Protein AF-A0AA39WZI5-F1 (afdb_monomer)

Sequence (824 aa):
MTTYDKNSSPEILRSFTELPSTSQILLLSTLSVLVFVATKLLYNIYFHPLAKFPGPKHAAATDLVYWYHWCTGSVHTYIEDVHAQYGEIVRITPYRLSFIDPQAWKDIYGHKTAAKKGHLHKEPNFYQPDYNGRDSVLTKRDDHEHSRVRKIFTNAFSDRALKAQEPILKQYIDKFIDIIRHSAVEKPGTPIDTVKLLNCLTFDVIGDLAFGESLGLLETAEYNEWLSTIFGGIKNLAATTFLLEYPLLGAVASLFVPKSLKESQKFVFDYCATRVEKRMAKGAVTEKPDFWSLALAQHDKGALDLEDMKANAGLFMVAGSETTATMLSGLFYNLLMNPDKMKKLVEEVRGAFASENELTIENIQGLTYLAACFNESLRVYPSVPQGPPRVMDAGGGIISGHFVPENTRLSLAQYSAYHSPANFKDPLSFIPERWLTDDPLAAEFANDRKDVLQPFSYGPRNCIGKNLALHEMRLVATKVLWNFDLELCPESRDLRDSMSLAAALTDLEIEYVDGVSEVDEKSLPPGAKETNLAKGSLYAWRAHMNVLRMIVEQGLTSVLVLENDVDWDIRIKKQMHDFAQASQLLLQPLKGTTDQFLDPSYPAPVFSNELPVNIDVAKYARAGMTTVPTTSPYGDLDRWDVLWVGHCGTRFPKASDVNALLGRAVIADDATVPEQQHLDVENGGWNLLTEYPAHTRVVHRARVSTCTLGYGVSQLGARRLLYELGLRNMTGTADMMFRSVCDGVEGRPLLNCLTVQPQLFSHHRPAGDAAAFSDINDRVGFNEQAYTKNVRWSTKLNFDRLLYGRTDYLDLFNDGEPRKEFAD

pLDDT: mean 88.31, std 10.88, range [34.97, 98.38]

Secondary structure (DSSP, 8-state):
----------GGGTTTSSPPPHHHHHHHHHHHHHHHHHHHHHHHHHTSTTTTS---HHHHH-THHHHHHHHHT-HHHHHHHHHHHH-SEEE-SSSEEEE--THHIIIIISPP-TT--S-EEE-TTTS---TTSPPPTTT--SHHHHHHHHHHHHGGGSHHHHHHHHHHHHHHHHHHHHHHHHHHHHSTT----HHHHHHHHHHHHHHHHHHSS---HHHHTS--HHHHHHHHHHHHHHHHHHHHHSHHHHHHHHTT--HHHHHHHHHHHHHHHHHHHHHHHT-S--SS--HHHHHHTT-SS----HHHHHHHHHHHHHHHHHHHHHHHHHHHHHHHT-HHHHHHHHHHHHHH-SSGGG--TTGGGG-HHHHHHHHHHHHHS-SS-SPPPEEEPTT-EEETTEEE-TT-EEEE-HHHHHS-TTT-SSTTS--GGGG-SSSGGGGGGTT--GGG--TT--GGGS-TTHHHHHHHHHHHHHHHHHH------GGGSTHHHHHHHHHHHTT---------S---GGGSPTTHHHHT--HHHHHHHHHHHHHHHHHHHTT-SEEEEE-TTEEEBTTHHHHHHHHHHHHHHHHSPBTT-SS--SSTT-SS---S-PPPEEEEHHHHHHTT-BPPPSS-TTS-TTT-SEEEEE-SB-----TTSTT---EEEEE-S-TTSPPGGG---TTT-THHHHHS-TT-EEEEE--S-B--SEEEEEHHHHHHHHHHHHTS---S-HHHHHHHHHHT-TT-----EEEEES-SEEEEE-SEEGGGG-SSS----EESS-EETT-TTBSGGGHHHHHTT------SS-TTSPPPPPP-

Structure (mmCIF, N/CA/C/O backbone):
data_AF-A0AA39WZI5-F1
#
_entry.id   AF-A0AA39WZI5-F1
#
loop_
_atom_site.group_PDB
_atom_site.id
_atom_site.type_symbol
_atom_site.label_atom_id
_atom_site.label_alt_id
_atom_site.label_comp_id
_atom_site.label_asym_id
_atom_site.label_entity_id
_atom_site.label_seq_id
_atom_site.pdbx_PDB_ins_code
_atom_site.Cartn_x
_atom_site.Cartn_y
_atom_site.Cartn_z
_atom_site.occupancy
_atom_site.B_iso_or_equiv
_atom_site.auth_seq_id
_atom_site.auth_comp_id
_atom_site.auth_asym_id
_atom_site.auth_atom_id
_atom_site.pdbx_PDB_model_num
ATOM 1 N N . MET A 1 1 ? 85.381 19.349 -54.484 1.00 39.44 1 MET A N 1
ATOM 2 C CA . MET A 1 1 ? 84.806 20.640 -54.064 1.00 39.44 1 MET A CA 1
ATOM 3 C C . MET A 1 1 ? 83.318 20.587 -54.398 1.00 39.44 1 MET A C 1
ATOM 5 O O . MET A 1 1 ? 83.018 20.579 -55.580 1.00 39.44 1 MET A O 1
ATOM 9 N N . THR A 1 2 ? 82.409 20.151 -53.512 1.00 39.09 2 THR A N 1
ATOM 10 C CA . THR A 1 2 ? 81.822 20.878 -52.350 1.00 39.09 2 THR A CA 1
ATOM 11 C C . THR A 1 2 ? 81.268 22.250 -52.769 1.00 39.09 2 THR A C 1
ATOM 13 O O . THR A 1 2 ? 81.987 23.002 -53.407 1.00 39.09 2 THR A O 1
ATOM 16 N N . THR A 1 3 ? 80.012 22.622 -52.503 1.00 38.50 3 THR A N 1
ATOM 17 C CA . THR A 1 3 ? 79.221 22.409 -51.275 1.00 38.50 3 THR A CA 1
ATOM 18 C C . THR A 1 3 ? 77.702 22.366 -51.512 1.00 38.50 3 THR A C 1
ATOM 20 O O . THR A 1 3 ? 77.135 23.272 -52.110 1.00 38.50 3 THR A O 1
ATOM 23 N N . TYR A 1 4 ? 77.102 21.310 -50.954 1.00 34.97 4 TYR A N 1
ATOM 24 C CA . TYR A 1 4 ? 75.760 21.137 -50.379 1.00 34.97 4 TYR A CA 1
ATOM 25 C C . TYR A 1 4 ? 74.790 22.332 -50.344 1.00 34.97 4 TYR A C 1
ATOM 27 O O . TYR A 1 4 ? 75.013 23.311 -49.633 1.00 34.97 4 TYR A O 1
ATOM 35 N N . ASP A 1 5 ? 73.639 22.124 -50.983 1.00 40.06 5 ASP A N 1
ATOM 36 C CA . ASP A 1 5 ? 72.407 22.888 -50.815 1.00 40.06 5 ASP A CA 1
ATOM 37 C C . ASP A 1 5 ? 71.668 22.406 -49.547 1.00 40.06 5 ASP A C 1
ATOM 39 O O . ASP A 1 5 ? 71.245 21.251 -49.438 1.00 40.06 5 ASP A O 1
ATOM 43 N N . LYS A 1 6 ? 71.594 23.279 -48.539 1.00 48.91 6 LYS A N 1
ATOM 44 C CA . LYS A 1 6 ? 70.810 23.118 -47.308 1.00 48.91 6 LYS A CA 1
ATOM 45 C C . LYS A 1 6 ? 69.531 23.925 -47.511 1.00 48.91 6 LYS A C 1
ATOM 47 O O . LYS A 1 6 ? 69.582 25.124 -47.268 1.00 48.91 6 LYS A O 1
ATOM 52 N N . ASN A 1 7 ? 68.424 23.303 -47.929 1.00 46.84 7 ASN A N 1
ATOM 53 C CA . ASN A 1 7 ? 67.054 23.763 -47.620 1.00 46.84 7 ASN A CA 1
ATOM 54 C C . ASN A 1 7 ? 65.962 22.846 -48.198 1.00 46.84 7 ASN A C 1
ATOM 56 O O . ASN A 1 7 ? 65.035 23.281 -48.873 1.00 46.84 7 ASN A O 1
ATOM 60 N N . SER A 1 8 ? 66.019 21.558 -47.873 1.00 49.03 8 SER A N 1
ATOM 61 C CA . SER A 1 8 ? 64.880 20.648 -48.039 1.00 49.03 8 SER A CA 1
ATOM 62 C C . SER A 1 8 ? 64.537 19.995 -46.703 1.00 49.03 8 SER A C 1
ATOM 64 O O . SER A 1 8 ? 64.643 18.788 -46.511 1.00 49.03 8 SER A O 1
ATOM 66 N N . SER A 1 9 ? 64.119 20.830 -45.750 1.00 49.44 9 SER A N 1
ATOM 67 C CA . SER A 1 9 ? 63.340 20.371 -44.599 1.00 49.44 9 SER A CA 1
ATOM 68 C C . SER A 1 9 ? 61.862 20.411 -45.006 1.00 49.44 9 SER A C 1
ATOM 70 O O . SER A 1 9 ? 61.393 21.479 -45.402 1.00 49.44 9 SER A O 1
ATOM 72 N N . PRO A 1 10 ? 61.120 19.292 -44.961 1.00 50.09 10 PRO A N 1
ATOM 73 C CA . PRO A 1 10 ? 59.756 19.238 -45.473 1.00 50.09 10 PRO A CA 1
ATOM 74 C C . PRO A 1 10 ? 58.815 20.103 -44.623 1.00 50.09 10 PRO A C 1
ATOM 76 O O . PRO A 1 10 ? 58.772 19.968 -43.398 1.00 50.09 10 PRO A O 1
ATOM 79 N N . GLU A 1 11 ? 58.014 20.946 -45.284 1.00 51.44 11 GLU A N 1
ATOM 80 C CA . GLU A 1 11 ? 56.951 21.783 -44.691 1.00 51.44 11 GLU A CA 1
ATOM 81 C C . GLU A 1 11 ? 55.947 20.996 -43.826 1.00 51.44 11 GLU A C 1
ATOM 83 O O . GLU A 1 11 ? 55.268 21.570 -42.978 1.00 51.44 11 GLU A O 1
ATOM 88 N N . ILE A 1 12 ? 55.914 19.668 -43.957 1.00 52.88 12 ILE A N 1
ATOM 89 C CA . ILE A 1 12 ? 55.072 18.761 -43.168 1.00 52.88 12 ILE A CA 1
ATOM 90 C C . ILE A 1 12 ? 55.385 18.858 -41.659 1.00 52.88 12 ILE A C 1
ATOM 92 O O . ILE A 1 12 ? 54.479 18.720 -40.840 1.00 52.88 12 ILE A O 1
ATOM 96 N N . LEU A 1 13 ? 56.621 19.201 -41.268 1.00 47.19 13 LEU A N 1
ATOM 97 C CA . LEU A 1 13 ? 57.014 19.343 -39.857 1.00 47.19 13 LEU A CA 1
ATOM 98 C C . LEU A 1 13 ? 56.597 20.677 -39.201 1.00 47.19 13 LEU A C 1
ATOM 100 O O . LEU A 1 13 ? 56.623 20.759 -37.976 1.00 47.19 13 LEU A O 1
ATOM 104 N N . ARG A 1 14 ? 56.179 21.705 -39.961 1.00 47.78 14 ARG A N 1
ATOM 105 C CA . ARG A 1 14 ? 55.667 22.976 -39.390 1.00 47.78 14 ARG A CA 1
ATOM 106 C C . ARG A 1 14 ? 54.183 22.926 -39.014 1.00 47.78 14 ARG A C 1
ATOM 108 O O . ARG A 1 14 ? 53.743 23.704 -38.176 1.00 47.78 14 ARG A O 1
ATOM 115 N N . SER A 1 15 ? 53.418 21.987 -39.571 1.00 49.88 15 SER A N 1
ATOM 116 C CA . SER A 1 15 ? 51.991 21.822 -39.240 1.00 49.88 15 SER A CA 1
ATOM 117 C C . SER A 1 15 ? 51.739 21.209 -37.852 1.00 49.88 15 SER A C 1
ATOM 119 O O . SER A 1 15 ? 50.643 21.331 -37.317 1.00 49.88 15 SER A O 1
ATOM 121 N N . PHE A 1 16 ? 52.762 20.611 -37.231 1.00 48.94 16 PHE A N 1
ATOM 122 C CA . PHE A 1 16 ? 52.689 20.036 -35.881 1.00 48.94 16 PHE A CA 1
ATOM 123 C C . PHE A 1 16 ? 53.134 21.000 -34.766 1.00 48.94 16 PHE A C 1
ATOM 125 O O . PHE A 1 16 ? 53.140 20.613 -33.600 1.00 48.94 16 PHE A O 1
ATOM 132 N N . THR A 1 17 ? 53.526 22.240 -35.096 1.00 52.31 17 THR A N 1
ATOM 133 C CA . THR A 1 17 ? 54.054 23.211 -34.116 1.00 52.31 17 THR A CA 1
ATOM 134 C C . THR A 1 17 ? 53.056 24.272 -33.648 1.00 52.31 17 THR A C 1
ATOM 136 O O . THR A 1 17 ? 53.373 25.017 -32.723 1.00 52.31 17 THR A O 1
ATOM 139 N N . GLU A 1 18 ? 51.849 24.334 -34.215 1.00 60.47 18 GLU A N 1
ATOM 140 C CA . GLU A 1 18 ? 50.772 25.159 -33.658 1.00 60.47 18 GLU A CA 1
ATOM 141 C C . GLU A 1 18 ? 49.986 24.328 -32.644 1.00 60.47 18 GLU A C 1
ATOM 143 O O . GLU A 1 18 ? 49.147 23.500 -32.997 1.00 60.47 18 GLU A O 1
ATOM 148 N N . LEU A 1 19 ? 50.315 24.504 -31.360 1.00 60.91 19 LEU A N 1
ATOM 149 C CA . LEU A 1 19 ? 49.531 23.920 -30.277 1.00 60.91 19 LEU A CA 1
ATOM 150 C C . LEU A 1 19 ? 48.074 24.396 -30.424 1.00 60.91 19 LEU A C 1
ATOM 152 O O . LEU A 1 19 ? 47.859 25.607 -30.533 1.00 60.91 19 LEU A O 1
ATOM 156 N N . PRO A 1 20 ? 47.084 23.482 -30.426 1.00 71.06 20 PRO A N 1
ATOM 157 C CA . PRO A 1 20 ? 45.684 23.864 -30.519 1.00 71.06 20 PRO A CA 1
ATOM 158 C C . PRO A 1 20 ? 45.347 24.872 -29.420 1.00 71.06 20 PRO A C 1
ATOM 160 O O . PRO A 1 20 ? 45.822 24.756 -28.285 1.00 71.06 20 PRO A O 1
ATOM 163 N N . SER A 1 21 ? 44.532 25.875 -29.751 1.00 81.50 21 SER A N 1
ATOM 164 C CA . SER A 1 21 ? 44.105 26.863 -28.760 1.00 81.50 21 SER A CA 1
ATOM 165 C C . SER A 1 21 ? 43.411 26.161 -27.587 1.00 81.50 21 SER A C 1
ATOM 167 O O . SER A 1 21 ? 42.809 25.096 -27.745 1.00 81.50 21 SER A O 1
ATOM 169 N N . THR A 1 22 ? 43.434 26.758 -26.394 1.00 81.12 22 THR A N 1
ATOM 170 C CA . THR A 1 22 ? 42.740 26.206 -25.212 1.00 81.12 22 THR A CA 1
ATOM 171 C C . THR A 1 22 ? 41.266 25.886 -25.494 1.00 81.12 22 THR A C 1
ATOM 173 O O . THR A 1 22 ? 40.750 24.880 -25.011 1.00 81.12 22 THR A O 1
ATOM 176 N N . SER A 1 23 ? 40.607 26.681 -26.345 1.00 82.81 23 SER A N 1
ATOM 177 C CA . SER A 1 23 ? 39.246 26.433 -26.833 1.00 82.81 23 SER A CA 1
ATOM 178 C C . SER A 1 23 ? 39.124 25.202 -27.741 1.00 82.81 23 SER A C 1
ATOM 180 O O . SER A 1 23 ? 38.163 24.447 -27.603 1.00 82.81 23 SER A O 1
ATOM 182 N N . GLN A 1 24 ? 40.089 24.957 -28.633 1.00 86.56 24 GLN A N 1
ATOM 183 C CA . GLN A 1 24 ? 40.125 23.762 -29.482 1.00 86.56 24 GLN A CA 1
ATOM 184 C C . GLN A 1 24 ? 40.389 22.499 -28.657 1.00 86.56 24 GLN A C 1
ATOM 186 O O . GLN A 1 24 ? 39.723 21.488 -28.868 1.00 86.56 24 GLN A O 1
ATOM 191 N N . ILE A 1 25 ? 41.301 22.563 -27.680 1.00 87.81 25 ILE A N 1
ATOM 192 C CA . ILE A 1 25 ? 41.571 21.447 -26.759 1.00 87.81 25 ILE A CA 1
ATOM 193 C C . ILE A 1 25 ? 40.312 21.104 -25.960 1.00 87.81 25 ILE A C 1
ATOM 195 O O . ILE A 1 25 ? 39.954 19.929 -25.861 1.00 87.81 25 ILE A O 1
ATOM 199 N N . LEU A 1 26 ? 39.616 22.111 -25.422 1.00 88.50 26 LEU A N 1
ATOM 200 C CA . LEU A 1 26 ? 38.383 21.901 -24.667 1.00 88.50 26 LEU A CA 1
ATOM 201 C C . LEU A 1 26 ? 37.290 21.277 -25.545 1.00 88.50 26 LEU A C 1
ATOM 203 O O . LEU A 1 26 ? 36.710 20.269 -25.156 1.00 88.50 26 LEU A O 1
ATOM 207 N N . LEU A 1 27 ? 37.066 21.812 -26.750 1.00 91.44 27 LEU A N 1
ATOM 208 C CA . LEU A 1 27 ? 36.067 21.291 -27.687 1.00 91.44 27 LEU A CA 1
ATOM 209 C C . LEU A 1 27 ? 36.349 19.836 -28.089 1.00 91.44 27 LEU A C 1
ATOM 211 O O . LEU A 1 27 ? 35.445 19.004 -28.045 1.00 91.44 27 LEU A O 1
ATOM 215 N N . LEU A 1 28 ? 37.598 19.514 -28.444 1.00 91.44 28 LEU A N 1
ATOM 216 C CA . LEU A 1 28 ? 38.006 18.150 -28.795 1.00 91.44 28 LEU A CA 1
ATOM 217 C C . LEU A 1 28 ? 37.866 17.195 -27.607 1.00 91.44 28 LEU A C 1
ATOM 219 O O . LEU A 1 28 ? 37.433 16.056 -27.785 1.00 91.44 28 LEU A O 1
ATOM 223 N N . SER A 1 29 ? 38.179 17.659 -26.396 1.00 90.50 29 SER A N 1
ATOM 224 C CA . SER A 1 29 ? 38.015 16.874 -25.169 1.00 90.50 29 SER A CA 1
ATOM 225 C C . SER A 1 29 ? 36.539 16.590 -24.891 1.00 90.50 29 SER A C 1
ATOM 227 O O . SER A 1 29 ? 36.165 15.439 -24.676 1.00 90.50 29 SER A O 1
ATOM 229 N N . THR A 1 30 ? 35.676 17.607 -24.967 1.00 92.25 30 THR A N 1
ATOM 230 C CA . THR A 1 30 ? 34.226 17.450 -24.794 1.00 92.25 30 THR A CA 1
ATOM 231 C C . THR A 1 30 ? 33.639 16.517 -25.849 1.00 92.25 30 THR A C 1
ATOM 233 O O . THR A 1 30 ? 32.895 15.601 -25.503 1.00 92.25 30 THR A O 1
ATOM 236 N N . LEU A 1 31 ? 34.007 16.685 -27.123 1.00 94.25 31 LEU A N 1
ATOM 237 C CA . LEU A 1 31 ? 33.542 15.814 -28.203 1.00 94.25 31 LEU A CA 1
ATOM 238 C C . LEU A 1 31 ? 33.997 14.364 -27.994 1.00 94.25 31 LEU A C 1
ATOM 240 O O . LEU A 1 31 ? 33.197 13.446 -28.149 1.00 94.25 31 LEU A O 1
ATOM 244 N N . SER A 1 32 ? 35.250 14.154 -27.584 1.00 93.12 32 SER A N 1
ATOM 245 C CA . SER A 1 32 ? 35.783 12.818 -27.290 1.00 93.12 32 SER A CA 1
ATOM 246 C C . SER A 1 32 ? 35.011 12.137 -26.158 1.00 93.12 32 SER A C 1
ATOM 248 O O . SER A 1 32 ? 34.680 10.957 -26.267 1.00 93.12 32 SER A O 1
ATOM 250 N N . VAL A 1 33 ? 34.659 12.879 -25.101 1.00 93.12 33 VAL A N 1
ATOM 251 C CA . VAL A 1 33 ? 33.818 12.369 -24.006 1.00 93.12 33 VAL A CA 1
ATOM 252 C C . VAL A 1 33 ? 32.419 12.010 -24.510 1.00 93.12 33 VAL A C 1
ATOM 254 O O . VAL A 1 33 ? 31.934 10.923 -24.204 1.00 93.12 33 VAL A O 1
ATOM 257 N N . LEU A 1 34 ? 31.782 12.867 -25.313 1.00 94.31 34 LEU A N 1
ATOM 258 C CA . LEU A 1 34 ? 30.450 12.597 -25.868 1.00 94.31 34 LEU A CA 1
ATOM 259 C C . LEU A 1 34 ? 30.443 11.355 -26.768 1.00 94.31 34 LEU A C 1
ATOM 261 O O . LEU A 1 34 ? 29.565 10.505 -26.627 1.00 94.31 34 LEU A O 1
ATOM 265 N N . VAL A 1 35 ? 31.439 11.211 -27.646 1.00 95.81 35 VAL A N 1
ATOM 266 C CA . VAL A 1 35 ? 31.590 10.034 -28.517 1.00 95.81 35 VAL A CA 1
ATOM 267 C C . VAL A 1 35 ? 31.844 8.776 -27.691 1.00 95.81 35 VAL A C 1
ATOM 269 O O . VAL A 1 35 ? 31.228 7.743 -27.954 1.00 95.81 35 VAL A O 1
ATOM 272 N N . PHE A 1 36 ? 32.703 8.848 -26.672 1.00 94.69 36 PHE A N 1
ATOM 273 C CA . PHE A 1 36 ? 32.953 7.728 -25.768 1.00 94.69 36 PHE A CA 1
ATOM 274 C C . PHE A 1 36 ? 31.675 7.293 -25.040 1.00 94.69 36 PHE A C 1
ATOM 276 O O . PHE A 1 36 ? 31.348 6.105 -25.031 1.00 94.69 36 PHE A O 1
ATOM 283 N N . VAL A 1 37 ? 30.917 8.244 -24.482 1.00 93.44 37 VAL A N 1
ATOM 284 C CA . VAL A 1 37 ? 29.639 7.969 -23.810 1.00 93.44 37 VAL A CA 1
ATOM 285 C C . VAL A 1 37 ? 28.646 7.350 -24.790 1.00 93.44 37 VAL A C 1
ATOM 287 O O . VAL A 1 37 ? 28.129 6.274 -24.510 1.00 93.44 37 VAL A O 1
ATOM 290 N N . ALA A 1 38 ? 28.426 7.956 -25.960 1.00 94.88 38 ALA A N 1
ATOM 291 C CA . ALA A 1 38 ? 27.503 7.433 -26.967 1.00 94.88 38 ALA A CA 1
ATOM 292 C C . ALA A 1 38 ? 27.884 6.013 -27.423 1.00 94.88 38 ALA A C 1
ATOM 294 O O . ALA A 1 38 ? 27.030 5.128 -27.481 1.00 94.88 38 ALA A O 1
ATOM 295 N N . THR A 1 39 ? 29.175 5.766 -27.663 1.00 95.94 39 THR A N 1
ATOM 296 C CA . THR A 1 39 ? 29.695 4.441 -28.035 1.00 95.94 39 THR A CA 1
ATOM 297 C C . THR A 1 39 ? 29.450 3.424 -26.925 1.00 95.94 39 THR A C 1
ATOM 299 O O . THR A 1 39 ? 29.000 2.314 -27.201 1.00 95.94 39 THR A O 1
ATOM 302 N N . LYS A 1 40 ? 29.681 3.799 -25.661 1.00 95.19 40 LYS A N 1
ATOM 303 C CA . LYS A 1 40 ? 29.424 2.935 -24.503 1.00 95.19 40 LYS A CA 1
ATOM 304 C C . LYS A 1 40 ? 27.936 2.611 -24.350 1.00 95.19 40 LYS A C 1
ATOM 306 O O . LYS A 1 40 ? 27.603 1.456 -24.109 1.00 95.19 40 LYS A O 1
ATOM 311 N N . LEU A 1 41 ? 27.045 3.590 -24.526 1.00 96.38 41 LEU A N 1
ATOM 312 C CA . LEU A 1 41 ? 25.594 3.368 -24.478 1.00 96.38 41 LEU A CA 1
ATOM 313 C C . LEU A 1 41 ? 25.147 2.395 -25.581 1.00 96.38 41 LEU A C 1
ATOM 315 O O . LEU A 1 41 ? 24.442 1.429 -25.299 1.00 96.38 41 LEU A O 1
ATOM 319 N N . LEU A 1 42 ? 25.607 2.595 -26.821 1.00 96.56 42 LEU A N 1
ATOM 320 C CA . LEU A 1 42 ? 25.300 1.699 -27.943 1.00 96.56 42 LEU A CA 1
ATOM 321 C C . LEU A 1 42 ? 25.874 0.292 -27.732 1.00 96.56 42 LEU A C 1
ATOM 323 O O . LEU A 1 42 ? 25.180 -0.699 -27.968 1.00 96.56 42 LEU A O 1
ATOM 327 N N . TYR A 1 43 ? 27.109 0.194 -27.234 1.00 97.75 43 TYR A N 1
ATOM 328 C CA . TYR A 1 43 ? 27.718 -1.076 -26.847 1.00 97.75 43 TYR A CA 1
ATOM 329 C C . TYR A 1 43 ? 26.865 -1.802 -25.805 1.00 97.75 43 TYR A C 1
ATOM 331 O O . TYR A 1 43 ? 26.508 -2.964 -25.997 1.00 97.75 43 TYR A O 1
ATOM 339 N N . ASN A 1 44 ? 26.473 -1.100 -24.741 1.00 97.06 44 ASN A N 1
ATOM 340 C CA . ASN A 1 44 ? 25.673 -1.656 -23.659 1.00 97.06 44 ASN A CA 1
ATOM 341 C C . ASN A 1 44 ? 24.333 -2.221 -24.154 1.00 97.06 44 ASN A C 1
ATOM 343 O O . ASN A 1 44 ? 23.919 -3.295 -23.708 1.00 97.06 44 ASN A O 1
ATOM 347 N N . ILE A 1 45 ? 23.686 -1.541 -25.103 1.00 96.50 45 ILE A N 1
ATOM 348 C CA . ILE A 1 45 ? 22.395 -1.958 -25.658 1.00 96.50 45 ILE A CA 1
ATOM 349 C C . ILE A 1 45 ? 22.528 -3.186 -26.571 1.00 96.50 45 ILE A C 1
ATOM 351 O O . ILE A 1 45 ? 21.738 -4.120 -26.430 1.00 96.50 45 ILE A O 1
ATOM 355 N N . TYR A 1 46 ? 23.477 -3.177 -27.512 1.00 96.38 46 TYR A N 1
ATOM 356 C CA . TYR A 1 46 ? 23.478 -4.121 -28.642 1.00 96.38 46 TYR A CA 1
ATOM 357 C C . TYR A 1 46 ? 24.563 -5.198 -28.579 1.00 96.38 46 TYR A C 1
ATOM 359 O O . TYR A 1 46 ? 24.359 -6.289 -29.103 1.00 96.38 46 TYR A O 1
ATOM 367 N N . PHE A 1 47 ? 25.705 -4.908 -27.956 1.00 97.00 47 PHE A N 1
ATOM 368 C CA . PHE A 1 47 ? 26.901 -5.757 -28.025 1.00 97.00 47 PHE A CA 1
ATOM 369 C C . PHE A 1 47 ? 27.326 -6.323 -26.668 1.00 97.00 47 PHE A C 1
ATOM 371 O O . PHE A 1 47 ? 28.135 -7.247 -26.609 1.00 97.00 47 PHE A O 1
ATOM 378 N N . HIS A 1 48 ? 26.779 -5.795 -25.573 1.00 97.19 48 HIS A N 1
ATOM 379 C CA . HIS A 1 48 ? 27.045 -6.306 -24.237 1.00 97.19 48 HIS A CA 1
ATOM 380 C C . HIS A 1 48 ? 26.655 -7.791 -24.120 1.00 97.19 48 HIS A C 1
ATOM 382 O O . HIS A 1 48 ? 25.613 -8.178 -24.649 1.00 97.19 48 HIS A O 1
ATOM 388 N N . PRO A 1 49 ? 27.388 -8.624 -23.355 1.00 96.12 49 PRO A N 1
ATOM 389 C CA . PRO A 1 49 ? 27.054 -10.043 -23.164 1.00 96.12 49 PRO A CA 1
ATOM 390 C C . PRO A 1 49 ? 25.625 -10.319 -22.662 1.00 96.12 49 PRO A C 1
ATOM 392 O O . PRO A 1 49 ? 25.070 -11.395 -22.886 1.00 96.12 49 PRO A O 1
ATOM 395 N N . LEU A 1 50 ? 25.018 -9.335 -21.991 1.00 97.44 50 LEU A N 1
ATOM 396 C CA . LEU A 1 50 ? 23.636 -9.393 -21.508 1.00 97.44 50 LEU A CA 1
ATOM 397 C C . LEU A 1 50 ? 22.591 -8.880 -22.515 1.00 97.44 50 LEU A C 1
ATOM 399 O O . LEU A 1 50 ? 21.409 -8.892 -22.198 1.00 97.44 50 LEU A O 1
ATOM 403 N N . ALA A 1 51 ? 22.977 -8.448 -23.720 1.00 96.12 51 ALA A N 1
ATOM 404 C CA . ALA A 1 51 ? 22.057 -7.909 -24.732 1.00 96.12 51 ALA A CA 1
ATOM 405 C C . ALA A 1 51 ? 20.992 -8.918 -25.203 1.00 96.12 51 ALA A C 1
ATOM 407 O O . ALA A 1 51 ? 19.959 -8.512 -25.728 1.00 96.12 51 ALA A O 1
ATOM 408 N N . LYS A 1 52 ? 21.229 -10.219 -24.981 1.00 95.69 52 LYS A N 1
ATOM 409 C CA . LYS A 1 52 ? 20.267 -11.300 -25.243 1.00 95.69 52 LYS A CA 1
ATOM 410 C C . LYS A 1 52 ? 19.108 -11.366 -24.240 1.00 95.69 52 LYS A C 1
ATOM 412 O O . LYS A 1 52 ? 18.100 -11.989 -24.548 1.00 95.69 52 LYS A O 1
ATOM 417 N N . PHE A 1 53 ? 19.263 -10.793 -23.044 1.00 97.62 53 PHE A N 1
ATOM 418 C CA . PHE A 1 53 ? 18.209 -10.786 -22.031 1.00 97.62 53 PHE A CA 1
ATOM 419 C C . PHE A 1 53 ? 17.249 -9.615 -22.289 1.00 97.62 53 PHE A C 1
ATOM 421 O O . PHE A 1 53 ? 17.715 -8.514 -22.609 1.00 97.62 53 PHE A O 1
ATOM 428 N N . PRO A 1 54 ? 15.929 -9.829 -22.167 1.00 97.56 54 PRO A N 1
ATOM 429 C CA . PRO A 1 54 ? 14.937 -8.794 -22.430 1.00 97.56 54 PRO A CA 1
ATOM 430 C C . PRO A 1 54 ? 14.967 -7.717 -21.336 1.00 97.56 54 PRO A C 1
ATOM 432 O O . PRO A 1 54 ? 15.398 -7.968 -20.214 1.00 97.56 54 PRO A O 1
ATOM 435 N N . GLY A 1 55 ? 14.539 -6.499 -21.662 1.00 96.88 55 GLY A N 1
ATOM 436 C CA . GLY A 1 55 ? 14.476 -5.378 -20.724 1.00 96.88 55 GLY A CA 1
ATOM 437 C C . GLY A 1 55 ? 14.438 -4.018 -21.434 1.00 96.88 55 GLY A C 1
ATOM 438 O O . GLY A 1 55 ? 14.705 -3.944 -22.643 1.00 96.88 55 GLY A O 1
ATOM 439 N N . PRO A 1 56 ? 14.136 -2.924 -20.712 1.00 96.56 56 PRO A N 1
ATOM 440 C CA . PRO A 1 56 ? 14.036 -1.597 -21.301 1.00 96.56 56 PRO A CA 1
ATOM 441 C C . PRO A 1 56 ? 15.373 -1.136 -21.887 1.00 96.56 56 PRO A C 1
ATOM 443 O O . PRO A 1 56 ? 16.423 -1.227 -21.251 1.00 96.56 56 PRO A O 1
ATOM 446 N N . LYS A 1 57 ? 15.356 -0.578 -23.103 1.00 96.00 57 LYS A N 1
ATOM 447 C CA . LYS A 1 57 ? 16.592 -0.169 -23.799 1.00 96.00 57 LYS A CA 1
ATOM 448 C C . LYS A 1 57 ? 17.344 0.953 -23.081 1.00 96.00 57 LYS A C 1
ATOM 450 O O . LYS A 1 57 ? 18.571 0.939 -23.072 1.00 96.00 57 LYS A O 1
ATOM 455 N N . HIS A 1 58 ? 16.632 1.885 -22.450 1.00 94.88 58 HIS A N 1
ATOM 456 C CA . HIS A 1 58 ? 17.243 2.959 -21.663 1.00 94.88 58 HIS A CA 1
ATOM 457 C C . HIS A 1 58 ? 17.936 2.415 -20.400 1.00 94.88 58 HIS A C 1
ATOM 459 O O . HIS A 1 58 ? 19.056 2.819 -20.095 1.00 94.88 58 HIS A O 1
ATOM 465 N N . ALA A 1 59 ? 17.333 1.427 -19.736 1.00 95.12 59 ALA A N 1
ATOM 466 C CA . ALA A 1 59 ? 17.921 0.730 -18.596 1.00 95.12 59 ALA A CA 1
ATOM 467 C C . ALA A 1 59 ? 19.119 -0.143 -19.006 1.00 95.12 59 ALA A C 1
ATOM 469 O O . ALA A 1 59 ? 20.154 -0.150 -18.349 1.00 95.12 59 ALA A O 1
ATOM 470 N N . ALA A 1 60 ? 19.040 -0.816 -20.156 1.00 97.00 60 ALA A N 1
ATOM 471 C CA . ALA A 1 60 ? 20.165 -1.556 -20.721 1.00 97.00 60 ALA A CA 1
ATOM 472 C C . ALA A 1 60 ? 21.343 -0.651 -21.125 1.00 97.00 60 ALA A C 1
ATOM 474 O O . ALA A 1 60 ? 22.462 -1.147 -21.223 1.00 97.00 60 ALA A O 1
ATOM 475 N N . ALA A 1 61 ? 21.112 0.645 -21.368 1.00 96.56 61 ALA A N 1
ATOM 476 C CA . ALA A 1 61 ? 22.140 1.603 -21.768 1.00 96.56 61 ALA A CA 1
ATOM 477 C C . ALA A 1 61 ? 22.958 2.130 -20.576 1.00 96.56 61 ALA A C 1
ATOM 479 O O . ALA A 1 61 ? 24.179 2.274 -20.691 1.00 96.56 61 ALA A O 1
ATOM 480 N N . THR A 1 62 ? 22.311 2.399 -19.435 1.00 94.94 62 THR A N 1
ATOM 481 C CA . THR A 1 62 ? 22.925 3.061 -18.271 1.00 94.94 62 THR A CA 1
ATOM 482 C C . THR A 1 62 ? 22.325 2.606 -16.937 1.00 94.94 62 THR A C 1
ATOM 484 O O . THR A 1 62 ? 21.125 2.373 -16.837 1.00 94.94 62 THR A O 1
ATOM 487 N N . ASP A 1 63 ? 23.147 2.540 -15.882 1.00 92.56 63 ASP A N 1
ATOM 488 C CA . ASP A 1 63 ? 22.694 2.229 -14.515 1.00 92.56 63 ASP A CA 1
ATOM 489 C C . ASP A 1 63 ? 21.917 3.389 -13.856 1.00 92.56 63 ASP A C 1
ATOM 491 O O . ASP A 1 63 ? 21.278 3.193 -12.825 1.00 92.56 63 ASP A O 1
ATOM 495 N N . LEU A 1 64 ? 21.945 4.600 -14.434 1.00 93.06 64 LEU A N 1
ATOM 496 C CA . LEU A 1 64 ? 21.325 5.795 -13.837 1.00 93.06 64 LEU A CA 1
ATOM 497 C C . LEU A 1 64 ? 19.815 5.650 -13.606 1.00 93.06 64 LEU A C 1
ATOM 499 O O . LEU A 1 64 ? 19.291 6.234 -12.665 1.00 93.06 64 LEU A O 1
ATOM 503 N N . VAL A 1 65 ? 19.132 4.854 -14.429 1.00 93.81 65 VAL A N 1
ATOM 504 C CA . VAL A 1 65 ? 17.692 4.576 -14.298 1.00 93.81 65 VAL A CA 1
ATOM 505 C C . VAL A 1 65 ? 17.423 3.814 -13.001 1.00 93.81 65 VAL A C 1
ATOM 507 O O . VAL A 1 65 ? 16.604 4.228 -12.186 1.00 93.81 65 VAL A O 1
ATOM 510 N N . TYR A 1 66 ? 18.181 2.743 -12.762 1.00 93.81 66 TYR A N 1
ATOM 511 C CA . TYR A 1 66 ? 18.087 1.965 -11.530 1.00 93.81 66 TYR A CA 1
ATOM 512 C C . TYR A 1 66 ? 18.420 2.816 -10.306 1.00 93.81 66 TYR A C 1
ATOM 514 O O . TYR A 1 66 ? 17.695 2.776 -9.318 1.00 93.81 66 TYR A O 1
ATOM 522 N N . TRP A 1 67 ? 19.481 3.623 -10.375 1.00 92.56 67 TRP A N 1
ATOM 523 C CA . TRP A 1 67 ? 19.876 4.472 -9.252 1.00 92.56 67 TRP A CA 1
ATOM 524 C C . TRP A 1 67 ? 18.887 5.602 -8.963 1.00 92.56 67 TRP A C 1
ATOM 526 O O . TRP A 1 67 ? 18.700 5.947 -7.800 1.00 92.56 67 TRP A O 1
ATOM 536 N N . TYR A 1 68 ? 18.208 6.136 -9.980 1.00 91.62 68 TYR A N 1
ATOM 537 C CA . TYR A 1 68 ? 17.091 7.057 -9.784 1.00 91.62 68 TYR A CA 1
ATOM 538 C C . TYR A 1 68 ? 15.977 6.397 -8.960 1.00 91.62 68 TYR A C 1
ATOM 540 O O . TYR A 1 68 ? 15.573 6.936 -7.929 1.00 91.62 68 TYR A O 1
ATOM 548 N N . HIS A 1 69 ? 15.540 5.196 -9.346 1.00 88.00 69 HIS A N 1
ATOM 549 C CA . HIS A 1 69 ? 14.506 4.468 -8.605 1.00 88.00 69 HIS A CA 1
ATOM 550 C C . HIS A 1 69 ? 14.976 4.007 -7.215 1.00 88.00 69 HIS A C 1
ATOM 552 O O . HIS A 1 69 ? 14.206 4.028 -6.257 1.00 88.00 69 HIS A O 1
ATOM 558 N N . TRP A 1 70 ? 16.254 3.651 -7.065 1.00 89.00 70 TRP A N 1
ATOM 559 C CA . TRP A 1 70 ? 16.860 3.293 -5.780 1.00 89.00 70 TRP A CA 1
ATOM 560 C C . TRP A 1 70 ? 16.875 4.472 -4.801 1.00 89.00 70 TRP A C 1
ATOM 562 O O . TRP A 1 70 ? 16.430 4.339 -3.665 1.00 89.00 70 TRP A O 1
ATOM 572 N N . CYS A 1 71 ? 17.332 5.646 -5.244 1.00 86.00 71 CYS A N 1
ATOM 573 C CA . CYS A 1 71 ? 17.417 6.840 -4.402 1.00 86.00 71 CYS A CA 1
ATOM 574 C C . CYS A 1 71 ? 16.049 7.482 -4.115 1.00 86.00 71 CYS A C 1
ATOM 576 O O . CYS A 1 71 ? 15.913 8.172 -3.109 1.00 86.00 71 CYS A O 1
ATOM 578 N N . THR A 1 72 ? 15.044 7.267 -4.972 1.00 82.69 72 THR A N 1
ATOM 579 C CA . THR A 1 72 ? 13.665 7.756 -4.761 1.00 82.69 72 THR A CA 1
ATOM 580 C C . THR A 1 72 ? 12.774 6.766 -4.006 1.00 82.69 72 THR A C 1
ATOM 582 O O . THR A 1 72 ? 11.669 7.129 -3.622 1.00 82.69 72 THR A O 1
ATOM 585 N N . GLY A 1 73 ? 13.234 5.529 -3.777 1.00 82.44 73 GLY A N 1
ATOM 586 C CA . GLY A 1 73 ? 12.471 4.487 -3.078 1.00 82.44 73 GLY A CA 1
ATOM 587 C C . GLY A 1 73 ? 11.482 3.701 -3.952 1.00 82.44 73 GLY A C 1
ATOM 588 O O . GLY A 1 73 ? 10.771 2.845 -3.438 1.00 82.44 73 GLY A O 1
ATOM 589 N N . SER A 1 74 ? 11.467 3.923 -5.269 1.00 84.50 74 SER A N 1
ATOM 590 C CA . SER A 1 74 ? 10.536 3.299 -6.230 1.00 84.50 74 SER A CA 1
ATOM 591 C C . SER A 1 74 ? 11.119 2.089 -6.980 1.00 84.50 74 SER A C 1
ATOM 593 O O . SER A 1 74 ? 10.577 1.633 -7.981 1.00 84.50 74 SER A O 1
ATOM 595 N N . VAL A 1 75 ? 12.257 1.545 -6.533 1.00 90.12 75 VAL A N 1
ATOM 596 C CA . VAL A 1 75 ? 12.955 0.460 -7.253 1.00 90.12 75 VAL A CA 1
ATOM 597 C C . VAL A 1 75 ? 12.149 -0.834 -7.365 1.00 90.12 75 VAL A C 1
ATOM 599 O O . VAL A 1 75 ? 12.286 -1.547 -8.353 1.00 90.12 75 VAL A O 1
ATOM 602 N N . HIS A 1 76 ? 11.316 -1.151 -6.376 1.00 88.06 76 HIS A N 1
ATOM 603 C CA . HIS A 1 76 ? 10.554 -2.397 -6.349 1.00 88.06 76 HIS A CA 1
ATOM 604 C C . HIS A 1 76 ? 9.388 -2.387 -7.346 1.00 88.06 76 HIS A C 1
ATOM 606 O O . HIS A 1 76 ? 9.241 -3.371 -8.068 1.00 88.06 76 HIS A O 1
ATOM 612 N N . THR A 1 77 ? 8.656 -1.273 -7.454 1.00 82.94 77 THR A N 1
ATOM 613 C CA . THR A 1 77 ? 7.599 -1.077 -8.460 1.00 82.94 77 THR A CA 1
ATOM 614 C C . THR A 1 77 ? 8.178 -0.989 -9.869 1.00 82.94 77 THR A C 1
ATOM 616 O O . THR A 1 77 ? 7.716 -1.676 -10.769 1.00 82.94 77 THR A O 1
ATOM 619 N N . TYR A 1 78 ? 9.290 -0.269 -10.061 1.00 88.31 78 TYR A N 1
ATOM 620 C CA . TYR A 1 78 ? 9.982 -0.254 -11.356 1.00 88.31 78 TYR A CA 1
ATOM 621 C C . TYR A 1 78 ? 10.388 -1.664 -11.819 1.00 88.31 78 TYR A C 1
ATOM 623 O O . TYR A 1 78 ? 10.203 -2.026 -12.980 1.00 88.31 78 TYR A O 1
ATOM 631 N N . ILE A 1 79 ? 10.958 -2.482 -10.927 1.00 94.44 79 ILE A N 1
ATOM 632 C CA . ILE A 1 79 ? 11.357 -3.854 -11.272 1.00 94.44 79 ILE A CA 1
ATOM 633 C C . ILE A 1 79 ? 10.129 -4.736 -11.547 1.00 94.44 79 ILE A C 1
ATOM 635 O O . ILE A 1 79 ? 10.190 -5.588 -12.434 1.00 94.44 79 ILE A O 1
ATOM 639 N N . GLU A 1 80 ? 9.022 -4.525 -10.833 1.00 90.56 80 GLU A N 1
ATOM 640 C CA . GLU A 1 80 ? 7.743 -5.188 -11.098 1.00 90.56 80 GLU A CA 1
ATOM 641 C C . GLU A 1 80 ? 7.212 -4.870 -12.500 1.00 90.56 80 GLU A C 1
ATOM 643 O O . GLU A 1 80 ? 6.986 -5.808 -13.265 1.00 90.56 80 GLU A O 1
ATOM 648 N N . ASP A 1 81 ? 7.128 -3.593 -12.883 1.00 85.38 81 ASP A N 1
ATOM 649 C CA . ASP A 1 81 ? 6.689 -3.163 -14.220 1.00 85.38 81 ASP A CA 1
ATOM 650 C C . ASP A 1 81 ? 7.545 -3.793 -15.327 1.00 85.38 81 ASP A C 1
ATOM 652 O O . ASP A 1 81 ? 7.049 -4.271 -16.354 1.00 85.38 81 ASP A O 1
ATOM 656 N N . VAL A 1 82 ? 8.862 -3.841 -15.108 1.00 92.69 82 VAL A N 1
ATOM 657 C CA . VAL A 1 82 ? 9.790 -4.471 -16.047 1.00 92.69 82 VAL A CA 1
ATOM 658 C C . VAL A 1 82 ? 9.534 -5.978 -16.146 1.00 92.69 82 VAL A C 1
ATOM 660 O O . VAL A 1 82 ? 9.539 -6.523 -17.248 1.00 92.69 82 VAL A O 1
ATOM 663 N N . HIS A 1 83 ? 9.287 -6.677 -15.040 1.00 96.62 83 HIS A N 1
ATOM 664 C CA . HIS A 1 83 ? 8.940 -8.098 -15.093 1.00 96.62 83 HIS A CA 1
ATOM 665 C C . HIS A 1 83 ? 7.583 -8.351 -15.757 1.00 96.62 83 HIS A C 1
ATOM 667 O O . HIS A 1 83 ? 7.473 -9.277 -16.563 1.00 96.62 83 HIS A O 1
ATOM 673 N N . ALA A 1 84 ? 6.584 -7.508 -15.491 1.00 84.81 84 ALA A N 1
ATOM 674 C CA . ALA A 1 84 ? 5.272 -7.587 -16.123 1.00 84.81 84 ALA A CA 1
ATOM 675 C C . ALA A 1 84 ? 5.366 -7.445 -17.653 1.00 84.81 84 ALA A C 1
ATOM 677 O O . ALA A 1 84 ? 4.682 -8.159 -18.384 1.00 84.81 84 ALA A O 1
ATOM 678 N N . GLN A 1 85 ? 6.253 -6.574 -18.148 1.00 91.75 85 GLN A N 1
ATOM 679 C CA . GLN A 1 85 ? 6.420 -6.336 -19.584 1.00 91.75 85 GLN A CA 1
ATOM 680 C C . GLN A 1 85 ? 7.367 -7.328 -20.283 1.00 91.75 85 GLN A C 1
ATOM 682 O O . GLN A 1 85 ? 7.129 -7.694 -21.436 1.00 91.75 85 GLN A O 1
ATOM 687 N N . TYR A 1 86 ? 8.471 -7.723 -19.642 1.00 96.19 86 TYR A N 1
ATOM 688 C CA . TYR A 1 86 ? 9.580 -8.425 -20.308 1.00 96.19 86 TYR A CA 1
ATOM 689 C C . TYR A 1 86 ? 9.747 -9.894 -19.886 1.00 96.19 86 TYR A C 1
ATOM 691 O O . TYR A 1 86 ? 10.536 -10.608 -20.510 1.00 96.19 86 TYR A O 1
ATOM 699 N N . GLY A 1 87 ? 9.004 -10.365 -18.879 1.00 96.19 87 GLY A N 1
ATOM 700 C CA . GLY A 1 87 ? 8.968 -11.765 -18.454 1.00 96.19 87 GLY A CA 1
ATOM 701 C C . GLY A 1 87 ? 9.787 -12.068 -17.197 1.00 96.19 87 GLY A C 1
ATOM 702 O O . GLY A 1 87 ? 10.110 -11.193 -16.398 1.00 96.19 87 GLY A O 1
ATOM 703 N N . GLU A 1 88 ? 10.118 -13.343 -16.987 1.00 97.81 88 GLU A N 1
ATOM 704 C CA . GLU A 1 88 ? 10.627 -13.819 -15.689 1.00 97.81 88 GLU A CA 1
ATOM 705 C C . GLU A 1 88 ? 12.094 -13.477 -15.395 1.00 97.81 88 GLU A C 1
ATOM 707 O O . GLU A 1 88 ? 12.510 -13.451 -14.234 1.00 97.81 88 GLU A O 1
ATOM 712 N N . ILE A 1 89 ? 12.882 -13.226 -16.442 1.00 98.12 89 ILE A N 1
ATOM 713 C CA . ILE A 1 89 ? 14.312 -12.914 -16.364 1.00 98.12 89 ILE A CA 1
ATOM 714 C C . ILE A 1 89 ? 14.558 -11.663 -17.191 1.00 98.12 89 ILE A C 1
ATOM 716 O O . ILE A 1 89 ? 14.457 -11.696 -18.417 1.00 98.12 89 ILE A O 1
ATOM 720 N N . VAL A 1 90 ? 14.908 -10.567 -16.526 1.00 98.12 90 VAL A N 1
ATOM 721 C CA . VAL A 1 90 ? 14.971 -9.249 -17.165 1.00 98.12 90 VAL A CA 1
ATOM 722 C C . VAL A 1 90 ? 16.269 -8.528 -16.842 1.00 98.12 90 VAL A C 1
ATOM 724 O O . VAL A 1 90 ? 16.839 -8.649 -15.757 1.00 98.12 90 VAL A O 1
ATOM 727 N N . ARG A 1 91 ? 16.746 -7.746 -17.803 1.00 97.94 91 ARG A N 1
ATOM 728 C CA . ARG A 1 91 ? 17.910 -6.880 -17.675 1.00 97.94 91 ARG A CA 1
ATOM 729 C C . ARG A 1 91 ? 17.465 -5.489 -17.238 1.00 97.94 91 ARG A C 1
ATOM 731 O O . ARG A 1 91 ? 16.883 -4.747 -18.025 1.00 97.94 91 ARG A O 1
ATOM 738 N N . ILE A 1 92 ? 17.787 -5.134 -15.995 1.00 96.81 92 ILE A N 1
ATOM 739 C CA . ILE A 1 92 ? 17.391 -3.855 -15.377 1.00 96.81 92 ILE A CA 1
ATOM 740 C C . ILE A 1 92 ? 18.498 -2.800 -15.380 1.00 96.81 92 ILE A C 1
ATOM 742 O O . ILE A 1 92 ? 18.217 -1.628 -15.154 1.00 96.81 92 ILE A O 1
ATOM 746 N N . THR A 1 93 ? 19.745 -3.197 -15.649 1.00 96.19 93 THR A N 1
ATOM 747 C CA . THR A 1 93 ? 20.861 -2.279 -15.916 1.00 96.19 93 THR A CA 1
ATOM 748 C C . THR A 1 93 ? 21.811 -2.874 -16.961 1.00 96.19 93 THR A C 1
ATOM 750 O O . THR A 1 93 ? 21.635 -4.035 -17.355 1.00 96.19 93 THR A O 1
ATOM 753 N N . PRO A 1 94 ? 22.871 -2.169 -17.408 1.00 96.25 94 PRO A N 1
ATOM 754 C CA . PRO A 1 94 ? 23.868 -2.778 -18.270 1.00 96.25 94 PRO A CA 1
ATOM 755 C C . PRO A 1 94 ? 24.467 -4.076 -17.703 1.00 96.25 94 PRO A C 1
ATOM 757 O O . PRO A 1 94 ? 24.737 -4.976 -18.496 1.00 96.25 94 PRO A O 1
ATOM 760 N N . TYR A 1 95 ? 24.591 -4.205 -16.374 1.00 95.44 95 TYR A N 1
ATOM 761 C CA . TYR A 1 95 ? 25.292 -5.306 -15.692 1.00 95.44 95 TYR A CA 1
ATOM 762 C C . TYR A 1 95 ? 24.440 -6.091 -14.677 1.00 95.44 95 TYR A C 1
ATOM 764 O O . TYR A 1 95 ? 24.979 -6.964 -13.995 1.00 95.44 95 TYR A O 1
ATOM 772 N N . ARG A 1 96 ? 23.137 -5.803 -14.540 1.00 96.62 96 ARG A N 1
ATOM 773 C CA . ARG A 1 96 ? 22.255 -6.445 -13.547 1.00 96.62 96 ARG A CA 1
ATOM 774 C C . ARG A 1 96 ? 21.083 -7.172 -14.205 1.00 96.62 96 ARG A C 1
ATOM 776 O O . ARG A 1 96 ? 20.371 -6.592 -15.029 1.00 96.62 96 ARG A O 1
ATOM 783 N N . LEU A 1 97 ? 20.877 -8.426 -13.803 1.00 98.19 97 LEU A N 1
ATOM 784 C CA . LEU A 1 97 ? 19.678 -9.202 -14.116 1.00 98.19 97 LEU A CA 1
ATOM 785 C C . LEU A 1 97 ? 18.817 -9.369 -12.862 1.00 98.19 97 LEU A C 1
ATOM 787 O O . LEU A 1 97 ? 19.336 -9.609 -11.769 1.00 98.19 97 LEU A O 1
ATOM 791 N N . SER A 1 98 ? 17.508 -9.267 -13.056 1.00 98.19 98 SER A N 1
ATOM 792 C CA . SER A 1 98 ? 16.478 -9.534 -12.058 1.00 98.19 98 SER A CA 1
ATOM 793 C C . SER A 1 98 ? 15.707 -10.799 -12.431 1.00 98.19 98 SER A C 1
ATOM 795 O O . SER A 1 98 ? 15.506 -11.074 -13.617 1.00 98.19 98 SER A O 1
ATOM 797 N N . PHE A 1 99 ? 15.298 -11.567 -11.421 1.00 98.38 99 PHE A N 1
ATOM 798 C CA . PHE A 1 99 ? 14.625 -12.858 -11.572 1.00 98.38 99 PHE A CA 1
ATOM 799 C C . PHE A 1 99 ? 13.351 -12.898 -10.729 1.00 98.38 99 PHE A C 1
ATOM 801 O O . PHE A 1 99 ? 13.370 -12.450 -9.581 1.00 98.38 99 PHE A O 1
ATOM 808 N N . ILE A 1 100 ? 12.296 -13.513 -11.267 1.00 98.31 100 ILE A N 1
ATOM 809 C CA . ILE A 1 100 ? 11.082 -13.896 -10.520 1.00 98.31 100 ILE A CA 1
ATOM 810 C C . ILE A 1 100 ? 10.756 -15.396 -10.613 1.00 98.31 100 ILE A C 1
ATOM 812 O O . ILE A 1 100 ? 9.762 -15.841 -10.047 1.00 98.31 100 ILE A O 1
ATOM 816 N N . ASP A 1 101 ? 11.595 -16.177 -11.300 1.00 97.69 101 ASP A N 1
ATOM 817 C CA . ASP A 1 101 ? 11.481 -17.637 -11.390 1.00 97.69 101 ASP A CA 1
ATOM 818 C C . ASP A 1 101 ? 11.890 -18.307 -10.054 1.00 97.69 101 ASP A C 1
ATOM 820 O O . ASP A 1 101 ? 13.001 -18.051 -9.567 1.00 97.69 101 ASP A O 1
ATOM 824 N N . PRO A 1 102 ? 11.057 -19.194 -9.466 1.00 97.06 102 PRO A N 1
ATOM 825 C CA . PRO A 1 102 ? 11.384 -19.931 -8.243 1.00 97.06 102 PRO A CA 1
ATOM 826 C C . PRO A 1 102 ? 12.735 -20.662 -8.275 1.00 97.06 102 PRO A C 1
ATOM 828 O O . PRO A 1 102 ? 13.427 -20.736 -7.252 1.00 97.06 102 PRO A O 1
ATOM 831 N N . GLN A 1 103 ? 13.165 -21.176 -9.435 1.00 96.12 103 GLN A N 1
ATOM 832 C CA . GLN A 1 103 ? 14.435 -21.903 -9.550 1.00 96.12 103 GLN A CA 1
ATOM 833 C C . GLN A 1 103 ? 15.653 -21.010 -9.246 1.00 96.12 103 GLN A C 1
ATOM 835 O O . GLN A 1 103 ? 16.672 -21.499 -8.738 1.00 96.12 103 GLN A O 1
ATOM 840 N N . ALA A 1 104 ? 15.535 -19.692 -9.442 1.00 95.88 104 ALA A N 1
ATOM 841 C CA . ALA A 1 104 ? 16.600 -18.740 -9.147 1.00 95.88 104 ALA A CA 1
ATOM 842 C C . ALA A 1 104 ? 16.992 -18.736 -7.657 1.00 95.88 104 ALA A C 1
ATOM 844 O O . ALA A 1 104 ? 18.151 -18.462 -7.339 1.00 95.88 104 ALA A O 1
ATOM 845 N N . TRP A 1 105 ? 16.105 -19.129 -6.729 1.00 95.62 105 TRP A N 1
ATOM 846 C CA . TRP A 1 105 ? 16.480 -19.292 -5.318 1.00 95.62 105 TRP A CA 1
ATOM 847 C C . TRP A 1 105 ? 17.602 -20.316 -5.131 1.00 95.62 105 TRP A C 1
ATOM 849 O O . TRP A 1 105 ? 18.607 -20.051 -4.461 1.00 95.62 105 TRP A O 1
ATOM 859 N N . LYS A 1 106 ? 17.453 -21.489 -5.750 1.00 94.00 106 LYS A N 1
ATOM 860 C CA . LYS A 1 106 ? 18.426 -22.587 -5.663 1.00 94.00 106 LYS A CA 1
ATOM 861 C C . LYS A 1 106 ? 19.708 -22.232 -6.418 1.00 94.00 106 LYS A C 1
ATOM 863 O O . LYS A 1 106 ? 20.817 -22.464 -5.916 1.00 94.00 106 LYS A O 1
ATOM 868 N N . ASP A 1 107 ? 19.568 -21.607 -7.580 1.00 94.69 107 ASP A N 1
ATOM 869 C CA . ASP A 1 107 ? 20.688 -21.288 -8.462 1.00 94.69 107 ASP A CA 1
ATOM 870 C C . ASP A 1 107 ? 21.525 -20.106 -7.950 1.00 94.69 107 ASP A C 1
ATOM 872 O O . ASP A 1 107 ? 22.751 -20.158 -7.999 1.00 94.69 107 ASP A O 1
ATOM 876 N N . ILE A 1 108 ? 20.919 -19.084 -7.345 1.00 95.00 108 ILE A N 1
ATOM 877 C CA . ILE A 1 108 ? 21.651 -17.921 -6.816 1.00 95.00 108 ILE A CA 1
ATOM 878 C C . ILE A 1 108 ? 22.112 -18.165 -5.371 1.00 95.00 108 ILE A C 1
ATOM 880 O O . ILE A 1 108 ? 23.262 -17.877 -5.033 1.00 95.00 108 ILE A O 1
ATOM 884 N N . TYR A 1 109 ? 21.256 -18.734 -4.515 1.00 94.88 109 TYR A N 1
ATOM 885 C CA . TYR A 1 109 ? 21.480 -18.764 -3.059 1.00 94.88 109 TYR A CA 1
ATOM 886 C C . TYR A 1 109 ? 21.702 -20.161 -2.467 1.00 94.88 109 TYR A C 1
ATOM 888 O O . TYR A 1 109 ? 22.193 -20.280 -1.344 1.00 94.88 109 TYR A O 1
ATOM 896 N N . GLY A 1 110 ? 21.366 -21.224 -3.201 1.00 91.75 110 GLY A N 1
ATOM 897 C CA . GLY A 1 110 ? 21.512 -22.607 -2.742 1.00 91.75 110 GLY A CA 1
ATOM 898 C C . GLY A 1 110 ? 22.962 -23.063 -2.537 1.00 91.75 110 GLY A C 1
ATOM 899 O O . GLY A 1 110 ? 23.918 -22.425 -2.987 1.00 91.75 110 GLY A O 1
ATOM 900 N N . HIS A 1 111 ? 23.120 -24.212 -1.869 1.00 86.44 111 HIS A N 1
ATOM 901 C CA . HIS A 1 111 ? 24.422 -24.814 -1.565 1.00 86.44 111 HIS A CA 1
ATOM 902 C C . HIS A 1 111 ? 25.283 -25.046 -2.817 1.00 86.44 111 HIS A C 1
ATOM 904 O O . HIS A 1 111 ? 24.782 -25.373 -3.895 1.00 86.44 111 HIS A O 1
ATOM 910 N N . LYS A 1 112 ? 26.607 -24.927 -2.652 1.00 78.88 112 LYS A N 1
ATOM 911 C CA . LYS A 1 112 ? 27.568 -25.320 -3.687 1.00 78.88 112 LYS A CA 1
ATOM 912 C C . LYS A 1 112 ? 27.494 -26.836 -3.866 1.00 78.88 112 LYS A C 1
ATOM 914 O O . LYS A 1 112 ? 27.672 -27.579 -2.906 1.00 78.88 112 LYS A O 1
ATOM 919 N N . THR A 1 113 ? 27.244 -27.287 -5.088 1.00 69.12 113 THR A N 1
ATOM 920 C CA . THR A 1 113 ? 27.293 -28.706 -5.461 1.00 69.12 113 THR A CA 1
ATOM 921 C C . THR A 1 113 ? 28.237 -28.866 -6.644 1.00 69.12 113 THR A C 1
ATOM 923 O O . THR A 1 113 ? 28.412 -27.926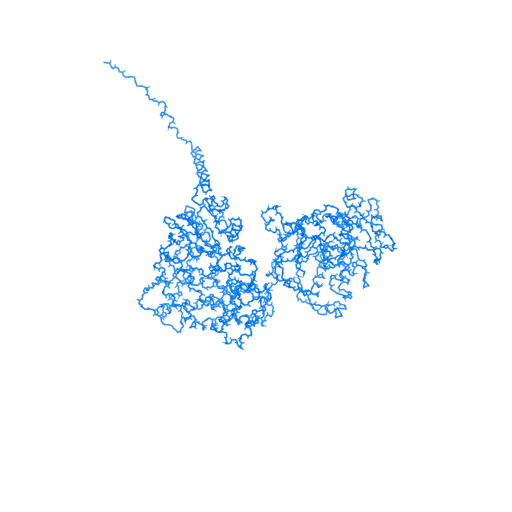 -7.416 1.00 69.12 113 THR A O 1
ATOM 926 N N . ALA A 1 114 ? 28.821 -30.054 -6.822 1.00 62.03 114 ALA A N 1
ATOM 927 C CA . ALA A 1 114 ? 29.680 -30.338 -7.977 1.00 62.03 114 ALA A CA 1
ATOM 928 C C . ALA A 1 114 ? 28.944 -30.182 -9.326 1.00 62.03 114 ALA A C 1
ATOM 930 O O . ALA A 1 114 ? 29.576 -29.952 -10.350 1.00 62.03 114 ALA A O 1
ATOM 931 N N . ALA A 1 115 ? 27.609 -30.282 -9.323 1.00 60.78 115 ALA A N 1
ATOM 932 C CA . ALA A 1 115 ? 26.767 -30.100 -10.503 1.00 60.78 115 ALA A CA 1
ATOM 933 C C . ALA A 1 115 ? 26.498 -28.621 -10.850 1.00 60.78 115 ALA A C 1
ATOM 935 O O . ALA A 1 115 ? 26.095 -28.321 -11.974 1.00 60.78 115 ALA A O 1
ATOM 936 N N . LYS A 1 116 ? 26.708 -27.691 -9.908 1.00 67.94 116 LYS A N 1
ATOM 937 C CA . LYS A 1 116 ? 26.411 -26.266 -10.090 1.00 67.94 116 LYS A CA 1
ATOM 938 C C . LYS A 1 116 ? 27.549 -25.588 -10.858 1.00 67.94 116 LYS A C 1
ATOM 940 O O . LYS A 1 116 ? 28.677 -25.520 -10.377 1.00 67.94 116 LYS A O 1
ATOM 945 N N . LYS A 1 117 ? 27.254 -25.099 -12.066 1.00 66.06 117 LYS A N 1
ATOM 946 C CA . LYS A 1 117 ? 28.210 -24.362 -12.908 1.00 66.06 117 LYS A CA 1
ATOM 947 C C . LYS A 1 117 ? 28.193 -22.878 -12.540 1.00 66.06 117 LYS A C 1
ATOM 949 O O . LYS A 1 117 ? 27.149 -22.244 -12.669 1.00 66.06 117 LYS A O 1
ATOM 954 N N . GLY A 1 118 ? 29.349 -22.349 -12.146 1.00 70.81 118 GLY A N 1
ATOM 955 C CA . GLY A 1 118 ? 29.537 -20.953 -11.739 1.00 70.81 118 GLY A CA 1
ATOM 956 C C . GLY A 1 118 ? 29.473 -20.759 -10.224 1.00 70.81 118 GLY A C 1
ATOM 957 O O . GLY A 1 118 ? 28.646 -21.362 -9.535 1.00 70.81 118 GLY A O 1
ATOM 958 N N . HIS A 1 119 ? 30.374 -19.928 -9.700 1.00 84.94 119 HIS A N 1
ATOM 959 C CA . HIS A 1 119 ? 30.360 -19.481 -8.309 1.00 84.94 119 HIS A CA 1
ATOM 960 C C . HIS A 1 119 ? 29.808 -18.047 -8.243 1.00 84.94 119 HIS A C 1
ATOM 962 O O . HIS A 1 119 ? 29.843 -17.312 -9.228 1.00 84.94 119 HIS A O 1
ATOM 968 N N . LEU A 1 120 ? 29.199 -17.690 -7.112 1.00 92.19 120 LEU A N 1
ATOM 969 C CA . LEU A 1 120 ? 28.677 -16.357 -6.868 1.00 92.19 120 LEU A CA 1
ATOM 970 C C . LEU A 1 120 ? 29.173 -15.868 -5.515 1.00 92.19 120 LEU A C 1
ATOM 972 O O . LEU A 1 120 ? 29.049 -16.584 -4.513 1.00 92.19 120 LEU A O 1
ATOM 976 N N . HIS A 1 121 ? 29.629 -14.622 -5.474 1.00 92.56 121 HIS A N 1
ATOM 977 C CA . HIS A 1 121 ? 30.006 -13.936 -4.245 1.00 92.56 121 HIS A CA 1
ATOM 978 C C . HIS A 1 121 ? 29.049 -12.777 -3.936 1.00 92.56 121 HIS A C 1
ATOM 980 O O . HIS A 1 121 ? 28.178 -12.403 -4.722 1.00 92.56 121 HIS A O 1
ATOM 986 N N . LYS A 1 122 ? 29.169 -12.226 -2.729 1.00 94.00 122 LYS A N 1
ATOM 987 C CA . LYS A 1 122 ? 28.409 -11.054 -2.278 1.00 94.00 122 LYS A CA 1
ATOM 988 C C . LYS A 1 122 ? 28.853 -9.791 -3.015 1.00 94.00 122 LYS A C 1
ATOM 990 O O . LYS A 1 122 ? 30.050 -9.546 -3.099 1.00 94.00 122 LYS A O 1
ATOM 995 N N . GLU A 1 123 ? 27.901 -8.967 -3.457 1.00 93.19 123 GLU A N 1
ATOM 996 C CA . GLU A 1 123 ? 28.193 -7.687 -4.118 1.00 93.19 123 GLU A CA 1
ATOM 997 C C . GLU A 1 123 ? 28.997 -6.742 -3.196 1.00 93.19 123 GLU A C 1
ATOM 999 O O . GLU A 1 123 ? 28.454 -6.280 -2.191 1.00 93.19 123 GLU A O 1
ATOM 1004 N N . PRO A 1 124 ? 30.272 -6.424 -3.503 1.00 90.12 124 PRO A N 1
ATOM 1005 C CA . PRO A 1 124 ? 31.141 -5.699 -2.576 1.00 90.12 124 PRO A CA 1
ATOM 1006 C C . PRO A 1 124 ? 30.598 -4.330 -2.163 1.00 90.12 124 PRO A C 1
ATOM 1008 O O . PRO A 1 124 ? 30.590 -4.024 -0.979 1.00 90.12 124 PRO A O 1
ATOM 1011 N N . ASN A 1 125 ? 30.079 -3.539 -3.107 1.00 88.75 125 ASN A N 1
ATOM 1012 C CA . ASN A 1 125 ? 29.565 -2.189 -2.837 1.00 88.75 125 ASN A CA 1
ATOM 1013 C C . ASN A 1 125 ? 28.311 -2.190 -1.949 1.00 88.75 125 ASN A C 1
ATOM 1015 O O . ASN A 1 125 ? 28.053 -1.208 -1.261 1.00 88.75 125 ASN A O 1
ATOM 1019 N N . PHE A 1 126 ? 27.562 -3.295 -1.931 1.00 88.75 126 PHE A N 1
ATOM 1020 C CA . PHE A 1 126 ? 26.378 -3.455 -1.088 1.00 88.75 126 PHE A CA 1
ATOM 1021 C C . PHE A 1 126 ? 26.741 -3.940 0.324 1.00 88.75 126 PHE A C 1
ATOM 1023 O O . PHE A 1 126 ? 26.209 -3.445 1.313 1.00 88.75 126 PHE A O 1
ATOM 1030 N N . TYR A 1 127 ? 27.662 -4.902 0.432 1.00 90.69 127 TYR A N 1
ATOM 1031 C CA . TYR A 1 127 ? 28.085 -5.481 1.710 1.00 90.69 127 TYR A CA 1
ATOM 1032 C C . TYR A 1 127 ? 29.361 -4.812 2.223 1.00 90.69 127 TYR A C 1
ATOM 1034 O O . TYR A 1 127 ? 30.464 -5.321 2.018 1.00 90.69 127 TYR A O 1
ATOM 1042 N N . GLN A 1 128 ? 29.190 -3.672 2.890 1.00 88.56 128 GLN A N 1
ATOM 1043 C CA . GLN A 1 128 ? 30.278 -2.919 3.515 1.00 88.56 128 GLN A CA 1
ATOM 1044 C C . GLN A 1 128 ? 30.546 -3.392 4.955 1.00 88.56 128 GLN A C 1
ATOM 1046 O O . GLN A 1 128 ? 29.610 -3.836 5.620 1.00 88.56 128 GLN A O 1
ATOM 1051 N N . PRO A 1 129 ? 31.791 -3.292 5.452 1.00 90.56 129 PRO A N 1
ATOM 1052 C CA . PRO A 1 129 ? 32.088 -3.469 6.873 1.00 90.56 129 PRO A CA 1
ATOM 1053 C C . PRO A 1 129 ? 31.348 -2.449 7.753 1.00 90.56 129 PRO A C 1
ATOM 1055 O O . PRO A 1 129 ? 30.921 -1.399 7.272 1.00 90.56 129 PRO A O 1
ATOM 1058 N N . ASP A 1 130 ? 31.237 -2.743 9.048 1.00 88.31 130 ASP A N 1
ATOM 1059 C CA . ASP A 1 130 ? 30.710 -1.804 10.046 1.00 88.31 130 ASP A CA 1
ATOM 1060 C C . ASP A 1 130 ? 31.719 -0.662 10.322 1.00 88.31 130 ASP A C 1
ATOM 1062 O O . ASP A 1 130 ? 32.846 -0.669 9.819 1.00 88.31 130 ASP A O 1
ATOM 1066 N N . TYR A 1 131 ? 31.348 0.327 11.139 1.00 88.81 131 TYR A N 1
ATOM 1067 C CA . TYR A 1 131 ? 32.138 1.532 11.420 1.00 88.81 131 TYR A CA 1
ATOM 1068 C C . TYR A 1 131 ? 33.561 1.237 11.938 1.00 88.81 131 TYR A C 1
ATOM 1070 O O . TYR A 1 131 ? 34.496 1.975 11.628 1.00 88.81 131 TYR A O 1
ATOM 1078 N N . ASN A 1 132 ? 33.765 0.143 12.682 1.00 90.81 132 ASN A N 1
ATOM 1079 C CA . ASN A 1 132 ? 35.094 -0.291 13.143 1.00 90.81 132 ASN A CA 1
ATOM 1080 C C . ASN A 1 132 ? 35.914 -1.059 12.086 1.00 90.81 132 ASN A C 1
ATOM 1082 O O . ASN A 1 132 ? 36.982 -1.590 12.395 1.00 90.81 132 ASN A O 1
ATOM 1086 N N . GLY A 1 133 ? 35.424 -1.149 10.848 1.00 91.69 133 GLY A N 1
ATOM 1087 C CA . GLY A 1 133 ? 36.075 -1.851 9.744 1.00 91.69 133 GLY A CA 1
ATOM 1088 C C . GLY A 1 133 ? 35.967 -3.377 9.813 1.00 91.69 133 GLY A C 1
ATOM 1089 O O . GLY A 1 133 ? 36.615 -4.059 9.017 1.00 91.69 133 GLY A O 1
ATOM 1090 N N . ARG A 1 134 ? 35.178 -3.935 10.743 1.00 92.50 134 ARG A N 1
ATOM 1091 C CA . ARG A 1 134 ? 34.939 -5.381 10.857 1.00 92.50 134 ARG A CA 1
ATOM 1092 C C . ARG A 1 134 ? 33.663 -5.790 10.130 1.00 92.50 134 ARG A C 1
ATOM 1094 O O . ARG A 1 134 ? 32.683 -5.055 10.073 1.00 92.50 134 ARG A O 1
ATOM 1101 N N . ASP A 1 135 ? 33.671 -7.008 9.598 1.00 92.62 135 ASP A N 1
ATOM 1102 C CA . ASP A 1 135 ? 32.494 -7.597 8.964 1.00 92.62 135 ASP A CA 1
ATOM 1103 C C . ASP A 1 135 ? 31.603 -8.328 9.977 1.00 92.62 135 ASP A C 1
ATOM 1105 O O . ASP A 1 135 ? 32.062 -9.254 10.662 1.00 92.62 135 ASP A O 1
ATOM 1109 N N . SER A 1 136 ? 30.310 -8.004 9.970 1.00 93.25 136 SER A N 1
ATOM 1110 C CA . SER A 1 136 ? 29.265 -8.770 10.655 1.00 93.25 136 SER A CA 1
ATOM 1111 C C . SER A 1 136 ? 28.975 -10.087 9.925 1.00 93.25 136 SER A C 1
ATOM 1113 O O . SER A 1 136 ? 29.381 -10.294 8.778 1.00 93.25 136 SER A O 1
ATOM 1115 N N . VAL A 1 137 ? 28.215 -11.000 10.537 1.00 92.50 137 VAL A N 1
ATOM 1116 C CA . VAL A 1 137 ? 27.782 -12.235 9.859 1.00 92.50 137 VAL A CA 1
ATOM 1117 C C . VAL A 1 137 ? 27.005 -11.937 8.562 1.00 92.50 137 VAL A C 1
ATOM 1119 O O . VAL A 1 137 ? 27.120 -12.684 7.589 1.00 92.50 137 VAL A O 1
ATOM 1122 N N . LEU A 1 138 ? 26.298 -10.802 8.476 1.00 92.62 138 LEU A N 1
ATOM 1123 C CA . LEU A 1 138 ? 25.615 -10.377 7.251 1.00 92.62 138 LEU A CA 1
ATOM 1124 C C . LEU A 1 138 ? 26.575 -9.870 6.173 1.00 92.62 138 LEU A C 1
ATOM 1126 O O . LEU A 1 138 ? 26.275 -10.056 4.997 1.00 92.62 138 LEU A O 1
ATOM 1130 N N . THR A 1 139 ? 27.714 -9.263 6.506 1.00 92.88 139 THR A N 1
ATOM 1131 C CA . THR A 1 139 ? 28.601 -8.630 5.508 1.00 92.88 139 THR A CA 1
ATOM 1132 C C . THR A 1 139 ? 29.793 -9.508 5.141 1.00 92.88 139 THR A C 1
ATOM 1134 O O . THR A 1 139 ? 30.272 -9.428 4.012 1.00 92.88 139 THR A O 1
ATOM 1137 N N . LYS A 1 140 ? 30.172 -10.473 5.999 1.00 92.62 140 LYS A N 1
ATOM 1138 C CA . LYS A 1 140 ? 31.252 -11.441 5.728 1.00 92.62 140 LYS A CA 1
ATOM 1139 C C . LYS A 1 140 ? 31.088 -12.095 4.356 1.00 92.62 140 LYS A C 1
ATOM 1141 O O . LYS A 1 140 ? 30.094 -12.792 4.097 1.00 92.62 140 LYS A O 1
ATOM 1146 N N . ARG A 1 141 ? 32.069 -11.853 3.482 1.00 90.62 141 ARG A N 1
ATOM 1147 C CA . ARG A 1 141 ? 32.093 -12.309 2.081 1.00 90.62 141 ARG A CA 1
ATOM 1148 C C . ARG A 1 141 ? 32.664 -13.710 1.931 1.00 90.62 141 ARG A C 1
ATOM 1150 O O . ARG A 1 141 ? 32.086 -14.500 1.197 1.00 90.62 141 ARG A O 1
ATOM 1157 N N . ASP A 1 142 ? 33.711 -14.037 2.679 1.00 90.50 142 ASP A N 1
ATOM 1158 C CA . ASP A 1 142 ? 34.274 -15.385 2.695 1.00 90.50 142 ASP A CA 1
ATOM 1159 C C . ASP A 1 142 ? 33.278 -16.399 3.290 1.00 90.50 142 ASP A C 1
ATOM 1161 O O . ASP A 1 142 ? 32.630 -16.138 4.309 1.00 90.50 142 ASP A O 1
ATOM 1165 N N . ASP A 1 143 ? 33.105 -17.540 2.620 1.00 89.38 143 ASP A N 1
ATOM 1166 C CA . ASP A 1 143 ? 32.127 -18.561 3.014 1.00 89.38 143 ASP A CA 1
ATOM 1167 C C . ASP A 1 143 ? 32.565 -19.350 4.251 1.00 89.38 143 ASP A C 1
ATOM 1169 O O . ASP A 1 143 ? 31.711 -19.753 5.049 1.00 89.38 143 ASP A O 1
ATOM 1173 N N . HIS A 1 144 ? 33.870 -19.566 4.428 1.00 89.88 144 HIS A N 1
ATOM 1174 C CA . HIS A 1 144 ? 34.404 -20.285 5.578 1.00 89.88 144 HIS A CA 1
ATOM 1175 C C . HIS A 1 144 ? 34.246 -19.446 6.849 1.00 89.88 144 HIS A C 1
ATOM 1177 O O . HIS A 1 144 ? 33.644 -19.908 7.820 1.00 89.88 144 HIS A O 1
ATOM 1183 N N . GLU A 1 145 ? 34.675 -18.185 6.817 1.00 90.00 145 GLU A N 1
ATOM 1184 C CA . GLU A 1 145 ? 34.543 -17.255 7.937 1.00 90.00 145 GLU A CA 1
ATOM 1185 C C . GLU A 1 145 ? 33.085 -16.947 8.262 1.00 90.00 145 GLU A C 1
ATOM 1187 O O . GLU A 1 145 ? 32.707 -16.916 9.435 1.00 90.00 145 GLU A O 1
ATOM 1192 N N . HIS A 1 146 ? 32.229 -16.790 7.247 1.00 92.81 146 HIS A N 1
ATOM 1193 C CA . HIS A 1 146 ? 30.790 -16.698 7.474 1.00 92.81 146 HIS A CA 1
ATOM 1194 C C . HIS A 1 146 ? 30.259 -17.932 8.214 1.00 92.81 146 HIS A C 1
ATOM 1196 O O . HIS A 1 146 ? 29.543 -17.791 9.203 1.00 92.81 146 HIS A O 1
ATOM 1202 N N . SER A 1 147 ? 30.606 -19.138 7.756 1.00 91.44 147 SER A N 1
ATOM 1203 C CA . SER A 1 147 ? 30.130 -20.386 8.365 1.00 91.44 147 SER A CA 1
ATOM 1204 C C . SER A 1 147 ? 30.636 -20.549 9.797 1.00 91.44 147 SER A C 1
ATOM 1206 O O . SER A 1 147 ? 29.867 -20.949 10.672 1.00 91.44 147 SER A O 1
ATOM 1208 N N . ARG A 1 148 ? 31.900 -20.187 10.056 1.00 89.81 148 ARG A N 1
ATOM 1209 C CA . ARG A 1 148 ? 32.497 -20.174 11.395 1.00 89.81 148 ARG A CA 1
ATOM 1210 C C . ARG A 1 148 ? 31.717 -19.255 12.332 1.00 89.81 148 ARG A C 1
ATOM 1212 O O . ARG A 1 148 ? 31.264 -19.717 13.373 1.00 89.81 148 ARG A O 1
ATOM 1219 N N . VAL A 1 149 ? 31.508 -17.993 11.948 1.00 89.62 149 VAL A N 1
ATOM 1220 C CA . VAL A 1 149 ? 30.799 -17.011 12.786 1.00 89.62 149 VAL A CA 1
ATOM 1221 C C . VAL A 1 149 ? 29.325 -17.362 12.955 1.00 89.62 149 VAL A C 1
ATOM 1223 O O . VAL A 1 149 ? 28.811 -17.330 14.069 1.00 89.62 149 VAL A O 1
ATOM 1226 N N . ARG A 1 150 ? 28.640 -17.783 11.888 1.00 91.88 150 ARG A N 1
ATOM 1227 C CA . ARG A 1 150 ? 27.242 -18.229 11.963 1.00 91.88 150 ARG A CA 1
ATOM 1228 C C . ARG A 1 150 ? 27.065 -19.383 12.951 1.00 91.88 150 ARG A C 1
ATOM 1230 O O . ARG A 1 150 ? 26.095 -19.394 13.708 1.00 91.88 150 ARG A O 1
ATOM 1237 N N . LYS A 1 151 ? 27.990 -20.349 12.960 1.00 89.75 151 LYS A N 1
ATOM 1238 C CA . LYS A 1 151 ? 27.921 -21.524 13.841 1.00 89.75 151 LYS A CA 1
ATOM 1239 C C . LYS A 1 151 ? 27.942 -21.147 15.324 1.00 89.75 151 LYS A C 1
ATOM 1241 O O . LYS A 1 151 ? 27.233 -21.779 16.098 1.00 89.75 151 LYS A O 1
ATOM 1246 N N . ILE A 1 152 ? 28.683 -20.101 15.694 1.00 88.50 152 ILE A N 1
ATOM 1247 C CA . ILE A 1 152 ? 28.758 -19.590 17.073 1.00 88.50 152 ILE A CA 1
ATOM 1248 C C . ILE A 1 152 ? 27.363 -19.192 17.569 1.00 88.50 152 ILE A C 1
ATOM 1250 O O . ILE A 1 152 ? 26.934 -19.623 18.637 1.00 88.50 152 ILE A O 1
ATOM 1254 N N . PHE A 1 153 ? 26.622 -18.444 16.748 1.00 89.00 153 PHE A N 1
ATOM 1255 C CA . PHE A 1 153 ? 25.290 -17.950 17.098 1.00 89.00 153 PHE A CA 1
ATOM 1256 C C . PHE A 1 153 ? 24.159 -18.950 16.842 1.00 89.00 153 PHE A C 1
ATOM 1258 O O . PHE A 1 153 ? 23.074 -18.781 17.381 1.00 89.00 153 PHE A O 1
ATOM 1265 N N . THR A 1 154 ? 24.376 -20.008 16.055 1.00 89.31 154 THR A N 1
ATOM 1266 C CA . THR A 1 154 ? 23.299 -20.931 15.636 1.00 89.31 154 THR A CA 1
ATOM 1267 C C . THR A 1 154 ? 22.529 -21.524 16.822 1.00 89.31 154 THR A C 1
ATOM 1269 O O . THR A 1 154 ? 21.308 -21.631 16.761 1.00 89.31 154 THR A O 1
ATOM 1272 N N . ASN A 1 155 ? 23.207 -21.854 17.925 1.00 84.44 155 ASN A N 1
ATOM 1273 C CA . ASN A 1 155 ? 22.534 -22.398 19.108 1.00 84.44 155 ASN A CA 1
ATOM 1274 C C . ASN A 1 155 ? 21.637 -21.370 19.810 1.00 84.44 155 ASN A C 1
ATOM 1276 O O . ASN A 1 155 ? 20.600 -21.761 20.344 1.00 84.44 155 ASN A O 1
ATOM 1280 N N . ALA A 1 156 ? 21.998 -20.082 19.768 1.00 87.31 156 ALA A N 1
ATOM 1281 C CA . ALA A 1 156 ? 21.208 -18.999 20.350 1.00 87.31 156 ALA A CA 1
ATOM 1282 C C . ALA A 1 156 ? 19.862 -18.791 19.638 1.00 87.31 156 ALA A C 1
ATOM 1284 O O . ALA A 1 156 ? 18.929 -18.284 20.245 1.00 87.31 156 ALA A O 1
ATOM 1285 N N . PHE A 1 157 ? 19.755 -19.233 18.381 1.00 91.00 157 PHE A N 1
ATOM 1286 C CA . PHE A 1 157 ? 18.543 -19.159 17.559 1.00 91.00 157 PHE A CA 1
ATOM 1287 C C . PHE A 1 157 ? 17.861 -20.526 17.359 1.00 91.00 157 PHE A C 1
ATOM 1289 O O . PHE A 1 157 ? 17.014 -20.676 16.480 1.00 91.00 157 PHE A O 1
ATOM 1296 N N . SER A 1 158 ? 18.239 -21.546 18.136 1.00 90.19 158 SER A N 1
ATOM 1297 C CA . SER A 1 158 ? 17.574 -22.856 18.105 1.00 90.19 158 SER A CA 1
ATOM 1298 C C . SER A 1 158 ? 16.235 -22.816 18.847 1.00 90.19 158 SER A C 1
ATOM 1300 O O . SER A 1 158 ? 16.130 -22.135 19.861 1.00 90.19 158 SER A O 1
ATOM 1302 N N . ASP A 1 159 ? 15.241 -23.610 18.436 1.00 89.44 159 ASP A N 1
ATOM 1303 C CA . ASP A 1 159 ? 13.942 -23.694 19.134 1.00 89.44 159 ASP A CA 1
ATOM 1304 C C . ASP A 1 159 ? 14.086 -23.944 20.640 1.00 89.44 159 ASP A C 1
ATOM 1306 O O . ASP A 1 159 ? 13.366 -23.366 21.448 1.00 89.44 159 ASP A O 1
ATOM 1310 N N . ARG A 1 160 ? 15.059 -24.770 21.044 1.00 90.12 160 ARG A N 1
ATOM 1311 C CA . ARG A 1 160 ? 15.347 -25.016 22.463 1.00 90.12 160 ARG A CA 1
ATOM 1312 C C . ARG A 1 160 ? 15.766 -23.737 23.195 1.00 90.12 160 ARG A C 1
ATOM 1314 O O . ARG A 1 160 ? 15.341 -23.531 24.327 1.00 90.12 160 ARG A O 1
ATOM 1321 N N . ALA A 1 161 ? 16.623 -22.922 22.583 1.00 90.19 161 ALA A N 1
ATOM 1322 C CA . ALA A 1 161 ? 17.048 -21.648 23.153 1.00 90.19 161 ALA A CA 1
ATOM 1323 C C . ALA A 1 161 ? 15.897 -20.639 23.186 1.00 90.19 161 ALA A C 1
ATOM 1325 O O . ALA A 1 161 ? 15.684 -20.009 24.216 1.00 90.19 161 ALA A O 1
ATOM 1326 N N . LEU A 1 162 ? 15.119 -20.552 22.107 1.00 92.44 162 LEU A N 1
ATOM 1327 C CA . LEU A 1 162 ? 14.001 -19.616 21.995 1.00 92.44 162 LEU A CA 1
ATOM 1328 C C . LEU A 1 162 ? 12.912 -19.896 23.039 1.00 92.44 162 LEU A C 1
ATOM 1330 O O . LEU A 1 162 ? 12.401 -18.968 23.652 1.00 92.44 162 LEU A O 1
ATOM 1334 N N . LYS A 1 163 ? 12.637 -21.171 23.339 1.00 91.00 163 LYS A N 1
ATOM 1335 C CA . LYS A 1 163 ? 11.764 -21.566 24.459 1.00 91.00 163 LYS A CA 1
ATOM 1336 C C . LYS A 1 163 ? 12.310 -21.127 25.816 1.00 91.00 163 LYS A C 1
ATOM 1338 O O . LYS A 1 163 ? 11.568 -20.645 26.662 1.00 91.00 163 LYS A O 1
ATOM 1343 N N . ALA A 1 164 ? 13.622 -21.246 26.030 1.00 90.31 164 ALA A N 1
ATOM 1344 C CA . ALA A 1 164 ? 14.256 -20.750 27.254 1.00 90.31 164 ALA A CA 1
ATOM 1345 C C . ALA A 1 164 ? 14.249 -19.209 27.344 1.00 90.31 164 ALA A C 1
ATOM 1347 O O . ALA A 1 164 ? 14.318 -18.659 28.441 1.00 90.31 164 ALA A O 1
ATOM 1348 N N . GLN A 1 165 ? 14.162 -18.522 26.204 1.00 92.44 165 GLN A N 1
ATOM 1349 C CA . GLN A 1 165 ? 14.068 -17.066 26.083 1.00 92.44 165 GLN A CA 1
ATOM 1350 C C . GLN A 1 165 ? 12.623 -16.544 26.113 1.00 92.44 165 GLN A C 1
ATOM 1352 O O . GLN A 1 165 ? 12.431 -15.340 26.266 1.00 92.44 165 GLN A O 1
ATOM 1357 N N . GLU A 1 166 ? 11.607 -17.411 26.025 1.00 93.94 166 GLU A N 1
ATOM 1358 C CA . GLU A 1 166 ? 10.189 -17.025 26.037 1.00 93.94 166 GLU A CA 1
ATOM 1359 C C . GLU A 1 166 ? 9.807 -16.077 27.188 1.00 93.94 166 GLU A C 1
ATOM 1361 O O . GLU A 1 166 ? 9.079 -15.118 26.924 1.00 93.94 166 GLU A O 1
ATOM 1366 N N . PRO A 1 167 ? 10.300 -16.247 28.434 1.00 93.81 167 PRO A N 1
ATOM 1367 C CA . PRO A 1 167 ? 9.985 -15.308 29.509 1.00 93.81 167 PRO A CA 1
ATOM 1368 C C . PRO A 1 167 ? 10.394 -13.862 29.197 1.00 93.81 167 PRO A C 1
ATOM 1370 O O . PRO A 1 167 ? 9.699 -12.936 29.606 1.00 93.81 167 PRO A O 1
ATOM 1373 N N . ILE A 1 168 ? 11.486 -13.665 28.447 1.00 93.38 168 ILE A N 1
ATOM 1374 C CA . ILE A 1 168 ? 11.941 -12.341 28.002 1.00 93.38 168 ILE A CA 1
ATOM 1375 C C . ILE A 1 168 ? 10.945 -11.779 26.986 1.00 93.38 168 ILE A C 1
ATOM 1377 O O . ILE A 1 168 ? 10.479 -10.657 27.152 1.00 93.38 168 ILE A O 1
ATOM 1381 N N . LEU A 1 169 ? 10.554 -12.572 25.980 1.00 95.12 169 LEU A N 1
ATOM 1382 C CA . LEU A 1 169 ? 9.548 -12.162 24.992 1.00 95.12 169 LEU A CA 1
ATOM 1383 C C . LEU A 1 169 ? 8.237 -11.763 25.680 1.00 95.12 169 LEU A C 1
ATOM 1385 O O . LEU A 1 169 ? 7.728 -10.666 25.460 1.00 95.12 169 LEU A O 1
ATOM 1389 N N . LYS A 1 170 ? 7.714 -12.624 26.562 1.00 95.12 170 LYS A N 1
ATOM 1390 C CA . LYS A 1 170 ? 6.449 -12.376 27.266 1.00 95.12 170 LYS A CA 1
ATOM 1391 C C . LYS A 1 170 ? 6.509 -11.111 28.112 1.00 95.12 170 LYS A C 1
ATOM 1393 O O . LYS A 1 170 ? 5.578 -10.328 28.019 1.00 95.12 170 LYS A O 1
ATOM 1398 N N . GLN A 1 171 ? 7.608 -10.858 28.828 1.00 94.88 171 GLN A N 1
ATOM 1399 C CA . GLN A 1 171 ? 7.780 -9.642 29.631 1.00 94.88 171 GLN A CA 1
ATOM 1400 C C . GLN A 1 171 ? 7.495 -8.361 28.824 1.00 94.88 171 GLN A C 1
ATOM 1402 O O . GLN A 1 171 ? 6.773 -7.480 29.293 1.00 94.88 171 GLN A O 1
ATOM 1407 N N . TYR A 1 172 ? 8.057 -8.244 27.620 1.00 97.06 172 TYR A N 1
ATOM 1408 C CA . TYR A 1 172 ? 7.884 -7.052 26.787 1.00 97.06 172 TYR A CA 1
ATOM 1409 C C . TYR A 1 172 ? 6.547 -7.029 26.053 1.00 97.06 172 TYR A C 1
ATOM 1411 O O . TYR A 1 172 ? 5.932 -5.969 25.950 1.00 97.06 172 TYR A O 1
ATOM 1419 N N . ILE A 1 173 ? 6.067 -8.185 25.592 1.00 97.38 173 ILE A N 1
ATOM 1420 C CA . ILE A 1 173 ? 4.761 -8.281 24.933 1.00 97.38 173 ILE A CA 1
ATOM 1421 C C . ILE A 1 173 ? 3.637 -7.963 25.928 1.00 97.38 173 ILE A C 1
ATOM 1423 O O . ILE A 1 173 ? 2.725 -7.227 25.580 1.00 97.38 173 ILE A O 1
ATOM 1427 N N . ASP A 1 174 ? 3.720 -8.435 27.173 1.00 96.38 174 ASP A N 1
ATOM 1428 C CA . ASP A 1 174 ? 2.747 -8.115 28.226 1.00 96.38 174 ASP A CA 1
ATOM 1429 C C . ASP A 1 174 ? 2.726 -6.615 28.517 1.00 96.38 174 ASP A C 1
ATOM 1431 O O . ASP A 1 174 ? 1.661 -6.002 28.534 1.00 96.38 174 ASP A O 1
ATOM 1435 N N . LYS A 1 175 ? 3.903 -5.987 28.613 1.00 96.44 175 LYS A N 1
ATOM 1436 C CA . LYS A 1 175 ? 4.010 -4.530 28.749 1.00 96.44 175 LYS A CA 1
ATOM 1437 C C . LYS A 1 175 ? 3.385 -3.787 27.563 1.00 96.44 175 LYS A C 1
ATOM 1439 O O . LYS A 1 175 ? 2.716 -2.778 27.756 1.00 96.44 175 LYS A O 1
ATOM 1444 N N . PHE A 1 176 ? 3.591 -4.276 26.343 1.00 96.88 176 PHE A N 1
ATOM 1445 C CA . PHE A 1 176 ? 2.975 -3.726 25.135 1.00 96.88 176 PHE A CA 1
ATOM 1446 C C . PHE A 1 176 ? 1.441 -3.830 25.169 1.00 96.88 176 PHE A C 1
ATOM 1448 O O . PHE A 1 176 ? 0.759 -2.839 24.908 1.00 96.88 176 PHE A O 1
ATOM 1455 N N . ILE A 1 177 ? 0.896 -4.989 25.554 1.00 96.12 177 ILE A N 1
ATOM 1456 C CA . ILE A 1 177 ? -0.551 -5.187 25.733 1.00 96.12 177 ILE A CA 1
ATOM 1457 C C . ILE A 1 177 ? -1.090 -4.249 26.815 1.00 96.12 177 ILE A C 1
ATOM 1459 O O . ILE A 1 177 ? -2.127 -3.618 26.615 1.00 96.12 177 ILE A O 1
ATOM 1463 N N . ASP A 1 178 ? -0.376 -4.097 27.931 1.00 94.56 178 ASP A N 1
ATOM 1464 C CA . ASP A 1 178 ? -0.772 -3.187 29.000 1.00 94.56 178 ASP A CA 1
ATOM 1465 C C . ASP A 1 178 ? -0.818 -1.734 28.526 1.00 94.56 178 ASP A C 1
ATOM 1467 O O . ASP A 1 178 ? -1.783 -1.045 28.842 1.00 94.56 178 ASP A O 1
ATOM 1471 N N . ILE A 1 179 ? 0.145 -1.260 27.733 1.00 93.00 179 ILE A N 1
ATOM 1472 C CA . ILE A 1 179 ? 0.123 0.109 27.181 1.00 93.00 179 ILE A CA 1
ATOM 1473 C C . ILE A 1 179 ? -1.135 0.339 26.335 1.00 93.00 179 ILE A C 1
ATOM 1475 O O . ILE A 1 179 ? -1.829 1.341 26.523 1.00 93.00 179 ILE A O 1
ATOM 1479 N N . ILE A 1 180 ? -1.469 -0.604 25.448 1.00 92.62 180 ILE A N 1
ATOM 1480 C CA . ILE A 1 180 ? -2.678 -0.524 24.613 1.00 92.62 180 ILE A CA 1
ATOM 1481 C C . ILE A 1 180 ? -3.931 -0.533 25.495 1.00 92.62 180 ILE A C 1
ATOM 1483 O O . ILE A 1 180 ? -4.822 0.297 25.316 1.00 92.62 180 ILE A O 1
ATOM 1487 N N . ARG A 1 181 ? -3.980 -1.424 26.490 1.00 92.06 181 ARG A N 1
ATOM 1488 C CA . ARG A 1 181 ? -5.097 -1.552 27.433 1.00 92.06 181 ARG A CA 1
ATOM 1489 C C . ARG A 1 181 ? -5.313 -0.274 28.242 1.00 92.06 181 ARG A C 1
ATOM 1491 O O . ARG A 1 181 ? -6.447 0.181 28.353 1.00 92.06 181 ARG A O 1
ATOM 1498 N N . HIS A 1 182 ? -4.247 0.327 28.772 1.00 89.25 182 HIS A N 1
ATOM 1499 C CA . HIS A 1 182 ? -4.332 1.595 29.502 1.00 89.25 182 HIS A CA 1
ATOM 1500 C C . HIS A 1 182 ? -4.837 2.714 28.589 1.00 89.25 182 HIS A C 1
ATOM 1502 O O . HIS A 1 182 ? -5.756 3.432 28.973 1.00 89.25 182 HIS A O 1
ATOM 1508 N N . SER A 1 183 ? -4.321 2.814 27.358 1.00 85.25 183 SER A N 1
ATOM 1509 C CA . SER A 1 183 ? -4.790 3.808 26.385 1.00 85.25 183 SER A CA 1
ATOM 1510 C C . SER A 1 183 ? -6.279 3.639 26.063 1.00 85.25 183 SER A C 1
ATOM 1512 O O . SER A 1 183 ? -7.022 4.619 26.053 1.00 85.25 183 SER A O 1
ATOM 1514 N N . ALA A 1 184 ? -6.731 2.399 25.854 1.00 82.94 184 ALA A N 1
ATOM 1515 C CA . ALA A 1 184 ? -8.125 2.091 25.550 1.00 82.94 184 ALA A CA 1
ATOM 1516 C C . ALA A 1 184 ? -9.081 2.414 26.714 1.00 82.94 184 ALA A C 1
ATOM 1518 O O . ALA A 1 184 ? -10.205 2.852 26.475 1.00 82.94 184 ALA A O 1
ATOM 1519 N N . VAL A 1 185 ? -8.645 2.222 27.966 1.00 84.44 185 VAL A N 1
ATOM 1520 C CA . VAL A 1 185 ? -9.459 2.485 29.167 1.00 84.44 185 VAL A CA 1
ATOM 1521 C C . VAL A 1 185 ? -9.461 3.965 29.549 1.00 84.44 185 VAL A C 1
ATOM 1523 O O . VAL A 1 185 ? -10.517 4.516 29.852 1.00 84.44 185 VAL A O 1
ATOM 1526 N N . GLU A 1 186 ? -8.298 4.619 29.559 1.00 81.19 186 GLU A N 1
ATOM 1527 C CA . GLU A 1 186 ? -8.181 6.014 29.997 1.00 81.19 186 GLU A CA 1
ATOM 1528 C C . GLU A 1 186 ? -8.744 6.996 28.970 1.00 81.19 186 GLU A C 1
ATOM 1530 O O . GLU A 1 186 ? -9.295 8.034 29.345 1.00 81.19 186 GLU A O 1
ATOM 1535 N N . LYS A 1 187 ? -8.595 6.688 27.676 1.00 73.62 187 LYS A N 1
ATOM 1536 C CA . LYS A 1 187 ? -9.041 7.550 26.578 1.00 73.62 187 LYS A CA 1
ATOM 1537 C C . LYS A 1 187 ? -9.662 6.723 25.444 1.00 73.62 187 LYS A C 1
ATOM 1539 O O . LYS A 1 187 ? -9.035 6.567 24.388 1.00 73.62 187 LYS A O 1
ATOM 1544 N N . PRO A 1 188 ? -10.894 6.215 25.637 1.00 73.81 188 PRO A N 1
ATOM 1545 C CA . PRO A 1 188 ? -11.607 5.464 24.610 1.00 73.81 188 PRO A CA 1
ATOM 1546 C C . PRO A 1 188 ? -11.626 6.214 23.273 1.00 73.81 188 PRO A C 1
ATOM 1548 O O . PRO A 1 188 ? -11.851 7.423 23.239 1.00 73.81 188 PRO A O 1
ATOM 1551 N N . GLY A 1 189 ? -11.364 5.499 22.178 1.00 69.38 189 GLY A N 1
ATOM 1552 C CA . GLY A 1 189 ? -11.329 6.070 20.828 1.00 69.38 189 GLY A CA 1
ATOM 1553 C C . GLY A 1 189 ? -10.036 6.804 20.454 1.00 69.38 189 GLY A C 1
ATOM 1554 O O . GLY A 1 189 ? -9.973 7.368 19.367 1.00 69.38 189 GLY A O 1
ATOM 1555 N N . THR A 1 190 ? -8.999 6.806 21.303 1.00 76.38 190 THR A N 1
ATOM 1556 C CA . THR A 1 190 ? -7.689 7.372 20.929 1.00 76.38 190 THR A CA 1
ATOM 1557 C C . THR A 1 190 ? -6.995 6.480 19.894 1.00 76.38 190 THR A C 1
ATOM 1559 O O . THR A 1 190 ? -6.730 5.315 20.204 1.00 76.38 190 THR A O 1
ATOM 1562 N N . PRO A 1 191 ? -6.644 7.003 18.703 1.00 81.88 191 PRO A N 1
ATOM 1563 C CA . PRO A 1 191 ? -5.860 6.267 17.717 1.00 81.88 191 PRO A CA 1
ATOM 1564 C C . PRO A 1 191 ? -4.490 5.864 18.265 1.00 81.88 191 PRO A C 1
ATOM 1566 O O . PRO A 1 191 ? -3.826 6.650 18.944 1.00 81.88 191 PRO A O 1
ATOM 1569 N N . ILE A 1 192 ? -4.042 4.653 17.933 1.00 87.44 192 ILE A N 1
ATOM 1570 C CA . ILE A 1 192 ? -2.717 4.146 18.302 1.00 87.44 192 ILE A CA 1
ATOM 1571 C C . ILE A 1 192 ? -1.899 3.948 17.029 1.00 87.44 192 ILE A C 1
ATOM 1573 O O . ILE A 1 192 ? -2.283 3.181 16.147 1.00 87.44 192 ILE A O 1
ATOM 1577 N N . ASP A 1 193 ? -0.736 4.595 16.967 1.00 89.06 193 ASP A N 1
ATOM 1578 C CA . ASP A 1 193 ? 0.275 4.305 15.951 1.00 89.06 193 ASP A CA 1
ATOM 1579 C C . ASP A 1 193 ? 0.913 2.939 16.247 1.00 89.06 193 ASP A C 1
ATOM 1581 O O . ASP A 1 193 ? 1.846 2.797 17.047 1.00 89.06 193 ASP A O 1
ATOM 1585 N N . THR A 1 194 ? 0.358 1.905 15.617 1.00 91.06 194 THR A N 1
ATOM 1586 C CA . THR A 1 194 ? 0.803 0.519 15.778 1.00 91.06 194 THR A CA 1
ATOM 1587 C C . THR A 1 194 ? 2.198 0.293 15.209 1.00 91.06 194 THR A C 1
ATOM 1589 O O . THR A 1 194 ? 2.959 -0.460 15.812 1.00 91.06 194 THR A O 1
ATOM 1592 N N . VAL A 1 195 ? 2.587 0.977 14.127 1.00 93.06 195 VAL A N 1
ATOM 1593 C CA . VAL A 1 195 ? 3.935 0.862 13.544 1.00 93.06 195 VAL A CA 1
ATOM 1594 C C . VAL A 1 195 ? 4.978 1.309 14.559 1.00 93.06 195 VAL A C 1
ATOM 1596 O O . VAL A 1 195 ? 5.960 0.605 14.817 1.00 93.06 195 VAL A O 1
ATOM 1599 N N . LYS A 1 196 ? 4.756 2.469 15.177 1.00 93.00 196 LYS A N 1
ATOM 1600 C CA . LYS A 1 196 ? 5.650 3.010 16.197 1.00 93.00 196 LYS A CA 1
ATOM 1601 C C . LYS A 1 196 ? 5.740 2.105 17.414 1.00 93.00 196 LYS A C 1
ATOM 1603 O O . LYS A 1 196 ? 6.839 1.784 17.866 1.00 93.00 196 LYS A O 1
ATOM 1608 N N . LEU A 1 197 ? 4.598 1.655 17.925 1.00 95.19 197 LEU A N 1
ATOM 1609 C CA . LEU A 1 197 ? 4.565 0.851 19.140 1.00 95.19 197 LEU A CA 1
ATOM 1610 C C . LEU A 1 197 ? 5.166 -0.553 18.930 1.00 95.19 197 LEU A C 1
ATOM 1612 O O . LEU A 1 197 ? 5.876 -1.047 19.806 1.00 95.19 197 LEU A O 1
ATOM 1616 N N . LEU A 1 198 ? 4.961 -1.167 17.758 1.00 97.25 198 LEU A N 1
ATOM 1617 C CA . LEU A 1 198 ? 5.604 -2.430 17.371 1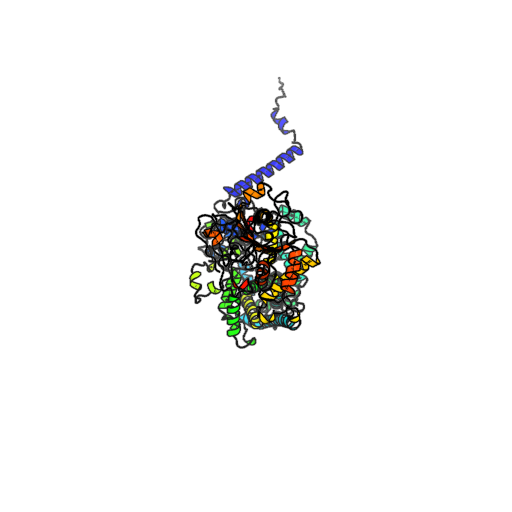.00 97.25 198 LEU A CA 1
ATOM 1618 C C . LEU A 1 198 ? 7.124 -2.280 17.222 1.00 97.25 198 LEU A C 1
ATOM 1620 O O . LEU A 1 198 ? 7.873 -3.172 17.624 1.00 97.25 198 LEU A O 1
ATOM 1624 N N . ASN A 1 199 ? 7.603 -1.147 16.701 1.00 95.19 199 ASN A N 1
ATOM 1625 C CA . ASN A 1 199 ? 9.034 -0.842 16.704 1.00 95.19 199 ASN A CA 1
ATOM 1626 C C . ASN A 1 199 ? 9.564 -0.723 18.140 1.00 95.19 199 ASN A C 1
ATOM 1628 O O . ASN A 1 199 ? 10.551 -1.370 18.473 1.00 95.19 199 ASN A O 1
ATOM 1632 N N . CYS A 1 200 ? 8.890 0.017 19.026 1.00 96.06 200 CYS A N 1
ATOM 1633 C CA . CYS A 1 200 ? 9.297 0.097 20.434 1.00 96.06 200 CYS A CA 1
ATOM 1634 C C . CYS A 1 200 ? 9.377 -1.289 21.096 1.00 96.06 200 CYS A C 1
ATOM 1636 O O . CYS A 1 200 ? 10.355 -1.577 21.785 1.00 96.06 200 CYS A O 1
ATOM 1638 N N . LEU A 1 201 ? 8.387 -2.154 20.850 1.00 97.56 201 LEU A N 1
ATOM 1639 C CA . LEU A 1 201 ? 8.350 -3.524 21.364 1.00 97.56 201 LEU A CA 1
ATOM 1640 C C . LEU A 1 201 ? 9.542 -4.355 20.880 1.00 97.56 201 LEU A C 1
ATOM 1642 O O . LEU A 1 201 ? 10.302 -4.880 21.692 1.00 97.56 201 LEU A O 1
ATOM 1646 N N . THR A 1 202 ? 9.705 -4.471 19.566 1.00 96.69 202 THR A N 1
ATOM 1647 C CA . THR A 1 202 ? 10.709 -5.360 18.966 1.00 96.69 202 THR A CA 1
ATOM 1648 C C . THR A 1 202 ? 12.137 -4.901 19.282 1.00 96.69 202 THR A C 1
ATOM 1650 O O . THR A 1 202 ? 13.003 -5.726 19.568 1.00 96.69 202 THR A O 1
ATOM 1653 N N . PHE A 1 203 ? 12.392 -3.587 19.337 1.00 95.56 203 PHE A N 1
ATOM 1654 C CA . PHE A 1 203 ? 13.697 -3.054 19.738 1.00 95.56 203 PHE A CA 1
ATOM 1655 C C . PHE A 1 203 ? 14.010 -3.281 21.223 1.00 95.56 203 PHE A C 1
ATOM 1657 O O . PHE A 1 203 ? 15.166 -3.546 21.552 1.00 95.56 203 PHE A O 1
ATOM 1664 N N . ASP A 1 204 ? 13.023 -3.205 22.120 1.00 96.00 204 ASP A N 1
ATOM 1665 C CA . ASP A 1 204 ? 13.227 -3.535 23.537 1.00 96.00 204 ASP A CA 1
ATOM 1666 C C . ASP A 1 204 ? 13.484 -5.041 23.732 1.00 96.00 204 ASP A C 1
ATOM 1668 O O . ASP A 1 204 ? 14.406 -5.413 24.465 1.00 96.00 204 ASP A O 1
ATOM 1672 N N . VAL A 1 205 ? 12.747 -5.902 23.016 1.00 96.00 205 VAL A N 1
ATOM 1673 C CA . VAL A 1 205 ? 12.957 -7.360 23.001 1.00 96.00 205 VAL A CA 1
ATOM 1674 C C . VAL A 1 205 ? 14.372 -7.711 22.546 1.00 96.00 205 VAL A C 1
ATOM 1676 O O . VAL A 1 205 ? 15.097 -8.426 23.245 1.00 96.00 205 VAL A O 1
ATOM 1679 N N . ILE A 1 206 ? 14.791 -7.202 21.385 1.00 95.00 206 ILE A N 1
ATOM 1680 C CA . ILE A 1 206 ? 16.124 -7.483 20.850 1.00 95.00 206 ILE A CA 1
ATOM 1681 C C . ILE A 1 206 ? 17.206 -6.811 21.694 1.00 95.00 206 ILE A C 1
ATOM 1683 O O . ILE A 1 206 ? 18.278 -7.389 21.843 1.00 95.00 206 ILE A O 1
ATOM 1687 N N . GLY A 1 207 ? 16.935 -5.659 22.311 1.00 93.62 207 GLY A N 1
ATOM 1688 C CA . GLY A 1 207 ? 17.823 -5.046 23.296 1.00 93.62 207 GLY A CA 1
ATOM 1689 C C . GLY A 1 207 ? 18.162 -6.004 24.439 1.00 93.62 207 GLY A C 1
ATOM 1690 O O . GLY A 1 207 ? 19.340 -6.257 24.700 1.00 93.62 207 GLY A O 1
ATOM 1691 N N . ASP A 1 208 ? 1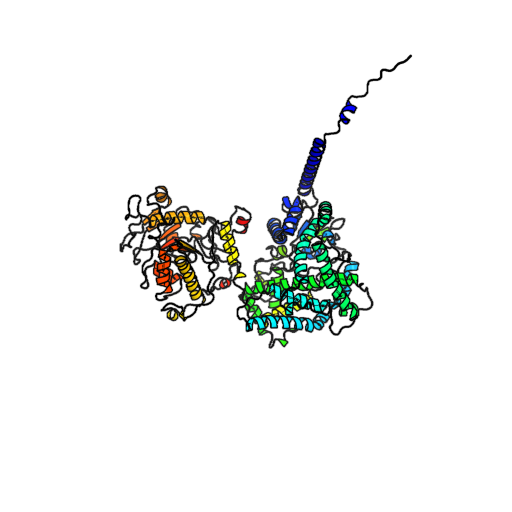7.154 -6.617 25.070 1.00 92.81 208 ASP A N 1
ATOM 1692 C CA . ASP A 1 208 ? 17.389 -7.578 26.157 1.00 92.81 208 ASP A CA 1
ATOM 1693 C C . ASP A 1 208 ? 18.059 -8.863 25.634 1.00 92.81 208 ASP A C 1
ATOM 1695 O O . ASP A 1 208 ? 19.044 -9.333 26.201 1.00 92.81 208 ASP A O 1
ATOM 1699 N N . LEU A 1 209 ? 17.631 -9.396 24.485 1.00 92.12 209 LEU A N 1
ATOM 1700 C CA . LEU A 1 209 ? 18.243 -10.601 23.905 1.00 92.12 209 LEU A CA 1
ATOM 1701 C C . LEU A 1 209 ? 19.686 -10.394 23.414 1.00 92.12 209 LEU A C 1
ATOM 1703 O O . LEU A 1 209 ? 20.491 -11.326 23.468 1.00 92.12 209 LEU A O 1
ATOM 1707 N N . ALA A 1 210 ? 20.037 -9.201 22.934 1.00 89.44 210 ALA A N 1
ATOM 1708 C CA . ALA A 1 210 ? 21.360 -8.888 22.402 1.00 89.44 210 ALA A CA 1
ATOM 1709 C C . ALA A 1 210 ? 22.298 -8.270 23.445 1.00 89.44 210 ALA A C 1
ATOM 1711 O O . ALA A 1 210 ? 23.511 -8.379 23.285 1.00 89.44 210 ALA A O 1
ATOM 1712 N N . PHE A 1 211 ? 21.792 -7.630 24.502 1.00 87.94 211 PHE A N 1
ATOM 1713 C CA . PHE A 1 211 ? 22.617 -6.894 25.472 1.00 87.94 211 PHE A CA 1
ATOM 1714 C C . PHE A 1 211 ? 22.318 -7.216 26.939 1.00 87.94 211 PHE A C 1
ATOM 1716 O O . PHE A 1 211 ? 23.074 -6.803 27.823 1.00 87.94 211 PHE A O 1
ATOM 1723 N N . GLY A 1 212 ? 21.252 -7.961 27.228 1.00 87.25 212 GLY A N 1
ATOM 1724 C CA . GLY A 1 212 ? 20.774 -8.187 28.590 1.00 87.25 212 GLY A CA 1
ATOM 1725 C C . GLY A 1 212 ? 20.286 -6.904 29.272 1.00 87.25 212 GLY A C 1
ATOM 1726 O O . GLY A 1 212 ? 20.418 -6.788 30.497 1.00 87.25 212 GLY A O 1
ATOM 1727 N N . GLU A 1 213 ? 19.857 -5.905 28.488 1.00 89.19 213 GLU A N 1
ATOM 1728 C CA . GLU A 1 213 ? 19.193 -4.680 28.944 1.00 89.19 213 GLU A CA 1
ATOM 1729 C C . GLU A 1 213 ? 18.256 -4.102 27.866 1.00 89.19 213 GLU A C 1
ATOM 1731 O O . GLU A 1 213 ? 18.576 -4.126 26.680 1.00 89.19 213 GLU A O 1
ATOM 1736 N N . SER A 1 214 ? 17.117 -3.545 28.290 1.00 88.19 214 SER A N 1
ATOM 1737 C CA . SER A 1 214 ? 16.145 -2.866 27.416 1.00 88.19 214 SER A CA 1
ATOM 1738 C C . SER A 1 214 ? 16.682 -1.548 26.843 1.00 88.19 214 SER A C 1
ATOM 1740 O O . SER A 1 214 ? 17.577 -0.931 27.428 1.00 88.19 214 SER A O 1
ATOM 1742 N N . LEU A 1 215 ? 16.067 -1.041 25.769 1.00 89.94 215 LEU A N 1
ATOM 1743 C CA . LEU A 1 215 ? 16.263 0.348 25.328 1.00 89.94 215 LEU A CA 1
ATOM 1744 C C . LEU A 1 215 ? 15.312 1.321 26.046 1.00 89.94 215 LEU A C 1
ATOM 1746 O O . LEU A 1 215 ? 15.548 2.529 26.011 1.00 89.94 215 LEU A O 1
ATOM 1750 N N . GLY A 1 216 ? 14.281 0.793 26.711 1.00 91.56 216 GLY A N 1
ATOM 1751 C CA . GLY A 1 216 ? 13.296 1.557 27.478 1.00 91.56 216 GLY A CA 1
ATOM 1752 C C . GLY A 1 216 ? 12.242 2.228 26.596 1.00 91.56 216 GLY A C 1
ATOM 1753 O O . GLY A 1 216 ? 11.573 3.153 27.042 1.00 91.56 216 GLY A O 1
ATOM 1754 N N . LEU A 1 217 ? 12.087 1.789 25.346 1.00 93.38 217 LEU A N 1
ATOM 1755 C CA . LEU A 1 217 ? 11.221 2.440 24.360 1.00 93.38 217 LEU A CA 1
ATOM 1756 C C . LEU A 1 217 ? 9.734 2.277 24.692 1.00 93.38 217 LEU A C 1
ATOM 1758 O O . LEU A 1 217 ? 8.940 3.189 24.468 1.00 93.38 217 LEU A O 1
ATOM 1762 N N . LEU A 1 218 ? 9.346 1.140 25.276 1.00 93.62 218 LEU A N 1
ATOM 1763 C CA . LEU A 1 218 ? 7.975 0.920 25.741 1.00 93.62 218 LEU A CA 1
ATOM 1764 C C . LEU A 1 218 ? 7.619 1.739 26.994 1.00 93.62 218 LEU A C 1
ATOM 1766 O O . LEU A 1 218 ? 6.450 1.829 27.336 1.00 93.62 218 LEU A O 1
ATOM 1770 N N . GLU A 1 219 ? 8.579 2.324 27.719 1.00 90.06 219 GLU A N 1
ATOM 1771 C CA . GLU A 1 219 ? 8.258 3.154 28.901 1.00 90.06 219 GLU A CA 1
ATOM 1772 C C . GLU A 1 219 ? 7.622 4.482 28.515 1.00 90.06 219 GLU A C 1
ATOM 1774 O O . GLU A 1 219 ? 6.738 4.976 29.209 1.00 90.06 219 GLU A O 1
ATOM 1779 N N . THR A 1 220 ? 8.076 5.045 27.402 1.00 86.62 220 THR A N 1
ATOM 1780 C CA . THR A 1 220 ? 7.596 6.320 26.878 1.00 86.62 220 THR A CA 1
ATOM 1781 C C . THR A 1 220 ? 6.675 6.146 25.677 1.00 86.62 220 THR A C 1
ATOM 1783 O O . THR A 1 220 ? 6.017 7.108 25.304 1.00 86.62 220 THR A O 1
ATOM 1786 N N . ALA A 1 221 ? 6.635 4.952 25.069 1.00 88.00 221 ALA A N 1
ATOM 1787 C CA . ALA A 1 221 ? 6.034 4.708 23.755 1.00 88.00 221 ALA A CA 1
ATOM 1788 C C . ALA A 1 221 ? 6.586 5.661 22.670 1.00 88.00 221 ALA A C 1
ATOM 1790 O O . ALA A 1 221 ? 5.897 6.020 21.716 1.00 88.00 221 ALA A O 1
ATOM 1791 N N . GLU A 1 222 ? 7.854 6.061 22.813 1.00 89.31 222 GLU A N 1
ATOM 1792 C CA . GLU A 1 222 ? 8.536 7.037 21.963 1.00 89.31 222 GLU A CA 1
ATOM 1793 C C . GLU A 1 222 ? 9.885 6.512 21.474 1.00 89.31 222 GLU A C 1
ATOM 1795 O O . GLU A 1 222 ? 10.583 5.767 22.166 1.00 89.31 222 GLU A O 1
ATOM 1800 N N . TYR A 1 223 ? 10.295 6.960 20.287 1.00 90.44 223 TYR A N 1
ATOM 1801 C CA . TYR A 1 223 ? 11.632 6.674 19.781 1.00 90.44 223 TYR A CA 1
ATOM 1802 C C . TYR A 1 223 ? 12.670 7.508 20.523 1.00 90.44 223 TYR A C 1
ATOM 1804 O O . TYR A 1 223 ? 12.544 8.725 20.652 1.00 90.44 223 TYR A O 1
ATOM 1812 N N . ASN A 1 224 ? 13.751 6.864 20.954 1.00 89.94 224 ASN A N 1
ATOM 1813 C CA . ASN A 1 224 ? 14.923 7.589 21.425 1.00 89.94 224 ASN A CA 1
ATOM 1814 C C . ASN A 1 224 ? 15.746 8.151 20.244 1.00 89.94 224 ASN A C 1
ATOM 1816 O O . ASN A 1 224 ? 15.514 7.840 19.069 1.00 89.94 224 ASN A O 1
ATOM 1820 N N . GLU A 1 225 ? 16.732 8.991 20.565 1.00 89.88 225 GLU A N 1
ATOM 1821 C CA . GLU A 1 225 ? 17.609 9.636 19.577 1.00 89.88 225 GLU A CA 1
ATOM 1822 C C . GLU A 1 225 ? 18.344 8.616 18.693 1.00 89.88 225 GLU A C 1
ATOM 1824 O O . GLU A 1 225 ? 18.479 8.806 17.483 1.00 89.88 225 GLU A O 1
ATOM 1829 N N . TRP A 1 226 ? 18.777 7.500 19.280 1.00 90.19 226 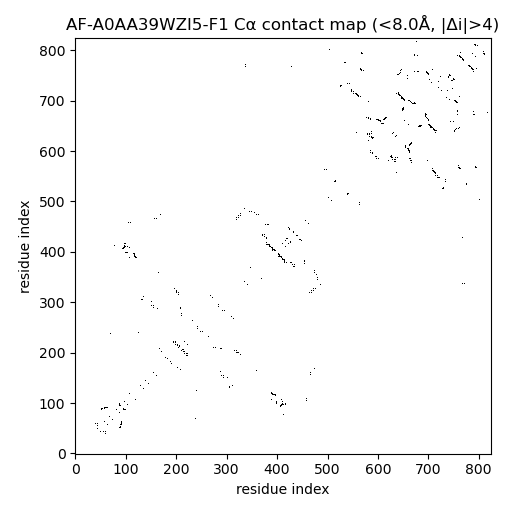TRP A N 1
ATOM 1830 C CA . TRP A 1 226 ? 19.494 6.449 18.564 1.00 90.19 226 TRP A CA 1
ATOM 1831 C C . TRP A 1 226 ? 18.623 5.766 17.507 1.00 90.19 226 TRP A C 1
ATOM 1833 O O . TRP A 1 226 ? 19.040 5.660 16.352 1.00 90.19 226 TRP A O 1
ATOM 1843 N N . LEU A 1 227 ? 17.394 5.383 17.860 1.00 88.06 227 LEU A N 1
ATOM 1844 C CA . LEU A 1 227 ? 16.466 4.742 16.930 1.00 88.06 227 LEU A CA 1
ATOM 1845 C C . LEU A 1 227 ? 16.068 5.690 15.788 1.00 88.06 227 LEU A C 1
ATOM 1847 O O . LEU A 1 227 ? 16.103 5.314 14.616 1.00 88.06 227 LEU A O 1
ATOM 1851 N N . SER A 1 228 ? 15.796 6.956 16.116 1.00 87.00 228 SER A N 1
ATOM 1852 C CA . SER A 1 228 ? 15.501 7.996 15.121 1.00 87.00 228 SER A CA 1
ATOM 1853 C C . SER A 1 228 ? 16.665 8.200 14.140 1.00 87.00 228 SER A C 1
ATOM 1855 O O . SER A 1 228 ? 16.461 8.333 12.930 1.00 87.00 228 SER A O 1
ATOM 1857 N N . THR A 1 229 ? 17.903 8.163 14.644 1.00 87.75 229 THR A N 1
ATOM 1858 C CA . THR A 1 229 ? 19.118 8.297 13.825 1.00 87.75 229 THR A CA 1
ATOM 1859 C C . THR A 1 229 ? 19.310 7.101 12.890 1.00 87.75 229 THR A C 1
ATOM 1861 O O . THR A 1 229 ? 19.702 7.287 11.737 1.00 87.75 229 THR A O 1
ATOM 1864 N N . ILE A 1 230 ? 18.990 5.882 13.338 1.00 87.19 230 ILE A N 1
ATOM 1865 C CA . ILE A 1 230 ? 19.052 4.677 12.498 1.00 87.19 230 ILE A CA 1
ATOM 1866 C C . ILE A 1 230 ? 18.099 4.767 11.312 1.00 87.19 230 ILE A C 1
ATOM 1868 O O . ILE A 1 230 ? 18.536 4.559 10.180 1.00 87.19 230 ILE A O 1
ATOM 1872 N N . PHE A 1 231 ? 16.829 5.118 11.530 1.00 82.50 231 PHE A N 1
ATOM 1873 C CA . PHE A 1 231 ? 15.862 5.211 10.433 1.00 82.50 231 PHE A CA 1
ATOM 1874 C C . PHE A 1 231 ? 16.238 6.295 9.413 1.00 82.50 231 PHE A C 1
ATOM 1876 O O . PHE A 1 231 ? 16.097 6.088 8.205 1.00 82.50 231 PHE A O 1
ATOM 1883 N N . GLY A 1 232 ? 16.812 7.416 9.865 1.00 76.50 232 GLY A N 1
ATOM 1884 C CA . GLY A 1 232 ? 17.431 8.397 8.967 1.00 76.50 232 GLY A CA 1
ATOM 1885 C C . GLY A 1 232 ? 18.647 7.835 8.213 1.00 76.50 232 GLY A C 1
ATOM 1886 O O . GLY A 1 232 ? 18.810 8.071 7.015 1.00 76.50 232 GLY A O 1
ATOM 1887 N N . GLY A 1 233 ? 19.487 7.050 8.893 1.00 78.81 233 GLY A N 1
ATOM 1888 C CA . GLY A 1 233 ? 20.674 6.400 8.335 1.00 78.81 233 GLY A CA 1
ATOM 1889 C C . GLY A 1 233 ? 20.373 5.380 7.233 1.00 78.81 233 GLY A C 1
ATOM 1890 O O . GLY A 1 233 ? 21.099 5.340 6.240 1.00 78.81 233 GLY A O 1
ATOM 1891 N N . ILE A 1 234 ? 19.278 4.621 7.348 1.00 77.81 234 ILE A N 1
ATOM 1892 C CA . ILE A 1 234 ? 18.843 3.659 6.319 1.00 77.81 234 ILE A CA 1
ATOM 1893 C C . ILE A 1 234 ? 18.587 4.371 4.982 1.00 77.81 234 ILE A C 1
ATOM 1895 O O . ILE A 1 234 ? 19.024 3.889 3.939 1.00 77.81 234 ILE A O 1
ATOM 1899 N N . LYS A 1 235 ? 17.982 5.567 4.991 1.00 75.94 235 LYS A N 1
ATOM 1900 C CA . LYS A 1 235 ? 17.779 6.365 3.765 1.00 75.94 235 LYS A CA 1
ATOM 1901 C C . LYS A 1 235 ? 19.109 6.790 3.127 1.00 75.94 235 LYS A C 1
ATOM 1903 O O . LYS A 1 235 ? 19.255 6.766 1.906 1.00 75.94 235 LYS A O 1
ATOM 1908 N N . ASN A 1 236 ? 20.118 7.102 3.943 1.00 80.00 236 ASN A N 1
ATOM 1909 C CA . ASN A 1 236 ? 21.456 7.468 3.465 1.00 80.00 236 ASN A CA 1
ATOM 1910 C C . ASN A 1 236 ? 22.242 6.285 2.873 1.00 80.00 236 ASN A C 1
ATOM 1912 O O . ASN A 1 236 ? 23.179 6.508 2.097 1.00 80.00 236 ASN A O 1
ATOM 1916 N N . LEU A 1 237 ? 21.868 5.037 3.184 1.00 79.62 237 LEU A N 1
ATOM 1917 C CA . LEU A 1 237 ? 22.480 3.853 2.575 1.00 79.62 237 LEU A CA 1
ATOM 1918 C C . LEU A 1 237 ? 22.288 3.859 1.053 1.00 79.62 237 LEU A C 1
ATOM 1920 O O . LEU A 1 237 ? 23.203 3.479 0.318 1.00 79.62 237 LEU A O 1
ATOM 1924 N N . ALA A 1 238 ? 21.146 4.359 0.568 1.00 82.81 238 ALA A N 1
ATOM 1925 C CA . ALA A 1 238 ? 20.868 4.450 -0.860 1.00 82.81 238 ALA A CA 1
ATOM 1926 C C . ALA A 1 238 ? 21.848 5.386 -1.588 1.00 82.81 238 ALA A C 1
ATOM 1928 O O . ALA A 1 238 ? 22.481 4.993 -2.568 1.00 82.81 238 ALA A O 1
ATOM 1929 N N . ALA A 1 239 ? 22.058 6.589 -1.048 1.00 83.19 239 ALA A N 1
ATOM 1930 C CA . ALA A 1 239 ? 23.027 7.541 -1.587 1.00 83.19 239 ALA A CA 1
ATOM 1931 C C . ALA A 1 239 ? 24.476 7.038 -1.456 1.00 83.19 239 ALA A C 1
ATOM 1933 O O . ALA A 1 239 ? 25.277 7.189 -2.377 1.00 83.19 239 ALA A O 1
ATOM 1934 N N . THR A 1 240 ? 24.821 6.404 -0.331 1.00 84.38 240 THR A N 1
ATOM 1935 C CA . THR A 1 240 ? 26.181 5.894 -0.091 1.00 84.38 240 THR A CA 1
ATOM 1936 C C . THR A 1 240 ? 26.542 4.775 -1.069 1.00 84.38 240 THR A C 1
ATOM 1938 O O . THR A 1 240 ? 27.611 4.810 -1.674 1.00 84.38 240 THR A O 1
ATOM 1941 N N . THR A 1 241 ? 25.639 3.813 -1.278 1.00 86.62 241 THR A N 1
ATOM 1942 C CA . THR A 1 241 ? 25.841 2.715 -2.242 1.00 86.62 241 THR A CA 1
ATOM 1943 C C . THR A 1 241 ? 25.963 3.225 -3.680 1.00 86.62 241 THR A C 1
ATOM 1945 O O . THR A 1 241 ? 26.839 2.761 -4.407 1.00 86.62 241 THR A O 1
ATOM 1948 N N . PHE A 1 242 ? 25.183 4.243 -4.065 1.00 89.25 242 PHE A N 1
ATOM 1949 C CA . PHE A 1 242 ? 25.342 4.935 -5.348 1.00 89.25 242 PHE A CA 1
ATOM 1950 C C . PHE A 1 242 ? 26.728 5.584 -5.498 1.00 89.25 242 PHE A C 1
ATOM 1952 O O . PHE A 1 242 ? 27.385 5.414 -6.522 1.00 89.25 242 PHE A O 1
ATOM 1959 N N . LEU A 1 243 ? 27.217 6.301 -4.482 1.00 89.44 243 LEU A N 1
ATOM 1960 C CA . LEU A 1 243 ? 28.524 6.970 -4.553 1.00 89.44 243 LEU A CA 1
ATOM 1961 C C . LEU A 1 243 ? 29.695 5.983 -4.658 1.00 89.44 243 LEU A C 1
ATOM 1963 O O . LEU A 1 243 ? 30.685 6.286 -5.324 1.00 89.44 243 LEU A O 1
ATOM 1967 N N . LEU A 1 244 ? 29.574 4.799 -4.049 1.00 87.94 244 LEU A N 1
ATOM 1968 C CA . LEU A 1 244 ? 30.557 3.718 -4.184 1.00 87.94 244 LEU A CA 1
ATOM 1969 C C . LEU A 1 244 ? 30.575 3.106 -5.594 1.00 87.94 244 LEU A C 1
ATOM 1971 O O . LEU A 1 244 ? 31.614 2.620 -6.037 1.00 87.94 244 LEU A O 1
ATOM 1975 N N . GLU A 1 245 ? 29.458 3.170 -6.321 1.00 87.81 245 GLU A N 1
ATOM 1976 C CA . GLU A 1 245 ? 29.372 2.709 -7.710 1.00 87.81 245 GLU A CA 1
ATOM 1977 C C . GLU A 1 245 ? 30.119 3.632 -8.688 1.00 87.81 245 GLU A C 1
ATOM 1979 O O . GLU A 1 245 ? 30.586 3.187 -9.738 1.00 87.81 245 GLU A O 1
ATOM 1984 N N . TYR A 1 246 ? 30.296 4.907 -8.325 1.00 89.50 246 TYR A N 1
ATOM 1985 C CA . TYR A 1 246 ? 30.989 5.916 -9.130 1.00 89.50 246 TYR A CA 1
ATOM 1986 C C . TYR A 1 246 ? 32.187 6.509 -8.366 1.00 89.50 246 TYR A C 1
ATOM 1988 O O . TYR A 1 246 ? 32.099 7.638 -7.881 1.00 89.50 246 TYR A O 1
ATOM 1996 N N . PRO A 1 247 ? 33.347 5.822 -8.297 1.00 87.56 247 PRO A N 1
ATOM 1997 C CA . PRO A 1 247 ? 34.448 6.177 -7.393 1.00 87.56 247 PRO A CA 1
ATOM 1998 C C . PRO A 1 247 ? 34.971 7.613 -7.511 1.00 87.56 247 PRO A C 1
ATOM 2000 O O . PRO A 1 247 ? 35.335 8.211 -6.505 1.00 87.56 247 PRO A O 1
ATOM 2003 N N . LEU A 1 248 ? 34.990 8.196 -8.717 1.00 88.62 248 LEU A N 1
ATOM 2004 C CA . LEU A 1 248 ? 35.383 9.599 -8.905 1.00 88.62 248 LEU A CA 1
ATOM 2005 C C . LEU A 1 248 ? 34.370 10.558 -8.270 1.00 88.62 248 LEU A C 1
ATOM 2007 O O . LEU A 1 248 ? 34.757 11.493 -7.574 1.00 88.62 248 LEU A O 1
ATOM 2011 N N . LEU A 1 249 ? 33.076 10.304 -8.479 1.00 88.62 249 LEU A N 1
ATOM 2012 C CA . LEU A 1 249 ? 32.005 11.081 -7.865 1.00 88.62 249 LEU A CA 1
ATOM 2013 C C . LEU A 1 249 ? 32.005 10.890 -6.346 1.00 88.62 249 LEU A C 1
ATOM 2015 O O . LEU A 1 249 ? 31.920 11.873 -5.618 1.00 88.62 249 LEU A O 1
ATOM 2019 N N . GLY A 1 250 ? 32.167 9.653 -5.870 1.00 88.38 250 GLY A N 1
ATOM 2020 C CA . GLY A 1 250 ? 32.289 9.338 -4.450 1.00 88.38 250 GLY A CA 1
ATOM 2021 C C . GLY A 1 250 ? 33.489 10.021 -3.793 1.00 88.38 250 GLY A C 1
ATOM 2022 O O . GLY A 1 250 ? 33.346 10.597 -2.718 1.00 88.38 250 GLY A O 1
ATOM 2023 N N . ALA A 1 251 ? 34.648 10.048 -4.458 1.00 88.62 251 ALA A N 1
ATOM 2024 C CA . ALA A 1 251 ? 35.832 10.753 -3.972 1.00 88.62 251 ALA A CA 1
ATOM 2025 C C . ALA A 1 251 ? 35.574 12.260 -3.836 1.00 88.62 251 ALA A C 1
ATOM 2027 O O . ALA A 1 251 ? 35.881 12.838 -2.795 1.00 88.62 251 ALA A O 1
ATOM 2028 N N . VAL A 1 252 ? 34.946 12.887 -4.835 1.00 90.56 252 VAL A N 1
ATOM 2029 C CA . VAL A 1 252 ? 34.580 14.310 -4.771 1.00 90.56 252 VAL A CA 1
ATOM 2030 C C . VAL A 1 252 ? 33.548 14.559 -3.672 1.00 90.56 252 VAL A C 1
ATOM 2032 O O . VAL A 1 252 ? 33.743 15.444 -2.844 1.00 90.56 252 VAL A O 1
ATOM 2035 N N . ALA A 1 253 ? 32.483 13.759 -3.612 1.00 87.00 253 ALA A N 1
ATOM 2036 C CA . ALA A 1 253 ? 31.436 13.890 -2.603 1.00 87.00 253 ALA A CA 1
ATOM 2037 C C . ALA A 1 253 ? 31.981 13.720 -1.177 1.00 87.00 253 ALA A C 1
ATOM 2039 O O . ALA A 1 253 ? 31.561 14.440 -0.273 1.00 87.00 253 ALA A O 1
ATOM 2040 N N . SER A 1 254 ? 32.965 12.834 -0.978 1.00 84.31 254 SER A N 1
ATOM 2041 C CA . SER A 1 254 ? 33.601 12.591 0.324 1.00 84.31 254 SER A CA 1
ATOM 2042 C C . SER A 1 254 ? 34.249 13.843 0.934 1.00 84.31 254 SER A C 1
ATOM 2044 O O . SER A 1 254 ? 34.286 13.971 2.162 1.00 84.31 254 SER A O 1
ATOM 2046 N N . LEU A 1 255 ? 34.685 14.799 0.099 1.00 86.56 255 LEU A N 1
ATOM 2047 C CA . LEU A 1 255 ? 35.238 16.089 0.532 1.00 86.56 255 LEU A CA 1
ATOM 2048 C C . LEU A 1 255 ? 34.178 17.007 1.156 1.00 86.56 255 LEU A C 1
ATOM 2050 O O . LEU A 1 255 ? 34.520 17.889 1.940 1.00 86.56 255 LEU A O 1
ATOM 2054 N N . PHE A 1 256 ? 32.904 16.785 0.831 1.00 86.19 256 PHE A N 1
ATOM 2055 C CA . PHE A 1 256 ? 31.776 17.608 1.262 1.00 86.19 256 PHE A CA 1
ATOM 2056 C C . PHE A 1 256 ? 30.846 16.887 2.245 1.00 86.19 256 PHE A C 1
ATOM 2058 O O . PHE A 1 256 ? 29.811 17.442 2.610 1.00 86.19 256 PHE A O 1
ATOM 2065 N N . VAL A 1 257 ? 31.195 15.674 2.699 1.00 82.19 257 VAL A N 1
ATOM 2066 C CA . VAL A 1 257 ? 30.395 14.941 3.693 1.00 82.19 257 VAL A CA 1
ATOM 2067 C C . VAL A 1 257 ? 30.330 15.759 4.990 1.00 82.19 257 VAL A C 1
ATOM 2069 O O . VAL A 1 257 ? 31.377 15.992 5.609 1.00 82.19 257 VAL A O 1
ATOM 2072 N N . PRO A 1 258 ? 29.128 16.174 5.436 1.00 84.31 258 PRO A N 1
ATOM 2073 C CA . PRO A 1 258 ? 28.978 16.973 6.644 1.00 84.31 258 PRO A CA 1
ATOM 2074 C C . PRO A 1 258 ? 29.509 16.247 7.883 1.00 84.31 258 PRO A C 1
ATOM 2076 O O . PRO A 1 258 ? 29.376 15.028 8.013 1.00 84.31 258 PRO A O 1
ATOM 2079 N N . LYS A 1 259 ? 30.071 17.005 8.833 1.00 84.62 259 LYS A N 1
ATOM 2080 C CA . LYS A 1 259 ? 30.549 16.453 10.114 1.00 84.62 259 LYS A CA 1
ATOM 2081 C C . LYS A 1 259 ? 29.442 15.718 10.873 1.00 84.62 259 LYS A C 1
ATOM 2083 O O . LYS A 1 259 ? 29.692 14.623 11.364 1.00 84.62 259 LYS A O 1
ATOM 2088 N N . SER A 1 260 ? 28.224 16.258 10.849 1.00 84.19 260 SER A N 1
ATOM 2089 C CA . SER A 1 260 ? 27.046 15.663 11.487 1.00 84.19 260 SER A CA 1
ATOM 2090 C C . SER A 1 260 ? 26.755 14.238 11.010 1.00 84.19 260 SER A C 1
ATOM 2092 O O . SER A 1 260 ? 26.376 13.397 11.819 1.00 84.19 260 SER A O 1
ATOM 2094 N N . LEU A 1 261 ? 26.980 13.919 9.728 1.00 81.44 261 LEU A N 1
ATOM 2095 C CA . LEU A 1 261 ? 26.786 12.558 9.209 1.00 81.44 261 LEU A CA 1
ATOM 2096 C C . LEU A 1 261 ? 27.833 11.586 9.764 1.00 81.44 261 LEU A C 1
ATOM 2098 O O . LEU A 1 261 ? 27.493 10.465 10.138 1.00 81.44 261 LEU A O 1
ATOM 2102 N N . LYS A 1 262 ? 29.100 12.012 9.849 1.00 82.88 262 LYS A N 1
ATOM 2103 C CA . LYS A 1 262 ? 30.176 11.191 10.432 1.00 82.88 262 LYS A CA 1
ATOM 2104 C C . LYS A 1 262 ? 29.958 10.971 11.929 1.00 82.88 262 LYS A C 1
ATOM 2106 O O . LYS A 1 262 ? 30.131 9.859 12.417 1.00 82.88 262 LYS A O 1
ATOM 2111 N N . GLU A 1 263 ? 29.543 12.017 12.639 1.00 88.00 263 GLU A N 1
ATOM 2112 C CA . GLU A 1 263 ? 29.187 11.957 14.061 1.00 88.00 263 GLU A CA 1
ATOM 2113 C C . GLU A 1 263 ? 27.982 11.037 14.296 1.00 88.00 263 GLU A C 1
ATOM 2115 O O . GLU A 1 263 ? 28.022 10.224 15.214 1.00 88.00 263 GLU A O 1
ATOM 2120 N N . SER A 1 264 ? 26.974 11.073 13.419 1.00 87.56 264 SER A N 1
ATOM 2121 C CA . SER A 1 264 ? 25.804 10.184 13.489 1.00 87.56 264 SER A CA 1
ATOM 2122 C C . SER A 1 264 ? 26.179 8.711 13.298 1.00 87.56 264 SER A C 1
ATOM 2124 O O . SER A 1 264 ? 25.743 7.861 14.069 1.00 87.56 264 SER A O 1
ATOM 2126 N N . GLN A 1 265 ? 27.024 8.391 12.308 1.00 85.38 265 GLN A N 1
ATOM 2127 C CA . GLN A 1 265 ? 27.512 7.018 12.098 1.00 85.38 265 GLN A CA 1
ATOM 2128 C C . GLN A 1 265 ? 28.290 6.505 13.314 1.00 85.38 265 GLN A C 1
ATOM 2130 O O . GLN A 1 265 ? 28.061 5.385 13.773 1.00 85.38 265 GLN A O 1
ATOM 2135 N N . LYS A 1 266 ? 29.169 7.348 13.871 1.00 91.00 266 LYS A N 1
ATOM 2136 C CA . LYS A 1 266 ? 29.913 7.024 15.088 1.00 91.00 266 LYS A CA 1
ATOM 2137 C C . LYS A 1 266 ? 28.981 6.809 16.282 1.00 91.00 266 LYS A C 1
ATOM 2139 O O . LYS A 1 266 ? 29.151 5.834 17.002 1.00 91.00 266 LYS A O 1
ATOM 2144 N N . PHE A 1 267 ? 28.001 7.688 16.477 1.00 93.12 267 PHE A N 1
ATOM 2145 C CA . PHE A 1 267 ? 27.025 7.592 17.561 1.00 93.12 267 PHE A CA 1
ATOM 2146 C C . PHE A 1 267 ? 26.233 6.280 17.507 1.00 93.12 267 PHE A C 1
ATOM 2148 O O . PHE A 1 267 ? 26.122 5.591 18.522 1.00 93.12 267 PHE A O 1
ATOM 2155 N N . VAL A 1 268 ? 25.741 5.895 16.324 1.00 90.88 268 VAL A N 1
ATOM 2156 C CA . VAL A 1 268 ? 25.000 4.637 16.135 1.00 90.88 268 VAL A CA 1
ATOM 2157 C C . VAL A 1 268 ? 25.852 3.424 16.511 1.00 90.88 268 VAL A C 1
ATOM 2159 O O . VAL A 1 268 ? 25.368 2.542 17.229 1.00 90.88 268 VAL A O 1
ATOM 2162 N N . PHE A 1 269 ? 27.115 3.402 16.073 1.00 92.19 269 PHE A N 1
ATOM 2163 C CA . PHE A 1 269 ? 28.061 2.338 16.404 1.00 92.19 269 PHE A CA 1
ATOM 2164 C C . PHE A 1 269 ? 28.389 2.303 17.903 1.00 92.19 269 PHE A C 1
ATOM 2166 O O . PHE A 1 269 ? 28.232 1.262 18.545 1.00 92.19 269 PHE A O 1
ATOM 2173 N N . ASP A 1 270 ? 28.800 3.438 18.479 1.00 94.25 270 ASP A N 1
ATOM 2174 C CA . ASP A 1 270 ? 29.206 3.545 19.884 1.00 94.25 270 ASP A CA 1
ATOM 2175 C C . ASP A 1 270 ? 28.072 3.107 20.825 1.00 94.25 270 ASP A C 1
ATOM 2177 O O . ASP A 1 270 ? 28.314 2.406 21.807 1.00 94.25 270 ASP A O 1
ATOM 2181 N N . TYR A 1 271 ? 26.821 3.444 20.496 1.00 93.12 271 TYR A N 1
ATOM 2182 C CA . TYR A 1 271 ? 25.650 3.063 21.285 1.00 93.12 271 TYR A CA 1
ATOM 2183 C C . TYR A 1 271 ? 25.494 1.542 21.431 1.00 93.12 271 TYR A C 1
ATOM 2185 O O . TYR A 1 271 ? 25.173 1.063 22.522 1.00 93.12 271 TYR A O 1
ATOM 2193 N N . CYS A 1 272 ? 25.736 0.773 20.365 1.00 92.69 272 CYS A N 1
ATOM 2194 C CA . CYS A 1 272 ? 25.740 -0.692 20.431 1.00 92.69 272 CYS A CA 1
ATOM 2195 C C . CYS A 1 272 ? 27.019 -1.207 21.096 1.00 92.69 272 CYS A C 1
ATOM 2197 O O . CYS A 1 272 ? 26.965 -2.094 21.948 1.00 92.69 272 CYS A O 1
ATOM 2199 N N . ALA A 1 273 ? 28.169 -0.628 20.745 1.00 92.81 273 ALA A N 1
ATOM 2200 C CA . ALA A 1 273 ? 29.464 -1.068 21.241 1.00 92.81 273 ALA A CA 1
ATOM 2201 C C . ALA A 1 273 ? 29.573 -0.967 22.770 1.00 92.81 273 ALA A C 1
ATOM 2203 O O . ALA A 1 273 ? 29.988 -1.928 23.417 1.00 92.81 273 ALA A O 1
ATOM 2204 N N . THR A 1 274 ? 29.125 0.144 23.362 1.00 93.88 274 THR A N 1
ATOM 2205 C CA . THR A 1 274 ? 29.100 0.328 24.821 1.00 93.88 274 THR A CA 1
ATOM 2206 C C . THR A 1 274 ? 28.217 -0.711 25.516 1.00 93.88 274 THR A C 1
ATOM 2208 O O . THR A 1 274 ? 28.546 -1.170 26.609 1.00 93.88 274 THR A O 1
ATOM 2211 N N . ARG A 1 275 ? 27.103 -1.126 24.901 1.00 93.12 275 ARG A N 1
ATOM 2212 C CA . ARG A 1 275 ? 26.222 -2.156 25.476 1.00 93.12 275 ARG A CA 1
ATOM 2213 C C . ARG A 1 275 ? 26.834 -3.542 25.413 1.00 93.12 275 ARG A C 1
ATOM 2215 O O . ARG A 1 275 ? 26.769 -4.272 26.398 1.00 93.12 275 ARG A O 1
ATOM 2222 N N . VAL A 1 276 ? 27.498 -3.876 24.307 1.00 91.88 276 VAL A N 1
ATOM 2223 C CA . VAL A 1 276 ? 28.292 -5.108 24.212 1.00 91.88 276 VAL A CA 1
ATOM 2224 C C . VAL A 1 276 ? 29.354 -5.132 25.306 1.00 91.88 276 VAL A C 1
ATOM 2226 O O . VAL A 1 276 ? 29.463 -6.125 26.014 1.00 91.88 276 VAL A O 1
ATOM 2229 N N . GLU A 1 277 ? 30.091 -4.040 25.512 1.00 92.19 277 GLU A N 1
ATOM 2230 C CA . GLU A 1 277 ? 31.117 -3.953 26.560 1.00 92.19 277 GLU A CA 1
ATOM 2231 C C . GLU A 1 277 ? 30.536 -4.161 27.965 1.00 92.19 277 GLU A C 1
ATOM 2233 O O . GLU A 1 277 ? 31.027 -5.008 28.718 1.00 92.19 277 GLU A O 1
ATOM 2238 N N . LYS A 1 278 ? 29.443 -3.460 28.300 1.00 92.00 278 LYS A N 1
ATOM 2239 C CA . LYS A 1 278 ? 28.715 -3.662 29.563 1.00 92.00 278 LYS A CA 1
ATOM 2240 C C . LYS A 1 278 ? 28.251 -5.104 29.724 1.00 92.00 278 LYS A C 1
ATOM 2242 O O . LYS A 1 278 ? 28.337 -5.666 30.815 1.00 92.00 278 LYS A O 1
ATOM 2247 N N . ARG A 1 279 ? 27.761 -5.715 28.645 1.00 90.12 279 ARG A N 1
ATOM 2248 C CA . ARG A 1 279 ? 27.283 -7.092 28.661 1.00 90.12 279 ARG A CA 1
ATOM 2249 C C . ARG A 1 279 ? 28.424 -8.084 28.863 1.00 90.12 279 ARG A C 1
ATOM 2251 O O . ARG A 1 279 ? 28.277 -9.000 29.671 1.00 90.12 279 ARG A O 1
ATOM 2258 N N . MET A 1 280 ? 29.560 -7.897 28.194 1.00 88.06 280 MET A N 1
ATOM 2259 C CA . MET A 1 280 ? 30.743 -8.747 28.358 1.00 88.06 280 MET A CA 1
ATOM 2260 C C . MET A 1 280 ? 31.318 -8.661 29.775 1.00 88.06 280 MET A C 1
ATOM 2262 O O . MET A 1 280 ? 31.773 -9.673 30.305 1.00 88.06 280 MET A O 1
ATOM 2266 N N . ALA A 1 281 ? 31.217 -7.502 30.435 1.00 88.69 281 ALA A N 1
ATOM 2267 C CA . ALA A 1 281 ? 31.631 -7.342 31.830 1.00 88.69 281 ALA A CA 1
ATOM 2268 C C . ALA A 1 281 ? 30.831 -8.219 32.820 1.00 88.69 281 ALA A C 1
ATOM 2270 O O . ALA A 1 281 ? 31.334 -8.519 33.900 1.00 88.69 281 ALA A O 1
ATOM 2271 N N . LYS A 1 282 ? 29.621 -8.675 32.453 1.00 85.94 282 LYS A N 1
ATOM 2272 C CA . LYS A 1 282 ? 28.809 -9.613 33.256 1.00 85.94 282 LYS A CA 1
ATOM 2273 C C . LYS A 1 282 ? 29.292 -11.073 33.166 1.00 85.94 282 LYS A C 1
ATOM 2275 O O . LYS A 1 282 ? 28.813 -11.911 33.921 1.00 85.94 282 LYS A O 1
ATOM 2280 N N . GLY A 1 283 ? 30.235 -11.388 32.273 1.00 81.31 283 GLY A N 1
ATOM 2281 C CA . GLY A 1 283 ? 30.772 -12.738 32.085 1.00 81.31 283 GLY A CA 1
ATOM 2282 C C . GLY A 1 283 ? 29.936 -13.643 31.168 1.00 81.31 283 GLY A C 1
ATOM 2283 O O . GLY A 1 283 ? 28.939 -13.229 30.572 1.00 81.31 283 GLY A O 1
ATOM 2284 N N . ALA A 1 284 ? 30.390 -14.894 31.022 1.00 74.88 284 ALA A N 1
ATOM 2285 C CA . ALA A 1 284 ? 29.840 -15.874 30.075 1.00 74.88 284 ALA A CA 1
ATOM 2286 C C . ALA A 1 284 ? 28.524 -16.529 30.526 1.00 74.88 284 ALA A C 1
ATOM 2288 O O . ALA A 1 284 ? 27.794 -17.054 29.691 1.00 74.88 284 ALA A O 1
ATOM 2289 N N . VAL A 1 285 ? 28.227 -16.512 31.827 1.00 75.56 285 VAL A N 1
ATOM 2290 C CA . VAL A 1 285 ? 27.007 -17.088 32.401 1.00 75.56 285 VAL A CA 1
ATOM 2291 C C . VAL A 1 285 ? 26.212 -15.971 33.058 1.00 75.56 285 VAL A C 1
ATOM 2293 O O . VAL A 1 285 ? 26.729 -15.261 33.917 1.00 75.56 285 VAL A O 1
ATOM 2296 N N . THR A 1 286 ? 24.952 -15.833 32.660 1.00 79.06 286 THR A N 1
ATOM 2297 C CA . THR A 1 286 ? 23.991 -14.875 33.219 1.00 79.06 286 THR A CA 1
ATOM 2298 C C . THR A 1 286 ? 22.718 -15.594 33.649 1.00 79.06 286 THR A C 1
ATOM 2300 O O . THR A 1 286 ? 22.463 -16.718 33.225 1.00 79.06 286 THR A O 1
ATOM 2303 N N . GLU A 1 287 ? 21.898 -14.938 34.474 1.00 75.44 287 GLU A N 1
ATOM 2304 C CA . GLU A 1 287 ? 20.596 -15.474 34.905 1.00 75.44 287 GLU A CA 1
ATOM 2305 C C . GLU A 1 287 ? 19.618 -15.658 33.731 1.00 75.44 287 GLU A C 1
ATOM 2307 O O . GLU A 1 287 ? 18.846 -16.613 33.708 1.00 75.44 287 GLU A O 1
ATOM 2312 N N . LYS A 1 288 ? 19.679 -14.764 32.734 1.00 78.62 288 LYS A N 1
ATOM 2313 C CA . LYS A 1 288 ? 18.865 -14.806 31.511 1.00 78.62 288 LYS A CA 1
ATOM 2314 C C . LYS A 1 288 ? 19.654 -15.407 30.333 1.00 78.62 288 LYS A C 1
ATOM 2316 O O . LYS A 1 288 ? 20.801 -15.001 30.132 1.00 78.62 288 LYS A O 1
ATOM 2321 N N . PRO A 1 289 ? 19.079 -16.320 29.526 1.00 82.44 289 PRO A N 1
ATOM 2322 C CA . PRO A 1 289 ? 19.766 -16.961 28.400 1.00 82.44 289 PRO A CA 1
ATOM 2323 C C . PRO A 1 289 ? 19.775 -16.079 27.136 1.00 82.44 289 PRO A C 1
ATOM 2325 O O . PRO A 1 289 ? 19.131 -16.398 26.142 1.00 82.44 289 PRO A O 1
ATOM 2328 N N . ASP A 1 290 ? 20.504 -14.965 27.157 1.00 87.19 290 ASP A N 1
ATOM 2329 C CA . ASP A 1 290 ? 20.654 -14.069 25.998 1.00 87.19 290 ASP A CA 1
ATOM 2330 C C . ASP A 1 290 ? 21.570 -14.644 24.888 1.00 87.19 290 ASP A C 1
ATOM 2332 O O . ASP A 1 290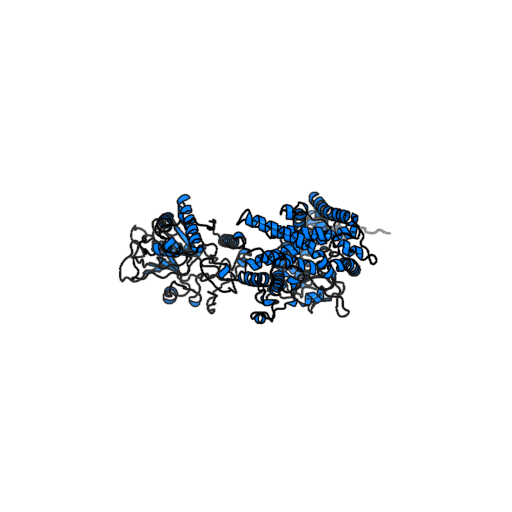 ? 22.182 -15.710 25.040 1.00 87.19 290 ASP A O 1
ATOM 2336 N N . PHE A 1 291 ? 21.673 -13.945 23.749 1.00 88.38 291 PHE A N 1
ATOM 2337 C CA . PHE A 1 291 ? 22.462 -14.403 22.597 1.00 88.38 291 PHE A CA 1
ATOM 2338 C C . PHE A 1 291 ? 23.930 -14.656 22.942 1.00 88.38 291 PHE A C 1
ATOM 2340 O O . PHE A 1 291 ? 24.526 -15.614 22.442 1.00 88.38 291 PHE A O 1
ATOM 2347 N N . TRP A 1 292 ? 24.518 -13.825 23.804 1.00 85.38 292 TRP A N 1
ATOM 2348 C CA . TRP A 1 292 ? 25.929 -13.921 24.153 1.00 85.38 292 TRP A CA 1
ATOM 2349 C C . TRP A 1 292 ? 26.203 -15.016 25.169 1.00 85.38 292 TRP A C 1
ATOM 2351 O O . TRP A 1 292 ? 27.181 -15.734 25.004 1.00 85.38 292 TRP A O 1
ATOM 2361 N N . SER A 1 293 ? 25.340 -15.216 26.163 1.00 83.25 293 SER A N 1
ATOM 2362 C CA . SER A 1 293 ? 25.457 -16.341 27.097 1.00 83.25 293 SER A CA 1
ATOM 2363 C C . SER A 1 293 ? 25.428 -17.676 26.359 1.00 83.25 293 SER A C 1
ATOM 2365 O O . SER A 1 293 ? 26.251 -18.554 26.612 1.00 83.25 293 SER A O 1
ATOM 2367 N N . LEU A 1 294 ? 24.545 -17.813 25.367 1.00 82.19 294 LEU A N 1
ATOM 2368 C CA . LEU A 1 294 ? 24.437 -19.030 24.558 1.00 82.19 294 LEU A CA 1
ATOM 2369 C C . LEU A 1 294 ? 25.584 -19.195 23.545 1.00 82.19 294 LEU A C 1
ATOM 2371 O O . LEU A 1 294 ? 25.976 -20.323 23.224 1.00 82.19 294 LEU A O 1
ATOM 2375 N N . ALA A 1 295 ? 26.145 -18.089 23.051 1.00 81.81 295 ALA A N 1
ATOM 2376 C CA . ALA A 1 295 ? 27.327 -18.102 22.192 1.00 81.81 295 ALA A CA 1
ATOM 2377 C C . ALA A 1 295 ? 28.615 -18.431 22.975 1.00 81.81 295 ALA A C 1
ATOM 2379 O O . ALA A 1 295 ? 29.411 -19.260 22.532 1.00 81.81 295 ALA A O 1
ATOM 2380 N N . LEU A 1 296 ? 28.812 -17.818 24.147 1.00 79.31 296 LEU A N 1
ATOM 2381 C CA . LEU A 1 296 ? 30.013 -17.949 24.981 1.00 79.31 296 LEU A CA 1
ATOM 2382 C C . LEU A 1 296 ? 30.082 -19.291 25.719 1.00 79.31 296 LEU A C 1
ATOM 2384 O O . LEU A 1 296 ? 31.176 -19.824 25.899 1.00 79.31 296 LEU A O 1
ATOM 2388 N N . ALA A 1 297 ? 28.937 -19.892 26.065 1.00 73.88 297 ALA A N 1
ATOM 2389 C CA . ALA A 1 297 ? 28.879 -21.211 26.702 1.00 73.88 297 ALA A CA 1
ATOM 2390 C C . ALA A 1 297 ? 29.527 -22.343 25.873 1.00 73.88 297 ALA A C 1
ATOM 2392 O O . ALA A 1 297 ? 29.775 -23.427 26.396 1.00 73.88 297 ALA A O 1
ATOM 2393 N N . GLN A 1 298 ? 29.823 -22.120 24.588 1.00 67.19 298 GLN A N 1
ATOM 2394 C CA . GLN A 1 298 ? 30.403 -23.129 23.697 1.00 67.19 298 GLN A CA 1
ATOM 2395 C C . GLN A 1 298 ? 31.933 -23.279 23.774 1.00 67.19 298 GLN A C 1
ATOM 2397 O O . GLN A 1 298 ? 32.458 -24.081 23.007 1.00 67.19 298 GLN A O 1
ATOM 2402 N N . HIS A 1 299 ? 32.611 -22.544 24.670 1.00 55.88 299 HIS A N 1
ATOM 2403 C CA . HIS A 1 299 ? 34.004 -22.611 25.172 1.00 55.88 299 HIS A CA 1
ATOM 2404 C C . HIS A 1 299 ? 35.209 -23.040 24.288 1.00 55.88 299 HIS A C 1
ATOM 2406 O O . HIS A 1 299 ? 36.313 -22.674 24.665 1.00 55.88 299 HIS A O 1
ATOM 2412 N N . ASP A 1 300 ? 35.090 -23.705 23.129 1.00 53.22 300 ASP A N 1
ATOM 2413 C CA . ASP A 1 300 ? 36.243 -24.385 22.503 1.00 53.22 300 ASP A CA 1
ATOM 2414 C C . ASP A 1 300 ? 36.364 -24.353 20.963 1.00 53.22 300 ASP A C 1
ATOM 2416 O O . ASP A 1 300 ? 37.275 -24.979 20.420 1.00 53.22 300 ASP A O 1
ATOM 2420 N N . LYS A 1 301 ? 35.529 -23.634 20.191 1.00 50.81 301 LYS A N 1
ATOM 2421 C CA . LYS A 1 301 ? 35.711 -23.567 18.716 1.00 50.81 301 LYS A CA 1
ATOM 2422 C C . LYS A 1 301 ? 35.404 -22.194 18.108 1.00 50.81 301 LYS A C 1
ATOM 2424 O O . LYS A 1 301 ? 34.287 -21.939 17.676 1.00 50.81 301 LYS A O 1
ATOM 2429 N N . GLY A 1 302 ? 36.435 -21.351 17.979 1.00 57.28 302 GLY A N 1
ATOM 2430 C CA . GLY A 1 302 ? 36.418 -20.174 17.097 1.00 57.28 302 GLY A CA 1
ATOM 2431 C C . GLY A 1 302 ? 35.869 -18.884 17.708 1.00 57.28 302 GLY A C 1
ATOM 2432 O O . GLY A 1 302 ? 35.086 -18.217 17.040 1.00 57.28 302 GLY A O 1
ATOM 2433 N N . ALA A 1 303 ? 36.288 -18.541 18.932 1.00 68.56 303 ALA A N 1
ATOM 2434 C CA . ALA A 1 303 ? 35.884 -17.327 19.647 1.00 68.56 303 ALA A CA 1
ATOM 2435 C C . ALA A 1 303 ? 35.929 -16.057 18.771 1.00 68.56 303 ALA A C 1
ATOM 2437 O O . ALA A 1 303 ? 36.838 -15.879 17.956 1.00 68.56 303 ALA A O 1
ATOM 2438 N N . LEU A 1 304 ? 34.928 -15.189 18.940 1.00 80.19 304 LEU A N 1
ATOM 2439 C CA . LEU A 1 304 ? 34.932 -13.838 18.376 1.00 80.19 304 LEU A CA 1
ATOM 2440 C C . LEU A 1 304 ? 35.739 -12.923 19.294 1.00 80.19 304 LEU A C 1
ATOM 2442 O O . LEU A 1 304 ? 35.638 -13.039 20.515 1.00 80.19 304 LEU A O 1
ATOM 2446 N N . ASP A 1 305 ? 36.525 -12.021 18.712 1.00 87.38 305 ASP A N 1
ATOM 2447 C CA . ASP A 1 305 ? 37.098 -10.921 19.481 1.00 87.38 305 ASP A CA 1
ATOM 2448 C C . ASP A 1 305 ? 36.017 -9.861 19.778 1.00 87.38 305 ASP A C 1
ATOM 2450 O O . ASP A 1 305 ? 34.931 -9.866 19.191 1.00 87.38 305 ASP A O 1
ATOM 2454 N N . LEU A 1 306 ? 36.295 -8.959 20.721 1.00 88.38 306 LEU A N 1
ATOM 2455 C CA . LEU A 1 306 ? 35.330 -7.938 21.136 1.00 88.38 306 LEU A CA 1
ATOM 2456 C C . LEU A 1 306 ? 34.906 -7.021 19.973 1.00 88.38 306 LEU A C 1
ATOM 2458 O O . LEU A 1 306 ? 33.764 -6.573 19.933 1.00 88.38 306 LEU A O 1
ATOM 2462 N N . GLU A 1 307 ? 35.787 -6.758 19.008 1.00 91.12 307 GLU A N 1
ATOM 2463 C CA . GLU A 1 307 ? 35.481 -5.894 17.863 1.00 91.12 307 GLU A CA 1
ATOM 2464 C C . GLU A 1 307 ? 34.565 -6.587 16.847 1.00 91.12 307 GLU A C 1
ATOM 2466 O O . GLU A 1 307 ? 33.652 -5.960 16.305 1.00 91.12 307 GLU A O 1
ATOM 2471 N N . ASP A 1 308 ? 34.737 -7.895 16.647 1.00 89.56 308 ASP A N 1
ATOM 2472 C CA . ASP A 1 308 ? 33.804 -8.725 15.891 1.00 89.56 308 ASP A CA 1
ATOM 2473 C C . ASP A 1 308 ? 32.440 -8.810 16.605 1.00 89.56 308 ASP A C 1
ATOM 2475 O O . ASP A 1 308 ? 31.399 -8.816 15.944 1.00 89.56 308 ASP A O 1
ATOM 2479 N N . MET A 1 309 ? 32.409 -8.846 17.944 1.00 90.31 309 MET A N 1
ATOM 2480 C CA . MET A 1 309 ? 31.152 -8.809 18.708 1.00 90.31 309 MET A CA 1
ATOM 2481 C C . MET A 1 309 ? 30.411 -7.481 18.515 1.00 90.31 309 MET A C 1
ATOM 2483 O O . MET A 1 309 ? 29.217 -7.488 18.212 1.00 90.31 309 MET A O 1
ATOM 2487 N N . LYS A 1 310 ? 31.123 -6.349 18.611 1.00 92.31 310 LYS A N 1
ATOM 2488 C CA . LYS A 1 310 ? 30.573 -5.003 18.368 1.00 92.31 310 LYS A CA 1
ATOM 2489 C C . LYS A 1 310 ? 29.971 -4.870 16.967 1.00 92.31 310 LYS A C 1
ATOM 2491 O O . LYS A 1 310 ? 28.855 -4.376 16.843 1.00 92.31 310 LYS A O 1
ATOM 2496 N N . ALA A 1 311 ? 30.643 -5.394 15.940 1.00 90.88 311 ALA A N 1
ATOM 2497 C CA . ALA A 1 311 ? 30.139 -5.361 14.564 1.00 90.88 311 ALA A CA 1
ATOM 2498 C C . ALA A 1 311 ? 28.891 -6.241 14.335 1.00 90.88 311 ALA A C 1
ATOM 2500 O O . ALA A 1 311 ? 28.077 -5.976 13.454 1.00 90.88 311 ALA A O 1
ATOM 2501 N N . ASN A 1 312 ? 28.706 -7.319 15.109 1.00 91.62 312 ASN A N 1
ATOM 2502 C CA . ASN A 1 312 ? 27.488 -8.138 15.021 1.00 91.62 312 ASN A CA 1
ATOM 2503 C C . ASN A 1 312 ? 26.320 -7.558 15.833 1.00 91.62 312 ASN A C 1
ATOM 2505 O O . ASN A 1 312 ? 25.166 -7.801 15.490 1.00 91.62 312 ASN A O 1
ATOM 2509 N N . ALA A 1 313 ? 26.595 -6.771 16.873 1.00 88.88 313 ALA A N 1
ATOM 2510 C CA . ALA A 1 313 ? 25.563 -6.170 17.710 1.00 88.88 313 ALA A CA 1
ATOM 2511 C C . ALA A 1 313 ? 24.653 -5.193 16.955 1.00 88.88 313 ALA A C 1
ATOM 2513 O O . ALA A 1 313 ? 23.432 -5.293 17.073 1.00 88.88 313 ALA A O 1
ATOM 2514 N N . GLY A 1 314 ? 25.230 -4.293 16.149 1.00 87.62 314 GLY A N 1
ATOM 2515 C CA . GLY A 1 314 ? 24.444 -3.370 15.322 1.00 87.62 314 GLY A CA 1
ATOM 2516 C C . GLY A 1 314 ? 23.521 -4.114 14.353 1.00 87.62 314 GLY A C 1
ATOM 2517 O O . GLY A 1 314 ? 22.348 -3.770 14.211 1.00 87.62 314 GLY A O 1
ATOM 2518 N N . LEU A 1 315 ? 24.023 -5.204 13.760 1.00 91.19 315 LEU A N 1
ATOM 2519 C CA . LEU A 1 315 ? 23.232 -6.083 12.902 1.00 91.19 315 LEU A CA 1
ATOM 2520 C C . LEU A 1 315 ? 22.050 -6.714 13.648 1.00 91.19 315 LEU A C 1
ATOM 2522 O O . LEU A 1 315 ? 20.946 -6.694 13.114 1.00 91.19 315 LEU A O 1
ATOM 2526 N N . PHE A 1 316 ? 22.260 -7.290 14.837 1.00 91.62 316 PHE A N 1
ATOM 2527 C CA . PHE A 1 316 ? 21.172 -7.932 15.582 1.00 91.62 316 PHE A CA 1
ATOM 2528 C C . PHE A 1 316 ? 20.063 -6.943 15.917 1.00 91.62 316 PHE A C 1
ATOM 2530 O O . PHE A 1 316 ? 18.902 -7.252 15.665 1.00 91.62 316 PHE A O 1
ATOM 2537 N N . MET A 1 317 ? 20.426 -5.747 16.384 1.00 90.44 317 MET A N 1
ATOM 2538 C CA . MET A 1 317 ? 19.455 -4.710 16.715 1.00 90.44 317 MET A CA 1
ATOM 2539 C C . MET A 1 317 ? 18.584 -4.308 15.528 1.00 90.44 317 MET A C 1
ATOM 2541 O O . MET A 1 317 ? 17.363 -4.300 15.644 1.00 90.44 317 MET A O 1
ATOM 2545 N N . VAL A 1 318 ? 19.190 -3.984 14.383 1.00 88.50 318 VAL A N 1
ATOM 2546 C CA . VAL A 1 318 ? 18.426 -3.503 13.223 1.00 88.50 318 VAL A CA 1
ATOM 2547 C C . VAL A 1 318 ? 17.667 -4.649 12.557 1.00 88.50 318 VAL A C 1
ATOM 2549 O O . VAL A 1 318 ? 16.465 -4.542 12.334 1.00 88.50 318 VAL A O 1
ATOM 2552 N N . ALA A 1 319 ? 18.342 -5.766 12.268 1.00 91.31 319 ALA A N 1
ATOM 2553 C CA . ALA A 1 319 ? 17.741 -6.859 11.508 1.00 91.31 319 ALA A CA 1
ATOM 2554 C C . ALA A 1 319 ? 16.684 -7.640 12.303 1.00 91.31 319 ALA A C 1
ATOM 2556 O O . ALA A 1 319 ? 15.736 -8.135 11.700 1.00 91.31 319 ALA A O 1
ATOM 2557 N N . GLY A 1 320 ? 16.849 -7.771 13.623 1.00 89.94 320 GLY A N 1
ATOM 2558 C CA . GLY A 1 320 ? 15.914 -8.499 14.482 1.00 89.94 320 GLY A CA 1
ATOM 2559 C C . GLY A 1 320 ? 14.646 -7.719 14.826 1.00 89.94 320 GLY A C 1
ATOM 2560 O O . GLY A 1 320 ? 13.612 -8.341 15.045 1.00 89.94 320 GLY A O 1
ATOM 2561 N N . SER A 1 321 ? 14.719 -6.383 14.848 1.00 93.56 321 SER A N 1
ATOM 2562 C CA . SER A 1 321 ? 13.621 -5.547 15.348 1.00 93.56 321 SER A CA 1
ATOM 2563 C C . SER A 1 321 ? 12.720 -5.036 14.222 1.00 93.56 321 SER A C 1
ATOM 2565 O O . SER A 1 321 ? 11.554 -5.415 14.124 1.00 93.56 321 SER A O 1
ATOM 2567 N N . GLU A 1 322 ? 13.281 -4.224 13.317 1.00 91.69 322 GLU A N 1
ATOM 2568 C CA . GLU A 1 322 ? 12.513 -3.485 12.305 1.00 91.69 322 GLU A CA 1
ATOM 2569 C C . GLU A 1 322 ? 11.763 -4.430 11.353 1.00 91.69 322 GLU A C 1
ATOM 2571 O O . GLU A 1 322 ? 10.582 -4.228 11.088 1.00 91.69 322 GLU A O 1
ATOM 2576 N N . THR A 1 323 ? 12.393 -5.533 10.928 1.00 95.00 323 THR A N 1
ATOM 2577 C CA . THR A 1 323 ? 11.767 -6.475 9.982 1.00 95.00 323 THR A CA 1
ATOM 2578 C C . THR A 1 323 ? 10.525 -7.164 10.558 1.00 95.00 323 THR A C 1
ATOM 2580 O O . THR A 1 323 ? 9.538 -7.359 9.837 1.00 95.00 323 THR A O 1
ATOM 2583 N N . THR A 1 324 ? 10.563 -7.502 11.851 1.00 97.25 324 THR A N 1
ATOM 2584 C CA . THR A 1 324 ? 9.465 -8.120 12.607 1.00 97.25 324 THR A CA 1
ATOM 2585 C C . THR A 1 324 ? 8.334 -7.119 12.830 1.00 97.25 324 THR A C 1
ATOM 2587 O O . THR A 1 324 ? 7.171 -7.447 12.588 1.00 97.25 324 THR A O 1
ATOM 2590 N N . ALA A 1 325 ? 8.664 -5.883 13.225 1.00 97.00 325 ALA A N 1
ATOM 2591 C CA . ALA A 1 325 ? 7.687 -4.810 13.398 1.00 97.00 325 ALA A CA 1
ATOM 2592 C C . ALA A 1 325 ? 6.969 -4.477 12.081 1.00 97.00 325 ALA A C 1
ATOM 2594 O O . ALA A 1 325 ? 5.739 -4.390 12.052 1.00 97.00 325 ALA A O 1
ATOM 2595 N N . THR A 1 326 ? 7.716 -4.364 10.981 1.00 95.62 326 THR A N 1
ATOM 2596 C CA . THR A 1 326 ? 7.180 -4.117 9.636 1.00 95.62 326 THR A CA 1
ATOM 2597 C C . THR A 1 326 ? 6.264 -5.250 9.183 1.00 95.62 326 THR A C 1
ATOM 2599 O O . THR A 1 326 ? 5.191 -4.986 8.640 1.00 95.62 326 THR A O 1
ATOM 2602 N N . MET A 1 327 ? 6.614 -6.507 9.479 1.00 97.06 327 MET A N 1
ATOM 2603 C CA . MET A 1 327 ? 5.745 -7.628 9.130 1.00 97.06 327 MET A CA 1
ATOM 2604 C C . MET A 1 327 ? 4.438 -7.643 9.923 1.00 97.06 327 MET A C 1
ATOM 2606 O O . MET A 1 327 ? 3.370 -7.807 9.337 1.00 97.06 327 MET A O 1
ATOM 2610 N N . LEU A 1 328 ? 4.500 -7.433 11.239 1.00 98.31 328 LEU A N 1
ATOM 2611 C CA . LEU A 1 328 ? 3.302 -7.351 12.079 1.00 98.31 328 LEU A CA 1
ATOM 2612 C C . LEU A 1 328 ? 2.408 -6.170 11.690 1.00 98.31 328 LEU A C 1
ATOM 2614 O O . LEU A 1 328 ? 1.190 -6.320 11.659 1.00 98.31 328 LEU A O 1
ATOM 2618 N N . SER A 1 329 ? 3.002 -5.029 11.335 1.00 96.50 329 SER A N 1
ATOM 2619 C CA . SER A 1 329 ? 2.263 -3.861 10.841 1.00 96.50 329 SER A CA 1
ATOM 2620 C C . SER A 1 329 ? 1.500 -4.196 9.558 1.00 96.50 329 SER A C 1
ATOM 2622 O O . SER A 1 329 ? 0.296 -3.960 9.477 1.00 96.50 329 SER A O 1
ATOM 2624 N N . GLY A 1 330 ? 2.177 -4.823 8.588 1.00 95.12 330 GLY A N 1
ATOM 2625 C CA . GLY A 1 330 ? 1.552 -5.294 7.352 1.00 95.12 330 GLY A CA 1
ATOM 2626 C C . GLY A 1 330 ? 0.456 -6.329 7.602 1.00 95.12 330 GLY A C 1
ATOM 2627 O O . GLY A 1 330 ? -0.606 -6.249 6.990 1.00 95.12 330 GLY A O 1
ATOM 2628 N N . LEU A 1 331 ? 0.662 -7.261 8.536 1.00 98.00 331 LEU A N 1
ATOM 2629 C CA . LEU A 1 331 ? -0.346 -8.258 8.895 1.00 98.00 331 LEU A CA 1
ATOM 2630 C C . LEU A 1 331 ? -1.616 -7.599 9.434 1.00 98.00 331 LEU A C 1
ATOM 2632 O O . LEU A 1 331 ? -2.702 -7.897 8.946 1.00 98.00 331 LEU A O 1
ATOM 2636 N N . PHE A 1 332 ? -1.493 -6.727 10.440 1.00 97.12 332 PHE A N 1
ATOM 2637 C CA . PHE A 1 332 ? -2.660 -6.084 11.042 1.00 97.12 332 PHE A CA 1
ATOM 2638 C C . PHE A 1 332 ? -3.380 -5.184 10.041 1.00 97.12 332 PHE A C 1
ATOM 2640 O O . PHE A 1 332 ? -4.602 -5.241 9.977 1.00 97.12 332 PHE A O 1
ATOM 2647 N N . TYR A 1 333 ? -2.648 -4.426 9.218 1.00 93.81 333 TYR A N 1
ATOM 2648 C CA . TYR A 1 333 ? -3.250 -3.628 8.150 1.00 93.81 333 TYR A CA 1
ATOM 2649 C C . TYR A 1 333 ? -4.046 -4.501 7.169 1.00 93.81 333 TYR A C 1
ATOM 2651 O O . TYR A 1 333 ? -5.221 -4.238 6.928 1.00 93.81 333 TYR A O 1
ATOM 2659 N N . ASN A 1 334 ? -3.452 -5.588 6.663 1.00 92.19 334 ASN A N 1
ATOM 2660 C CA . ASN A 1 334 ? -4.132 -6.486 5.729 1.00 92.19 334 ASN A CA 1
ATOM 2661 C C . ASN A 1 334 ? -5.353 -7.169 6.356 1.00 92.19 334 ASN A C 1
ATOM 2663 O O . ASN A 1 334 ? -6.386 -7.271 5.704 1.00 92.19 334 ASN A O 1
ATOM 2667 N N . LEU A 1 335 ? -5.279 -7.604 7.616 1.00 95.25 335 LEU A N 1
ATOM 2668 C CA . LEU A 1 335 ? -6.436 -8.172 8.314 1.00 95.25 335 LEU A CA 1
ATOM 2669 C C . LEU A 1 335 ? -7.549 -7.134 8.495 1.00 95.25 335 LEU A C 1
ATOM 2671 O O . LEU A 1 335 ? -8.710 -7.431 8.246 1.00 95.25 335 LEU A O 1
ATOM 2675 N N . LEU A 1 336 ? -7.207 -5.907 8.883 1.00 90.38 336 LEU A N 1
ATOM 2676 C CA . LEU A 1 336 ? -8.176 -4.828 9.076 1.00 90.38 336 LEU A CA 1
ATOM 2677 C C . LEU A 1 336 ? -8.829 -4.358 7.768 1.00 90.38 336 LEU A C 1
ATOM 2679 O O . LEU A 1 336 ? -9.977 -3.920 7.782 1.00 90.38 336 LEU A O 1
ATOM 2683 N N . MET A 1 337 ? -8.120 -4.482 6.646 1.00 81.00 337 MET A N 1
ATOM 2684 C CA . MET A 1 337 ? -8.661 -4.256 5.304 1.00 81.00 337 MET A CA 1
ATOM 2685 C C . MET A 1 337 ? -9.490 -5.439 4.775 1.00 81.00 337 MET A C 1
ATOM 2687 O O . MET A 1 337 ? -10.163 -5.287 3.760 1.00 81.00 337 MET A O 1
ATOM 2691 N N . ASN A 1 338 ? -9.468 -6.601 5.443 1.00 84.88 338 ASN A N 1
ATOM 2692 C CA . ASN A 1 338 ? -10.199 -7.813 5.051 1.00 84.88 338 ASN A CA 1
ATOM 2693 C C . ASN A 1 338 ? -10.954 -8.412 6.265 1.00 84.88 338 ASN A C 1
ATOM 2695 O O . ASN A 1 338 ? -10.487 -9.385 6.878 1.00 84.88 338 ASN A O 1
ATOM 2699 N N . PRO A 1 339 ? -12.111 -7.829 6.651 1.00 83.88 339 PRO A N 1
ATOM 2700 C CA . PRO A 1 339 ? -12.827 -8.178 7.882 1.00 83.88 339 PRO A CA 1
ATOM 2701 C C . PRO A 1 339 ? -13.246 -9.650 7.986 1.00 83.88 339 PRO A C 1
ATOM 2703 O O . PRO A 1 339 ? -13.268 -10.208 9.086 1.00 83.88 339 PRO A O 1
ATOM 2706 N N . ASP A 1 340 ? -13.539 -10.308 6.863 1.00 85.12 340 ASP A N 1
ATOM 2707 C CA . ASP A 1 340 ? -13.849 -11.739 6.814 1.00 85.12 340 ASP A CA 1
ATOM 2708 C C . ASP A 1 340 ? -12.653 -12.593 7.279 1.00 85.12 340 ASP A C 1
ATOM 2710 O O . ASP A 1 340 ? -12.806 -13.502 8.106 1.00 85.12 340 ASP A O 1
ATOM 2714 N N . LYS A 1 341 ? -11.440 -12.252 6.823 1.00 93.12 341 LYS A N 1
ATOM 2715 C CA . LYS A 1 341 ? -10.193 -12.918 7.223 1.00 93.12 341 LYS A CA 1
ATOM 2716 C C . LYS A 1 341 ? -9.865 -12.632 8.680 1.00 93.12 341 LYS A C 1
ATOM 2718 O O . LYS A 1 341 ? -9.465 -13.549 9.399 1.00 93.12 341 LYS A O 1
ATOM 2723 N N . MET A 1 342 ? -10.069 -11.390 9.123 1.00 95.25 342 MET A N 1
ATOM 2724 C CA . MET A 1 342 ? -9.905 -10.999 10.524 1.00 95.25 342 MET A CA 1
ATOM 2725 C C . MET A 1 342 ? -10.820 -11.815 11.435 1.00 95.25 342 MET A C 1
ATOM 2727 O O . MET A 1 342 ? -10.349 -12.411 12.401 1.00 95.25 342 MET A O 1
ATOM 2731 N N . LYS A 1 343 ? -12.106 -11.922 11.091 1.00 93.31 343 LYS A N 1
ATOM 2732 C CA . LYS A 1 343 ? -13.081 -12.704 11.853 1.00 93.31 343 LYS A CA 1
ATOM 2733 C C . LYS A 1 343 ? -12.665 -14.172 11.973 1.00 93.31 343 LYS A C 1
ATOM 2735 O O . LYS A 1 343 ? -12.604 -14.686 13.087 1.00 93.31 343 LYS A O 1
ATOM 2740 N N . LYS A 1 344 ? -12.310 -14.821 10.858 1.00 95.44 344 LYS A N 1
ATOM 2741 C CA . LYS A 1 344 ? -11.856 -16.226 10.838 1.00 95.44 344 LYS A CA 1
ATOM 2742 C C . LYS A 1 344 ? -10.614 -16.441 11.713 1.00 95.44 344 LYS A C 1
ATOM 2744 O O . LYS A 1 344 ? -10.530 -17.432 12.435 1.00 95.44 344 LYS A O 1
ATOM 2749 N N . LEU A 1 345 ? -9.670 -15.497 11.701 1.00 97.94 345 LEU A N 1
ATOM 2750 C CA . LEU A 1 345 ? -8.474 -15.566 12.541 1.00 97.94 345 LEU A CA 1
ATOM 2751 C C . LEU A 1 345 ? -8.776 -15.348 14.028 1.00 97.94 345 LEU A C 1
ATOM 2753 O O . LEU A 1 345 ? -8.241 -16.063 14.873 1.00 97.94 345 LEU A O 1
ATOM 2757 N N . VAL A 1 346 ? -9.632 -14.382 14.359 1.00 98.00 346 VAL A N 1
ATOM 2758 C CA . VAL A 1 346 ? -10.060 -14.129 15.740 1.00 98.00 346 VAL A CA 1
ATOM 2759 C C . VAL A 1 346 ? -10.807 -15.338 16.305 1.00 98.00 346 VAL A C 1
ATOM 2761 O O . VAL A 1 346 ? -10.560 -15.714 17.450 1.00 98.00 346 VAL A O 1
ATOM 2764 N N . GLU A 1 347 ? -11.666 -15.980 15.510 1.00 97.75 347 GLU A N 1
ATOM 2765 C CA . GLU A 1 347 ? -12.351 -17.224 15.882 1.00 97.75 347 GLU A CA 1
ATOM 2766 C C . GLU A 1 347 ? -11.359 -18.366 16.154 1.00 97.75 347 GLU A C 1
ATOM 2768 O O . GLU A 1 347 ? -11.493 -19.044 17.174 1.00 97.75 347 GLU A O 1
ATOM 2773 N N . GLU A 1 348 ? -10.329 -18.547 15.314 1.00 97.69 348 GLU A N 1
ATOM 2774 C CA . GLU A 1 348 ? -9.268 -19.538 15.561 1.00 97.69 348 GLU A CA 1
ATOM 2775 C C . GLU A 1 348 ? -8.527 -19.243 16.876 1.00 97.69 348 GLU A C 1
ATOM 2777 O O . GLU A 1 348 ? -8.393 -20.122 17.726 1.00 97.69 348 GLU A O 1
ATOM 2782 N N . VAL A 1 349 ? -8.079 -18.000 17.077 1.00 97.69 349 VAL A N 1
ATOM 2783 C CA . VAL A 1 349 ? -7.293 -17.602 18.255 1.00 97.69 349 VAL A CA 1
ATOM 2784 C C . VAL A 1 349 ? -8.105 -17.711 19.545 1.00 97.69 349 VAL A C 1
ATOM 2786 O O . VAL A 1 349 ? -7.650 -18.323 20.510 1.00 97.69 349 VAL A O 1
ATOM 2789 N N . ARG A 1 350 ? -9.302 -17.117 19.589 1.00 97.19 350 ARG A N 1
ATOM 2790 C CA . ARG A 1 350 ? -10.131 -17.076 20.804 1.00 97.19 350 ARG A CA 1
ATOM 2791 C C . ARG A 1 350 ? -10.829 -18.408 21.082 1.00 97.19 350 ARG A C 1
ATOM 2793 O O . ARG A 1 350 ? -11.165 -18.680 22.229 1.00 97.19 350 ARG A O 1
ATOM 2800 N N . GLY A 1 351 ? -11.030 -19.243 20.061 1.00 96.75 351 GLY A N 1
ATOM 2801 C CA . GLY A 1 351 ? -11.597 -20.584 20.203 1.00 96.75 351 GLY A CA 1
ATOM 2802 C C . GLY A 1 351 ? -10.589 -21.659 20.625 1.00 96.75 351 GLY A C 1
ATOM 2803 O O . GLY A 1 351 ? -10.998 -22.686 21.165 1.00 96.75 351 GLY A O 1
ATOM 2804 N N . ALA A 1 352 ? -9.287 -21.445 20.398 1.00 96.62 352 ALA A N 1
ATOM 2805 C CA . ALA A 1 352 ? -8.252 -22.449 20.656 1.00 96.62 352 ALA A CA 1
ATOM 2806 C C . ALA A 1 352 ? -7.772 -22.529 22.116 1.00 96.62 352 ALA A C 1
ATOM 2808 O O . ALA A 1 352 ? -7.219 -23.558 22.507 1.00 96.62 352 ALA A O 1
ATOM 2809 N N . PHE A 1 353 ? -7.961 -21.477 22.918 1.00 95.88 353 PHE A N 1
ATOM 2810 C CA . PHE A 1 353 ? -7.397 -21.377 24.270 1.00 95.88 353 PHE A CA 1
ATOM 2811 C C . PHE A 1 353 ? -8.454 -20.989 25.300 1.00 95.88 353 PHE A C 1
ATOM 2813 O O . PHE A 1 353 ? -9.383 -20.243 25.001 1.00 95.88 353 PHE A O 1
ATOM 2820 N N . ALA A 1 354 ? -8.302 -21.468 26.535 1.00 94.19 354 ALA A N 1
ATOM 2821 C CA . ALA A 1 354 ? -9.212 -21.133 27.632 1.00 94.19 354 ALA A CA 1
ATOM 2822 C C . ALA A 1 354 ? -8.775 -19.881 28.411 1.00 94.19 354 ALA A C 1
ATOM 2824 O O . ALA A 1 354 ? -9.585 -19.262 29.104 1.00 94.19 354 ALA A O 1
ATOM 2825 N N . SER A 1 355 ? -7.492 -19.514 28.341 1.00 95.06 355 SER A N 1
ATOM 2826 C CA . SER A 1 355 ? -6.949 -18.347 29.040 1.00 95.06 355 SER A CA 1
ATOM 2827 C C . SER A 1 355 ? -5.714 -17.770 28.352 1.00 95.06 355 SER A C 1
ATOM 2829 O O . SER A 1 355 ? -4.975 -18.482 27.677 1.00 95.06 355 SER A O 1
ATOM 2831 N N . GLU A 1 356 ? -5.423 -16.493 28.615 1.00 92.69 356 GLU A N 1
ATOM 2832 C CA . GLU A 1 356 ? -4.233 -15.805 28.090 1.00 92.69 356 GLU A CA 1
ATOM 2833 C C . GLU A 1 356 ? -2.910 -16.485 28.504 1.00 92.69 356 GLU A C 1
ATOM 2835 O O . GLU A 1 356 ? -1.914 -16.440 27.780 1.00 92.69 356 GLU A O 1
ATOM 2840 N N . ASN A 1 357 ? -2.888 -17.176 29.649 1.00 91.69 357 ASN A N 1
ATOM 2841 C CA . ASN A 1 357 ? -1.701 -17.888 30.130 1.00 91.69 357 ASN A CA 1
ATOM 2842 C C . ASN A 1 357 ? -1.313 -19.077 29.240 1.00 91.69 357 ASN A C 1
ATOM 2844 O O . ASN A 1 357 ? -0.143 -19.463 29.226 1.00 91.69 357 ASN A O 1
ATOM 2848 N N . GLU A 1 358 ? -2.265 -19.632 28.484 1.00 94.44 358 GLU A N 1
ATOM 2849 C CA . GLU A 1 358 ? -2.021 -20.716 27.529 1.00 94.44 358 GLU A CA 1
ATOM 2850 C C . GLU A 1 358 ? -1.337 -20.228 26.247 1.00 94.44 358 GLU A C 1
ATOM 2852 O O . GLU A 1 358 ? -0.859 -21.054 25.473 1.00 94.44 358 GLU A O 1
ATOM 2857 N N . LEU A 1 359 ? -1.218 -18.910 26.038 1.00 94.94 359 LEU A N 1
ATOM 2858 C CA . LEU A 1 359 ? -0.506 -18.316 24.907 1.00 94.94 359 LEU A CA 1
ATOM 2859 C C . LEU A 1 359 ? 1.016 -18.413 25.127 1.00 94.94 359 LEU A C 1
ATOM 2861 O O . LEU A 1 359 ? 1.680 -17.455 25.550 1.00 94.94 359 LEU A O 1
ATOM 2865 N N . THR A 1 360 ? 1.555 -19.610 24.893 1.00 95.12 360 THR A N 1
ATOM 2866 C CA . THR A 1 360 ? 2.991 -19.939 24.930 1.00 95.12 360 THR A CA 1
ATOM 2867 C C . THR A 1 360 ? 3.524 -20.263 23.540 1.00 95.12 360 THR A C 1
ATOM 2869 O O . THR A 1 360 ? 2.740 -20.547 22.630 1.00 95.12 360 THR A O 1
ATOM 2872 N N . ILE A 1 361 ? 4.853 -20.265 23.366 1.00 94.38 361 ILE A N 1
ATOM 2873 C CA . ILE A 1 361 ? 5.472 -20.602 22.075 1.00 94.38 361 ILE A CA 1
ATOM 2874 C C . ILE A 1 361 ? 5.004 -21.966 21.577 1.00 94.38 361 ILE A C 1
ATOM 2876 O O . ILE A 1 361 ? 4.775 -22.104 20.378 1.00 94.38 361 ILE A O 1
ATOM 2880 N N . GLU A 1 362 ? 4.878 -22.966 22.453 1.00 93.62 362 GLU A N 1
ATOM 2881 C CA . GLU A 1 362 ? 4.417 -24.306 22.081 1.00 93.62 362 GLU A CA 1
ATOM 2882 C C . GLU A 1 362 ? 2.959 -24.340 21.640 1.00 93.62 362 GLU A C 1
ATOM 2884 O O . GLU A 1 362 ? 2.647 -24.910 20.594 1.00 93.62 362 GLU A O 1
ATOM 2889 N N . ASN A 1 363 ? 2.071 -23.749 22.433 1.00 94.06 363 ASN A N 1
ATOM 2890 C CA . ASN A 1 363 ? 0.634 -23.915 22.256 1.00 94.06 363 ASN A CA 1
ATOM 2891 C C . ASN A 1 363 ? 0.133 -23.204 20.993 1.00 94.06 363 ASN A C 1
ATOM 2893 O O . ASN A 1 363 ? -0.688 -23.745 20.254 1.00 94.06 363 ASN A O 1
ATOM 2897 N N . ILE A 1 364 ? 0.689 -22.031 20.683 1.00 95.38 364 ILE A N 1
ATOM 2898 C CA . ILE A 1 364 ? 0.284 -21.241 19.513 1.00 95.38 364 ILE A CA 1
ATOM 2899 C C . ILE A 1 364 ? 0.813 -21.801 18.186 1.00 95.38 364 ILE A C 1
ATOM 2901 O O . ILE A 1 364 ? 0.451 -21.298 17.123 1.00 95.38 364 ILE A O 1
ATOM 2905 N N . GLN A 1 365 ? 1.673 -22.833 18.193 1.00 91.50 365 GLN A N 1
ATOM 2906 C CA . GLN A 1 365 ? 2.173 -23.397 16.932 1.00 91.50 365 GLN A CA 1
ATOM 2907 C C . GLN A 1 365 ? 1.092 -24.096 16.110 1.00 91.50 365 GLN A C 1
ATOM 2909 O O . GLN A 1 365 ? 1.266 -24.213 14.896 1.00 91.50 365 GLN A O 1
ATOM 2914 N N . GLY A 1 366 ? 0.018 -24.549 16.764 1.00 91.94 366 GLY A N 1
ATOM 2915 C CA . GLY A 1 366 ? -1.097 -25.259 16.139 1.00 91.94 366 GLY A CA 1
ATOM 2916 C C . GLY A 1 366 ? -2.096 -24.370 15.396 1.00 91.94 366 GLY A C 1
ATOM 2917 O O . GLY A 1 366 ? -2.986 -24.909 14.750 1.00 91.94 366 GLY A O 1
ATOM 2918 N N . LEU A 1 367 ? -1.959 -23.041 15.463 1.00 96.94 367 LEU A N 1
ATOM 2919 C CA . LEU A 1 367 ? -2.847 -22.091 14.786 1.00 96.94 367 LEU A CA 1
ATOM 2920 C C . LEU A 1 367 ? -2.541 -22.064 13.280 1.00 96.94 367 LEU A C 1
ATOM 2922 O O . LEU A 1 367 ? -1.617 -21.389 12.809 1.00 96.94 367 LEU A O 1
ATOM 2926 N N . THR A 1 368 ? -3.275 -22.882 12.532 1.00 96.25 368 THR A N 1
ATOM 2927 C CA . THR A 1 368 ? -3.066 -23.121 11.100 1.00 96.25 368 THR A CA 1
ATOM 2928 C C . THR A 1 368 ? -3.434 -21.919 10.240 1.00 96.25 368 THR A C 1
ATOM 2930 O O . THR A 1 368 ? -2.688 -21.574 9.321 1.00 96.25 368 THR A O 1
ATOM 2933 N N . TYR A 1 369 ? -4.537 -21.246 10.557 1.00 97.81 369 TYR A N 1
ATOM 2934 C CA . TYR A 1 369 ? -4.999 -20.077 9.832 1.00 97.81 369 TYR A CA 1
ATOM 2935 C C . TYR A 1 369 ? -4.110 -18.867 10.127 1.00 97.81 369 TYR A C 1
ATOM 2937 O O . TYR A 1 369 ? -3.719 -18.160 9.203 1.00 97.81 369 TYR A O 1
ATOM 2945 N N . LEU A 1 370 ? -3.645 -18.699 11.369 1.00 98.19 370 LEU A N 1
ATOM 2946 C CA . LEU A 1 370 ? -2.604 -17.717 11.692 1.00 98.19 370 LEU A CA 1
ATOM 2947 C C . LEU A 1 370 ? -1.330 -17.928 10.856 1.00 98.19 370 LEU A C 1
ATOM 2949 O O . LEU A 1 370 ? -0.752 -16.971 10.339 1.00 98.19 370 LEU A O 1
ATOM 2953 N N . ALA A 1 371 ? -0.883 -19.178 10.694 1.00 97.38 371 ALA A N 1
ATOM 2954 C CA . ALA A 1 371 ? 0.276 -19.488 9.858 1.00 97.38 371 ALA A CA 1
ATOM 2955 C C . ALA A 1 371 ? 0.036 -19.143 8.376 1.00 97.38 371 ALA A C 1
ATOM 2957 O O . ALA A 1 371 ? 0.943 -18.631 7.715 1.00 97.38 371 ALA A O 1
ATOM 2958 N N . ALA A 1 372 ? -1.177 -19.380 7.874 1.00 97.88 372 ALA A N 1
ATOM 2959 C CA . ALA A 1 372 ? -1.594 -18.978 6.537 1.00 97.88 372 ALA A CA 1
ATOM 2960 C C . ALA A 1 372 ? -1.596 -17.448 6.366 1.00 97.88 372 ALA A C 1
ATOM 2962 O O . ALA A 1 372 ? -1.021 -16.945 5.401 1.00 97.88 372 ALA A O 1
ATOM 2963 N N . CYS A 1 373 ? -2.131 -16.703 7.339 1.00 98.38 373 CYS A N 1
ATOM 2964 C CA . CYS A 1 373 ? -2.106 -15.240 7.353 1.00 98.38 373 CYS A CA 1
ATOM 2965 C C . CYS A 1 373 ? -0.676 -14.683 7.363 1.00 98.38 373 CYS A C 1
ATOM 2967 O O . CYS A 1 373 ? -0.401 -13.713 6.664 1.00 98.38 373 CYS A O 1
ATOM 2969 N N . PHE A 1 374 ? 0.264 -15.300 8.092 1.00 98.19 374 PHE A N 1
ATOM 2970 C CA . PHE A 1 374 ? 1.670 -14.880 8.046 1.00 98.19 374 PHE A CA 1
ATOM 2971 C C . PHE A 1 374 ? 2.321 -15.127 6.686 1.00 98.19 374 PHE A C 1
ATOM 2973 O O . PHE A 1 374 ? 3.035 -14.253 6.199 1.00 98.19 374 PHE A O 1
ATOM 2980 N N . ASN A 1 375 ? 2.098 -16.293 6.072 1.00 97.81 375 ASN A N 1
ATOM 2981 C CA . ASN A 1 375 ? 2.635 -16.566 4.737 1.00 97.81 375 ASN A CA 1
ATOM 2982 C C . ASN A 1 375 ? 2.074 -15.582 3.710 1.00 97.81 375 ASN A C 1
ATOM 2984 O O . ASN A 1 375 ? 2.835 -15.048 2.906 1.00 97.81 375 ASN A O 1
ATOM 2988 N N . GLU A 1 376 ? 0.773 -15.297 3.779 1.00 98.19 376 GLU A N 1
ATOM 2989 C CA . GLU A 1 376 ? 0.149 -14.346 2.868 1.00 98.19 376 GLU A CA 1
ATOM 2990 C C . GLU A 1 376 ? 0.614 -12.914 3.123 1.00 98.19 376 GLU A C 1
ATOM 2992 O O . GLU A 1 376 ? 0.951 -12.213 2.176 1.00 98.19 376 GLU A O 1
ATOM 2997 N N . SER A 1 377 ? 0.752 -12.503 4.385 1.00 97.81 377 SER A N 1
ATOM 2998 C CA . SER A 1 377 ? 1.276 -11.180 4.741 1.00 97.81 377 SER A CA 1
ATOM 2999 C C . SER A 1 377 ? 2.714 -11.001 4.253 1.00 97.81 377 SER A C 1
ATOM 3001 O O . SER A 1 377 ? 3.040 -9.989 3.644 1.00 97.81 377 SER A O 1
ATOM 3003 N N . LEU A 1 378 ? 3.577 -12.010 4.423 1.00 97.19 378 LEU A N 1
ATOM 3004 C CA . LEU A 1 378 ? 4.949 -11.998 3.897 1.00 97.19 378 LEU A CA 1
ATOM 3005 C C . LEU A 1 378 ? 5.011 -11.994 2.362 1.00 97.19 378 LEU A C 1
ATOM 3007 O O . LEU A 1 378 ? 6.045 -11.613 1.808 1.00 97.19 378 LEU A O 1
ATOM 3011 N N . ARG A 1 379 ? 3.941 -12.425 1.683 1.00 97.81 379 ARG A N 1
ATOM 3012 C CA . ARG A 1 379 ? 3.805 -12.373 0.226 1.00 97.81 379 ARG A CA 1
ATOM 3013 C C . ARG A 1 379 ? 3.381 -10.977 -0.240 1.00 97.81 379 ARG A C 1
ATOM 3015 O O . ARG A 1 379 ? 4.084 -10.401 -1.066 1.00 97.81 379 ARG A O 1
ATOM 3022 N N . VAL A 1 380 ? 2.278 -10.440 0.294 1.00 94.56 380 VAL A N 1
ATOM 3023 C CA . VAL A 1 380 ? 1.718 -9.139 -0.133 1.00 94.56 380 VAL A CA 1
ATOM 3024 C C . VAL A 1 380 ? 2.496 -7.941 0.412 1.00 94.56 380 VAL A C 1
ATOM 3026 O O . VAL A 1 380 ? 2.613 -6.909 -0.237 1.00 94.56 380 VAL A O 1
ATOM 3029 N N . TYR A 1 381 ? 3.077 -8.076 1.602 1.00 93.62 381 TYR A N 1
ATOM 3030 C CA . TYR A 1 381 ? 3.789 -7.008 2.295 1.00 93.62 381 TYR A CA 1
ATOM 3031 C C . TYR A 1 381 ? 5.163 -7.501 2.781 1.00 93.62 381 TYR A C 1
ATOM 3033 O O . TYR A 1 381 ? 5.416 -7.614 3.982 1.00 93.62 381 TYR A O 1
ATOM 3041 N N . PRO A 1 382 ? 6.084 -7.862 1.870 1.00 94.31 382 PRO A N 1
ATOM 3042 C CA . PRO A 1 382 ? 7.377 -8.402 2.264 1.00 94.31 382 PRO A CA 1
ATOM 3043 C C . PRO A 1 382 ? 8.226 -7.327 2.955 1.00 94.31 382 PRO A C 1
ATOM 3045 O O . PRO A 1 382 ? 8.607 -6.345 2.320 1.00 94.31 382 PRO A O 1
ATOM 3048 N N . SER A 1 383 ? 8.636 -7.555 4.213 1.00 93.62 383 SER A N 1
ATOM 3049 C CA . SER A 1 383 ? 9.530 -6.629 4.942 1.00 93.62 383 SER A CA 1
ATOM 3050 C C . SER A 1 383 ? 10.839 -6.347 4.193 1.00 93.62 383 SER A C 1
ATOM 3052 O O . SER A 1 383 ? 11.457 -5.304 4.370 1.00 93.62 383 SER A O 1
ATOM 3054 N N . VAL A 1 384 ? 11.278 -7.289 3.351 1.00 92.50 384 VAL A N 1
ATOM 3055 C CA . VAL A 1 384 ? 12.431 -7.132 2.461 1.00 92.50 384 VAL A CA 1
ATOM 3056 C C . VAL A 1 384 ? 11.965 -7.357 1.016 1.00 92.50 384 VAL A C 1
ATOM 3058 O O . VAL A 1 384 ? 11.823 -8.507 0.593 1.00 92.50 384 VAL A O 1
ATOM 3061 N N . PRO A 1 385 ? 11.732 -6.287 0.232 1.00 91.12 385 PRO A N 1
ATOM 3062 C CA . PRO A 1 385 ? 11.131 -6.395 -1.101 1.00 91.12 385 PRO A CA 1
ATOM 3063 C C . PRO A 1 385 ? 12.119 -6.827 -2.197 1.00 91.12 385 PRO A C 1
ATOM 3065 O O . PRO A 1 385 ? 11.706 -7.140 -3.313 1.00 91.12 385 PRO A O 1
ATOM 3068 N N . GLN A 1 386 ? 13.424 -6.851 -1.914 1.00 91.12 386 GLN A N 1
ATOM 3069 C CA . GLN A 1 386 ? 14.472 -7.184 -2.881 1.00 91.12 386 GLN A CA 1
ATOM 3070 C C . GLN A 1 386 ? 15.439 -8.218 -2.310 1.00 91.12 386 GLN A C 1
ATOM 3072 O O . GLN A 1 386 ? 15.944 -8.071 -1.197 1.00 91.12 386 GLN A O 1
ATOM 3077 N N . GLY A 1 387 ? 15.728 -9.255 -3.096 1.00 89.81 387 GLY A N 1
ATOM 3078 C CA . GLY A 1 387 ? 16.626 -10.323 -2.685 1.00 89.81 387 GLY A CA 1
ATOM 3079 C C . GLY A 1 387 ? 18.077 -9.848 -2.532 1.00 89.81 387 GLY A C 1
ATOM 3080 O O . GLY A 1 387 ? 18.526 -8.943 -3.238 1.00 89.81 387 GLY A O 1
ATOM 3081 N N . PRO A 1 388 ? 18.860 -10.486 -1.643 1.00 92.38 388 PRO A N 1
ATOM 3082 C CA . PRO A 1 388 ? 20.232 -10.076 -1.365 1.00 92.38 388 PRO A CA 1
ATOM 3083 C C . PRO A 1 388 ? 21.110 -10.181 -2.626 1.00 92.38 388 PRO A C 1
ATOM 3085 O O . PRO A 1 388 ? 21.172 -11.261 -3.218 1.00 92.38 388 PRO A O 1
ATOM 3088 N N . PRO A 1 389 ? 21.828 -9.128 -3.050 1.00 93.75 389 PRO A N 1
ATOM 3089 C CA . PRO A 1 389 ? 22.526 -9.155 -4.329 1.00 93.75 389 PRO A CA 1
ATOM 3090 C C . PRO A 1 389 ? 23.751 -10.079 -4.326 1.00 93.75 389 PRO A C 1
ATOM 3092 O O . PRO A 1 389 ? 24.462 -10.245 -3.325 1.00 93.75 389 PRO A O 1
ATOM 3095 N N . ARG A 1 390 ? 24.018 -10.691 -5.478 1.00 96.00 390 ARG A N 1
ATOM 3096 C CA . ARG A 1 390 ? 25.187 -11.536 -5.749 1.00 96.00 390 ARG A CA 1
ATOM 3097 C C . ARG A 1 390 ? 25.860 -11.115 -7.048 1.00 96.00 390 ARG A C 1
ATOM 3099 O O . ARG A 1 390 ? 25.232 -10.493 -7.898 1.00 96.00 390 ARG A O 1
ATOM 3106 N N . VAL A 1 391 ? 27.128 -11.472 -7.202 1.00 96.56 391 VAL A N 1
ATOM 3107 C CA . VAL A 1 391 ? 27.913 -11.247 -8.419 1.00 96.56 391 VAL A CA 1
ATOM 3108 C C . VAL A 1 391 ? 28.408 -12.591 -8.927 1.00 96.56 391 VAL A C 1
ATOM 3110 O O . VAL A 1 391 ? 28.908 -13.397 -8.144 1.00 96.56 391 VAL A O 1
ATOM 3113 N N . MET A 1 392 ? 28.244 -12.830 -10.224 1.00 96.19 392 MET A N 1
ATOM 3114 C CA . MET A 1 392 ? 28.756 -14.018 -10.900 1.00 96.19 392 MET A CA 1
ATOM 3115 C C . MET A 1 392 ? 30.286 -13.969 -10.993 1.00 96.19 392 MET A C 1
ATOM 3117 O O . MET A 1 392 ? 30.843 -12.994 -11.501 1.00 96.19 392 MET A O 1
ATOM 3121 N N . ASP A 1 393 ? 30.956 -15.025 -10.536 1.00 94.19 393 ASP A N 1
ATOM 3122 C CA . ASP A 1 393 ? 32.412 -15.159 -10.605 1.00 94.19 393 ASP A CA 1
ATOM 3123 C C . ASP A 1 393 ? 32.921 -15.428 -12.026 1.00 94.19 393 ASP A C 1
ATOM 3125 O O . ASP A 1 393 ? 32.156 -15.637 -12.975 1.00 94.19 393 ASP A O 1
ATOM 3129 N N . ALA A 1 394 ? 34.250 -15.431 -12.155 1.00 93.19 394 ALA A N 1
ATOM 3130 C CA . ALA A 1 394 ? 34.953 -15.701 -13.399 1.00 93.19 394 ALA A CA 1
ATOM 3131 C C . ALA A 1 394 ? 34.486 -17.010 -14.062 1.00 93.19 394 ALA A C 1
ATOM 3133 O O . ALA A 1 394 ? 34.329 -18.042 -13.405 1.00 93.19 394 ALA A O 1
ATOM 3134 N N . GLY A 1 395 ? 34.285 -16.966 -15.381 1.00 90.94 395 GLY A N 1
ATOM 3135 C CA . GLY A 1 395 ? 33.809 -18.104 -16.179 1.00 90.94 395 GLY A CA 1
ATOM 3136 C C . GLY A 1 395 ? 32.284 -18.255 -16.290 1.00 90.94 395 GLY A C 1
ATOM 3137 O O . GLY A 1 395 ? 31.820 -19.051 -17.109 1.00 90.94 395 GLY A O 1
ATOM 3138 N N . GLY A 1 396 ? 31.496 -17.465 -15.550 1.00 94.31 396 GLY A N 1
ATOM 3139 C CA . GLY A 1 396 ? 30.033 -17.467 -15.646 1.00 94.31 396 GLY A CA 1
ATOM 3140 C C . GLY A 1 396 ? 29.357 -18.716 -15.065 1.00 94.31 396 GLY A C 1
ATOM 3141 O O . GLY A 1 396 ? 29.999 -19.616 -14.521 1.00 94.31 396 GLY A O 1
ATOM 3142 N N . GLY A 1 397 ? 28.030 -18.783 -15.180 1.00 94.38 397 GLY A N 1
ATOM 3143 C CA . GLY A 1 397 ? 27.227 -19.858 -14.596 1.00 94.38 397 GLY A CA 1
ATOM 3144 C C . GLY A 1 397 ? 25.845 -20.010 -15.217 1.00 94.38 397 GLY A C 1
ATOM 3145 O O . GLY A 1 397 ? 25.428 -19.185 -16.025 1.00 94.38 397 GLY A O 1
ATOM 3146 N N . ILE A 1 398 ? 25.135 -21.084 -14.863 1.00 95.31 398 ILE A N 1
ATOM 3147 C CA . ILE A 1 398 ? 23.748 -21.309 -15.303 1.00 95.31 398 ILE A CA 1
ATOM 3148 C C . ILE A 1 398 ? 22.798 -20.894 -14.181 1.00 95.31 398 ILE A C 1
ATOM 3150 O O . ILE A 1 398 ? 22.897 -21.439 -13.085 1.00 95.31 398 ILE A O 1
ATOM 3154 N N . ILE A 1 399 ? 21.884 -19.967 -14.470 1.00 95.31 399 ILE A N 1
ATOM 3155 C CA . ILE A 1 399 ? 20.823 -19.512 -13.561 1.00 95.31 399 ILE A CA 1
ATOM 3156 C C . ILE A 1 399 ? 19.490 -19.614 -14.303 1.00 95.31 399 ILE A C 1
ATOM 3158 O O . ILE A 1 399 ? 19.381 -19.086 -15.412 1.00 95.31 399 ILE A O 1
ATOM 3162 N N . SER A 1 400 ? 18.497 -20.300 -13.731 1.00 93.94 400 SER A N 1
ATOM 3163 C CA . SER A 1 400 ? 17.174 -20.488 -14.348 1.00 93.94 400 SER A CA 1
ATOM 3164 C C . SER A 1 400 ? 17.271 -21.009 -15.784 1.00 93.94 400 SER A C 1
ATOM 3166 O O . SER A 1 400 ? 16.642 -20.500 -16.708 1.00 93.94 400 SER A O 1
ATOM 3168 N N . GLY A 1 401 ? 18.171 -21.971 -16.010 1.00 93.88 401 GLY A N 1
ATOM 3169 C CA . GLY A 1 401 ? 18.417 -22.555 -17.333 1.00 93.88 401 GLY A CA 1
ATOM 3170 C C . GLY A 1 401 ? 19.228 -21.690 -18.313 1.00 93.88 401 GLY A C 1
ATOM 3171 O O . GLY A 1 401 ? 19.553 -22.163 -19.400 1.00 93.88 401 GLY A O 1
ATOM 3172 N N . HIS A 1 402 ? 19.624 -20.466 -17.949 1.00 95.75 402 HIS A N 1
ATOM 3173 C CA . HIS A 1 402 ? 20.326 -19.537 -18.839 1.00 95.75 402 HIS A CA 1
ATOM 3174 C C . HIS A 1 402 ? 21.790 -19.339 -18.440 1.00 95.75 402 HIS A C 1
ATOM 3176 O O . HIS A 1 402 ? 22.108 -19.151 -17.268 1.00 95.75 402 HIS A O 1
ATOM 3182 N N . PHE A 1 403 ? 22.698 -19.312 -19.425 1.00 96.31 403 PHE A N 1
ATOM 3183 C CA . PHE A 1 403 ? 24.090 -18.928 -19.172 1.00 96.31 403 PHE A CA 1
ATOM 3184 C C . PHE A 1 403 ? 24.215 -17.427 -18.912 1.00 96.31 403 PHE A C 1
ATOM 3186 O O . PHE A 1 403 ? 23.925 -16.607 -19.795 1.00 96.31 403 PHE A O 1
ATOM 3193 N N . VAL A 1 404 ? 24.704 -17.104 -17.721 1.00 97.06 404 VAL A N 1
ATOM 3194 C CA . VAL A 1 404 ? 24.982 -15.769 -17.212 1.00 97.06 404 VAL A CA 1
ATOM 3195 C C . VAL A 1 404 ? 26.502 -15.566 -17.156 1.00 97.06 404 VAL A C 1
ATOM 3197 O O . VAL A 1 404 ? 27.197 -16.353 -16.510 1.00 97.06 404 VAL A O 1
ATOM 3200 N N . PRO A 1 405 ? 27.039 -14.535 -17.830 1.00 96.62 405 PRO A N 1
ATOM 3201 C CA . PRO A 1 405 ? 28.472 -14.268 -17.859 1.00 96.62 405 PRO A CA 1
ATOM 3202 C C . PRO A 1 405 ? 28.993 -13.747 -16.513 1.00 96.62 405 PRO A C 1
ATOM 3204 O O . PRO A 1 405 ? 28.235 -13.250 -15.675 1.00 96.62 405 PRO A O 1
ATOM 3207 N N . GLU A 1 406 ? 30.308 -13.838 -16.332 1.00 96.31 406 GLU A N 1
ATOM 3208 C CA . GLU A 1 406 ? 31.026 -13.262 -15.190 1.00 96.31 406 GLU A CA 1
ATOM 3209 C C . GLU A 1 406 ? 30.738 -11.766 -14.994 1.00 96.31 406 GLU A C 1
ATOM 3211 O O . GLU A 1 406 ? 30.345 -11.062 -15.926 1.00 96.31 406 GLU A O 1
ATOM 3216 N N . ASN A 1 407 ? 30.935 -11.279 -13.767 1.00 95.00 407 ASN A N 1
ATOM 3217 C CA . ASN A 1 407 ? 30.690 -9.894 -13.346 1.00 95.00 407 ASN A CA 1
ATOM 3218 C C . ASN A 1 407 ? 29.234 -9.414 -13.499 1.00 95.00 407 ASN A C 1
ATOM 3220 O O . ASN A 1 407 ? 28.952 -8.226 -13.347 1.00 95.00 407 ASN A O 1
ATOM 3224 N N . THR A 1 408 ? 28.287 -10.322 -13.751 1.00 97.50 408 THR A N 1
ATOM 3225 C CA . THR A 1 408 ? 26.857 -9.997 -13.745 1.00 97.50 408 THR A CA 1
ATOM 3226 C C . THR A 1 408 ? 26.327 -9.965 -12.318 1.00 97.50 408 THR A C 1
ATOM 3228 O O . THR A 1 408 ? 26.550 -10.898 -11.544 1.00 97.50 408 THR A O 1
ATOM 3231 N N . ARG A 1 409 ? 25.582 -8.912 -11.985 1.00 96.69 409 ARG A N 1
ATOM 3232 C CA . ARG A 1 409 ? 24.876 -8.764 -10.712 1.00 96.69 409 ARG A CA 1
ATOM 3233 C C . ARG A 1 409 ? 23.496 -9.404 -10.785 1.00 96.69 409 ARG A C 1
ATOM 3235 O O . ARG A 1 409 ? 22.780 -9.216 -11.766 1.00 96.69 409 ARG A O 1
ATOM 3242 N N . LEU A 1 410 ? 23.133 -10.155 -9.754 1.00 96.19 410 LEU A N 1
ATOM 3243 C CA . LEU A 1 410 ? 21.975 -11.043 -9.750 1.00 96.19 410 LEU A CA 1
ATOM 3244 C C . LEU A 1 410 ? 21.241 -10.953 -8.413 1.00 96.19 410 LEU A C 1
ATOM 3246 O O . LEU A 1 410 ? 21.871 -10.973 -7.352 1.00 96.19 410 LEU A O 1
ATOM 3250 N N . SER A 1 411 ? 19.917 -10.904 -8.467 1.00 96.06 411 SER A N 1
ATOM 3251 C CA . SER A 1 411 ? 19.037 -11.019 -7.302 1.00 96.06 411 SER A CA 1
ATOM 3252 C C . SER A 1 411 ? 17.663 -11.523 -7.726 1.00 96.06 411 SER A C 1
ATOM 3254 O O . SER A 1 411 ? 17.220 -11.251 -8.842 1.00 96.06 411 SER A O 1
ATOM 3256 N N . LEU A 1 412 ? 16.979 -12.227 -6.826 1.00 97.00 412 LEU A N 1
ATOM 3257 C CA . LEU A 1 412 ? 15.550 -12.489 -6.983 1.00 97.00 412 LEU A CA 1
ATOM 3258 C C . LEU A 1 412 ? 14.760 -11.284 -6.459 1.00 97.00 412 LEU A C 1
ATOM 3260 O O . LEU A 1 412 ? 14.966 -10.865 -5.320 1.00 97.00 412 LEU A O 1
ATOM 3264 N N . ALA A 1 413 ? 13.887 -10.710 -7.280 1.00 97.19 413 ALA A N 1
ATOM 3265 C CA . ALA A 1 413 ? 13.065 -9.568 -6.892 1.00 97.19 413 ALA A CA 1
ATOM 3266 C C . ALA A 1 413 ? 11.854 -10.066 -6.100 1.00 97.19 413 ALA A C 1
ATOM 3268 O O . ALA A 1 413 ? 10.841 -10.417 -6.690 1.00 97.19 413 ALA A O 1
ATOM 3269 N N . GLN A 1 414 ? 11.975 -10.155 -4.770 1.00 97.31 414 GLN A N 1
ATOM 3270 C CA . GLN A 1 414 ? 10.951 -10.752 -3.900 1.00 97.31 414 GLN A CA 1
ATOM 3271 C C . GLN A 1 414 ? 9.573 -10.123 -4.113 1.00 97.31 414 GLN A C 1
ATOM 3273 O O . GLN A 1 414 ? 8.638 -10.847 -4.424 1.00 97.31 414 GLN A O 1
ATOM 3278 N N . TYR A 1 415 ? 9.466 -8.794 -4.038 1.00 96.38 415 TYR A N 1
ATOM 3279 C CA . TYR A 1 415 ? 8.204 -8.082 -4.244 1.00 96.38 415 TYR A CA 1
ATOM 3280 C C . TYR A 1 415 ? 7.584 -8.414 -5.606 1.00 96.38 415 TYR A C 1
ATOM 3282 O O . TYR A 1 415 ? 6.472 -8.927 -5.664 1.00 96.38 415 TYR A O 1
ATOM 3290 N N . SER A 1 416 ? 8.342 -8.241 -6.690 1.00 96.62 416 SER A N 1
ATOM 3291 C CA . SER A 1 416 ? 7.876 -8.527 -8.051 1.00 96.62 416 SER A CA 1
ATOM 3292 C C . SER A 1 416 ? 7.533 -10.005 -8.257 1.00 96.62 416 SER A C 1
ATOM 3294 O O . SER A 1 416 ? 6.588 -10.330 -8.963 1.00 96.62 416 SER A O 1
ATOM 3296 N N . ALA A 1 417 ? 8.278 -10.922 -7.638 1.00 98.06 417 ALA A N 1
ATOM 3297 C CA . ALA A 1 417 ? 8.012 -12.352 -7.728 1.00 98.06 417 ALA A CA 1
ATOM 3298 C C . ALA A 1 417 ? 6.725 -12.736 -6.996 1.00 98.06 417 ALA A C 1
ATOM 3300 O O . ALA A 1 417 ? 5.989 -13.595 -7.476 1.00 98.06 417 ALA A O 1
ATOM 3301 N N . TYR A 1 418 ? 6.459 -12.104 -5.854 1.00 97.56 418 TYR A N 1
ATOM 3302 C CA . TYR A 1 418 ? 5.300 -12.379 -5.010 1.00 97.56 418 TYR A CA 1
ATOM 3303 C C . TYR A 1 418 ? 4.013 -11.770 -5.571 1.00 97.56 418 TYR A C 1
ATOM 3305 O O . TYR A 1 418 ? 2.943 -12.330 -5.339 1.00 97.56 418 TYR A O 1
ATOM 3313 N N . HIS A 1 419 ? 4.134 -10.687 -6.346 1.00 93.62 419 HIS A N 1
ATOM 3314 C CA . HIS A 1 419 ? 3.025 -9.988 -7.001 1.00 93.62 419 HIS A CA 1
ATOM 3315 C C . HIS A 1 419 ? 2.857 -10.354 -8.490 1.00 93.62 419 HIS A C 1
ATOM 3317 O O . HIS A 1 419 ? 1.969 -9.844 -9.169 1.00 93.62 419 HIS A O 1
ATOM 3323 N N . SER A 1 420 ? 3.669 -11.275 -9.023 1.00 95.25 420 SER A N 1
ATOM 3324 C CA . SER A 1 420 ? 3.562 -11.674 -10.428 1.00 95.25 420 SER A CA 1
ATOM 3325 C C . SER A 1 420 ? 2.429 -12.685 -10.657 1.00 95.25 420 SER A C 1
ATOM 3327 O O . SER A 1 420 ? 2.432 -13.744 -10.016 1.00 95.25 420 SER A O 1
ATOM 3329 N N . PRO A 1 421 ? 1.554 -12.468 -11.662 1.00 89.50 421 PRO A N 1
ATOM 3330 C CA . PRO A 1 421 ? 0.556 -13.457 -12.074 1.00 89.50 421 PRO A CA 1
ATOM 3331 C C . PRO A 1 421 ? 1.182 -14.737 -12.648 1.00 89.50 421 PRO A C 1
ATOM 3333 O O . PRO A 1 421 ? 0.513 -15.758 -12.770 1.00 89.50 421 PRO A O 1
ATOM 3336 N N . ALA A 1 422 ? 2.480 -14.720 -12.979 1.00 94.00 422 ALA A N 1
ATOM 3337 C CA . ALA A 1 422 ? 3.204 -15.932 -13.346 1.00 94.00 422 ALA A CA 1
ATOM 3338 C C . ALA A 1 422 ? 3.419 -16.865 -12.139 1.00 94.00 422 ALA A C 1
ATOM 3340 O O . ALA A 1 422 ? 3.664 -18.056 -12.322 1.00 94.00 422 ALA A O 1
ATOM 3341 N N . ASN A 1 423 ? 3.411 -16.343 -10.909 1.00 97.44 423 ASN A N 1
ATOM 3342 C CA . ASN A 1 423 ? 3.655 -17.114 -9.688 1.00 97.44 423 ASN A CA 1
ATOM 3343 C C . ASN A 1 423 ? 2.391 -17.338 -8.858 1.00 97.44 423 ASN A C 1
ATOM 3345 O O . ASN A 1 423 ? 2.254 -18.415 -8.284 1.00 97.44 423 ASN A O 1
ATOM 3349 N N . PHE A 1 424 ? 1.496 -16.351 -8.789 1.00 95.44 424 PHE A N 1
ATOM 3350 C CA . PHE A 1 424 ? 0.302 -16.403 -7.948 1.00 95.44 424 PHE A CA 1
ATOM 3351 C C . PHE A 1 424 ? -0.936 -15.937 -8.716 1.00 95.44 424 PHE A C 1
ATOM 3353 O O . PHE A 1 424 ? -0.905 -14.886 -9.353 1.00 95.44 424 PHE A O 1
ATOM 3360 N N . LYS A 1 425 ? -2.041 -16.682 -8.612 1.00 87.94 425 LYS A N 1
ATOM 3361 C CA . LYS A 1 425 ? -3.377 -16.207 -9.000 1.00 87.94 425 LYS A CA 1
ATOM 3362 C C . LYS A 1 425 ? -3.822 -15.096 -8.039 1.00 87.94 425 LYS A C 1
ATOM 3364 O O . LYS A 1 425 ? -3.615 -15.221 -6.828 1.00 87.94 425 LYS A O 1
ATOM 3369 N N . ASP A 1 426 ? -4.431 -14.041 -8.580 1.00 83.31 426 ASP A N 1
ATOM 3370 C CA . ASP A 1 426 ? -4.882 -12.839 -7.859 1.00 83.31 426 ASP A CA 1
ATOM 3371 C C . ASP A 1 426 ? -3.794 -12.283 -6.927 1.00 83.31 426 ASP A C 1
ATOM 3373 O O . ASP A 1 426 ? -3.950 -12.224 -5.704 1.00 83.31 426 ASP A O 1
ATOM 3377 N N . PRO A 1 427 ? -2.625 -11.934 -7.493 1.00 85.44 427 PRO A N 1
ATOM 3378 C CA . PRO A 1 427 ? -1.413 -11.718 -6.718 1.00 85.44 427 PRO A CA 1
ATOM 3379 C C . PRO A 1 427 ? -1.442 -10.428 -5.885 1.00 85.44 427 PRO A C 1
ATOM 3381 O O . PRO A 1 427 ? -0.610 -10.264 -5.001 1.00 85.44 427 PRO A O 1
ATOM 3384 N N . LEU A 1 428 ? -2.378 -9.510 -6.117 1.00 82.50 428 LEU A N 1
ATOM 3385 C CA . LEU A 1 428 ? -2.491 -8.283 -5.319 1.00 82.50 428 LEU A CA 1
ATOM 3386 C C . LEU A 1 428 ? -3.449 -8.434 -4.124 1.00 82.50 428 LEU A C 1
ATOM 3388 O O . LEU A 1 428 ? -3.464 -7.583 -3.242 1.00 82.50 428 LEU A O 1
ATOM 3392 N N . SER A 1 429 ? -4.233 -9.514 -4.069 1.00 83.50 429 SER A N 1
ATOM 3393 C CA . SER A 1 429 ? -5.242 -9.737 -3.028 1.00 83.50 429 SER A CA 1
ATOM 3394 C C . SER A 1 429 ? -4.663 -10.488 -1.828 1.00 83.50 429 SER A C 1
ATOM 3396 O O . SER A 1 429 ? -3.879 -11.421 -1.997 1.00 83.50 429 SER A O 1
ATOM 3398 N N . PHE A 1 430 ? -5.084 -10.130 -0.612 1.00 90.56 430 PHE A N 1
ATOM 3399 C CA . PHE A 1 430 ? -4.715 -10.844 0.614 1.00 90.56 430 PHE A CA 1
ATOM 3400 C C . PHE A 1 430 ? -5.629 -12.061 0.826 1.00 90.56 430 PHE A C 1
ATOM 3402 O O . PHE A 1 430 ? -6.745 -11.935 1.324 1.00 90.56 430 PHE A O 1
ATOM 3409 N N . ILE A 1 431 ? -5.161 -13.249 0.434 1.00 93.56 431 ILE A N 1
ATOM 3410 C CA . ILE A 1 431 ? -5.940 -14.496 0.480 1.00 93.56 431 ILE A CA 1
ATOM 3411 C C . ILE A 1 431 ? -5.181 -15.566 1.284 1.00 93.56 431 ILE A C 1
ATOM 3413 O O . ILE A 1 431 ? -4.449 -16.370 0.702 1.00 93.56 431 ILE A O 1
ATOM 3417 N N . PRO A 1 432 ? -5.325 -15.616 2.623 1.00 96.56 432 PRO A N 1
ATOM 3418 C CA . PRO A 1 432 ? -4.711 -16.654 3.453 1.00 96.56 432 PRO A CA 1
ATOM 3419 C C . PRO A 1 432 ? -5.082 -18.079 3.027 1.00 96.56 432 PRO A C 1
ATOM 3421 O O . PRO A 1 432 ? -4.254 -18.986 3.111 1.00 96.56 432 PRO A O 1
ATOM 3424 N N . GLU A 1 433 ? -6.297 -18.290 2.517 1.00 94.44 433 GLU A N 1
ATOM 3425 C CA . GLU A 1 433 ? -6.805 -19.604 2.111 1.00 94.44 433 GLU A CA 1
ATOM 3426 C C . GLU A 1 433 ? -5.931 -20.308 1.071 1.00 94.44 433 GLU A C 1
ATOM 3428 O O . GLU A 1 433 ? -5.888 -21.538 1.053 1.00 94.44 433 GLU A O 1
ATOM 3433 N N . ARG A 1 434 ? -5.140 -19.571 0.275 1.00 94.69 434 ARG A N 1
ATOM 3434 C CA . ARG A 1 434 ? -4.200 -20.186 -0.672 1.00 94.69 434 ARG A CA 1
ATOM 3435 C C . ARG A 1 434 ? -3.144 -21.054 0.015 1.00 94.69 434 ARG A C 1
ATOM 3437 O O . ARG A 1 434 ? -2.524 -21.889 -0.637 1.00 94.69 434 ARG A O 1
ATOM 3444 N N . TRP A 1 435 ? -2.898 -20.877 1.310 1.00 95.88 435 TRP A N 1
ATOM 3445 C CA . TRP A 1 435 ? -1.903 -21.641 2.070 1.00 95.88 435 TRP A CA 1
ATOM 3446 C C . TRP A 1 435 ? -2.487 -22.853 2.797 1.00 95.88 435 TRP A C 1
ATOM 3448 O O . TRP A 1 435 ? -1.729 -23.630 3.378 1.00 95.88 435 TRP A O 1
ATOM 3458 N N . LEU A 1 436 ? -3.807 -23.027 2.761 1.00 93.88 436 LEU A N 1
ATOM 3459 C CA . LEU A 1 436 ? -4.509 -24.127 3.410 1.00 93.88 436 LEU A CA 1
ATOM 3460 C C . LEU A 1 436 ? -4.694 -25.271 2.414 1.00 93.88 436 LEU A C 1
ATOM 3462 O O . LEU A 1 436 ? -4.990 -25.043 1.247 1.00 93.88 436 LEU A O 1
ATOM 3466 N N . THR A 1 437 ? -4.507 -26.512 2.859 1.00 85.75 437 THR A N 1
ATOM 3467 C CA . THR A 1 437 ? -4.730 -27.696 2.010 1.00 85.75 437 THR A CA 1
ATOM 3468 C C . THR A 1 437 ? -6.172 -28.183 2.045 1.00 85.75 437 THR A C 1
ATOM 3470 O O . THR A 1 437 ? -6.634 -28.762 1.067 1.00 85.75 437 THR A O 1
ATOM 3473 N N . ASP A 1 438 ? -6.869 -27.935 3.154 1.00 82.56 438 ASP A N 1
ATOM 3474 C CA . ASP A 1 438 ? -8.185 -28.514 3.447 1.00 82.56 438 ASP A CA 1
ATOM 3475 C C . ASP A 1 438 ? -9.333 -27.505 3.238 1.00 82.56 438 ASP A C 1
ATOM 3477 O O . ASP A 1 438 ? -10.497 -27.820 3.481 1.00 82.56 438 ASP A O 1
ATOM 3481 N N . ASP A 1 439 ? -9.015 -26.283 2.799 1.00 85.69 439 ASP A N 1
ATOM 3482 C CA . ASP A 1 439 ? -9.999 -25.234 2.524 1.00 85.69 439 ASP A CA 1
ATOM 3483 C C . ASP A 1 439 ? -10.637 -25.450 1.135 1.00 85.69 439 ASP A C 1
ATOM 3485 O O . ASP A 1 439 ? -9.913 -25.749 0.180 1.00 85.69 439 ASP A O 1
ATOM 3489 N N . PRO A 1 440 ? -11.966 -25.296 0.970 1.00 82.00 440 PRO A N 1
ATOM 3490 C CA . PRO A 1 440 ? -12.628 -25.441 -0.329 1.00 82.00 440 PRO A CA 1
ATOM 3491 C C . PRO A 1 440 ? -12.026 -24.572 -1.444 1.00 82.00 440 PRO A C 1
ATOM 3493 O O . PRO A 1 440 ? -12.016 -24.995 -2.601 1.00 82.00 440 PRO A O 1
ATOM 3496 N N . LEU A 1 441 ? -11.487 -23.395 -1.104 1.00 81.50 441 LEU A N 1
ATOM 3497 C CA . LEU A 1 441 ? -10.855 -22.483 -2.062 1.00 81.50 441 LEU A CA 1
ATOM 3498 C C . LEU A 1 441 ? -9.440 -22.921 -2.470 1.00 81.50 441 LEU A C 1
ATOM 3500 O O . LEU A 1 441 ? -8.909 -22.435 -3.466 1.00 81.50 441 LEU A O 1
ATOM 3504 N N . ALA A 1 442 ? -8.816 -23.862 -1.755 1.00 82.38 442 ALA A N 1
ATOM 3505 C CA . ALA A 1 442 ? -7.438 -24.288 -2.012 1.00 82.38 442 ALA A CA 1
ATOM 3506 C C . ALA A 1 442 ? -7.227 -24.804 -3.447 1.00 82.38 442 ALA A C 1
ATOM 3508 O O . ALA A 1 442 ? -6.157 -24.605 -4.032 1.00 82.38 442 ALA A O 1
ATOM 3509 N N . ALA A 1 443 ? -8.254 -25.437 -4.026 1.00 85.75 443 ALA A N 1
ATOM 3510 C CA . ALA A 1 443 ? -8.227 -25.956 -5.391 1.00 85.75 443 ALA A CA 1
ATOM 3511 C C . ALA A 1 443 ? -8.039 -24.850 -6.445 1.00 85.75 443 ALA A C 1
ATOM 3513 O O . ALA A 1 443 ? -7.408 -25.091 -7.475 1.00 85.75 443 ALA A O 1
ATOM 3514 N N . GLU A 1 444 ? -8.523 -23.633 -6.183 1.00 89.19 444 GLU A N 1
ATOM 3515 C CA . GLU A 1 444 ? -8.372 -22.500 -7.100 1.00 89.19 444 GLU A CA 1
ATOM 3516 C C . GLU A 1 444 ? -6.925 -22.013 -7.218 1.00 89.19 444 GLU A C 1
ATOM 3518 O O . GLU A 1 444 ? -6.526 -21.484 -8.255 1.00 89.19 444 GLU A O 1
ATOM 3523 N N . PHE A 1 445 ? -6.127 -22.239 -6.172 1.00 92.38 445 PHE A N 1
ATOM 3524 C CA . PHE A 1 445 ? -4.734 -21.804 -6.054 1.00 92.38 445 PHE A CA 1
ATOM 3525 C C . PHE A 1 445 ? -3.742 -22.961 -6.237 1.00 92.38 445 PHE A C 1
ATOM 3527 O O . PHE A 1 445 ? -2.572 -22.866 -5.854 1.00 92.38 445 PHE A O 1
ATOM 3534 N N . ALA A 1 446 ? -4.194 -24.087 -6.800 1.00 88.81 446 ALA A N 1
ATOM 3535 C CA . ALA A 1 446 ? -3.372 -25.283 -6.988 1.00 88.81 446 ALA A CA 1
ATOM 3536 C C . ALA A 1 446 ? -2.189 -25.060 -7.949 1.00 88.81 446 ALA A C 1
ATOM 3538 O O . ALA A 1 446 ? -1.168 -25.736 -7.831 1.00 88.81 446 ALA A O 1
ATOM 3539 N N . ASN A 1 447 ? -2.319 -24.106 -8.877 1.00 93.44 447 ASN A N 1
ATOM 3540 C CA . ASN A 1 447 ? -1.290 -23.775 -9.866 1.00 93.44 447 ASN A CA 1
ATOM 3541 C C . ASN A 1 447 ? -0.300 -22.695 -9.393 1.00 93.44 447 ASN A C 1
ATOM 3543 O O . ASN A 1 447 ? 0.633 -22.377 -10.132 1.00 93.44 447 ASN A O 1
ATOM 3547 N N . ASP A 1 448 ? -0.470 -22.138 -8.190 1.00 96.56 448 ASP A N 1
ATOM 3548 C CA . ASP A 1 448 ? 0.477 -21.166 -7.642 1.00 96.56 448 ASP A CA 1
ATOM 3549 C C . ASP A 1 448 ? 1.857 -21.808 -7.429 1.00 96.56 448 ASP A C 1
ATOM 3551 O O . ASP A 1 448 ? 1.996 -22.857 -6.788 1.00 96.56 448 ASP A O 1
ATOM 3555 N N . ARG A 1 449 ? 2.916 -21.125 -7.872 1.00 97.38 449 ARG A N 1
ATOM 3556 C CA . ARG A 1 449 ? 4.318 -21.514 -7.644 1.00 97.38 449 ARG A CA 1
ATOM 3557 C C . ARG A 1 449 ? 4.793 -21.045 -6.270 1.00 97.38 449 ARG A C 1
ATOM 3559 O O . ARG A 1 449 ? 5.684 -20.209 -6.131 1.00 97.38 449 ARG A O 1
ATOM 3566 N N . LYS A 1 450 ? 4.168 -21.598 -5.228 1.00 96.38 450 LYS A N 1
ATOM 3567 C CA . LYS A 1 450 ? 4.351 -21.214 -3.815 1.00 96.38 450 LYS A CA 1
ATOM 3568 C C . LYS A 1 450 ? 5.797 -21.322 -3.315 1.00 96.38 450 LYS A C 1
ATOM 3570 O O . LYS A 1 450 ? 6.157 -20.654 -2.350 1.00 96.38 450 LYS A O 1
ATOM 3575 N N . ASP A 1 451 ? 6.645 -22.124 -3.958 1.00 95.75 451 ASP A N 1
ATOM 3576 C CA . ASP A 1 451 ? 8.059 -22.274 -3.601 1.00 95.75 451 ASP A CA 1
ATOM 3577 C C . ASP A 1 451 ? 8.903 -21.018 -3.878 1.00 95.75 451 ASP A C 1
ATOM 3579 O O . ASP A 1 451 ? 9.989 -20.876 -3.299 1.00 95.75 451 ASP A O 1
ATOM 3583 N N . VAL A 1 452 ? 8.382 -20.070 -4.671 1.00 97.38 452 VAL A N 1
ATOM 3584 C CA . VAL A 1 452 ? 8.986 -18.743 -4.846 1.00 97.38 452 VAL A CA 1
ATOM 3585 C C . VAL A 1 452 ? 8.976 -17.919 -3.554 1.00 97.38 452 VAL A C 1
ATOM 3587 O O . VAL A 1 452 ? 9.858 -17.075 -3.372 1.00 97.38 452 VAL A O 1
ATOM 3590 N N . LEU A 1 453 ? 8.036 -18.164 -2.631 1.00 97.62 453 LEU A N 1
ATOM 3591 C CA . LEU A 1 453 ? 7.938 -17.439 -1.364 1.00 97.62 453 LEU A CA 1
ATOM 3592 C C . LEU A 1 453 ? 9.051 -17.888 -0.400 1.00 97.62 453 LEU A C 1
ATOM 3594 O O . LEU A 1 453 ? 8.949 -18.899 0.292 1.00 97.62 453 LEU A O 1
ATOM 3598 N N . GLN A 1 454 ? 10.133 -17.107 -0.339 1.00 96.94 454 GLN A N 1
ATOM 3599 C CA . GLN A 1 454 ? 11.268 -17.302 0.577 1.00 96.94 454 GLN A CA 1
ATOM 3600 C C . GLN A 1 454 ? 11.593 -16.001 1.336 1.00 96.94 454 GLN A C 1
ATOM 3602 O O . GLN A 1 454 ? 12.666 -15.422 1.142 1.00 96.94 454 GLN A O 1
ATOM 3607 N N . PRO A 1 455 ? 10.704 -15.530 2.230 1.00 95.88 455 PRO A N 1
ATOM 3608 C CA . PRO A 1 455 ? 10.855 -14.244 2.922 1.00 95.88 455 PRO A CA 1
ATOM 3609 C C . PRO A 1 455 ? 12.108 -14.178 3.806 1.00 95.88 455 PRO A C 1
ATOM 3611 O O . PRO A 1 455 ? 12.671 -13.114 4.033 1.00 95.88 455 PRO A O 1
ATOM 3614 N N . PHE A 1 456 ? 12.595 -15.336 4.254 1.00 96.38 456 PHE A N 1
ATOM 3615 C CA . PHE A 1 456 ? 13.807 -15.475 5.063 1.00 96.38 456 PHE A CA 1
ATOM 3616 C C . PHE A 1 456 ? 15.050 -15.845 4.236 1.00 96.38 456 PHE A C 1
ATOM 3618 O O . PHE A 1 456 ? 16.058 -16.280 4.803 1.00 96.38 456 PHE A O 1
ATOM 3625 N N . SER A 1 457 ? 15.001 -15.667 2.910 1.00 95.00 457 SER A N 1
ATOM 3626 C CA . SER A 1 457 ? 16.027 -16.097 1.953 1.00 95.00 457 SER A CA 1
ATOM 3627 C C . SER A 1 457 ? 16.257 -17.623 1.949 1.00 95.00 457 SER A C 1
ATOM 3629 O O . SER A 1 457 ? 15.587 -18.381 2.651 1.00 95.00 457 SER A O 1
ATOM 3631 N N . TYR A 1 458 ? 17.204 -18.099 1.135 1.00 94.44 458 TYR A N 1
ATOM 3632 C CA . TYR A 1 458 ? 17.431 -19.522 0.866 1.00 94.44 458 TYR A CA 1
ATOM 3633 C C . TYR A 1 458 ? 18.904 -19.932 1.051 1.00 94.44 458 TYR A C 1
ATOM 3635 O O . TYR A 1 458 ? 19.821 -19.125 0.891 1.00 94.44 458 TYR A O 1
ATOM 3643 N N . GLY A 1 459 ? 19.141 -21.209 1.367 1.00 93.50 459 GLY A N 1
ATOM 3644 C CA . GLY A 1 459 ? 20.478 -21.810 1.427 1.00 93.50 459 GLY A CA 1
ATOM 3645 C C . GLY A 1 459 ? 21.305 -21.462 2.681 1.00 93.50 459 GLY A C 1
ATOM 3646 O O . GLY A 1 459 ? 20.761 -20.998 3.683 1.00 93.50 459 GLY A O 1
ATOM 3647 N N . PRO A 1 460 ? 22.639 -21.676 2.660 1.00 92.19 460 PRO A N 1
ATOM 3648 C CA . PRO A 1 460 ? 23.509 -21.596 3.847 1.00 92.19 460 PRO A CA 1
ATOM 3649 C C . PRO A 1 460 ? 23.644 -20.190 4.455 1.00 92.19 460 PRO A C 1
ATOM 3651 O O . PRO A 1 460 ? 24.204 -20.033 5.542 1.00 92.19 460 PRO A O 1
ATOM 3654 N N . ARG A 1 461 ? 23.172 -19.162 3.743 1.00 92.44 461 ARG A N 1
ATOM 3655 C CA . ARG A 1 461 ? 23.195 -17.755 4.161 1.00 92.44 461 ARG A CA 1
ATOM 3656 C C . ARG A 1 461 ? 21.786 -17.190 4.403 1.00 92.44 461 ARG A C 1
ATOM 3658 O O . ARG A 1 461 ? 21.636 -15.973 4.418 1.00 92.44 461 ARG A O 1
ATOM 3665 N N . ASN A 1 462 ? 20.774 -18.047 4.576 1.00 94.75 462 ASN A N 1
ATOM 3666 C CA . ASN A 1 462 ? 19.417 -17.626 4.935 1.00 94.75 462 ASN A CA 1
ATOM 3667 C C . ASN A 1 462 ? 19.366 -16.940 6.317 1.00 94.75 462 ASN A C 1
ATOM 3669 O O . ASN A 1 462 ? 20.333 -16.990 7.085 1.00 94.75 462 ASN A O 1
ATOM 3673 N N . CYS A 1 463 ? 18.242 -16.305 6.651 1.00 95.94 463 CYS A N 1
ATOM 3674 C CA . CYS A 1 463 ? 18.073 -15.603 7.923 1.00 95.94 463 CYS A CA 1
ATOM 3675 C C . CYS A 1 463 ? 18.353 -16.533 9.115 1.00 95.94 463 CYS A C 1
ATOM 3677 O O . CYS A 1 463 ? 17.743 -17.595 9.243 1.00 95.94 463 CYS A O 1
ATOM 3679 N N . ILE A 1 464 ? 19.286 -16.137 9.987 1.00 94.94 464 ILE A N 1
ATOM 3680 C CA . ILE A 1 464 ? 19.592 -16.883 11.217 1.00 94.94 464 ILE A CA 1
ATOM 3681 C C . ILE A 1 464 ? 18.488 -16.707 12.270 1.00 94.94 464 ILE A C 1
ATOM 3683 O O . ILE A 1 464 ? 18.209 -17.635 13.017 1.00 94.94 464 ILE A O 1
ATOM 3687 N N . GLY A 1 465 ? 17.820 -15.548 12.274 1.00 95.06 465 GLY A N 1
ATOM 3688 C CA . GLY A 1 465 ? 16.747 -15.196 13.205 1.00 95.06 465 GLY A CA 1
ATOM 3689 C C . GLY A 1 465 ? 15.354 -15.669 12.787 1.00 95.06 465 GLY A C 1
ATOM 3690 O O . GLY A 1 465 ? 14.382 -15.249 13.402 1.00 95.06 465 GLY A O 1
ATOM 3691 N N . LYS A 1 466 ? 15.226 -16.528 11.761 1.00 95.50 466 LYS A N 1
ATOM 3692 C CA . LYS A 1 466 ? 13.923 -16.971 11.228 1.00 95.50 466 LYS A CA 1
ATOM 3693 C C . LYS A 1 466 ? 12.985 -17.488 12.325 1.00 95.50 466 LYS A C 1
ATOM 3695 O O . LYS A 1 466 ? 11.833 -17.075 12.382 1.00 95.50 466 LYS A O 1
ATOM 3700 N N . ASN A 1 467 ? 13.468 -18.385 13.183 1.00 95.00 467 ASN A N 1
ATOM 3701 C CA . ASN A 1 467 ? 12.621 -18.995 14.210 1.00 95.00 467 ASN A CA 1
ATOM 3702 C C . ASN A 1 467 ? 12.270 -17.999 15.324 1.00 95.00 467 ASN A C 1
ATOM 3704 O O . ASN A 1 467 ? 11.137 -18.009 15.793 1.00 95.00 467 ASN A O 1
ATOM 3708 N N . LEU A 1 468 ? 13.198 -17.102 15.689 1.00 95.62 468 LEU A N 1
ATOM 3709 C CA . LEU A 1 468 ? 12.928 -16.025 16.647 1.00 95.62 468 LEU A CA 1
ATOM 3710 C C . LEU A 1 468 ? 11.795 -15.131 16.143 1.00 95.62 468 LEU A C 1
ATOM 3712 O O . LEU A 1 468 ? 10.797 -14.980 16.839 1.00 95.62 468 LEU A O 1
ATOM 3716 N N . ALA A 1 469 ? 11.915 -14.631 14.909 1.00 96.44 469 ALA A N 1
ATOM 3717 C CA . ALA A 1 469 ? 10.894 -13.792 14.296 1.00 96.44 469 ALA A CA 1
ATOM 3718 C C . ALA A 1 469 ? 9.539 -14.515 14.252 1.00 96.44 469 ALA A C 1
ATOM 3720 O O . ALA A 1 469 ? 8.528 -13.951 14.645 1.00 96.44 469 ALA A O 1
ATOM 3721 N N . LEU A 1 470 ? 9.495 -15.786 13.831 1.00 96.12 470 LEU A N 1
ATOM 3722 C CA . LEU A 1 470 ? 8.241 -16.550 13.785 1.00 96.12 470 LEU A CA 1
ATOM 3723 C C . LEU A 1 470 ? 7.591 -16.722 15.165 1.00 96.12 470 LEU A C 1
ATOM 3725 O O . LEU A 1 470 ? 6.368 -16.640 15.265 1.00 96.12 470 LEU A O 1
ATOM 3729 N N . HIS A 1 471 ? 8.372 -16.961 16.221 1.00 95.94 471 HIS A N 1
ATOM 3730 C CA . HIS A 1 471 ? 7.837 -17.058 17.582 1.00 95.94 471 HIS A CA 1
ATOM 3731 C C . HIS A 1 471 ? 7.354 -15.711 18.113 1.00 95.94 471 HIS A C 1
ATOM 3733 O O . HIS A 1 471 ? 6.253 -15.641 18.654 1.00 95.94 471 HIS A O 1
ATOM 3739 N N . GLU A 1 472 ? 8.139 -14.653 17.923 1.00 96.81 472 GLU A N 1
ATOM 3740 C CA . GLU A 1 472 ? 7.779 -13.302 18.346 1.00 96.81 472 GLU A CA 1
ATOM 3741 C C . GLU A 1 472 ? 6.512 -12.818 17.630 1.00 96.81 472 GLU A C 1
ATOM 3743 O O . GLU A 1 472 ? 5.545 -12.448 18.292 1.00 96.81 472 GLU A O 1
ATOM 3748 N N . MET A 1 473 ? 6.451 -12.932 16.297 1.00 97.25 473 MET A N 1
ATOM 3749 C CA . MET A 1 473 ? 5.268 -12.561 15.513 1.00 97.25 473 MET A CA 1
ATOM 3750 C C . MET A 1 473 ? 4.018 -13.315 15.974 1.00 97.25 473 MET A C 1
ATOM 3752 O O . MET A 1 473 ? 2.967 -12.705 16.163 1.00 97.25 473 MET A O 1
ATOM 3756 N N . ARG A 1 474 ? 4.124 -14.634 16.194 1.00 97.62 474 ARG A N 1
ATOM 3757 C CA . ARG A 1 474 ? 3.010 -15.459 16.691 1.00 97.62 474 ARG A CA 1
ATOM 3758 C C . ARG A 1 474 ? 2.531 -14.997 18.061 1.00 97.62 474 ARG A C 1
ATOM 3760 O O . ARG A 1 474 ? 1.327 -14.838 18.242 1.00 97.62 474 ARG A O 1
ATOM 3767 N N . LEU A 1 475 ? 3.445 -14.779 19.007 1.00 97.88 475 LEU A N 1
ATOM 3768 C CA . LEU A 1 475 ? 3.092 -14.336 20.356 1.00 97.88 475 LEU A CA 1
ATOM 3769 C C . LEU A 1 475 ? 2.404 -12.969 20.331 1.00 97.88 475 LEU A C 1
ATOM 3771 O O . LEU A 1 475 ? 1.363 -12.815 20.966 1.00 97.88 475 LEU A O 1
ATOM 3775 N N . VAL A 1 476 ? 2.946 -12.006 19.578 1.00 98.25 476 VAL A N 1
ATOM 3776 C CA . VAL A 1 476 ? 2.368 -10.659 19.470 1.00 98.25 476 VAL A CA 1
ATOM 3777 C C . VAL A 1 476 ? 0.988 -10.708 18.826 1.00 98.25 476 VAL A C 1
ATOM 3779 O O . VAL A 1 476 ? 0.027 -10.240 19.431 1.00 98.25 476 VAL A O 1
ATOM 3782 N N . ALA A 1 477 ? 0.864 -11.314 17.641 1.00 98.19 477 ALA A N 1
ATOM 3783 C CA . ALA A 1 477 ? -0.409 -11.387 16.927 1.00 98.19 477 ALA A CA 1
ATOM 3784 C C . ALA A 1 477 ? -1.491 -12.077 17.769 1.00 98.19 477 ALA A C 1
ATOM 3786 O O . ALA A 1 477 ? -2.581 -11.538 17.939 1.00 98.19 477 ALA A O 1
ATOM 3787 N N . THR A 1 478 ? -1.168 -13.226 18.368 1.00 98.12 478 THR A N 1
ATOM 3788 C CA . THR A 1 478 ? -2.133 -13.992 19.168 1.00 98.12 478 THR A CA 1
ATOM 3789 C C . THR A 1 478 ? -2.563 -13.220 20.414 1.00 98.12 478 THR A C 1
ATOM 3791 O O . THR A 1 478 ? -3.754 -13.147 20.697 1.00 98.12 478 THR A O 1
ATOM 3794 N N . LYS A 1 479 ? -1.629 -12.588 21.142 1.00 97.75 479 LYS A N 1
ATOM 3795 C CA . LYS A 1 479 ? -1.967 -11.803 22.341 1.00 97.75 479 LYS A CA 1
ATOM 3796 C C . LYS A 1 479 ? -2.773 -10.550 22.024 1.00 97.75 479 LYS A C 1
ATOM 3798 O O . LYS A 1 479 ? -3.688 -10.231 22.777 1.00 97.75 479 LYS A O 1
ATOM 3803 N N . VAL A 1 480 ? -2.476 -9.861 20.923 1.00 97.31 480 VAL A N 1
ATOM 3804 C CA . VAL A 1 480 ? -3.268 -8.702 20.486 1.00 97.31 480 VAL A CA 1
ATOM 3805 C C . VAL A 1 480 ? -4.697 -9.128 20.157 1.00 97.31 480 VAL A C 1
ATOM 3807 O O . VAL A 1 480 ? -5.634 -8.571 20.719 1.00 97.31 480 VAL A O 1
ATOM 3810 N N . LEU A 1 481 ? -4.867 -10.150 19.314 1.00 97.12 481 LEU A N 1
ATOM 3811 C CA . LEU A 1 481 ? -6.189 -10.623 18.883 1.00 97.12 481 LEU A CA 1
ATOM 3812 C C . LEU A 1 481 ? -6.994 -11.259 20.023 1.00 97.12 481 LEU A C 1
ATOM 3814 O O . LEU A 1 481 ? -8.222 -11.191 20.035 1.00 97.12 481 LEU A O 1
ATOM 3818 N N . TRP A 1 482 ? -6.317 -11.855 21.005 1.00 97.50 482 TRP A N 1
ATOM 3819 C CA . TRP A 1 482 ? -6.949 -12.345 22.225 1.00 97.50 482 TRP A CA 1
ATOM 3820 C C . TRP A 1 482 ? -7.533 -11.206 23.071 1.00 97.50 482 TRP A C 1
ATOM 3822 O O . TRP A 1 482 ? -8.640 -11.335 23.586 1.00 97.50 482 TRP A O 1
ATOM 3832 N N . ASN A 1 483 ? -6.806 -10.092 23.203 1.00 95.50 483 ASN A N 1
ATOM 3833 C CA . ASN A 1 483 ? -7.150 -9.013 24.130 1.00 95.50 483 ASN A CA 1
ATOM 3834 C C . ASN A 1 483 ? -8.030 -7.905 23.538 1.00 95.50 483 ASN A C 1
ATOM 3836 O O . ASN A 1 483 ? -8.703 -7.216 24.304 1.00 95.50 483 ASN A O 1
ATOM 3840 N N . PHE A 1 484 ? -8.002 -7.694 22.220 1.00 93.88 484 PHE A N 1
ATOM 3841 C CA . PHE A 1 484 ? -8.597 -6.511 21.597 1.00 93.88 484 PHE A CA 1
ATOM 3842 C C . PHE A 1 484 ? -9.401 -6.846 20.343 1.00 93.88 484 PHE A C 1
ATOM 3844 O O . PHE A 1 484 ? -9.014 -7.709 19.554 1.00 93.88 484 PHE A O 1
ATOM 3851 N N . ASP A 1 485 ? -10.487 -6.102 20.144 1.00 90.38 485 ASP A N 1
ATOM 3852 C CA . ASP A 1 485 ? -11.134 -5.937 18.846 1.00 90.38 485 ASP A CA 1
ATOM 3853 C C . ASP A 1 485 ? -10.527 -4.693 18.188 1.00 90.38 485 ASP A C 1
ATOM 3855 O O . ASP A 1 485 ? -10.507 -3.615 18.783 1.00 90.38 485 ASP A O 1
ATOM 3859 N N . LEU A 1 486 ? -9.941 -4.865 17.004 1.00 89.50 486 LEU A N 1
ATOM 3860 C CA . LEU A 1 486 ? -9.202 -3.812 16.312 1.00 89.50 486 LEU A CA 1
ATOM 3861 C C . LEU A 1 486 ? -10.068 -3.185 15.217 1.00 89.50 486 LEU A C 1
ATOM 3863 O O . LEU A 1 486 ? -10.733 -3.901 14.472 1.00 89.50 486 LEU A O 1
ATOM 3867 N N . GLU A 1 487 ? -9.970 -1.867 15.067 1.00 83.12 487 GLU A N 1
ATOM 3868 C CA . GLU A 1 487 ? -10.589 -1.104 13.982 1.00 83.12 487 GLU A CA 1
ATOM 3869 C C . GLU A 1 487 ? -9.538 -0.218 13.306 1.00 83.12 487 GLU A C 1
ATOM 3871 O O . GLU A 1 487 ? -8.635 0.315 13.958 1.00 83.12 487 GLU A O 1
ATOM 3876 N N . LEU A 1 488 ? -9.637 -0.074 11.983 1.00 82.06 488 LEU A N 1
ATOM 3877 C CA . LEU A 1 488 ? -8.736 0.778 11.214 1.00 82.06 488 LEU A CA 1
ATOM 3878 C C . LEU A 1 488 ? -9.191 2.237 11.300 1.00 82.06 488 LEU A C 1
ATOM 3880 O O . LEU A 1 488 ? -10.369 2.531 11.104 1.00 82.06 488 LEU A O 1
ATOM 3884 N N . CYS A 1 489 ? -8.256 3.158 11.537 1.00 76.56 489 CYS A N 1
ATOM 3885 C CA . CYS A 1 489 ? -8.567 4.586 11.515 1.00 76.56 489 CYS A CA 1
ATOM 3886 C C . CYS A 1 489 ? -9.032 5.011 10.105 1.00 76.56 489 CYS A C 1
ATOM 3888 O O . CYS A 1 489 ? -8.424 4.567 9.124 1.00 76.56 489 CYS A O 1
ATOM 3890 N N . PRO A 1 490 ? -10.066 5.864 9.965 1.00 64.81 490 PRO A N 1
ATOM 3891 C CA . PRO A 1 490 ? -10.587 6.272 8.658 1.00 64.81 490 PRO A CA 1
ATOM 3892 C C . PRO A 1 490 ? -9.528 6.856 7.715 1.00 64.81 490 PRO A C 1
ATOM 3894 O O . PRO A 1 490 ? -9.588 6.623 6.511 1.00 64.81 490 PRO A O 1
ATOM 3897 N N . GLU A 1 491 ? -8.530 7.563 8.249 1.00 59.75 491 GLU A N 1
ATOM 3898 C CA . GLU A 1 491 ? -7.424 8.156 7.487 1.00 59.75 491 GLU A CA 1
ATOM 3899 C C . GLU A 1 491 ? -6.481 7.108 6.892 1.00 59.75 491 GLU A C 1
ATOM 3901 O O . GLU A 1 491 ? -5.741 7.405 5.963 1.00 59.75 491 GLU A O 1
ATOM 3906 N N . SER A 1 492 ? -6.493 5.883 7.420 1.00 64.38 492 SER A N 1
ATOM 3907 C CA . SER A 1 492 ? -5.712 4.762 6.885 1.00 64.38 492 SER A CA 1
ATOM 3908 C C . SER A 1 492 ? -6.412 4.061 5.711 1.00 64.38 492 SER A C 1
ATOM 3910 O O . SER A 1 492 ? -5.896 3.067 5.202 1.00 64.38 492 SER A O 1
ATOM 3912 N N . ARG A 1 493 ? -7.587 4.554 5.286 1.00 64.94 493 ARG A N 1
ATOM 3913 C CA . ARG A 1 493 ? -8.216 4.208 4.007 1.00 64.94 493 ARG A CA 1
ATOM 3914 C C . ARG A 1 493 ? -7.840 5.287 2.987 1.00 64.94 493 ARG A C 1
ATOM 3916 O O . ARG A 1 493 ? -8.220 6.445 3.153 1.00 64.94 493 ARG A O 1
ATOM 3923 N N . ASP A 1 494 ? -7.181 4.905 1.894 1.00 69.62 494 ASP A N 1
ATOM 3924 C CA . ASP A 1 494 ? -6.632 5.806 0.855 1.00 69.62 494 ASP A CA 1
ATOM 3925 C C . ASP A 1 494 ? -7.691 6.603 0.054 1.00 69.62 494 ASP A C 1
ATOM 3927 O O . ASP A 1 494 ? -7.410 7.165 -1.004 1.00 69.62 494 ASP A O 1
ATOM 3931 N N . LEU A 1 495 ? -8.942 6.680 0.520 1.00 75.81 495 LEU A N 1
ATOM 3932 C CA . LEU A 1 495 ? -10.039 7.357 -0.169 1.00 75.81 495 LEU A CA 1
ATOM 3933 C C . LEU A 1 495 ? -9.774 8.859 -0.315 1.00 75.81 495 LEU A C 1
ATOM 3935 O O . LEU A 1 495 ? -9.970 9.398 -1.402 1.00 75.81 495 LEU A O 1
ATOM 3939 N N . ARG A 1 496 ? -9.268 9.527 0.731 1.00 81.88 496 ARG A N 1
ATOM 3940 C CA . ARG A 1 496 ? -8.939 10.965 0.687 1.00 81.88 496 ARG A CA 1
ATOM 3941 C C . ARG A 1 496 ? -7.761 11.251 -0.247 1.00 81.88 496 ARG A C 1
ATOM 3943 O O . ARG A 1 496 ? -7.792 12.217 -1.007 1.00 81.88 496 ARG A O 1
ATOM 3950 N N . ASP A 1 497 ? -6.755 10.385 -0.248 1.00 84.12 497 ASP A N 1
ATOM 3951 C CA . ASP A 1 497 ? -5.599 10.515 -1.135 1.00 84.12 497 ASP A CA 1
ATOM 3952 C C . ASP A 1 497 ? -6.001 10.259 -2.589 1.00 84.12 497 ASP A C 1
ATOM 3954 O O . ASP A 1 497 ? -5.689 11.063 -3.469 1.00 84.12 497 ASP A O 1
ATOM 3958 N N . SER A 1 498 ? -6.801 9.216 -2.831 1.00 86.06 498 SER A N 1
ATOM 3959 C CA . SER A 1 498 ? -7.371 8.928 -4.149 1.00 86.06 498 SER A CA 1
ATOM 3960 C C . SER A 1 498 ? -8.226 10.089 -4.661 1.00 86.06 498 SER A C 1
ATOM 3962 O O . SER A 1 498 ? -8.115 10.465 -5.823 1.00 86.06 498 SER A O 1
ATOM 3964 N N . MET A 1 499 ? -9.035 10.712 -3.800 1.00 89.88 499 MET A N 1
ATOM 3965 C CA . MET A 1 499 ? -9.892 11.836 -4.169 1.00 89.88 499 MET A CA 1
ATOM 3966 C C . MET A 1 499 ? -9.065 13.081 -4.505 1.00 89.88 499 MET A C 1
ATOM 3968 O O . MET A 1 499 ? -9.307 13.729 -5.522 1.00 89.88 499 MET A O 1
ATOM 3972 N N . SER A 1 500 ? -8.038 13.370 -3.700 1.00 91.00 500 SER A N 1
ATOM 3973 C CA . SER A 1 500 ? -7.098 14.474 -3.939 1.00 91.00 500 SER A CA 1
ATOM 3974 C C . SER A 1 500 ? -6.359 14.299 -5.260 1.00 91.00 500 SER A C 1
ATOM 3976 O O . SER A 1 500 ? -6.236 15.245 -6.038 1.00 91.00 500 SER A O 1
ATOM 3978 N N . LEU A 1 501 ? -5.900 13.078 -5.535 1.00 92.44 501 LEU A N 1
ATOM 3979 C CA . LEU A 1 501 ? -5.201 12.756 -6.767 1.00 92.44 501 LEU A CA 1
ATOM 3980 C C . LEU A 1 501 ? -6.132 12.819 -7.985 1.00 92.44 501 LEU A C 1
ATOM 3982 O O . LEU A 1 501 ? -5.781 13.445 -8.982 1.00 92.44 501 LEU A O 1
ATOM 3986 N N . ALA A 1 502 ? -7.325 12.225 -7.906 1.00 94.56 502 ALA A N 1
ATOM 3987 C CA . ALA A 1 502 ? -8.321 12.279 -8.975 1.00 94.56 502 ALA A CA 1
ATOM 3988 C C . ALA A 1 502 ? -8.692 13.722 -9.326 1.00 94.56 502 ALA A C 1
ATOM 3990 O O . ALA A 1 502 ? -8.726 14.085 -10.504 1.00 94.56 502 ALA A O 1
ATOM 3991 N N . ALA A 1 503 ? -8.920 14.554 -8.307 1.00 94.69 503 ALA A N 1
ATOM 3992 C CA . ALA A 1 503 ? -9.210 15.967 -8.484 1.00 94.69 503 ALA A CA 1
ATOM 3993 C C . ALA A 1 503 ? -8.043 16.688 -9.170 1.00 94.69 503 ALA A C 1
ATOM 3995 O O . ALA A 1 503 ? -8.247 17.316 -10.204 1.00 94.69 503 ALA A O 1
ATOM 3996 N N . ALA A 1 504 ? -6.810 16.508 -8.687 1.00 94.31 504 ALA A N 1
ATOM 3997 C CA . ALA A 1 504 ? -5.630 17.126 -9.288 1.00 94.31 504 ALA A CA 1
ATOM 3998 C C . ALA A 1 504 ? -5.413 16.714 -10.757 1.00 94.31 504 ALA A C 1
ATOM 4000 O O . ALA A 1 504 ? -5.102 17.559 -11.591 1.00 94.31 504 ALA A O 1
ATOM 4001 N N . LEU A 1 505 ? -5.606 15.435 -11.095 1.00 94.38 505 LEU A N 1
ATOM 4002 C CA . LEU A 1 505 ? -5.401 14.913 -12.454 1.00 94.38 505 LEU A CA 1
ATOM 4003 C C . LEU A 1 505 ? -6.499 15.319 -13.446 1.00 94.38 505 LEU A C 1
ATOM 4005 O O . LEU A 1 505 ? -6.287 15.250 -14.655 1.00 94.38 505 LEU A O 1
ATOM 4009 N N . THR A 1 506 ? -7.668 15.726 -12.949 1.00 94.38 506 THR A N 1
ATOM 4010 C CA . THR A 1 506 ? -8.804 16.185 -13.769 1.00 94.38 506 THR A CA 1
ATOM 4011 C C . THR A 1 506 ? -9.099 17.674 -13.593 1.00 94.38 506 THR A C 1
ATOM 4013 O O . THR A 1 506 ? -10.124 18.172 -14.070 1.00 94.38 506 THR A O 1
ATOM 4016 N N . ASP A 1 507 ? -8.164 18.393 -12.958 1.00 92.88 507 ASP A N 1
ATOM 4017 C CA . ASP A 1 507 ? -8.220 19.815 -12.632 1.00 92.88 507 ASP A CA 1
ATOM 4018 C C . ASP A 1 507 ? -9.522 20.236 -11.906 1.00 92.88 507 ASP A C 1
ATOM 4020 O O . ASP A 1 507 ? -10.176 21.226 -12.272 1.00 92.88 507 ASP A O 1
ATOM 4024 N N . LEU A 1 508 ? -9.926 19.469 -10.899 1.00 92.69 508 LEU A N 1
ATOM 4025 C CA . LEU A 1 508 ? -10.927 19.872 -9.919 1.00 92.69 508 LEU A CA 1
ATOM 4026 C C . LEU A 1 508 ? -10.228 20.392 -8.661 1.00 92.69 508 LEU A C 1
ATOM 4028 O O . LEU A 1 508 ? -9.207 19.860 -8.229 1.00 92.69 508 LEU A O 1
ATOM 4032 N N . GLU A 1 509 ? -10.815 21.414 -8.050 1.00 91.56 509 GLU A N 1
ATOM 4033 C CA . GLU A 1 509 ? -10.445 21.867 -6.712 1.00 91.56 509 GLU A CA 1
ATOM 4034 C C . GLU A 1 509 ? -11.487 21.342 -5.729 1.00 91.56 509 GLU A C 1
ATOM 4036 O O . GLU A 1 509 ? -12.690 21.480 -5.961 1.00 91.56 509 GLU A O 1
ATOM 4041 N N . ILE A 1 510 ? -11.026 20.713 -4.649 1.00 91.19 510 ILE A N 1
ATOM 4042 C CA . ILE A 1 510 ? -11.893 20.105 -3.641 1.00 91.19 510 ILE A CA 1
ATOM 4043 C C . ILE A 1 510 ? -11.539 20.617 -2.249 1.00 91.19 510 ILE A C 1
ATOM 4045 O O . ILE A 1 510 ? -10.370 20.791 -1.904 1.00 91.19 510 ILE A O 1
ATOM 4049 N N . GLU A 1 511 ? -12.571 20.822 -1.440 1.00 90.75 511 GLU A N 1
ATOM 4050 C CA . GLU A 1 511 ? -12.466 21.092 -0.012 1.00 90.75 511 GLU A CA 1
ATOM 4051 C C . GLU A 1 511 ? -13.126 19.939 0.740 1.00 90.75 511 GLU A C 1
ATOM 4053 O O . GLU A 1 511 ? -14.199 19.463 0.361 1.00 90.75 511 GLU A O 1
ATOM 4058 N N . TYR A 1 512 ? -12.470 19.470 1.797 1.00 89.06 512 TYR A N 1
ATOM 4059 C CA . TYR A 1 512 ? -12.961 18.344 2.575 1.00 89.06 512 TYR A CA 1
ATOM 4060 C C . TYR A 1 512 ? -13.847 18.818 3.717 1.00 89.06 512 TYR A C 1
ATOM 4062 O O . TYR A 1 512 ? -13.429 19.628 4.543 1.00 89.06 512 TYR A O 1
ATOM 4070 N N . VAL A 1 513 ? -15.039 18.233 3.794 1.00 86.56 513 VAL A N 1
ATOM 4071 C CA . VAL A 1 513 ? -15.906 18.312 4.966 1.00 86.56 513 VAL A CA 1
ATOM 4072 C C . VAL A 1 513 ? -15.919 16.935 5.606 1.00 86.56 513 VAL A C 1
ATOM 4074 O O . VAL A 1 513 ? -16.349 15.967 4.980 1.00 86.56 513 VAL A O 1
ATOM 4077 N N . ASP A 1 514 ? -15.418 16.845 6.835 1.00 80.12 514 ASP A N 1
ATOM 4078 C CA . ASP A 1 514 ? -15.332 15.566 7.529 1.00 80.12 514 ASP A CA 1
ATOM 4079 C C . ASP A 1 514 ? -16.733 15.007 7.834 1.00 80.12 514 ASP A C 1
ATOM 4081 O O . ASP A 1 514 ? -17.692 15.740 8.118 1.00 80.12 514 ASP A O 1
ATOM 4085 N N . GLY A 1 515 ? -16.838 13.679 7.762 1.00 81.81 515 GLY A N 1
ATOM 4086 C CA . GLY A 1 515 ? -18.036 12.944 8.147 1.00 81.81 515 GLY A CA 1
ATOM 4087 C C . GLY A 1 515 ? -18.333 13.056 9.644 1.00 81.81 515 GLY A C 1
ATOM 4088 O O . GLY A 1 515 ? -17.602 13.665 10.422 1.00 81.81 515 GLY A O 1
ATOM 4089 N N . VAL A 1 516 ? -19.441 12.451 10.059 1.00 81.56 516 VAL A N 1
ATOM 4090 C CA . VAL A 1 516 ? -19.910 12.508 11.446 1.00 81.56 516 VAL A CA 1
ATOM 4091 C C . VAL A 1 516 ? -19.831 11.116 12.059 1.00 81.56 516 VAL A C 1
ATOM 4093 O O . VAL A 1 516 ? -20.355 10.172 11.485 1.00 81.56 516 VAL A O 1
ATOM 4096 N N . SER A 1 517 ? -19.197 10.989 13.223 1.00 72.25 517 SER A N 1
ATOM 4097 C CA . SER A 1 517 ? -19.070 9.720 13.957 1.00 72.25 517 SER A CA 1
ATOM 4098 C C . SER A 1 517 ? -20.094 9.556 15.085 1.00 72.25 517 SER A C 1
ATOM 4100 O O . SER A 1 517 ? -20.297 8.448 15.580 1.00 72.25 517 SER A O 1
ATOM 4102 N N . GLU A 1 518 ? -20.764 10.642 15.481 1.00 78.00 518 GLU A N 1
ATOM 4103 C CA . GLU A 1 518 ? -21.766 10.655 16.547 1.00 78.00 518 GLU A CA 1
ATOM 4104 C C . GLU A 1 518 ? -22.820 11.749 16.312 1.00 78.00 518 GLU A C 1
ATOM 4106 O O . GLU A 1 518 ? -22.518 12.844 15.832 1.00 78.00 518 GLU A O 1
ATOM 4111 N N . VAL A 1 519 ? -24.075 11.469 16.675 1.00 83.62 519 VAL A N 1
ATOM 4112 C CA . VAL A 1 519 ? -25.185 12.431 16.621 1.00 83.62 519 VAL A CA 1
ATOM 4113 C C . VAL A 1 519 ? -25.955 12.376 17.938 1.00 83.62 519 VAL A C 1
ATOM 4115 O O . VAL A 1 519 ? -26.459 11.320 18.310 1.00 83.62 519 VAL A O 1
ATOM 4118 N N . ASP A 1 520 ? -26.087 13.516 18.624 1.00 84.81 520 ASP A N 1
ATOM 4119 C CA . ASP A 1 520 ? -26.935 13.624 19.818 1.00 84.81 520 ASP A CA 1
ATOM 4120 C C . ASP A 1 520 ? -28.399 13.377 19.430 1.00 84.81 520 ASP A C 1
ATOM 4122 O O . ASP A 1 520 ? -28.955 14.101 18.598 1.00 84.81 520 ASP A O 1
ATOM 4126 N N . GLU A 1 521 ? -29.049 12.395 20.058 1.00 83.94 521 GLU A N 1
ATOM 4127 C CA . GLU A 1 521 ? -30.465 12.086 19.833 1.00 83.94 521 GLU A CA 1
ATOM 4128 C C . GLU A 1 521 ? -31.382 13.301 20.027 1.00 83.94 521 GLU A C 1
ATOM 4130 O O . GLU A 1 521 ? -32.426 13.399 19.383 1.00 83.94 521 GLU A O 1
ATOM 4135 N N . LYS A 1 522 ? -31.010 14.249 20.897 1.00 86.88 522 LYS A N 1
ATOM 4136 C CA . LYS A 1 522 ? -31.781 15.482 21.128 1.00 86.88 522 LYS A CA 1
ATOM 4137 C C . LYS A 1 522 ? -31.671 16.483 19.983 1.00 86.88 522 LYS A C 1
ATOM 4139 O O . LYS A 1 522 ? -32.482 17.402 19.907 1.00 86.88 522 LYS A O 1
ATOM 4144 N N . SER A 1 523 ? -30.667 16.328 19.124 1.00 85.31 523 SER A N 1
ATOM 4145 C CA . SER A 1 523 ? -30.458 17.161 17.939 1.00 85.31 523 SER A CA 1
ATOM 4146 C C . SER A 1 523 ? -31.187 16.636 16.700 1.00 85.31 523 SER A C 1
ATOM 4148 O O . SER A 1 523 ? -31.182 17.302 15.662 1.00 85.31 523 SER A O 1
ATOM 4150 N N . LEU A 1 524 ? -31.809 15.455 16.798 1.00 90.69 524 LEU A N 1
ATOM 4151 C CA . LEU A 1 524 ? -32.549 14.862 15.698 1.00 90.69 524 LEU A CA 1
ATOM 4152 C C . LEU A 1 524 ? -33.834 15.654 15.409 1.00 90.69 524 LEU A C 1
ATOM 4154 O O . LEU A 1 524 ? -34.528 16.079 16.339 1.00 90.69 524 LEU A O 1
ATOM 4158 N N . PRO A 1 525 ? -34.186 15.837 14.126 1.00 91.50 525 PRO A N 1
ATOM 4159 C CA . PRO A 1 525 ? -35.450 16.444 13.744 1.00 91.50 525 PRO A CA 1
ATOM 4160 C C . PRO A 1 525 ? -36.642 15.593 14.215 1.00 91.50 525 PRO A C 1
ATOM 4162 O O . PRO A 1 525 ? -36.500 14.393 14.484 1.00 91.50 525 PRO A O 1
ATOM 4165 N N . PRO A 1 526 ? -37.849 16.183 14.278 1.00 92.25 526 PRO A N 1
ATOM 4166 C CA . PRO A 1 526 ? -39.073 15.435 14.558 1.00 92.25 526 PRO A CA 1
ATOM 4167 C C . PRO A 1 526 ? -39.224 14.220 13.627 1.00 92.25 526 PRO A C 1
ATOM 4169 O O . PRO A 1 526 ? -38.756 14.250 12.493 1.00 92.25 526 PRO A O 1
ATOM 4172 N N . GLY A 1 527 ? -39.871 13.138 14.061 1.00 88.56 527 GLY A N 1
ATOM 4173 C CA . GLY A 1 527 ? -40.069 11.953 13.212 1.00 88.56 527 GLY A CA 1
ATOM 4174 C C . GLY A 1 527 ? -38.859 11.010 13.101 1.00 88.56 527 GLY A C 1
ATOM 4175 O O . GLY A 1 527 ? -39.003 9.892 12.614 1.00 88.56 527 GLY A O 1
ATOM 4176 N N . ALA A 1 528 ? -37.664 11.416 13.555 1.00 88.75 528 ALA A N 1
ATOM 4177 C CA . ALA A 1 528 ? -36.457 10.600 13.412 1.00 88.75 528 ALA A CA 1
ATOM 4178 C C . ALA A 1 528 ? -36.546 9.255 14.152 1.00 88.75 528 ALA A C 1
ATOM 4180 O O . ALA A 1 528 ? -36.108 8.232 13.628 1.00 88.75 528 ALA A O 1
ATOM 4181 N N . LYS A 1 529 ? -37.166 9.218 15.339 1.00 85.44 529 LYS A N 1
ATOM 4182 C CA . LYS A 1 529 ? -37.313 7.976 16.119 1.00 85.44 529 LYS A CA 1
ATOM 4183 C C . LYS A 1 529 ? -38.234 6.974 15.426 1.00 85.44 529 LYS A C 1
ATOM 4185 O O . LYS A 1 529 ? -38.015 5.772 15.507 1.00 85.44 529 LYS A O 1
ATOM 4190 N N . GLU A 1 530 ? -39.238 7.477 14.723 1.00 89.88 530 GLU A N 1
ATOM 4191 C CA . GLU A 1 530 ? -40.238 6.701 14.001 1.00 89.88 530 GLU A CA 1
ATOM 4192 C C . GLU A 1 530 ? -39.673 6.064 12.723 1.00 89.88 530 GLU A C 1
ATOM 4194 O O . GLU A 1 530 ? -40.194 5.048 12.270 1.00 89.88 530 GLU A O 1
ATOM 4199 N N . THR A 1 531 ? -38.595 6.623 12.158 1.00 85.69 531 THR A N 1
ATOM 4200 C CA . THR A 1 531 ? -37.947 6.081 10.948 1.00 85.69 531 THR A CA 1
ATOM 4201 C C . THR A 1 531 ? -37.049 4.869 11.198 1.00 85.69 531 THR A C 1
ATOM 4203 O O . THR A 1 531 ? -36.790 4.120 10.260 1.00 85.69 531 THR A O 1
ATOM 4206 N N . ASN A 1 532 ? -36.583 4.658 12.437 1.00 84.50 532 ASN A N 1
ATOM 4207 C CA . ASN A 1 532 ? -35.694 3.553 12.821 1.00 84.50 532 ASN A CA 1
ATOM 4208 C C . ASN A 1 532 ? -34.470 3.376 11.892 1.00 84.50 532 ASN A C 1
ATOM 4210 O O . ASN A 1 532 ? -34.118 2.259 11.508 1.00 84.50 532 ASN A O 1
ATOM 4214 N N . LEU A 1 533 ? -33.844 4.486 11.488 1.00 84.19 533 LEU A N 1
ATOM 4215 C CA . LEU A 1 533 ? -32.681 4.462 10.601 1.00 84.19 533 LEU A CA 1
ATOM 4216 C C . LEU A 1 533 ? -31.450 3.850 11.279 1.00 84.19 533 LEU A C 1
ATOM 4218 O O . LEU A 1 533 ? -31.204 4.057 12.469 1.00 84.19 533 LEU A O 1
ATOM 4222 N N . ALA A 1 534 ? -30.632 3.159 10.484 1.00 81.81 534 ALA A N 1
ATOM 4223 C CA . ALA A 1 534 ? -29.309 2.717 10.905 1.00 81.81 534 ALA A CA 1
ATOM 4224 C C . ALA A 1 534 ? -28.415 3.919 11.261 1.00 81.81 534 ALA A C 1
ATOM 4226 O O . ALA A 1 534 ? -28.558 5.013 10.704 1.00 81.81 534 ALA A O 1
ATOM 4227 N N . LYS A 1 535 ? -27.446 3.706 12.162 1.00 80.75 535 LYS A N 1
ATOM 4228 C CA . LYS A 1 535 ? -26.516 4.757 12.613 1.00 80.75 535 LYS A CA 1
ATOM 4229 C C . LYS A 1 535 ? -25.790 5.427 11.443 1.00 80.75 535 LYS A C 1
ATOM 4231 O O . LYS A 1 535 ? -25.788 6.651 11.371 1.00 80.75 535 LYS A O 1
ATOM 4236 N N . GLY A 1 536 ? -25.278 4.642 10.490 1.00 78.00 536 GLY A N 1
ATOM 4237 C CA . GLY A 1 536 ? -24.616 5.165 9.290 1.00 78.00 536 GLY A CA 1
ATOM 4238 C C . GLY A 1 536 ? -25.500 6.125 8.485 1.00 78.00 536 GLY A C 1
ATOM 4239 O O . GLY A 1 536 ? -25.047 7.188 8.069 1.00 78.00 536 GLY A O 1
ATOM 4240 N N . SER A 1 537 ? -26.799 5.834 8.353 1.00 86.75 537 SER A N 1
ATOM 4241 C CA . SER A 1 537 ? -27.746 6.727 7.670 1.00 86.75 537 SER A CA 1
ATOM 4242 C C . SER A 1 537 ? -27.993 8.038 8.425 1.00 86.75 537 SER A C 1
ATOM 4244 O O . SER A 1 537 ? -28.161 9.085 7.796 1.00 86.75 537 SER A O 1
ATOM 4246 N N . LEU A 1 538 ? -28.007 8.009 9.763 1.00 88.38 538 LEU A N 1
ATOM 4247 C CA . LEU A 1 538 ? -28.108 9.221 10.587 1.00 88.38 538 LEU A CA 1
ATOM 4248 C C . LEU A 1 538 ? -26.839 10.075 10.482 1.00 88.38 538 LEU A C 1
ATOM 4250 O O . LEU A 1 538 ? -26.920 11.303 10.418 1.00 88.38 538 LEU A O 1
ATOM 4254 N N . TYR A 1 539 ? -25.674 9.432 10.425 1.00 87.88 539 TYR A N 1
ATOM 4255 C CA . TYR A 1 539 ? -24.380 10.092 10.267 1.00 87.88 539 TYR A CA 1
ATOM 4256 C C . TYR A 1 539 ? -24.269 10.769 8.903 1.00 87.88 539 TYR A C 1
ATOM 4258 O O . TYR A 1 539 ? -23.934 11.953 8.834 1.00 87.88 539 TYR A O 1
ATOM 4266 N N . ALA A 1 540 ? -24.664 10.064 7.839 1.00 88.81 540 ALA A N 1
ATOM 4267 C CA . ALA A 1 540 ? -24.757 10.617 6.494 1.00 88.81 540 ALA A CA 1
ATOM 4268 C C . ALA A 1 540 ? -25.699 11.831 6.455 1.00 88.81 540 ALA A C 1
ATOM 4270 O O . ALA A 1 540 ? -25.303 12.909 6.013 1.00 88.81 540 ALA A O 1
ATOM 4271 N N . TRP A 1 541 ? -26.915 11.716 7.010 1.00 93.81 541 TRP A N 1
ATOM 4272 C CA . TRP A 1 541 ? -27.834 12.856 7.120 1.00 93.81 541 TRP A CA 1
ATOM 4273 C C . TRP A 1 541 ? -27.179 14.060 7.802 1.00 93.81 541 TRP A C 1
ATOM 4275 O O . TRP A 1 541 ? -27.225 15.172 7.270 1.00 93.81 541 TRP A O 1
ATOM 4285 N N . ARG A 1 542 ? -26.528 13.854 8.952 1.00 93.06 542 ARG A N 1
ATOM 4286 C CA . ARG A 1 542 ? -25.893 14.945 9.696 1.00 93.06 542 ARG A CA 1
ATOM 4287 C C . ARG A 1 542 ? -24.738 15.575 8.917 1.00 93.06 542 ARG A C 1
ATOM 4289 O O . ARG A 1 542 ? -24.601 16.800 8.957 1.00 93.06 542 ARG A O 1
ATOM 4296 N N . ALA A 1 543 ? -23.950 14.774 8.201 1.00 92.31 543 ALA A N 1
ATOM 4297 C CA . ALA A 1 543 ? -22.875 15.251 7.338 1.00 92.31 543 ALA A CA 1
ATOM 4298 C C . ALA A 1 543 ? -23.423 16.152 6.218 1.00 92.31 543 ALA A C 1
ATOM 4300 O O . ALA A 1 543 ? -22.996 17.302 6.101 1.00 92.31 543 ALA A O 1
ATOM 4301 N N . HIS A 1 544 ? -24.459 15.720 5.489 1.00 94.88 544 HIS A N 1
ATOM 4302 C CA . HIS A 1 544 ? -25.105 16.569 4.479 1.00 94.88 544 HIS A CA 1
ATOM 4303 C C . HIS A 1 544 ? -25.696 17.848 5.093 1.00 94.88 544 HIS A C 1
ATOM 4305 O O . HIS A 1 544 ? -25.568 18.922 4.505 1.00 94.88 544 HIS A O 1
ATOM 4311 N N . MET A 1 545 ? -26.283 17.794 6.296 1.00 95.12 545 MET A N 1
ATOM 4312 C CA . MET A 1 545 ? -26.767 19.005 6.980 1.00 95.12 545 MET A CA 1
ATOM 4313 C C . MET A 1 545 ? -25.629 19.973 7.329 1.00 95.12 545 MET A C 1
ATOM 4315 O O . MET A 1 545 ? -25.814 21.187 7.233 1.00 95.12 545 MET A O 1
ATOM 4319 N N . ASN A 1 546 ? -24.452 19.468 7.710 1.00 94.00 546 ASN A N 1
ATOM 4320 C CA . ASN A 1 546 ? -23.274 20.300 7.961 1.00 94.00 546 ASN A CA 1
ATOM 4321 C C . ASN A 1 546 ? -22.803 21.000 6.682 1.00 94.00 546 ASN A C 1
ATOM 4323 O O . ASN A 1 546 ? -22.559 22.204 6.723 1.00 94.00 546 ASN A O 1
ATOM 4327 N N . VAL A 1 547 ? -22.750 20.281 5.556 1.00 95.19 547 VAL A N 1
ATOM 4328 C CA . VAL A 1 547 ? -22.387 20.851 4.249 1.00 95.19 547 VAL A CA 1
ATOM 4329 C C . VAL A 1 547 ? -23.380 21.938 3.835 1.00 95.19 547 VAL A C 1
ATOM 4331 O O . VAL A 1 547 ? -22.982 23.052 3.502 1.00 95.19 547 VAL A O 1
ATOM 4334 N N . LEU A 1 548 ? -24.687 21.670 3.912 1.00 96.56 548 LEU A N 1
ATOM 4335 C CA . LEU A 1 548 ? -25.698 22.670 3.559 1.00 96.56 548 LEU A CA 1
ATOM 4336 C C . LEU A 1 548 ? -25.630 23.904 4.469 1.00 96.56 548 LEU A C 1
ATOM 4338 O O . LEU A 1 548 ? -25.767 25.031 3.992 1.00 96.56 548 LEU A O 1
ATOM 4342 N N . ARG A 1 549 ? -25.390 23.710 5.773 1.00 95.19 549 ARG A N 1
ATOM 4343 C CA . ARG A 1 549 ? -25.204 24.806 6.732 1.00 95.19 549 ARG A CA 1
ATOM 4344 C C . ARG A 1 549 ? -23.979 25.643 6.373 1.00 95.19 549 ARG A C 1
ATOM 4346 O O . ARG A 1 549 ? -24.098 26.862 6.321 1.00 95.19 549 ARG A O 1
ATOM 4353 N N . MET A 1 550 ? -22.857 24.999 6.057 1.00 95.06 550 MET A N 1
ATOM 4354 C CA . MET A 1 550 ? -21.620 25.656 5.634 1.00 95.06 550 MET A CA 1
ATOM 4355 C C . MET A 1 550 ? -21.848 26.571 4.424 1.00 95.06 550 MET A C 1
ATOM 4357 O O . MET A 1 550 ? -21.438 27.728 4.449 1.00 95.06 550 MET A O 1
ATOM 4361 N N . ILE A 1 551 ? -22.575 26.097 3.406 1.00 94.88 551 ILE A N 1
ATOM 4362 C CA . ILE A 1 551 ? -22.919 26.886 2.209 1.00 94.88 551 ILE A CA 1
ATOM 4363 C C . ILE A 1 551 ? -23.661 28.174 2.584 1.00 94.88 551 ILE A C 1
ATOM 4365 O O . ILE A 1 551 ? -23.380 29.244 2.042 1.00 94.88 551 ILE A O 1
ATOM 4369 N N . VAL A 1 552 ? -24.607 28.081 3.523 1.00 96.00 552 VAL A N 1
ATOM 4370 C CA . VAL A 1 552 ? -25.401 29.229 3.976 1.00 96.00 552 VAL A CA 1
ATOM 4371 C C . VAL A 1 552 ? -24.584 30.177 4.852 1.00 96.00 552 VAL A C 1
ATOM 4373 O O . VAL A 1 552 ? -24.664 31.387 4.650 1.00 96.00 552 VAL A O 1
ATOM 4376 N N . GLU A 1 553 ? -23.807 29.651 5.798 1.00 95.94 553 GLU A N 1
ATOM 4377 C CA . GLU A 1 553 ? -23.005 30.434 6.748 1.00 95.94 553 GLU A CA 1
ATOM 4378 C C . GLU A 1 553 ? -21.854 31.176 6.065 1.00 95.94 553 GLU A C 1
ATOM 4380 O O . GLU A 1 553 ? -21.597 32.336 6.382 1.00 95.94 553 GLU A O 1
ATOM 4385 N N . GLN A 1 554 ? -21.196 30.539 5.096 1.00 95.50 554 GLN A N 1
ATOM 4386 C CA . GLN A 1 554 ? -20.092 31.136 4.344 1.00 95.50 554 GLN A CA 1
ATOM 4387 C C . GLN A 1 554 ? -20.558 31.985 3.153 1.00 95.50 554 GLN A C 1
ATOM 4389 O O . GLN A 1 554 ? -19.748 32.640 2.500 1.00 95.50 554 GLN A O 1
ATOM 4394 N N . GLY A 1 555 ? -21.857 31.992 2.844 1.00 94.31 555 GLY A N 1
ATOM 4395 C CA . GLY A 1 555 ? -22.391 32.782 1.738 1.00 94.31 555 GLY A CA 1
ATOM 4396 C C . GLY A 1 555 ? -21.975 32.277 0.350 1.00 94.31 555 GLY A C 1
ATOM 4397 O O . GLY A 1 555 ? -21.962 33.066 -0.595 1.00 94.31 555 GLY A O 1
ATOM 4398 N N . LEU A 1 556 ? -21.691 30.978 0.198 1.00 93.88 556 LEU A N 1
ATOM 4399 C CA . LEU A 1 556 ? -21.329 30.367 -1.087 1.00 93.88 556 LEU A CA 1
ATOM 4400 C C . LEU A 1 556 ? -22.535 30.374 -2.038 1.00 93.88 556 LEU A C 1
ATOM 4402 O O . LEU A 1 556 ? -23.651 30.054 -1.629 1.00 93.88 556 LEU A O 1
ATOM 4406 N N . THR A 1 557 ? -22.331 30.765 -3.298 1.00 93.94 557 THR A N 1
ATOM 4407 C CA . THR A 1 557 ? -23.408 30.961 -4.291 1.00 93.94 557 THR A CA 1
ATOM 4408 C C . THR A 1 557 ? -23.996 29.643 -4.795 1.00 93.94 557 THR A C 1
ATOM 4410 O O . THR A 1 557 ? -25.216 29.493 -4.877 1.00 93.94 557 THR A O 1
ATOM 4413 N N . SER A 1 558 ? -23.130 28.681 -5.100 1.00 94.25 558 SER A N 1
ATOM 4414 C CA . SER A 1 558 ? -23.466 27.289 -5.392 1.00 94.25 558 SER A CA 1
ATOM 4415 C C . SER A 1 558 ? -22.243 26.406 -5.175 1.00 94.25 558 SER A C 1
ATOM 4417 O O . SER A 1 558 ? -21.127 26.864 -5.414 1.00 94.25 558 SER A O 1
ATOM 4419 N N . VAL A 1 559 ? -22.445 25.151 -4.779 1.00 95.00 559 VAL A N 1
ATOM 4420 C CA . VAL A 1 559 ? -21.361 24.189 -4.512 1.00 95.00 559 VAL A CA 1
ATOM 4421 C C . VAL A 1 559 ? -21.689 22.845 -5.154 1.00 95.00 559 VAL A C 1
ATOM 4423 O O . VAL A 1 559 ? -22.853 22.447 -5.161 1.00 95.00 559 VAL A O 1
ATOM 4426 N N . LEU A 1 560 ? -20.672 22.165 -5.691 1.00 96.12 560 LEU A N 1
ATOM 4427 C CA . LEU A 1 560 ? -20.727 20.748 -6.052 1.00 96.12 560 LEU A CA 1
ATOM 4428 C C . LEU A 1 560 ? -20.261 19.929 -4.847 1.00 96.12 560 LEU A C 1
ATOM 4430 O O . LEU A 1 560 ? -19.127 20.079 -4.404 1.00 96.12 560 LEU A O 1
ATOM 4434 N N . VAL A 1 561 ? -21.140 19.086 -4.323 1.00 96.62 561 VAL A N 1
ATOM 4435 C CA . VAL A 1 561 ? -20.862 18.179 -3.209 1.00 96.62 561 VAL A CA 1
ATOM 4436 C C . VAL A 1 561 ? -20.666 16.779 -3.772 1.00 96.62 561 VAL A C 1
ATOM 4438 O O . VAL A 1 561 ? -21.461 16.346 -4.605 1.00 96.62 561 VAL A O 1
ATOM 4441 N N . LEU A 1 562 ? -19.612 16.098 -3.325 1.00 95.38 562 LEU A N 1
ATOM 4442 C CA . LEU A 1 562 ? -19.211 14.763 -3.762 1.00 95.38 562 LEU A CA 1
ATOM 4443 C C . LEU A 1 562 ? -18.996 13.869 -2.533 1.00 95.38 5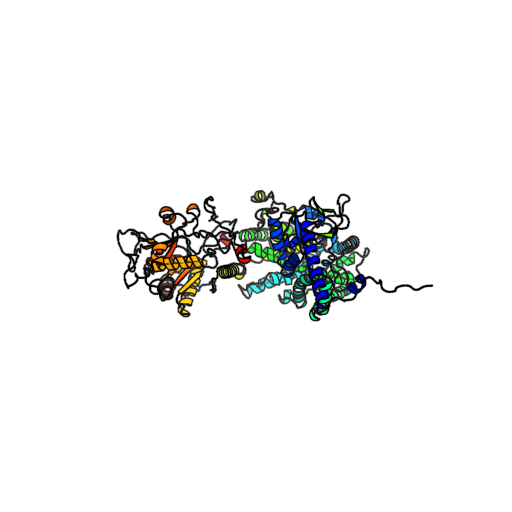62 LEU A C 1
ATOM 4445 O O . LEU A 1 562 ? -18.368 14.302 -1.566 1.00 95.38 562 LEU A O 1
ATOM 4449 N N . GLU A 1 563 ? -19.501 12.637 -2.572 1.00 92.06 563 GLU A N 1
ATOM 4450 C CA . GLU A 1 563 ? -19.173 11.606 -1.577 1.00 92.06 563 GLU A CA 1
ATOM 4451 C C . GLU A 1 563 ? -17.728 11.104 -1.772 1.00 92.06 563 GLU A C 1
ATOM 4453 O O . GLU A 1 563 ? -17.157 11.231 -2.851 1.00 92.06 563 GLU A O 1
ATOM 4458 N N . ASN A 1 564 ? -17.079 10.567 -0.736 1.00 84.56 564 ASN A N 1
ATOM 4459 C CA . ASN A 1 564 ? -15.647 10.225 -0.799 1.00 84.56 564 ASN A CA 1
ATOM 4460 C C . ASN A 1 564 ? -15.337 8.939 -1.597 1.00 84.56 564 ASN A C 1
ATOM 4462 O O . ASN A 1 564 ? -14.181 8.698 -1.957 1.00 84.56 564 ASN A O 1
ATOM 4466 N N . ASP A 1 565 ? -16.349 8.133 -1.910 1.00 86.62 565 ASP A N 1
ATOM 4467 C CA . ASP A 1 565 ? -16.244 6.890 -2.675 1.00 86.62 565 ASP A CA 1
ATOM 4468 C C . ASP A 1 565 ? -16.643 7.050 -4.155 1.00 86.62 565 ASP A C 1
ATOM 4470 O O . ASP A 1 565 ? -16.604 6.089 -4.923 1.00 86.62 565 ASP A O 1
ATOM 4474 N N . VAL A 1 566 ? -16.943 8.270 -4.601 1.00 92.56 566 VAL A N 1
ATOM 4475 C CA . VAL A 1 566 ? -17.304 8.565 -5.992 1.00 92.56 566 VAL A CA 1
ATOM 4476 C C . VAL A 1 566 ? -16.097 8.569 -6.935 1.00 92.56 566 VAL A C 1
ATOM 4478 O O . VAL A 1 566 ? -14.955 8.788 -6.527 1.00 92.56 566 VAL A O 1
ATOM 4481 N N . ASP A 1 567 ? -16.351 8.337 -8.218 1.00 95.06 567 ASP A N 1
ATOM 4482 C CA . ASP A 1 567 ? -15.410 8.471 -9.329 1.00 95.06 567 ASP A CA 1
ATOM 4483 C C . ASP A 1 567 ? -16.128 9.002 -10.581 1.00 95.06 567 ASP A C 1
ATOM 4485 O O . ASP A 1 567 ? -17.362 9.042 -10.653 1.00 95.06 567 ASP A O 1
ATOM 4489 N N . TRP A 1 568 ? -15.350 9.474 -11.552 1.00 97.00 568 TRP A N 1
ATOM 4490 C CA . TRP A 1 568 ? -15.835 10.186 -12.733 1.00 97.00 568 TRP A CA 1
ATOM 4491 C C . TRP A 1 568 ? -14.946 9.953 -13.951 1.00 97.00 568 TRP A C 1
ATOM 4493 O O . TRP A 1 568 ? -13.825 9.449 -13.849 1.00 97.00 568 TRP A O 1
ATOM 4503 N N . ASP A 1 569 ? -15.451 10.328 -15.127 1.00 97.19 569 ASP A N 1
ATOM 4504 C CA . ASP A 1 569 ? -14.701 10.211 -16.377 1.00 97.19 569 ASP A CA 1
ATOM 4505 C C . ASP A 1 569 ? -13.554 11.227 -16.405 1.00 97.19 569 ASP A C 1
ATOM 4507 O O . ASP A 1 569 ? -13.748 12.387 -16.043 1.00 97.19 569 ASP A O 1
ATOM 4511 N N . ILE A 1 570 ? -12.383 10.849 -16.920 1.00 96.56 570 ILE A N 1
ATOM 4512 C CA . ILE A 1 570 ? -11.234 11.763 -17.067 1.00 96.56 570 ILE A CA 1
ATOM 4513 C C . ILE A 1 570 ? -11.569 13.062 -17.832 1.00 96.56 570 ILE A C 1
ATOM 4515 O O . ILE A 1 570 ? -10.855 14.057 -17.719 1.00 96.56 570 ILE A O 1
ATOM 4519 N N . ARG A 1 571 ? -12.667 13.094 -18.604 1.00 95.75 571 ARG A N 1
ATOM 4520 C CA . ARG A 1 571 ? -13.179 14.284 -19.311 1.00 95.75 571 ARG A CA 1
ATOM 4521 C C . ARG A 1 571 ? -14.303 15.006 -18.561 1.00 95.75 571 ARG A C 1
ATOM 4523 O O . ARG A 1 571 ? -15.090 15.715 -19.195 1.00 95.75 571 ARG A O 1
ATOM 4530 N N . ILE A 1 572 ? -14.376 14.890 -17.236 1.00 96.44 572 ILE A N 1
ATOM 4531 C CA . ILE A 1 572 ? -15.444 15.476 -16.411 1.00 96.44 572 ILE A CA 1
ATOM 4532 C C . ILE A 1 572 ? -15.690 16.963 -16.690 1.00 96.44 572 ILE A C 1
ATOM 4534 O O . ILE A 1 572 ? -16.837 17.389 -16.784 1.00 96.44 572 ILE A O 1
ATOM 4538 N N . LYS A 1 573 ? -14.646 17.764 -16.943 1.00 94.69 573 LYS A N 1
ATOM 4539 C CA . LYS A 1 573 ? -14.799 19.183 -17.318 1.00 94.69 573 LYS A CA 1
ATOM 4540 C C . LYS A 1 573 ? -15.647 19.383 -18.575 1.00 94.69 573 LYS A C 1
ATOM 4542 O O . LYS A 1 573 ? -16.503 20.266 -18.603 1.00 94.69 573 LYS A O 1
ATOM 4547 N N . LYS A 1 574 ? -15.426 18.563 -19.610 1.00 95.06 574 LYS A N 1
ATOM 4548 C CA . LYS A 1 574 ? -16.231 18.601 -20.837 1.00 95.06 574 LYS A CA 1
ATOM 4549 C C . LYS A 1 574 ? -17.666 18.179 -20.534 1.00 95.06 574 LYS A C 1
ATOM 4551 O O . LYS A 1 574 ? -18.593 18.865 -20.945 1.00 95.06 574 LYS A O 1
ATOM 4556 N N . GLN A 1 575 ? -17.848 17.093 -19.785 1.00 96.62 575 GLN A N 1
ATOM 4557 C CA . GLN A 1 575 ? -19.183 16.611 -19.430 1.00 96.62 575 GLN A CA 1
ATOM 4558 C C . GLN A 1 575 ? -19.981 17.650 -18.629 1.00 96.62 575 GLN A C 1
ATOM 4560 O O . GLN A 1 575 ? -21.154 17.873 -18.911 1.00 96.62 575 GLN A O 1
ATOM 4565 N N . MET A 1 576 ? -19.345 18.329 -17.673 1.00 95.94 576 MET A N 1
ATOM 4566 C CA . MET A 1 576 ? -19.968 19.391 -16.880 1.00 95.94 576 MET A CA 1
ATOM 4567 C C . MET A 1 576 ? -20.298 20.623 -17.728 1.00 95.94 576 MET A C 1
ATOM 4569 O O . MET A 1 576 ? -21.345 21.236 -17.532 1.00 95.94 576 MET A O 1
ATOM 4573 N N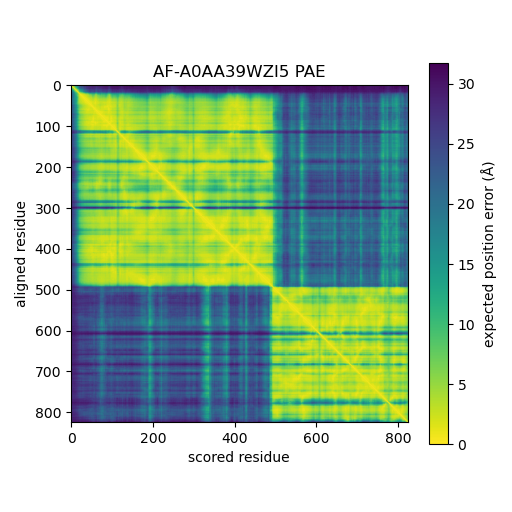 . HIS A 1 577 ? -19.464 20.961 -18.716 1.00 95.25 577 HIS A N 1
ATOM 4574 C CA . HIS A 1 577 ? -19.787 21.998 -19.696 1.00 95.25 577 HIS A CA 1
ATOM 4575 C C . HIS A 1 577 ? -21.014 21.623 -20.545 1.00 95.25 577 HIS A C 1
ATOM 4577 O O . HIS A 1 577 ? -21.917 22.441 -20.722 1.00 95.25 577 HIS A O 1
ATOM 4583 N N . ASP A 1 578 ? -21.089 20.385 -21.032 1.00 95.94 578 ASP A N 1
ATOM 4584 C CA . ASP A 1 578 ? -22.226 19.912 -21.828 1.00 95.94 578 ASP A CA 1
ATOM 4585 C C . ASP A 1 578 ? -23.510 19.844 -20.979 1.00 95.94 578 ASP A C 1
ATOM 4587 O O . ASP A 1 578 ? -24.584 20.260 -21.422 1.00 95.94 578 ASP A O 1
ATOM 4591 N N . PHE A 1 579 ? -23.393 19.419 -19.716 1.00 97.31 579 PHE A N 1
ATOM 4592 C CA . PHE A 1 579 ? -24.477 19.466 -18.735 1.00 97.31 579 PHE A CA 1
ATOM 4593 C C . PHE A 1 579 ? -24.951 20.902 -18.472 1.00 97.31 579 PHE A C 1
ATOM 4595 O O . PHE A 1 579 ? -26.155 21.135 -18.409 1.00 97.31 579 PHE A O 1
ATOM 4602 N N . ALA A 1 580 ? -24.038 21.874 -18.384 1.00 96.50 580 ALA A N 1
ATOM 4603 C CA . ALA A 1 580 ? -24.378 23.288 -18.229 1.00 96.50 580 ALA A CA 1
ATOM 4604 C C . ALA A 1 580 ? -25.168 23.832 -19.429 1.00 96.50 580 ALA A C 1
ATOM 4606 O O . ALA A 1 580 ? -26.158 24.539 -19.256 1.00 96.50 580 ALA A O 1
ATOM 4607 N N . GLN A 1 581 ? -24.783 23.475 -20.657 1.00 96.00 581 GLN A N 1
ATOM 4608 C CA . GLN A 1 581 ? -25.554 23.851 -21.846 1.00 96.00 581 GLN A CA 1
ATOM 4609 C C . GLN A 1 581 ? -26.951 23.226 -21.828 1.00 96.00 581 GLN A C 1
ATOM 4611 O O . GLN A 1 581 ? -27.942 23.898 -22.112 1.00 96.00 581 GLN A O 1
ATOM 4616 N N . ALA A 1 582 ? -27.046 21.951 -21.459 1.00 96.69 582 ALA A N 1
ATOM 4617 C CA . ALA A 1 582 ? -28.313 21.246 -21.361 1.00 96.69 582 ALA A CA 1
ATOM 4618 C C . ALA A 1 582 ? -29.228 21.829 -20.266 1.00 96.69 582 ALA A C 1
ATOM 4620 O O . ALA A 1 582 ? -30.421 22.026 -20.502 1.00 96.69 582 ALA A O 1
ATOM 4621 N N . SER A 1 583 ? -28.682 22.170 -19.095 1.00 96.38 583 SER A N 1
ATOM 4622 C CA . SER A 1 583 ? -29.444 22.768 -17.995 1.00 96.38 583 SER A CA 1
ATOM 4623 C C . SER A 1 583 ? -29.951 24.167 -18.347 1.00 96.38 583 SER A C 1
ATOM 4625 O O . SER A 1 583 ? -31.100 24.492 -18.050 1.00 96.38 583 SER A O 1
ATOM 4627 N N . GLN A 1 584 ? -29.151 24.974 -19.053 1.00 95.19 584 GLN A N 1
ATOM 4628 C CA . GLN A 1 584 ? -29.581 26.276 -19.566 1.00 95.19 584 GLN A CA 1
ATOM 4629 C C . GLN A 1 584 ? -30.806 26.150 -20.473 1.00 95.19 584 GLN A C 1
ATOM 4631 O O . GLN A 1 584 ? -31.757 26.904 -20.302 1.00 95.19 584 GLN A O 1
ATOM 4636 N N . LEU A 1 585 ? -30.831 25.174 -21.384 1.00 94.88 585 LEU A N 1
ATOM 4637 C CA . LEU A 1 585 ? -31.968 24.969 -22.289 1.00 94.88 585 LEU A CA 1
ATOM 4638 C C . LEU A 1 585 ? -33.269 24.608 -21.554 1.00 94.88 585 LEU A C 1
ATOM 4640 O O . LEU A 1 585 ? -34.349 24.899 -22.064 1.00 94.88 585 LEU A O 1
ATOM 4644 N N . LEU A 1 586 ? -33.169 24.002 -20.368 1.00 94.06 586 LEU A N 1
ATOM 4645 C CA . LEU A 1 586 ? -34.321 23.637 -19.540 1.00 94.06 586 LEU A CA 1
ATOM 4646 C C . LEU A 1 586 ? -34.759 24.746 -18.573 1.00 94.06 586 LEU A C 1
ATOM 4648 O O . LEU A 1 586 ? -35.917 24.770 -18.171 1.00 94.06 586 LEU A O 1
ATOM 4652 N N . LEU A 1 587 ? -33.853 25.646 -18.177 1.00 93.56 587 LEU A N 1
ATOM 4653 C CA . LEU A 1 587 ? -34.095 26.609 -17.094 1.00 93.56 587 LEU A CA 1
ATOM 4654 C C . LEU A 1 587 ? -34.170 28.066 -17.557 1.00 93.56 587 LEU A C 1
ATOM 4656 O O . LEU A 1 587 ? -34.815 28.882 -16.897 1.00 93.56 587 LEU A O 1
ATOM 4660 N N . GLN A 1 588 ? -33.472 28.428 -18.634 1.00 94.50 588 GLN A N 1
ATOM 4661 C CA . GLN A 1 588 ? -33.350 29.812 -19.092 1.00 94.50 588 GLN A CA 1
ATOM 4662 C C . GLN A 1 588 ? -34.448 30.175 -20.094 1.00 94.50 588 GLN A C 1
ATOM 4664 O O . GLN A 1 588 ? -34.811 29.350 -20.938 1.00 94.50 588 GLN A O 1
ATOM 4669 N N . PRO A 1 589 ? -34.963 31.416 -20.043 1.00 94.50 589 PRO A N 1
ATOM 4670 C CA . PRO A 1 589 ? -35.930 31.874 -21.019 1.00 94.50 589 PRO A CA 1
ATOM 4671 C C . PRO A 1 589 ? -35.301 31.984 -22.410 1.00 94.50 589 PRO A C 1
ATOM 4673 O O . PRO A 1 589 ? -34.084 32.118 -22.573 1.00 94.50 589 PRO A O 1
ATOM 4676 N N . LEU A 1 590 ? -36.148 31.959 -23.433 1.00 93.38 590 LEU A N 1
ATOM 4677 C CA . LEU A 1 590 ? -35.757 32.200 -24.810 1.00 93.38 590 LEU A CA 1
ATOM 4678 C C . LEU A 1 590 ? -35.144 33.592 -24.941 1.00 93.38 590 LEU A C 1
ATOM 4680 O O . LEU A 1 590 ? -35.593 34.561 -24.322 1.00 93.38 590 LEU A O 1
ATOM 4684 N N . LYS A 1 591 ? -34.122 33.705 -25.784 1.00 92.38 591 LYS A N 1
ATOM 4685 C CA . LYS A 1 591 ? -33.403 34.951 -26.027 1.00 92.38 591 LYS A CA 1
ATOM 4686 C C . LYS A 1 591 ? -34.373 36.057 -26.453 1.00 92.38 591 LYS A C 1
ATOM 4688 O O . LYS A 1 591 ? -35.082 35.928 -27.446 1.00 92.38 591 LYS A O 1
ATOM 4693 N N . GLY A 1 592 ? -34.363 37.165 -25.712 1.00 90.25 592 GLY A N 1
ATOM 4694 C CA . GLY A 1 592 ? -35.260 38.303 -25.943 1.00 90.25 592 GLY A CA 1
ATOM 4695 C C . GLY A 1 592 ? -36.622 38.196 -25.249 1.00 90.25 592 GLY A C 1
ATOM 4696 O O . GLY A 1 592 ? -37.446 39.089 -25.421 1.00 90.25 592 GLY A O 1
ATOM 4697 N N . THR A 1 593 ? -36.848 37.151 -24.450 1.00 91.25 593 THR A N 1
ATOM 4698 C CA . THR A 1 593 ? -38.046 36.959 -23.618 1.00 91.25 593 THR A CA 1
ATOM 4699 C C . THR A 1 593 ? -37.654 36.821 -22.144 1.00 91.25 593 THR A C 1
ATOM 4701 O O . THR A 1 593 ? -36.482 36.616 -21.826 1.00 91.25 593 THR A O 1
ATOM 4704 N N . THR A 1 594 ? -38.623 36.938 -21.235 1.00 87.12 594 THR A N 1
ATOM 4705 C CA . THR A 1 594 ? -38.402 36.775 -19.784 1.00 87.12 594 THR A CA 1
ATOM 4706 C C . THR A 1 594 ? -39.116 35.560 -19.192 1.00 87.12 594 THR A C 1
ATOM 4708 O O . THR A 1 594 ? -38.756 35.111 -18.104 1.00 87.12 594 THR A O 1
ATOM 4711 N N . ASP A 1 595 ? -40.113 35.032 -19.899 1.00 87.81 595 ASP A N 1
ATOM 4712 C CA . ASP A 1 595 ? -41.107 34.074 -19.408 1.00 87.81 595 ASP A CA 1
ATOM 4713 C C . ASP A 1 595 ? -41.437 32.945 -20.404 1.00 87.81 595 ASP A C 1
ATOM 4715 O O . ASP A 1 595 ? -42.263 32.091 -20.092 1.00 87.81 595 ASP A O 1
ATOM 4719 N N . GLN A 1 596 ? -40.797 32.903 -21.578 1.00 91.06 596 GLN A N 1
ATOM 4720 C CA . GLN A 1 596 ? -40.970 31.819 -22.550 1.00 91.06 596 GLN A CA 1
ATOM 4721 C C . GLN A 1 596 ? -39.791 30.855 -22.489 1.00 91.06 596 GLN A C 1
ATOM 4723 O O . GLN A 1 596 ? -38.647 31.297 -22.481 1.00 91.06 596 GLN A O 1
ATOM 4728 N N . PHE A 1 597 ? -40.054 29.550 -22.502 1.00 91.50 597 PHE A N 1
ATOM 4729 C CA . PHE A 1 597 ? -39.039 28.506 -22.339 1.00 91.50 597 PHE A CA 1
ATOM 4730 C C . PHE A 1 597 ? -39.142 27.458 -23.448 1.00 91.50 597 PHE A C 1
ATOM 4732 O O . PHE A 1 597 ? -40.181 27.323 -24.093 1.00 91.50 597 PHE A O 1
ATOM 4739 N N . LEU A 1 598 ? -38.051 26.720 -23.686 1.00 89.75 598 LEU A N 1
ATOM 4740 C CA . LEU A 1 598 ? -38.061 25.599 -24.636 1.00 89.75 598 LEU A CA 1
ATOM 4741 C C . LEU A 1 598 ? -38.863 24.406 -24.112 1.00 89.75 598 LEU A C 1
ATOM 4743 O O . LEU A 1 598 ? -39.467 23.689 -24.907 1.00 89.75 598 LEU A O 1
ATOM 4747 N N . ASP A 1 599 ? -38.866 24.201 -22.795 1.00 88.06 599 ASP A N 1
ATOM 4748 C CA . ASP A 1 599 ? -39.788 23.285 -22.134 1.00 88.06 599 ASP A CA 1
ATOM 4749 C C . ASP A 1 599 ? -41.115 24.020 -21.872 1.00 88.06 599 ASP A C 1
ATOM 4751 O O . ASP A 1 599 ? -41.152 24.900 -21.008 1.00 88.06 599 ASP A O 1
ATOM 4755 N N . PRO A 1 600 ? -42.210 23.678 -22.578 1.00 81.88 600 PRO A N 1
ATOM 4756 C CA . PRO A 1 600 ? -43.505 24.326 -22.381 1.00 81.88 600 PRO A CA 1
ATOM 4757 C C . PRO A 1 600 ? -44.103 24.041 -21.000 1.00 81.88 600 PRO A C 1
ATOM 4759 O O . PRO A 1 600 ? -45.022 24.742 -20.583 1.00 81.88 600 PRO A O 1
ATOM 4762 N N . SER A 1 601 ? -43.590 23.032 -20.286 1.00 83.12 601 SER A N 1
ATOM 4763 C CA . SER A 1 601 ? -44.016 22.736 -18.925 1.00 83.12 601 SER A CA 1
ATOM 4764 C C . SER A 1 601 ? -43.295 23.570 -17.862 1.00 83.12 601 SER A C 1
ATOM 4766 O O . SER A 1 601 ? -43.713 23.563 -16.714 1.00 83.12 601 SER A O 1
ATOM 4768 N N . TYR A 1 602 ? -42.250 24.330 -18.203 1.00 85.25 602 TYR A N 1
ATOM 4769 C CA . TYR A 1 602 ? -41.517 25.184 -17.262 1.00 85.25 602 TYR A CA 1
ATOM 4770 C C . TYR A 1 602 ? -42.010 26.650 -17.340 1.00 85.25 602 TYR A C 1
ATOM 4772 O O . TYR A 1 602 ? -42.292 27.128 -18.438 1.00 85.25 602 TYR A O 1
ATOM 4780 N N . PRO A 1 603 ? -42.118 27.409 -16.221 1.00 76.88 603 PRO A N 1
ATOM 4781 C CA . PRO A 1 603 ? -41.627 27.119 -14.867 1.00 76.88 603 PRO A CA 1
ATOM 4782 C C . PRO A 1 603 ? -42.617 26.401 -13.943 1.00 76.88 603 PRO A C 1
ATOM 4784 O O . PRO A 1 603 ? -42.245 26.057 -12.821 1.00 76.88 603 PRO A O 1
ATOM 4787 N N . ALA A 1 604 ? -43.865 26.198 -14.369 1.00 76.00 604 ALA A N 1
ATOM 4788 C CA . ALA A 1 604 ? -44.911 25.612 -13.540 1.00 76.00 604 ALA A CA 1
ATOM 4789 C C . ALA A 1 604 ? -45.400 24.292 -14.150 1.00 76.00 604 ALA A C 1
ATOM 4791 O O . ALA A 1 604 ? -45.884 24.311 -15.280 1.00 76.00 604 ALA A O 1
ATOM 4792 N N . PRO A 1 605 ? -45.336 23.174 -13.407 1.00 70.81 605 PRO A N 1
ATOM 4793 C CA . PRO A 1 605 ? -45.655 21.861 -13.944 1.00 70.81 605 PRO A CA 1
ATOM 4794 C C . PRO A 1 605 ? -47.075 21.806 -14.498 1.00 70.81 605 PRO A C 1
ATOM 4796 O O . PRO A 1 605 ? -48.016 22.335 -13.901 1.00 70.81 605 PRO A O 1
ATOM 4799 N N . VAL A 1 606 ? -47.232 21.125 -15.628 1.00 61.44 606 VAL A N 1
ATOM 4800 C CA . VAL A 1 606 ? -48.511 21.042 -16.330 1.00 61.44 606 VAL A CA 1
ATOM 4801 C C . VAL A 1 606 ? -49.142 19.683 -16.041 1.00 61.44 606 VAL A C 1
ATOM 4803 O O . VAL A 1 606 ? -48.533 18.641 -16.265 1.00 61.44 606 VAL A O 1
ATOM 4806 N N . PHE A 1 607 ? -50.389 19.679 -15.562 1.00 56.19 607 PHE A N 1
ATOM 4807 C CA . PHE A 1 607 ? -51.248 18.498 -15.665 1.00 56.19 607 PHE A CA 1
ATOM 4808 C C . PHE A 1 607 ? -51.781 18.436 -17.097 1.00 56.19 607 PHE A C 1
ATOM 4810 O O . PHE A 1 607 ? -52.807 19.040 -17.408 1.00 56.19 607 PHE A O 1
ATOM 4817 N N . SER A 1 608 ? -51.077 17.749 -17.991 1.00 53.31 608 SER A N 1
ATOM 4818 C CA . SER A 1 608 ? -51.539 17.557 -19.365 1.00 53.31 608 SER A CA 1
ATOM 4819 C C . SER A 1 608 ? -51.239 16.146 -19.860 1.00 53.31 608 SER A C 1
ATOM 4821 O O . SER A 1 608 ? -50.327 15.471 -19.392 1.00 53.31 608 SER A O 1
ATOM 4823 N N . ASN A 1 609 ? -52.006 15.705 -20.858 1.00 58.34 609 ASN A N 1
ATOM 4824 C CA . ASN A 1 609 ? -51.700 14.510 -21.650 1.00 58.34 609 ASN A CA 1
ATOM 4825 C C . ASN A 1 609 ? -50.575 14.781 -22.677 1.00 58.34 609 ASN A C 1
ATOM 4827 O O . ASN A 1 609 ? -50.513 14.106 -23.705 1.00 58.34 609 ASN A O 1
ATOM 4831 N N . GLU A 1 610 ? -49.749 15.813 -22.475 1.00 64.00 610 GLU A N 1
ATOM 4832 C CA . GLU A 1 610 ? -48.709 16.199 -23.427 1.00 64.00 610 GLU A CA 1
ATOM 4833 C C . GLU A 1 610 ? -47.531 15.224 -23.387 1.00 64.00 610 GLU A C 1
ATOM 4835 O O . GLU A 1 610 ? -47.202 14.619 -22.364 1.00 64.00 610 GLU A O 1
ATOM 4840 N N . LEU A 1 611 ? -46.909 15.047 -24.549 1.00 68.62 611 LEU A N 1
ATOM 4841 C CA . LEU A 1 611 ? -45.751 14.180 -24.703 1.00 68.62 611 LEU A CA 1
ATOM 4842 C C . LEU A 1 611 ? -44.475 14.904 -24.242 1.00 68.62 611 LEU A C 1
ATOM 4844 O O . LEU A 1 611 ? -44.380 16.123 -24.396 1.00 68.62 611 LEU A O 1
ATOM 4848 N N . PRO A 1 612 ? -43.472 14.168 -23.730 1.00 80.31 612 PRO A N 1
ATOM 4849 C CA . PRO A 1 612 ? -42.164 14.731 -23.415 1.00 80.31 612 PRO A CA 1
ATOM 4850 C C . PRO A 1 612 ? -41.527 15.473 -24.592 1.00 80.31 612 PRO A C 1
ATOM 4852 O O . PRO A 1 612 ? -41.618 15.032 -25.740 1.00 80.31 612 PRO A O 1
ATOM 4855 N N . VAL A 1 613 ? -40.839 16.578 -24.293 1.00 86.62 613 VAL A N 1
ATOM 4856 C CA . VAL A 1 613 ? -40.162 17.407 -25.300 1.00 86.62 613 VAL A CA 1
ATOM 4857 C C . VAL A 1 613 ? -38.665 17.126 -25.263 1.00 86.62 613 VAL A C 1
ATOM 4859 O O . VAL A 1 613 ? -37.986 17.482 -24.302 1.00 86.62 613 VAL A O 1
ATOM 4862 N N . ASN A 1 614 ? -38.148 16.509 -26.328 1.00 91.88 614 ASN A N 1
ATOM 4863 C CA . ASN A 1 614 ? -36.714 16.310 -26.534 1.00 91.88 614 ASN A CA 1
ATOM 4864 C C . ASN A 1 614 ? -36.098 17.539 -27.223 1.00 91.88 614 ASN A C 1
ATOM 4866 O O . ASN A 1 614 ? -36.442 17.870 -28.359 1.00 91.88 614 ASN A O 1
ATOM 4870 N N . ILE A 1 615 ? -35.163 18.192 -26.540 1.00 93.19 615 ILE A N 1
ATOM 4871 C CA . ILE A 1 615 ? -34.438 19.380 -26.987 1.00 93.19 615 ILE A CA 1
ATOM 4872 C C . ILE A 1 615 ? -33.009 18.961 -27.337 1.00 93.19 615 ILE A C 1
ATOM 4874 O O . ILE A 1 615 ? -32.241 18.568 -26.468 1.00 93.19 615 ILE A O 1
ATOM 4878 N N . ASP A 1 616 ? -32.638 19.060 -28.609 1.00 93.12 616 ASP A N 1
ATOM 4879 C CA . ASP A 1 616 ? -31.285 18.741 -29.084 1.00 93.12 616 ASP A CA 1
ATOM 4880 C C . ASP A 1 616 ? -30.271 19.811 -28.634 1.00 93.12 616 ASP A C 1
ATOM 4882 O O . ASP A 1 616 ? -30.262 20.942 -29.134 1.00 93.12 616 ASP A O 1
ATOM 4886 N N . VAL A 1 617 ? -29.385 19.458 -27.701 1.00 92.62 617 VAL A N 1
ATOM 4887 C CA . VAL A 1 617 ? -28.406 20.401 -27.138 1.00 92.62 617 VAL A CA 1
ATOM 4888 C C . VAL A 1 617 ? -27.488 20.957 -28.224 1.00 92.62 617 VAL A C 1
ATOM 4890 O O . VAL A 1 617 ? -27.273 22.169 -28.296 1.00 92.62 617 VAL A O 1
ATOM 4893 N N . ALA A 1 618 ? -27.005 20.105 -29.129 1.00 89.00 618 ALA A N 1
ATOM 4894 C CA . ALA A 1 618 ? -26.078 20.507 -30.176 1.00 89.00 618 ALA A CA 1
ATOM 4895 C C . ALA A 1 618 ? -26.725 21.493 -31.160 1.00 89.00 618 ALA A C 1
ATOM 4897 O O . ALA A 1 618 ? -26.044 22.387 -31.669 1.00 89.00 618 ALA A O 1
ATOM 4898 N N . LYS A 1 619 ? -28.025 21.357 -31.433 1.00 88.19 619 LYS A N 1
ATOM 4899 C CA . LYS A 1 619 ? -28.779 22.279 -32.292 1.00 88.19 619 LYS A CA 1
ATOM 4900 C C . LYS A 1 619 ? -29.053 23.618 -31.606 1.00 88.19 619 LYS A C 1
ATOM 4902 O O . LYS A 1 619 ? -28.808 24.668 -32.202 1.00 88.19 619 LYS A O 1
ATOM 4907 N N . TYR A 1 620 ? -29.575 23.600 -30.380 1.00 83.81 620 TYR A N 1
ATOM 4908 C CA . TYR A 1 620 ? -30.113 24.804 -29.735 1.00 83.81 620 TYR A CA 1
ATOM 4909 C C . TYR A 1 620 ? -29.055 25.615 -28.970 1.00 83.81 620 TYR A C 1
ATOM 4911 O O . TYR A 1 620 ? -29.118 26.848 -28.995 1.00 83.81 620 TYR A O 1
ATOM 4919 N N . ALA A 1 621 ? -28.046 24.973 -28.367 1.00 78.88 621 ALA A N 1
ATOM 4920 C CA . ALA A 1 621 ? -26.976 25.682 -27.657 1.00 78.88 621 ALA A CA 1
ATOM 4921 C C . ALA A 1 621 ? -26.089 26.486 -28.624 1.00 78.88 621 ALA A C 1
ATOM 4923 O O . ALA A 1 621 ? -25.814 27.660 -28.383 1.00 78.88 621 ALA A O 1
ATOM 4924 N N . ARG A 1 622 ? -25.722 25.909 -29.782 1.00 76.56 622 ARG A N 1
ATOM 4925 C CA . ARG A 1 622 ? -24.952 26.616 -30.830 1.00 76.56 622 ARG A CA 1
ATOM 4926 C C . ARG A 1 622 ? -25.696 27.815 -31.420 1.00 76.56 622 ARG A C 1
ATOM 4928 O O . ARG A 1 622 ? -25.065 28.790 -31.814 1.00 76.56 622 ARG A O 1
ATOM 4935 N N . ALA A 1 623 ? -27.025 27.750 -31.476 1.00 79.75 623 ALA A N 1
ATOM 4936 C CA . ALA A 1 623 ? -27.862 28.841 -31.965 1.00 79.75 623 ALA A CA 1
ATOM 4937 C C . ALA A 1 623 ? -28.060 29.972 -30.932 1.00 79.75 623 ALA A C 1
ATOM 4939 O O . ALA A 1 623 ? -28.591 31.025 -31.287 1.00 79.75 623 ALA A O 1
ATOM 4940 N N . GLY A 1 624 ? -27.635 29.784 -29.673 1.00 83.38 624 GLY A N 1
ATOM 4941 C CA . GLY A 1 624 ? -27.788 30.779 -28.606 1.00 83.38 624 GLY A CA 1
ATOM 4942 C C . GLY A 1 624 ? -29.253 31.132 -28.345 1.00 83.38 624 GLY A C 1
ATOM 4943 O O . GLY A 1 624 ? -29.603 32.311 -28.291 1.00 83.38 624 GLY A O 1
ATOM 4944 N N . MET A 1 625 ? -30.110 30.108 -28.277 1.00 87.12 625 MET A N 1
ATOM 4945 C CA . MET A 1 625 ? -31.572 30.258 -28.252 1.00 87.12 625 MET A CA 1
ATOM 4946 C C . MET A 1 625 ? -32.129 30.728 -26.907 1.00 87.12 625 MET A C 1
ATOM 4948 O O . MET A 1 625 ? -33.232 31.270 -26.879 1.00 87.12 625 MET A O 1
ATOM 4952 N N . THR A 1 626 ? -31.387 30.559 -25.815 1.00 91.81 626 THR A N 1
ATOM 4953 C CA . THR A 1 626 ? -31.750 31.037 -24.476 1.00 91.81 626 THR A CA 1
ATOM 4954 C C . THR A 1 626 ? -30.953 32.278 -24.082 1.00 91.81 626 THR A C 1
ATOM 4956 O O . THR A 1 626 ? -29.944 32.624 -24.702 1.00 91.81 626 THR A O 1
ATOM 4959 N N . THR A 1 627 ? -31.403 32.976 -23.042 1.00 92.12 627 THR A N 1
ATOM 4960 C CA . THR A 1 627 ? -30.602 34.012 -22.385 1.00 92.12 627 THR A CA 1
ATOM 4961 C C . THR A 1 627 ? -29.342 33.413 -21.765 1.00 92.12 627 THR A C 1
ATOM 4963 O O . THR A 1 627 ? -29.337 32.270 -21.307 1.00 92.12 627 THR A O 1
ATOM 4966 N N . VAL A 1 628 ? -28.258 34.193 -21.769 1.00 90.75 628 VAL A N 1
ATOM 4967 C CA . VAL A 1 628 ? -27.000 33.801 -21.123 1.00 90.75 628 VAL A CA 1
ATOM 4968 C C . VAL A 1 628 ? -27.174 33.968 -19.611 1.00 90.75 628 VAL A C 1
ATOM 4970 O O . VAL A 1 628 ? -27.509 35.078 -19.187 1.00 90.75 628 VAL A O 1
ATOM 4973 N N . PRO A 1 629 ? -26.947 32.918 -18.802 1.00 92.88 629 PRO A N 1
ATOM 4974 C CA . PRO A 1 629 ? -26.999 33.031 -17.350 1.00 92.88 629 PRO A CA 1
ATOM 4975 C C . PRO A 1 629 ? -26.018 34.076 -16.820 1.00 92.88 629 PRO A C 1
ATOM 4977 O O . PRO A 1 629 ? -24.914 34.233 -17.341 1.00 92.88 629 PRO A O 1
ATOM 4980 N N . THR A 1 630 ? -26.396 34.745 -15.737 1.00 92.81 630 THR A N 1
ATOM 4981 C CA . THR A 1 630 ? -25.581 35.797 -15.110 1.00 92.81 630 THR A CA 1
ATOM 4982 C C . THR A 1 630 ? -24.979 35.380 -13.773 1.00 92.81 630 THR A C 1
ATOM 4984 O O . THR A 1 630 ? -23.983 35.961 -13.350 1.00 92.81 630 THR A O 1
ATOM 4987 N N . THR A 1 631 ? -25.559 34.377 -13.107 1.00 92.12 631 THR A N 1
ATOM 4988 C CA . THR A 1 631 ? -25.171 33.999 -11.734 1.00 92.12 631 THR A CA 1
ATOM 4989 C C . THR A 1 631 ? -24.532 32.617 -11.610 1.00 92.12 631 THR A C 1
ATOM 4991 O O . THR A 1 631 ? -23.776 32.386 -10.670 1.00 92.12 631 THR A O 1
ATOM 4994 N N . SER A 1 632 ? -24.788 31.700 -12.545 1.00 93.94 632 SER A N 1
ATOM 4995 C CA . SER A 1 632 ? -24.139 30.386 -12.590 1.00 93.94 632 SER A CA 1
ATOM 4996 C C . SER A 1 632 ? -24.129 29.830 -14.016 1.00 93.94 632 SER A C 1
ATOM 4998 O O . SER A 1 632 ? -25.113 30.006 -14.740 1.00 93.94 632 SER A O 1
ATOM 5000 N N . PRO A 1 633 ? -23.059 29.128 -14.440 1.00 92.94 633 PRO A N 1
ATOM 5001 C CA . PRO A 1 633 ? -22.997 28.521 -15.768 1.00 92.94 633 PRO A CA 1
ATOM 5002 C C . PRO A 1 633 ? -24.091 27.469 -15.991 1.00 92.94 633 PRO A C 1
ATOM 5004 O O . PRO A 1 633 ? -24.441 27.204 -17.133 1.00 92.94 633 PRO A O 1
ATOM 5007 N N . TYR A 1 634 ? -24.684 26.913 -14.934 1.00 94.81 634 TYR A N 1
ATOM 5008 C CA . TYR A 1 634 ? -25.754 25.916 -15.037 1.00 94.81 634 TYR A CA 1
ATOM 5009 C C . TYR A 1 634 ? -27.160 26.537 -15.156 1.00 94.81 634 TYR A C 1
ATOM 5011 O O . TYR A 1 634 ? -28.152 25.810 -15.198 1.00 94.81 634 TYR A O 1
ATOM 5019 N N . GLY A 1 635 ? -27.257 27.868 -15.232 1.00 94.44 635 GLY A N 1
ATOM 5020 C CA . GLY A 1 635 ? -28.505 28.629 -15.174 1.00 94.44 635 GLY A CA 1
ATOM 5021 C C . GLY A 1 635 ? -28.553 29.513 -13.929 1.00 94.44 635 GLY A C 1
ATOM 5022 O O . GLY A 1 635 ? -27.868 29.241 -12.944 1.00 94.44 635 GLY A O 1
ATOM 5023 N N . ASP A 1 636 ? -29.352 30.581 -13.966 1.00 94.94 636 ASP A N 1
ATOM 5024 C CA . ASP A 1 636 ? -29.438 31.502 -12.833 1.00 94.94 636 ASP A CA 1
ATOM 5025 C C . ASP A 1 636 ? -29.904 30.824 -11.534 1.00 94.94 636 ASP A C 1
ATOM 5027 O O . ASP A 1 636 ? -30.765 29.942 -11.550 1.00 94.94 636 ASP A O 1
ATOM 5031 N N . LEU A 1 637 ? -29.316 31.235 -10.406 1.00 92.31 637 LEU A N 1
ATOM 5032 C CA . LEU A 1 637 ? -29.461 30.583 -9.094 1.00 92.31 637 LEU A CA 1
ATOM 5033 C C . LEU A 1 637 ? -30.880 30.642 -8.506 1.00 92.31 637 LEU A C 1
ATOM 5035 O O . LEU A 1 637 ? -31.181 29.904 -7.572 1.00 92.31 637 LEU A O 1
ATOM 5039 N N . ASP A 1 638 ? -31.753 31.507 -9.021 1.00 91.25 638 ASP A N 1
ATOM 5040 C CA . ASP A 1 638 ? -33.175 31.569 -8.668 1.00 91.25 638 ASP A CA 1
ATOM 5041 C C . ASP A 1 638 ? -34.035 30.563 -9.454 1.00 91.25 638 ASP A C 1
ATOM 5043 O O . ASP A 1 638 ? -35.213 30.379 -9.144 1.00 91.25 638 ASP A O 1
ATOM 5047 N N . ARG A 1 639 ? -33.453 29.885 -10.452 1.00 92.50 639 ARG A N 1
ATOM 5048 C CA . ARG A 1 639 ? -34.155 28.954 -11.349 1.00 92.50 639 ARG A CA 1
ATOM 5049 C C . ARG A 1 639 ? -33.928 27.488 -11.005 1.00 92.50 639 ARG A C 1
ATOM 5051 O O . ARG A 1 639 ? -34.723 26.650 -11.423 1.00 92.50 639 ARG A O 1
ATOM 5058 N N . TRP A 1 640 ? -32.907 27.166 -10.214 1.00 94.56 640 TRP A N 1
ATOM 5059 C CA . TRP A 1 640 ? -32.629 25.800 -9.774 1.00 94.56 640 TRP A CA 1
ATOM 5060 C C . TRP A 1 640 ? -32.205 25.724 -8.306 1.00 94.56 640 TRP A C 1
ATOM 5062 O O . TRP A 1 640 ? -31.586 26.634 -7.754 1.00 94.56 640 TRP A O 1
ATOM 5072 N N . ASP A 1 641 ? -32.552 24.606 -7.677 1.00 96.44 641 ASP A N 1
ATOM 5073 C CA . ASP A 1 641 ? -32.236 24.297 -6.285 1.00 96.44 641 ASP A CA 1
ATOM 5074 C C . ASP A 1 641 ? -31.139 23.227 -6.197 1.00 96.44 641 ASP A C 1
ATOM 5076 O O . ASP A 1 641 ? -30.154 23.423 -5.486 1.00 96.44 641 ASP A O 1
ATOM 5080 N N 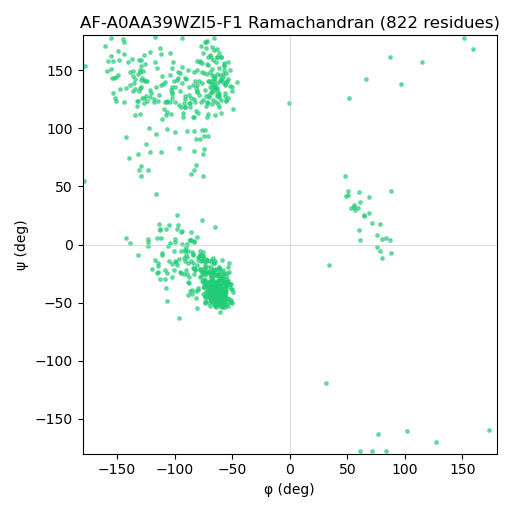. VAL A 1 642 ? -31.286 22.121 -6.944 1.00 97.19 642 VAL A N 1
ATOM 5081 C CA . VAL A 1 642 ? -30.364 20.969 -6.918 1.00 97.19 642 VAL A CA 1
ATOM 5082 C C . VAL A 1 642 ? -30.044 20.483 -8.337 1.00 97.19 642 VAL A C 1
ATOM 5084 O O . VAL A 1 642 ? -30.920 20.379 -9.191 1.00 97.19 642 VAL A O 1
ATOM 5087 N N . LEU A 1 643 ? -28.786 20.142 -8.596 1.00 97.44 643 LEU A N 1
ATOM 5088 C CA . LEU A 1 643 ? -28.317 19.486 -9.818 1.00 97.44 643 LEU A CA 1
ATOM 5089 C C . LEU A 1 643 ? -27.781 18.110 -9.430 1.00 97.44 643 LEU A C 1
ATOM 5091 O O . LEU A 1 643 ? -26.640 17.976 -9.006 1.00 97.44 643 LEU A O 1
ATOM 5095 N N . TRP A 1 644 ? -28.615 17.088 -9.535 1.00 95.81 644 TRP A N 1
ATOM 5096 C CA . TRP A 1 644 ? -28.329 15.726 -9.098 1.00 95.81 644 TRP A CA 1
ATOM 5097 C C . TRP A 1 644 ? -27.529 14.972 -10.172 1.00 95.81 644 TRP A C 1
ATOM 5099 O O . TRP A 1 644 ? -28.095 14.256 -11.001 1.00 95.81 644 TRP A O 1
ATOM 5109 N N . VAL A 1 645 ? -26.216 15.212 -10.202 1.00 96.38 645 VAL A N 1
ATOM 5110 C CA . VAL A 1 645 ? -25.281 14.775 -11.260 1.00 96.38 645 VAL A CA 1
ATOM 5111 C C . VAL A 1 645 ? -24.630 13.412 -11.005 1.00 96.38 645 VAL A C 1
ATOM 5113 O O . VAL A 1 645 ? -24.066 12.823 -11.928 1.00 96.38 645 VAL A O 1
ATOM 5116 N N . GLY A 1 646 ? -24.725 12.902 -9.777 1.00 95.00 646 GLY A N 1
ATOM 5117 C CA . GLY A 1 646 ? -24.304 11.566 -9.375 1.00 95.00 646 GLY A CA 1
ATOM 5118 C C . GLY A 1 646 ? -25.385 10.864 -8.564 1.00 95.00 646 GLY A C 1
ATOM 5119 O O . GLY A 1 646 ? -25.846 11.389 -7.551 1.00 95.00 646 GLY A O 1
ATOM 5120 N N . HIS A 1 647 ? -25.805 9.692 -9.028 1.00 93.06 647 HIS A N 1
ATOM 5121 C CA . HIS A 1 647 ? -26.885 8.910 -8.433 1.00 93.06 647 HIS A CA 1
ATOM 5122 C C . HIS A 1 647 ? -26.730 7.426 -8.782 1.00 93.06 647 HIS A C 1
ATOM 5124 O O . HIS A 1 647 ? -26.082 7.072 -9.764 1.00 93.06 647 HIS A O 1
ATOM 5130 N N . CYS A 1 648 ? -27.403 6.569 -8.021 1.00 87.06 648 CYS A N 1
ATOM 5131 C CA . CYS A 1 648 ? -27.534 5.136 -8.294 1.00 87.06 648 CYS A CA 1
ATOM 5132 C C . CYS A 1 648 ? -28.526 4.861 -9.432 1.00 87.06 648 CYS A C 1
ATOM 5134 O O . CYS A 1 648 ? -28.348 3.971 -10.245 1.00 87.06 648 CYS A O 1
ATOM 5136 N N . GLY A 1 649 ? -29.561 5.688 -9.563 1.00 86.69 649 GLY A N 1
ATOM 5137 C CA . GLY A 1 649 ? -30.581 5.514 -10.589 1.00 86.69 649 GLY A CA 1
ATOM 5138 C C . GLY A 1 649 ? -31.604 6.635 -10.531 1.00 86.69 649 GLY A C 1
ATOM 5139 O O . GLY A 1 649 ? -31.796 7.262 -9.490 1.00 86.69 649 GLY A O 1
ATOM 5140 N N . THR A 1 650 ? -32.237 6.918 -11.662 1.00 89.69 650 THR A N 1
ATOM 5141 C CA . THR A 1 650 ? -33.316 7.903 -11.784 1.00 89.69 650 THR A CA 1
ATOM 5142 C C . THR A 1 650 ? -34.144 7.580 -13.018 1.00 89.69 650 THR A C 1
ATOM 5144 O O . THR A 1 650 ? -33.657 6.901 -13.915 1.00 89.69 650 THR A O 1
ATOM 5147 N N . ARG A 1 651 ? -35.392 8.042 -13.092 1.00 88.94 651 ARG A N 1
ATOM 5148 C CA . ARG A 1 651 ? -36.264 7.772 -14.245 1.00 88.94 651 ARG A CA 1
ATOM 5149 C C . ARG A 1 651 ? -36.653 9.045 -14.960 1.00 88.94 651 ARG A C 1
ATOM 5151 O O . ARG A 1 651 ? -36.717 10.114 -14.357 1.00 88.94 651 ARG A O 1
ATOM 5158 N N . PHE A 1 652 ? -37.029 8.930 -16.230 1.00 90.19 652 PHE A N 1
ATOM 5159 C CA . PHE A 1 652 ? -37.622 10.076 -16.904 1.00 90.19 652 PHE A CA 1
ATOM 5160 C C . PHE A 1 652 ? -38.998 10.434 -16.308 1.00 90.19 652 PHE A C 1
ATOM 5162 O O . PHE A 1 652 ? -39.796 9.536 -15.993 1.00 90.19 652 PHE A O 1
ATOM 5169 N N . PRO A 1 653 ? -39.309 11.739 -16.200 1.00 87.81 653 PRO A N 1
ATOM 5170 C CA . PRO A 1 653 ? -40.655 12.215 -15.923 1.00 87.81 653 PRO A CA 1
ATOM 5171 C C . PRO A 1 653 ? -41.663 11.669 -16.938 1.00 87.81 653 PRO A C 1
ATOM 5173 O O . PRO A 1 653 ? -41.386 11.597 -18.143 1.00 87.81 653 PRO A O 1
ATOM 5176 N N . LYS A 1 654 ? -42.842 11.302 -16.438 1.00 84.56 654 LYS A N 1
ATOM 5177 C CA . LYS A 1 654 ? -44.007 10.861 -17.212 1.00 84.56 654 LYS A CA 1
ATOM 5178 C C . LYS A 1 654 ? -45.141 11.865 -17.034 1.00 84.56 654 LYS A C 1
ATOM 5180 O O . LYS A 1 654 ? -45.269 12.464 -15.972 1.00 84.56 654 LYS A O 1
ATOM 5185 N N . ALA A 1 655 ? -46.018 11.976 -18.030 1.00 79.00 655 ALA A N 1
ATOM 5186 C CA . ALA A 1 655 ? -47.212 12.826 -17.954 1.00 79.00 655 ALA A CA 1
ATOM 5187 C C . ALA A 1 655 ? -48.141 12.469 -16.771 1.00 79.00 655 ALA A C 1
ATOM 5189 O O . ALA A 1 655 ? -48.867 13.316 -16.266 1.00 79.00 655 ALA A O 1
ATOM 5190 N N . SER A 1 656 ? -48.094 11.219 -16.294 1.00 80.00 656 SER A N 1
ATOM 5191 C CA . SER A 1 656 ? -48.844 10.758 -15.119 1.00 80.00 656 SER A CA 1
ATOM 5192 C C . SER A 1 656 ? -48.244 11.177 -13.772 1.00 80.00 656 SER A C 1
ATOM 5194 O O . SER A 1 656 ? -48.854 10.915 -12.738 1.00 80.00 656 SER A O 1
ATOM 5196 N N . ASP A 1 657 ? -47.033 11.739 -13.748 1.00 81.38 657 ASP A N 1
ATOM 5197 C CA . ASP A 1 657 ? -46.382 12.123 -12.498 1.00 81.38 657 ASP A CA 1
ATOM 5198 C C . ASP A 1 657 ? -46.997 13.406 -11.933 1.00 81.38 657 ASP A C 1
ATOM 5200 O O . ASP A 1 657 ? -47.255 14.375 -12.647 1.00 81.38 657 ASP A O 1
ATOM 5204 N N . VAL A 1 658 ? -47.190 13.442 -10.615 1.00 74.56 658 VAL A N 1
ATOM 5205 C CA . VAL A 1 658 ? -47.644 14.655 -9.929 1.00 74.56 658 VAL A CA 1
ATOM 5206 C C . VAL A 1 658 ? -46.584 15.741 -10.093 1.00 74.56 658 VAL A C 1
ATOM 5208 O O . VAL A 1 658 ? -45.413 15.507 -9.796 1.00 74.56 658 VAL A O 1
ATOM 5211 N N . ASN A 1 659 ? -46.987 16.939 -10.526 1.00 74.94 659 ASN A N 1
ATOM 5212 C CA . ASN A 1 659 ? -46.096 18.082 -10.744 1.00 74.94 659 ASN A CA 1
ATOM 5213 C C . ASN A 1 659 ? -45.001 17.838 -11.813 1.00 74.94 659 ASN A C 1
ATOM 5215 O O . ASN A 1 659 ? -43.853 18.257 -11.642 1.00 74.94 659 ASN A O 1
ATOM 5219 N N . ALA A 1 660 ? -45.298 17.103 -12.890 1.00 75.31 660 ALA A N 1
ATOM 5220 C CA . ALA A 1 660 ? -44.313 16.751 -13.915 1.00 75.31 660 ALA A CA 1
ATOM 5221 C C . ALA A 1 660 ? -43.838 17.953 -14.753 1.00 75.31 660 ALA A C 1
ATOM 5223 O O . ALA A 1 660 ? -44.642 18.703 -15.303 1.00 75.31 660 ALA A O 1
ATOM 5224 N N . LEU A 1 661 ? -42.515 18.075 -14.889 1.00 85.25 661 LEU A N 1
ATOM 5225 C CA . LEU A 1 661 ? -41.856 18.861 -15.929 1.00 85.25 661 LEU A CA 1
ATOM 5226 C C . LEU A 1 661 ? -41.268 17.873 -16.934 1.00 85.25 661 LEU A C 1
ATOM 5228 O O . LEU A 1 661 ? -40.551 16.954 -16.530 1.00 85.25 661 LEU A O 1
ATOM 5232 N N . LEU A 1 662 ? -41.640 18.005 -18.204 1.00 87.75 662 LEU A N 1
ATOM 5233 C CA . LEU A 1 662 ? -41.450 16.969 -19.223 1.00 87.75 662 LEU A CA 1
ATOM 5234 C C . LEU A 1 662 ? -40.316 17.270 -20.215 1.00 87.75 662 LEU A C 1
ATOM 5236 O O . LEU A 1 662 ? -40.050 16.440 -21.089 1.00 87.75 662 LEU A O 1
ATOM 5240 N N . GLY A 1 663 ? -39.642 18.416 -20.094 1.00 90.19 663 GLY A N 1
ATOM 5241 C CA . GLY A 1 663 ? -38.486 18.765 -20.910 1.00 90.19 663 GLY A CA 1
ATOM 5242 C C . GLY A 1 663 ? -37.292 17.843 -20.672 1.00 90.19 663 GLY A C 1
ATOM 5243 O O . GLY A 1 663 ? -36.929 17.515 -19.537 1.00 90.19 663 GLY A O 1
ATOM 5244 N N . ARG A 1 664 ? -36.662 17.431 -21.774 1.00 93.75 664 ARG A N 1
ATOM 5245 C CA . ARG A 1 664 ? -35.462 16.594 -21.805 1.00 93.75 664 ARG A CA 1
ATOM 5246 C C . ARG A 1 664 ? -34.458 17.214 -22.768 1.00 93.75 664 ARG A C 1
ATOM 5248 O O . ARG A 1 664 ? -34.740 17.339 -23.954 1.00 93.75 664 ARG A O 1
ATOM 5255 N N . ALA A 1 665 ? -33.285 17.589 -22.283 1.00 96.19 665 ALA A N 1
ATOM 5256 C CA . ALA A 1 665 ? -32.188 18.056 -23.116 1.00 96.19 665 ALA A CA 1
ATOM 5257 C C . ALA A 1 665 ? -31.298 16.864 -23.502 1.00 96.19 665 ALA A C 1
ATOM 5259 O O . ALA A 1 665 ? -30.751 16.181 -22.639 1.00 96.19 665 ALA A O 1
ATOM 5260 N N . VAL A 1 666 ? -31.194 16.593 -24.801 1.00 97.12 666 VAL A N 1
ATOM 5261 C CA . VAL A 1 666 ? -30.555 15.403 -25.373 1.00 97.12 666 VAL A CA 1
ATOM 5262 C C . VAL A 1 666 ? -29.190 15.771 -25.947 1.00 97.12 666 VAL A C 1
ATOM 5264 O O . VAL A 1 666 ? -29.085 16.631 -26.825 1.00 97.12 666 VAL A O 1
ATOM 5267 N N . ILE A 1 667 ? -28.155 15.095 -25.459 1.00 96.56 667 ILE A N 1
ATOM 5268 C CA . ILE A 1 667 ? -26.774 15.160 -25.932 1.00 96.56 667 ILE A CA 1
ATOM 5269 C C . ILE A 1 667 ? -26.510 13.847 -26.675 1.00 96.56 667 ILE A C 1
ATOM 5271 O O . ILE A 1 667 ? -26.298 12.804 -26.058 1.00 96.56 667 ILE A O 1
ATOM 5275 N N . ALA A 1 668 ? -26.594 13.893 -28.002 1.00 94.38 668 ALA A N 1
ATOM 5276 C CA . ALA A 1 668 ? -26.253 12.762 -28.861 1.00 94.38 668 ALA A CA 1
ATOM 5277 C C . ALA A 1 668 ? -24.732 12.666 -29.066 1.00 94.38 668 ALA A C 1
ATOM 5279 O O . ALA A 1 668 ? -24.025 13.669 -28.929 1.00 94.38 668 ALA A O 1
ATOM 5280 N N . ASP A 1 669 ? -24.256 11.475 -29.433 1.00 93.50 669 ASP A N 1
ATOM 5281 C CA . ASP A 1 669 ? -22.853 11.195 -29.770 1.00 93.50 669 ASP A CA 1
ATOM 5282 C C . ASP A 1 669 ? -21.854 11.573 -28.653 1.00 93.50 669 ASP A C 1
ATOM 5284 O O . ASP A 1 669 ? -20.723 12.002 -28.902 1.00 93.50 669 ASP A O 1
ATOM 5288 N N . ASP A 1 670 ? -22.263 11.422 -27.392 1.00 94.88 670 ASP A N 1
ATOM 5289 C CA . ASP A 1 670 ? -21.385 11.598 -26.243 1.00 94.88 670 ASP A CA 1
ATOM 5290 C C . ASP A 1 670 ? -20.470 10.380 -26.104 1.00 94.88 670 ASP A C 1
ATOM 5292 O O . ASP A 1 670 ? -20.830 9.365 -25.511 1.00 94.88 670 ASP A O 1
ATOM 5296 N N . ALA A 1 671 ? -19.242 10.515 -26.606 1.00 93.06 671 ALA A N 1
ATOM 5297 C CA . ALA A 1 671 ? -18.223 9.475 -26.519 1.00 93.06 671 ALA A CA 1
ATOM 5298 C C . ALA A 1 671 ? -17.994 8.964 -25.086 1.00 93.06 671 ALA A C 1
ATOM 5300 O O . ALA A 1 671 ? -17.511 7.852 -24.930 1.00 93.06 671 ALA A O 1
ATOM 5301 N N . THR A 1 672 ? -18.310 9.752 -24.048 1.00 94.62 672 THR A N 1
ATOM 5302 C CA . THR A 1 672 ? -18.160 9.371 -22.632 1.00 94.62 672 THR A CA 1
ATOM 5303 C C . THR A 1 672 ? -19.223 8.399 -22.128 1.00 94.62 672 THR A C 1
ATOM 5305 O O . THR A 1 672 ? -19.064 7.830 -21.050 1.00 94.62 672 THR A O 1
ATOM 5308 N N . VAL A 1 673 ? -20.296 8.202 -22.890 1.00 94.19 673 VAL A N 1
ATOM 5309 C CA . VAL A 1 673 ? -21.373 7.266 -22.578 1.00 94.19 673 VAL A CA 1
ATOM 5310 C C . VAL A 1 673 ? -21.044 5.909 -23.209 1.00 94.19 673 VAL A C 1
ATOM 5312 O O . VAL A 1 673 ? -20.810 5.862 -24.416 1.00 94.19 673 VAL A O 1
ATOM 5315 N N . PRO A 1 674 ? -21.017 4.806 -22.442 1.00 91.44 674 PRO A N 1
ATOM 5316 C CA . PRO A 1 674 ? -20.910 3.454 -22.999 1.00 91.44 674 PRO A CA 1
ATOM 5317 C C . PRO A 1 674 ? -22.059 3.085 -23.958 1.00 91.44 674 PRO A C 1
ATOM 5319 O O . PRO A 1 674 ? -23.134 3.689 -23.921 1.00 91.44 674 PRO A O 1
ATOM 5322 N N . GLU A 1 675 ? -21.867 2.055 -24.788 1.00 90.88 675 GLU A N 1
ATOM 5323 C CA . GLU A 1 675 ? -22.971 1.416 -25.525 1.00 90.88 675 GLU A CA 1
ATOM 5324 C C . GLU A 1 675 ? -24.070 0.897 -24.580 1.00 90.88 675 GLU A C 1
ATOM 5326 O O . GLU A 1 675 ? -23.808 0.555 -23.425 1.00 90.88 675 GLU A O 1
ATOM 5331 N N . GLN A 1 676 ? -25.314 0.784 -25.068 1.00 88.88 676 GLN A N 1
ATOM 5332 C CA . GLN A 1 676 ? -26.462 0.446 -24.212 1.00 88.88 676 GLN A CA 1
ATOM 5333 C C . GLN A 1 676 ? -26.299 -0.871 -23.446 1.00 88.88 676 GLN A C 1
ATOM 5335 O O . GLN A 1 676 ? -26.809 -0.991 -22.336 1.00 88.88 676 GLN A O 1
ATOM 5340 N N . GLN A 1 677 ? -25.591 -1.851 -24.010 1.00 87.19 677 GLN A N 1
ATOM 5341 C CA . GLN A 1 677 ? -25.353 -3.144 -23.359 1.00 87.19 677 GLN A CA 1
ATOM 5342 C C . GLN A 1 677 ? -24.476 -3.050 -22.106 1.00 87.19 677 GLN A C 1
ATOM 5344 O O . GLN A 1 677 ? -24.541 -3.933 -21.256 1.00 87.19 677 GLN A O 1
ATOM 5349 N N . HIS A 1 678 ? -23.683 -1.986 -21.985 1.00 88.81 678 HIS A N 1
ATOM 5350 C CA . HIS A 1 678 ? -22.770 -1.738 -20.870 1.00 88.81 678 HIS A CA 1
ATOM 5351 C C . HIS A 1 678 ? -23.368 -0.827 -19.796 1.00 88.81 678 HIS A C 1
ATOM 5353 O O . HIS A 1 678 ? -22.809 -0.716 -18.706 1.00 88.81 678 HIS A O 1
ATOM 5359 N N . LEU A 1 679 ? -24.493 -0.173 -20.094 1.00 88.75 679 LEU A N 1
ATOM 5360 C CA . LEU A 1 679 ? -25.155 0.737 -19.170 1.00 88.75 679 LEU A CA 1
ATOM 5361 C C . LEU A 1 679 ? -25.961 -0.029 -18.120 1.00 88.75 679 LEU A C 1
ATOM 5363 O O . LEU A 1 679 ? -26.818 -0.857 -18.431 1.00 88.75 679 LEU A O 1
ATOM 5367 N N . ASP A 1 680 ? -25.717 0.316 -16.864 1.00 85.88 680 ASP A N 1
ATOM 5368 C CA . ASP A 1 680 ? -26.520 -0.110 -15.733 1.00 85.88 680 ASP A CA 1
ATOM 5369 C C . ASP A 1 680 ? -27.579 0.953 -15.426 1.00 85.88 680 ASP A C 1
ATOM 5371 O O . ASP A 1 680 ? -27.263 2.105 -15.124 1.00 85.88 680 ASP A O 1
ATOM 5375 N N . VAL A 1 681 ? -28.849 0.576 -15.540 1.00 75.75 681 VAL A N 1
ATOM 5376 C CA . VAL A 1 681 ? -29.982 1.465 -15.253 1.00 75.75 681 VAL A CA 1
ATOM 5377 C C . VAL A 1 681 ? -30.455 1.371 -13.801 1.00 75.75 681 VAL A C 1
ATOM 5379 O O . VAL A 1 681 ? -31.349 2.132 -13.432 1.00 75.75 681 VAL A O 1
ATOM 5382 N N . GLU A 1 682 ? -29.885 0.462 -12.996 1.00 72.69 682 GLU A N 1
ATOM 5383 C CA . GLU A 1 682 ? -30.274 0.137 -11.615 1.00 72.69 682 GLU A CA 1
ATOM 5384 C C . GLU A 1 682 ? -31.796 0.316 -11.369 1.00 72.69 682 GLU A C 1
ATOM 5386 O O . GLU A 1 682 ? -32.629 -0.303 -12.037 1.00 72.69 682 GLU A O 1
ATOM 5391 N N . ASN A 1 683 ? -32.187 1.211 -10.451 1.00 64.69 683 ASN A N 1
ATOM 5392 C CA . ASN A 1 683 ? -33.582 1.514 -10.094 1.00 64.69 683 ASN A CA 1
ATOM 5393 C C . ASN A 1 683 ? -34.255 2.584 -10.991 1.00 64.69 683 ASN A C 1
ATOM 5395 O O . ASN A 1 683 ? -35.389 2.993 -10.731 1.00 64.69 683 ASN A O 1
ATOM 5399 N N . GLY A 1 684 ? -33.563 3.072 -12.024 1.00 63.91 684 GLY A N 1
ATOM 5400 C CA . GLY A 1 684 ? -33.951 4.211 -12.863 1.00 63.91 684 GLY A CA 1
ATOM 5401 C C . GLY A 1 684 ? -34.837 3.895 -14.075 1.00 63.91 684 GLY A C 1
ATOM 5402 O O . GLY A 1 684 ? -35.517 4.768 -14.616 1.00 63.91 684 GLY A O 1
ATOM 5403 N N . GLY A 1 685 ? -34.921 2.626 -14.471 1.00 73.06 685 GLY A N 1
ATOM 5404 C CA . GLY A 1 685 ? -35.778 2.172 -15.570 1.00 73.06 685 GLY A CA 1
ATOM 5405 C C . GLY A 1 685 ? -35.141 2.248 -16.966 1.00 73.06 685 GLY A C 1
ATOM 5406 O O . GLY A 1 685 ? -34.168 2.944 -17.220 1.00 73.06 685 GLY A O 1
ATOM 5407 N N . TRP A 1 686 ? -35.721 1.496 -17.905 1.00 80.75 686 TRP A N 1
ATOM 5408 C CA . TRP A 1 686 ? -35.100 1.129 -19.190 1.00 80.75 686 TRP A CA 1
ATOM 5409 C C . TRP A 1 686 ? -35.278 2.152 -20.325 1.00 80.75 686 TRP A C 1
ATOM 5411 O O . TRP A 1 686 ? -34.888 1.896 -21.465 1.00 80.75 686 TRP A O 1
ATOM 5421 N N . ASN A 1 687 ? -35.902 3.300 -20.055 1.00 84.31 687 ASN A N 1
ATOM 5422 C CA . ASN A 1 687 ? -36.294 4.254 -21.094 1.00 84.31 687 ASN A CA 1
ATOM 5423 C C . ASN A 1 687 ? -35.089 4.860 -21.831 1.00 84.31 687 ASN A C 1
ATOM 5425 O O . ASN A 1 687 ? -35.159 5.030 -23.042 1.00 84.31 687 ASN A O 1
ATOM 5429 N N . LEU A 1 688 ? -33.969 5.123 -21.145 1.00 86.25 688 LEU A N 1
ATOM 5430 C CA . LEU A 1 688 ? -32.749 5.611 -21.802 1.00 86.25 688 LEU A CA 1
ATOM 5431 C C . LEU A 1 688 ? -32.267 4.625 -22.880 1.00 86.25 688 LEU A C 1
ATOM 5433 O O . LEU A 1 688 ? -31.938 5.034 -23.988 1.00 86.25 688 LEU A O 1
ATOM 5437 N N . LEU A 1 689 ? -32.290 3.327 -22.564 1.00 86.50 689 LEU A N 1
ATOM 5438 C CA . LEU A 1 689 ? -31.797 2.258 -23.437 1.00 86.50 689 LEU A CA 1
ATOM 5439 C C . LEU A 1 689 ? -32.744 1.942 -24.601 1.00 86.50 689 LEU A C 1
ATOM 5441 O O . LEU A 1 689 ? -32.311 1.407 -25.616 1.00 86.50 689 LEU A O 1
ATOM 5445 N N . THR A 1 690 ? -34.036 2.237 -24.443 1.00 87.31 690 THR A N 1
ATOM 5446 C CA . THR A 1 690 ? -35.085 1.871 -25.410 1.00 87.31 690 THR A CA 1
ATOM 5447 C C . THR A 1 690 ? -35.535 3.032 -26.295 1.00 87.31 690 THR A C 1
ATOM 5449 O O . THR A 1 690 ? -35.965 2.791 -27.421 1.00 87.31 690 THR A O 1
ATOM 5452 N N . GLU A 1 691 ? -35.442 4.278 -25.821 1.00 89.50 691 GLU A N 1
ATOM 5453 C CA . GLU A 1 691 ? -35.912 5.470 -26.545 1.00 89.50 691 GLU A CA 1
ATOM 5454 C C . GLU A 1 691 ? -34.793 6.211 -27.298 1.00 89.50 691 GLU A C 1
ATOM 5456 O O . GLU A 1 691 ? -35.099 7.000 -28.195 1.00 89.50 691 GLU A O 1
ATOM 5461 N N . TYR A 1 692 ? -33.515 5.977 -26.967 1.00 92.31 692 TYR A N 1
ATOM 5462 C CA . TYR A 1 692 ? -32.383 6.748 -27.495 1.00 92.31 692 TYR A CA 1
ATOM 5463 C C . TYR A 1 692 ? -31.288 5.856 -28.115 1.00 92.31 692 TYR A C 1
ATOM 5465 O O . TYR A 1 692 ? -31.090 4.714 -27.684 1.00 92.31 692 TYR A O 1
ATOM 5473 N N . PRO A 1 693 ? -30.566 6.355 -29.140 1.00 92.75 693 PRO A N 1
ATOM 5474 C CA . PRO A 1 693 ? -29.441 5.635 -29.734 1.00 92.75 693 PRO A CA 1
ATOM 5475 C C . PRO A 1 693 ? -28.259 5.515 -28.759 1.00 92.75 693 PRO A C 1
ATOM 5477 O O . PRO A 1 693 ? -28.238 6.147 -27.699 1.00 92.75 693 PRO A O 1
ATOM 5480 N N . ALA A 1 694 ? -27.263 4.705 -29.134 1.00 91.69 694 ALA A N 1
ATOM 5481 C CA . ALA A 1 694 ? -26.045 4.523 -28.344 1.00 91.69 694 ALA A CA 1
ATOM 5482 C C . ALA A 1 694 ? -25.354 5.871 -28.108 1.00 91.69 694 ALA A C 1
ATOM 5484 O O . ALA A 1 694 ? -25.552 6.811 -28.880 1.00 91.69 694 ALA A O 1
ATOM 5485 N N . HIS A 1 695 ? -24.546 5.964 -27.052 1.00 94.62 695 HIS A N 1
ATOM 5486 C CA . HIS A 1 695 ? -23.786 7.178 -26.739 1.00 94.62 695 HIS A CA 1
ATOM 5487 C C . HIS A 1 695 ? -24.661 8.426 -26.516 1.00 94.62 695 HIS A C 1
ATOM 5489 O O . HIS A 1 695 ? -24.253 9.546 -26.815 1.00 94.62 695 HIS A O 1
ATOM 5495 N N . THR A 1 696 ? -25.882 8.254 -26.002 1.00 95.56 696 THR A N 1
ATOM 5496 C CA . THR A 1 696 ? -26.778 9.379 -25.701 1.00 95.56 696 THR A CA 1
ATOM 5497 C C . THR A 1 696 ? -26.790 9.683 -24.210 1.00 95.56 696 THR A C 1
ATOM 5499 O O . THR A 1 696 ? -27.015 8.794 -23.390 1.00 95.56 696 THR A O 1
ATOM 5502 N N . ARG A 1 697 ? -26.633 10.962 -23.865 1.00 95.31 697 ARG A N 1
ATOM 5503 C CA . ARG A 1 697 ? -26.857 11.488 -22.517 1.00 95.31 697 ARG A CA 1
ATOM 5504 C C . ARG A 1 697 ? -28.078 12.400 -22.508 1.00 95.31 697 ARG A C 1
ATOM 5506 O O . ARG A 1 697 ? -28.260 13.217 -23.406 1.00 95.31 697 ARG A O 1
ATOM 5513 N N . VAL A 1 698 ? -28.921 12.284 -21.488 1.00 96.25 698 VAL A N 1
ATOM 5514 C CA . VAL A 1 698 ? -30.161 13.059 -21.368 1.00 96.25 698 VAL A CA 1
ATOM 5515 C C . VAL A 1 698 ? -30.199 13.775 -20.026 1.00 96.25 698 VAL A C 1
ATOM 5517 O O . VAL A 1 698 ? -30.167 13.139 -18.976 1.00 96.25 698 VAL A O 1
ATOM 5520 N N . VAL A 1 699 ? -30.309 15.101 -20.058 1.00 96.88 699 VAL A N 1
ATOM 5521 C CA . VAL A 1 699 ? -30.552 15.943 -18.882 1.00 96.88 699 VAL A CA 1
ATOM 5522 C C . VAL A 1 699 ? -32.044 16.210 -18.778 1.00 96.88 699 VAL A C 1
ATOM 5524 O O . VAL A 1 699 ? -32.692 16.564 -19.761 1.00 96.88 699 VAL A O 1
ATOM 5527 N N . HIS A 1 700 ? -32.614 16.027 -17.596 1.00 94.81 700 HIS A N 1
ATOM 5528 C CA . HIS A 1 700 ? -34.050 16.176 -17.384 1.00 94.81 700 HIS A CA 1
ATOM 5529 C C . HIS A 1 700 ? -34.358 16.517 -15.928 1.00 94.81 700 HIS A C 1
ATOM 5531 O O . HIS A 1 700 ? -33.473 16.578 -15.075 1.00 94.81 700 HIS A O 1
ATOM 5537 N N . ARG A 1 701 ? -35.638 16.723 -15.616 1.00 92.38 701 ARG A N 1
ATOM 5538 C CA . ARG A 1 701 ? -36.090 16.892 -14.233 1.00 92.38 701 ARG A CA 1
ATOM 5539 C C . ARG A 1 701 ? -35.804 15.647 -13.392 1.00 92.38 701 ARG A C 1
ATOM 5541 O O . ARG A 1 701 ? -36.208 14.557 -13.792 1.00 92.38 701 ARG A O 1
ATOM 5548 N N . ALA A 1 702 ? -35.191 15.810 -12.220 1.00 91.81 702 ALA A N 1
ATOM 5549 C CA . ALA A 1 702 ? -34.966 14.707 -11.289 1.00 91.81 702 ALA A CA 1
ATOM 5550 C C . ALA A 1 702 ? -36.299 14.074 -10.874 1.00 91.81 702 ALA A C 1
ATOM 5552 O O . ALA A 1 702 ? -37.196 14.781 -10.413 1.00 91.81 702 ALA A O 1
ATOM 5553 N N . ARG A 1 703 ? -36.430 12.756 -11.071 1.00 89.25 703 ARG A N 1
ATOM 5554 C CA . ARG A 1 703 ? -37.618 11.977 -10.711 1.00 89.25 703 ARG A CA 1
ATOM 5555 C C . ARG A 1 703 ? -37.219 10.604 -10.224 1.00 89.25 703 ARG A C 1
ATOM 5557 O O . ARG A 1 703 ? -36.600 9.845 -10.961 1.00 89.25 703 ARG A O 1
ATOM 5564 N N . VAL A 1 704 ? -37.629 10.257 -9.004 1.00 87.50 704 VAL A N 1
ATOM 5565 C CA . VAL A 1 704 ? -37.272 8.961 -8.401 1.00 87.50 704 VAL A CA 1
ATOM 5566 C C . VAL A 1 704 ? -35.751 8.737 -8.369 1.00 87.50 704 VAL A C 1
ATOM 5568 O O . VAL A 1 704 ? -35.276 7.613 -8.468 1.00 87.50 704 VAL A O 1
ATOM 5571 N N . SER A 1 705 ? -34.980 9.818 -8.226 1.00 88.44 705 SER A N 1
ATOM 5572 C CA . SER A 1 705 ? -33.531 9.729 -8.061 1.00 88.44 705 SER A CA 1
ATOM 5573 C C . SER A 1 705 ? -33.185 9.044 -6.737 1.00 88.44 705 SER A C 1
ATOM 5575 O O . SER A 1 705 ? -33.809 9.313 -5.709 1.00 88.44 705 SER A O 1
ATOM 5577 N N . THR A 1 706 ? -32.206 8.147 -6.764 1.00 85.50 706 THR A N 1
ATOM 5578 C CA . THR A 1 706 ? -31.723 7.393 -5.598 1.00 85.50 706 THR A CA 1
ATOM 5579 C C . THR A 1 706 ? -30.220 7.597 -5.420 1.00 85.50 706 THR A C 1
ATOM 5581 O O . THR A 1 706 ? -29.504 7.540 -6.418 1.00 85.50 706 THR A O 1
ATOM 5584 N N . CYS A 1 707 ? -29.756 7.734 -4.171 1.00 88.38 707 CYS A N 1
ATOM 5585 C CA . CYS A 1 707 ? -28.372 8.064 -3.772 1.00 88.38 707 CYS A CA 1
ATOM 5586 C C . CYS A 1 707 ? -27.918 9.473 -4.181 1.00 88.38 707 CYS A C 1
ATOM 5588 O O . CYS A 1 707 ? -28.224 9.914 -5.286 1.00 88.38 707 CYS A O 1
ATOM 5590 N N . THR A 1 708 ? -27.137 10.151 -3.339 1.00 90.12 708 THR A N 1
ATOM 5591 C CA . THR A 1 708 ? -26.688 11.539 -3.558 1.00 90.12 708 THR A CA 1
ATOM 5592 C C . THR A 1 708 ? -25.165 11.659 -3.711 1.00 90.12 708 THR A C 1
ATOM 5594 O O . THR A 1 708 ? -24.554 12.613 -3.235 1.00 90.12 708 THR A O 1
ATOM 5597 N N . LEU A 1 709 ? -24.584 10.740 -4.491 1.00 91.75 709 LEU A N 1
ATOM 5598 C CA . LEU A 1 709 ? -23.137 10.601 -4.746 1.00 91.75 709 LEU A CA 1
ATOM 5599 C C . LEU A 1 709 ? -22.460 11.885 -5.216 1.00 91.75 709 LEU A C 1
ATOM 5601 O O . LEU A 1 709 ? -21.299 12.149 -4.908 1.00 91.75 709 LEU A O 1
ATOM 5605 N N . GLY A 1 710 ? -23.188 12.664 -6.014 1.00 95.12 710 GLY A N 1
ATOM 5606 C CA . GLY A 1 710 ? -22.739 13.953 -6.501 1.00 95.12 710 GLY A CA 1
ATOM 5607 C C . GLY A 1 710 ? -23.917 14.876 -6.760 1.00 95.12 710 GLY A C 1
ATOM 5608 O O . GLY A 1 710 ? -24.833 14.539 -7.516 1.00 95.12 710 GLY A O 1
ATOM 5609 N N . TYR A 1 711 ? -23.902 16.064 -6.167 1.00 97.19 711 TYR A N 1
ATOM 5610 C CA . TYR A 1 711 ? -24.956 17.045 -6.391 1.00 97.19 711 TYR A CA 1
ATOM 5611 C C . TYR A 1 711 ? -24.451 18.483 -6.321 1.00 97.19 711 TYR A C 1
ATOM 5613 O O . TYR A 1 711 ? -23.740 18.885 -5.405 1.00 97.19 711 TYR A O 1
ATOM 5621 N N . GLY A 1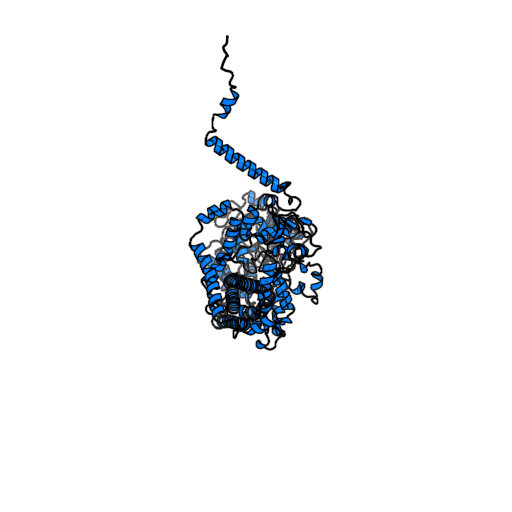 712 ? -24.859 19.287 -7.298 1.00 97.00 712 GLY A N 1
ATOM 5622 C CA . GLY A 1 712 ? -24.794 20.737 -7.210 1.00 97.00 712 GLY A CA 1
ATOM 5623 C C . GLY A 1 712 ? -25.955 21.260 -6.371 1.00 97.00 712 GLY A C 1
ATOM 5624 O O . GLY A 1 712 ? -27.079 20.783 -6.511 1.00 97.00 712 GLY A O 1
ATOM 5625 N N . VAL A 1 713 ? -25.727 22.263 -5.534 1.00 97.38 713 VAL A N 1
ATOM 5626 C CA . VAL A 1 713 ? -26.796 22.935 -4.782 1.00 97.38 713 VAL A CA 1
ATOM 5627 C C . VAL A 1 713 ? -26.597 24.445 -4.834 1.00 97.38 713 VAL A C 1
ATOM 5629 O O . VAL A 1 713 ? -25.487 24.942 -4.634 1.00 97.38 713 VAL A O 1
ATOM 5632 N N . SER A 1 714 ? -27.662 25.186 -5.142 1.00 97.31 714 SER A N 1
ATOM 5633 C CA . SER A 1 714 ? -27.643 26.650 -5.092 1.00 97.31 714 SER A CA 1
ATOM 5634 C C . SER A 1 714 ? -27.770 27.123 -3.646 1.00 97.31 714 SER A C 1
ATOM 5636 O O . SER A 1 714 ? -28.304 26.415 -2.793 1.00 97.31 714 SER A O 1
ATOM 5638 N N . GLN A 1 715 ? -27.333 28.342 -3.332 1.00 95.00 715 GLN A N 1
ATOM 5639 C CA . GLN A 1 715 ? -27.500 28.887 -1.981 1.00 95.00 715 GLN A CA 1
ATOM 5640 C C . GLN A 1 715 ? -28.971 28.899 -1.531 1.00 95.00 715 GLN A C 1
ATOM 5642 O O . GLN A 1 715 ? -29.282 28.646 -0.364 1.00 95.00 715 GLN A O 1
ATOM 5647 N N . LEU A 1 716 ? -29.891 29.186 -2.459 1.00 95.12 716 LEU A N 1
ATOM 5648 C CA . LEU A 1 716 ? -31.328 29.143 -2.200 1.00 95.12 716 LEU A CA 1
ATOM 5649 C C . LEU A 1 716 ? -31.799 27.708 -1.928 1.00 95.12 716 LEU A C 1
ATOM 5651 O O . LEU A 1 716 ? -32.510 27.481 -0.945 1.00 95.12 716 LEU A O 1
ATOM 5655 N N . GLY A 1 717 ? -31.347 26.754 -2.745 1.00 96.75 717 GLY A N 1
ATOM 5656 C CA . GLY A 1 717 ? -31.591 25.328 -2.547 1.00 96.75 717 GLY A CA 1
ATOM 5657 C C . GLY A 1 717 ? -31.079 24.841 -1.193 1.00 96.75 717 GLY A C 1
ATOM 5658 O O . GLY A 1 717 ? -31.811 24.170 -0.473 1.00 96.75 717 GLY A O 1
ATOM 5659 N N . ALA A 1 718 ? -29.883 25.264 -0.774 1.00 97.38 718 ALA A N 1
ATOM 5660 C CA . ALA A 1 718 ? -29.304 24.887 0.513 1.00 97.38 718 ALA A CA 1
ATOM 5661 C C . ALA A 1 718 ? -30.152 25.370 1.698 1.00 97.38 718 ALA A C 1
ATOM 5663 O O . ALA A 1 718 ? -30.422 24.598 2.617 1.00 97.38 718 ALA A O 1
ATOM 5664 N N . ARG A 1 719 ? -30.658 26.611 1.657 1.00 97.19 719 ARG A N 1
ATOM 5665 C CA . ARG A 1 719 ? -31.581 27.134 2.685 1.00 97.19 719 ARG A CA 1
ATOM 5666 C C . ARG A 1 719 ? -32.879 26.328 2.753 1.00 97.19 719 ARG A C 1
ATOM 5668 O O . ARG A 1 719 ? -33.356 26.023 3.844 1.00 97.19 719 ARG A O 1
ATOM 5675 N N . ARG A 1 720 ? -33.444 25.979 1.594 1.00 97.12 720 ARG A N 1
ATOM 5676 C CA . ARG A 1 720 ? -34.679 25.185 1.494 1.00 97.12 720 ARG A CA 1
ATOM 5677 C C . ARG A 1 720 ? -34.468 23.760 2.001 1.00 97.12 720 ARG A C 1
ATOM 5679 O O . ARG A 1 720 ? -35.269 23.283 2.795 1.00 97.12 720 ARG A O 1
ATOM 5686 N N . LEU A 1 721 ? -33.369 23.116 1.617 1.00 96.69 721 LEU A N 1
ATOM 5687 C CA . LEU A 1 721 ? -33.017 21.775 2.078 1.00 96.69 721 LEU A CA 1
ATOM 5688 C C . LEU A 1 721 ? -32.720 21.742 3.580 1.00 96.69 721 LEU A C 1
ATOM 5690 O O . LEU A 1 721 ? -33.191 20.834 4.248 1.00 96.69 721 LEU A O 1
ATOM 5694 N N . LEU A 1 722 ? -32.033 22.737 4.152 1.00 96.44 722 LEU A N 1
ATOM 5695 C CA . LEU A 1 722 ? -31.851 22.818 5.610 1.00 96.44 722 LEU A CA 1
ATOM 5696 C C . LEU A 1 722 ? -33.184 22.877 6.356 1.00 96.44 722 LEU A C 1
ATOM 5698 O O . LEU A 1 722 ? -33.353 22.222 7.382 1.00 96.44 722 LEU A O 1
ATOM 5702 N N . TYR A 1 723 ? -34.138 23.650 5.839 1.00 96.19 723 TYR A N 1
ATOM 5703 C CA . TYR A 1 723 ? -35.470 23.726 6.423 1.00 96.19 723 TYR A CA 1
ATOM 5704 C C . TYR A 1 723 ? -36.215 22.389 6.300 1.00 96.19 723 TYR A C 1
ATOM 5706 O O . TYR A 1 723 ? -36.700 21.850 7.295 1.00 96.19 723 TYR A O 1
ATOM 5714 N N . GLU A 1 724 ? -36.269 21.823 5.096 1.00 95.69 724 GLU A N 1
ATOM 5715 C CA . GLU A 1 724 ? -37.020 20.596 4.832 1.00 95.69 724 GLU A CA 1
ATOM 5716 C C . GLU A 1 724 ? -36.401 19.369 5.517 1.00 95.69 724 GLU A C 1
ATOM 5718 O O . GLU A 1 724 ? -37.122 18.546 6.073 1.00 95.69 724 GLU A O 1
ATOM 5723 N N . LEU A 1 725 ? -35.080 19.239 5.517 1.00 93.75 725 LEU A N 1
ATOM 5724 C CA . LEU A 1 725 ? -34.378 18.044 5.990 1.00 93.75 725 LEU A CA 1
ATOM 5725 C C . LEU A 1 725 ? -33.911 18.146 7.444 1.00 93.75 725 LEU A C 1
ATOM 5727 O O . LEU A 1 725 ? -33.683 17.119 8.080 1.00 93.75 725 LEU A O 1
ATOM 5731 N N . GLY A 1 726 ? -33.733 19.367 7.955 1.00 91.88 726 GLY A N 1
ATOM 5732 C CA . GLY A 1 726 ? -33.203 19.622 9.294 1.00 91.88 726 GLY A CA 1
ATOM 5733 C C . GLY A 1 726 ? -34.238 20.088 10.316 1.00 91.88 726 GLY A C 1
ATOM 5734 O O . GLY A 1 726 ? -34.018 19.898 11.508 1.00 91.88 726 GLY A O 1
ATOM 5735 N N . LEU A 1 727 ? -35.350 20.699 9.883 1.00 92.00 727 LEU A N 1
ATOM 5736 C CA . LEU A 1 727 ? -36.346 21.294 10.792 1.00 92.00 727 LEU A CA 1
ATOM 5737 C C . LEU A 1 727 ? -37.750 20.686 10.676 1.00 92.00 727 LEU A C 1
ATOM 5739 O O . LEU A 1 727 ? -38.543 20.812 11.610 1.00 92.00 727 LEU A O 1
ATOM 5743 N N . ARG A 1 728 ? -38.078 20.030 9.559 1.00 93.56 728 ARG A N 1
ATOM 5744 C CA . ARG A 1 728 ? -39.327 19.265 9.403 1.00 93.56 728 ARG A CA 1
ATOM 5745 C C . ARG A 1 728 ? -39.125 17.789 9.742 1.00 93.56 728 ARG A C 1
ATOM 5747 O O . ARG A 1 728 ? -38.019 17.367 10.061 1.00 93.56 728 ARG A O 1
ATOM 5754 N N . ASN A 1 729 ? -40.212 17.014 9.680 1.00 92.62 729 ASN A N 1
ATOM 5755 C CA . ASN A 1 729 ? -40.166 15.589 9.985 1.00 92.62 729 ASN A CA 1
ATOM 5756 C C . ASN A 1 729 ? -39.129 14.866 9.112 1.00 92.62 729 ASN A C 1
ATOM 5758 O O . ASN A 1 729 ? -39.153 14.997 7.885 1.00 92.62 729 ASN A O 1
ATOM 5762 N N . MET A 1 730 ? -38.269 14.068 9.739 1.00 93.19 730 MET A N 1
ATOM 5763 C CA . MET A 1 730 ? -37.435 13.088 9.055 1.00 93.19 730 MET A CA 1
ATOM 5764 C C . MET A 1 730 ? -38.327 11.946 8.579 1.00 93.19 730 MET A C 1
ATOM 5766 O O . MET A 1 730 ? -39.049 11.346 9.372 1.00 93.19 730 MET A O 1
ATOM 5770 N N . THR A 1 731 ? -38.315 11.692 7.272 1.00 92.50 731 THR A N 1
ATOM 5771 C CA . THR A 1 731 ? -39.163 10.674 6.629 1.00 92.50 731 THR A CA 1
ATOM 5772 C C . THR A 1 731 ? -38.369 9.474 6.111 1.00 92.50 731 THR A C 1
ATOM 5774 O O . THR A 1 731 ? -38.963 8.465 5.750 1.00 92.50 731 THR A O 1
ATOM 5777 N N . GLY A 1 732 ? -37.035 9.544 6.121 1.00 91.50 732 GLY A N 1
ATOM 5778 C CA . GLY A 1 732 ? -36.150 8.461 5.698 1.00 91.50 732 GLY A CA 1
ATOM 5779 C C . GLY A 1 732 ? -34.690 8.907 5.656 1.00 91.50 732 GLY A C 1
ATOM 5780 O O . GLY A 1 732 ? -34.324 9.897 6.292 1.00 91.50 732 GLY A O 1
ATOM 5781 N N . THR A 1 733 ? -33.857 8.186 4.902 1.00 91.69 733 THR A N 1
ATOM 5782 C CA . THR A 1 733 ? -32.443 8.541 4.695 1.00 91.69 733 THR A CA 1
ATOM 5783 C C . THR A 1 733 ? -32.305 9.885 3.973 1.00 91.69 733 THR A C 1
ATOM 5785 O O . THR A 1 733 ? -33.250 10.358 3.333 1.00 91.69 733 THR A O 1
ATOM 5788 N N . ALA A 1 734 ? -31.123 10.505 4.059 1.00 91.94 734 ALA A N 1
ATOM 5789 C CA . ALA A 1 734 ? -30.843 11.786 3.409 1.00 91.94 734 ALA A CA 1
ATOM 5790 C C . ALA A 1 734 ? -31.237 11.763 1.923 1.00 91.94 734 ALA A C 1
ATOM 5792 O O . ALA A 1 734 ? -32.040 12.592 1.503 1.00 91.94 734 ALA A O 1
ATOM 5793 N N . ASP A 1 735 ? -30.792 10.754 1.173 1.00 91.25 735 ASP A N 1
ATOM 5794 C CA . ASP A 1 735 ? -31.081 10.618 -0.261 1.00 91.25 735 ASP A CA 1
ATOM 5795 C C . ASP A 1 735 ? -32.578 10.530 -0.556 1.00 91.25 735 ASP A C 1
ATOM 5797 O O . ASP A 1 735 ? -33.085 11.165 -1.483 1.00 91.25 735 ASP A O 1
ATOM 5801 N N . MET A 1 736 ? -33.314 9.752 0.245 1.00 91.50 736 MET A N 1
ATOM 5802 C CA . MET A 1 736 ? -34.757 9.592 0.064 1.00 91.50 736 MET A CA 1
ATOM 5803 C C . MET A 1 736 ? -35.499 10.886 0.362 1.00 91.50 736 MET A C 1
ATOM 5805 O O . MET A 1 736 ? -36.431 11.236 -0.357 1.00 91.50 736 MET A O 1
ATOM 5809 N N . MET A 1 737 ? -35.061 11.654 1.357 1.00 94.00 737 MET A N 1
ATOM 5810 C CA . MET A 1 737 ? -35.670 12.950 1.621 1.00 94.00 737 MET A CA 1
ATOM 5811 C C . MET A 1 737 ? -35.291 14.001 0.565 1.00 94.00 737 MET A C 1
ATOM 5813 O O . MET A 1 737 ? -36.155 14.791 0.185 1.00 94.00 737 MET A O 1
ATOM 5817 N N . PHE A 1 738 ? -34.060 13.993 0.034 1.00 94.81 738 PHE A N 1
ATOM 5818 C CA . PHE A 1 738 ? -33.676 14.805 -1.134 1.00 94.81 738 PHE A CA 1
ATOM 5819 C C . PHE A 1 738 ? -34.596 14.507 -2.321 1.00 94.81 738 PHE A C 1
ATOM 5821 O O . PHE A 1 738 ? -35.155 15.425 -2.925 1.00 94.81 738 PHE A O 1
ATOM 5828 N N . ARG A 1 739 ? -34.834 13.221 -2.598 1.00 93.31 739 ARG A N 1
ATOM 5829 C CA . ARG A 1 739 ? -35.810 12.778 -3.594 1.00 93.31 739 ARG A CA 1
ATOM 5830 C C . ARG A 1 739 ? -37.197 13.324 -3.291 1.00 93.31 739 ARG A C 1
ATOM 5832 O O . ARG A 1 739 ? -37.784 13.928 -4.180 1.00 93.31 739 ARG A O 1
ATOM 5839 N N . SER A 1 740 ? -37.713 13.162 -2.073 1.00 92.69 740 SER A N 1
ATOM 5840 C CA . SER A 1 740 ? -39.059 13.627 -1.714 1.00 92.69 740 SER A CA 1
ATOM 5841 C C . SER A 1 740 ? -39.241 15.131 -1.935 1.00 92.69 740 SER A C 1
ATOM 5843 O O . SER A 1 740 ? -40.292 15.565 -2.407 1.00 92.69 740 SER A O 1
ATOM 5845 N N . VAL A 1 741 ? -38.206 15.925 -1.647 1.00 93.19 741 VAL A N 1
ATOM 5846 C CA . VAL A 1 741 ? -38.175 17.371 -1.906 1.00 93.19 741 VAL A CA 1
ATOM 5847 C C . VAL A 1 741 ? -38.145 17.674 -3.414 1.00 93.19 741 VAL A C 1
ATOM 5849 O O . VAL A 1 741 ? -38.919 18.493 -3.907 1.00 93.19 741 VAL A O 1
ATOM 5852 N N . CYS A 1 742 ? -37.291 16.996 -4.178 1.00 92.31 742 CYS A N 1
ATOM 5853 C CA . CYS A 1 742 ? -37.215 17.175 -5.630 1.00 92.31 742 CYS A CA 1
ATOM 5854 C C . CYS A 1 742 ? -38.474 16.698 -6.367 1.00 92.31 742 CYS A C 1
ATOM 5856 O O . CYS A 1 742 ? -38.840 17.266 -7.398 1.00 92.31 742 CYS A O 1
ATOM 5858 N N . ASP A 1 743 ? -39.151 15.685 -5.823 1.00 91.06 743 ASP A N 1
ATOM 5859 C CA . ASP A 1 743 ? -40.388 15.135 -6.363 1.00 91.06 743 ASP A CA 1
ATOM 5860 C C . ASP A 1 743 ? -41.634 15.934 -5.938 1.00 91.06 743 ASP A C 1
ATOM 5862 O O . ASP A 1 743 ? -42.667 15.847 -6.610 1.00 91.06 743 ASP A O 1
ATOM 5866 N N . GLY A 1 744 ? -41.541 16.726 -4.861 1.00 90.12 744 GLY A N 1
ATOM 5867 C CA . GLY A 1 744 ? -42.662 17.464 -4.274 1.00 90.12 744 GLY A CA 1
ATOM 5868 C C . GLY A 1 744 ? -43.703 16.548 -3.623 1.00 90.12 744 GLY A C 1
ATOM 5869 O O . GLY A 1 744 ? -44.905 16.749 -3.806 1.00 90.12 744 GLY A O 1
ATOM 5870 N N . VAL A 1 745 ? -43.247 15.506 -2.922 1.00 88.56 745 VAL A N 1
ATOM 5871 C CA . VAL A 1 745 ? -44.083 14.484 -2.263 1.00 88.56 745 VAL A CA 1
ATOM 5872 C C . VAL A 1 745 ? -43.886 14.504 -0.742 1.00 88.56 745 VAL A C 1
ATOM 5874 O O . VAL A 1 745 ? -43.137 15.322 -0.218 1.00 88.56 745 VAL A O 1
ATOM 5877 N N . GLU A 1 746 ? -44.603 13.651 -0.000 1.00 87.19 746 GLU A N 1
ATOM 5878 C CA . GLU A 1 746 ? -44.512 13.564 1.475 1.00 87.19 746 GLU A CA 1
ATOM 5879 C C . GLU A 1 746 ? -44.798 14.896 2.201 1.00 87.19 746 GLU A C 1
ATOM 5881 O O . GLU A 1 746 ? -44.274 15.182 3.276 1.00 87.19 746 GLU A O 1
ATOM 5886 N N . GLY A 1 747 ? -45.639 15.744 1.600 1.00 85.62 747 GLY A N 1
ATOM 5887 C CA . GLY A 1 747 ? -45.961 17.067 2.137 1.00 85.62 747 GLY A CA 1
ATOM 5888 C C . GLY A 1 747 ? -44.816 18.080 2.031 1.00 85.62 747 GLY A C 1
ATOM 5889 O O . GLY A 1 747 ? -44.835 19.083 2.750 1.00 85.62 747 GLY A O 1
ATOM 5890 N N . ARG A 1 748 ? -43.819 17.830 1.173 1.00 89.62 748 ARG A N 1
ATOM 5891 C CA . ARG A 1 748 ? -42.691 18.725 0.878 1.00 89.62 748 ARG A CA 1
ATOM 5892 C C . ARG A 1 748 ? -42.954 19.546 -0.394 1.00 89.62 748 ARG A C 1
ATOM 5894 O O . ARG A 1 748 ? -43.659 19.069 -1.285 1.00 89.62 748 ARG A O 1
ATOM 5901 N N . PRO A 1 749 ? -42.432 20.783 -0.493 1.00 86.62 749 PRO A N 1
ATOM 5902 C CA . PRO A 1 749 ? -42.574 21.593 -1.697 1.00 86.62 749 PRO A CA 1
ATOM 5903 C C . PRO A 1 749 ? -41.748 21.005 -2.844 1.00 86.62 749 PRO A C 1
ATOM 5905 O O . PRO A 1 749 ? -40.681 20.444 -2.616 1.00 86.62 749 PRO A O 1
ATOM 5908 N N . LEU A 1 750 ? -42.222 21.183 -4.077 1.00 89.88 750 LEU A N 1
ATOM 5909 C CA . LEU A 1 750 ? -41.469 20.818 -5.275 1.00 89.88 750 LEU A CA 1
ATOM 5910 C C . LEU A 1 750 ? -40.297 21.789 -5.469 1.00 89.88 750 LEU A C 1
ATOM 5912 O O . LEU A 1 750 ? -40.518 22.957 -5.795 1.00 89.88 750 LEU A O 1
ATOM 5916 N N . LEU A 1 751 ? -39.063 21.307 -5.312 1.00 92.00 751 LEU A N 1
ATOM 5917 C CA . LEU A 1 751 ? -37.860 22.086 -5.625 1.00 92.00 751 LEU A CA 1
ATOM 5918 C C . LEU A 1 751 ? -37.354 21.851 -7.033 1.00 92.00 751 LEU A C 1
ATOM 5920 O O . LEU A 1 751 ? -37.527 20.766 -7.588 1.00 92.00 751 LEU A O 1
ATOM 5924 N N . ASN A 1 752 ? -36.674 22.859 -7.583 1.00 92.12 752 ASN A N 1
ATOM 5925 C CA . ASN A 1 752 ? -36.135 22.835 -8.926 1.00 92.12 752 ASN A CA 1
ATOM 5926 C C . ASN A 1 752 ? -34.887 21.970 -9.080 1.00 92.12 752 ASN A C 1
ATOM 5928 O O . ASN A 1 752 ? -33.767 22.476 -9.076 1.00 92.12 752 ASN A O 1
ATOM 5932 N N . CYS A 1 753 ? -35.101 20.663 -9.242 1.00 94.88 753 CYS A N 1
ATOM 5933 C CA . CYS A 1 753 ? -34.034 19.679 -9.344 1.00 94.88 753 CYS A CA 1
ATOM 5934 C C . CYS A 1 753 ? -33.840 19.131 -10.763 1.00 94.88 753 CYS A C 1
ATOM 5936 O O . CYS A 1 753 ? -34.761 18.532 -11.316 1.00 94.88 753 CYS A O 1
ATOM 5938 N N . LEU A 1 754 ? -32.646 19.258 -11.340 1.00 96.44 754 LEU A N 1
ATOM 5939 C CA . LEU A 1 754 ? -32.277 18.557 -12.579 1.00 96.44 754 LEU A CA 1
ATOM 5940 C C . LEU A 1 754 ? -31.414 17.334 -12.276 1.00 96.44 754 LEU A C 1
ATOM 5942 O O . LEU A 1 754 ? -30.768 17.269 -11.238 1.00 96.44 754 LEU A O 1
ATOM 5946 N N . THR A 1 755 ? -31.396 16.374 -13.190 1.00 96.00 755 THR A N 1
ATOM 5947 C CA . THR A 1 755 ? -30.530 15.192 -13.156 1.00 96.00 755 THR A CA 1
ATOM 5948 C C . THR A 1 755 ? -30.088 14.825 -14.573 1.00 96.00 755 THR A C 1
ATOM 5950 O O . THR A 1 755 ? -30.529 15.451 -15.542 1.00 96.00 755 THR A O 1
ATOM 5953 N N . VAL A 1 756 ? -29.202 13.841 -14.705 1.00 95.25 756 VAL A N 1
ATOM 5954 C CA . VAL A 1 756 ? -28.607 13.435 -15.980 1.00 95.25 756 VAL A CA 1
ATOM 5955 C C . VAL A 1 756 ? -28.438 11.926 -16.054 1.00 95.25 756 VAL A C 1
ATOM 5957 O O . VAL A 1 756 ? -27.954 11.316 -15.111 1.00 95.25 756 VAL A O 1
ATOM 5960 N N . GLN A 1 757 ? -28.820 11.336 -17.187 1.00 92.75 757 GLN A N 1
ATOM 5961 C CA . GLN A 1 757 ? -28.706 9.902 -17.440 1.00 92.75 757 GLN A CA 1
ATOM 5962 C C . GLN A 1 757 ? -27.913 9.612 -18.725 1.00 92.75 757 GLN A C 1
ATOM 5964 O O . GLN A 1 757 ? -28.270 10.157 -19.771 1.00 92.75 757 GLN A O 1
ATOM 5969 N N . PRO A 1 758 ? -26.876 8.754 -18.680 1.00 92.81 758 PRO A N 1
ATOM 5970 C CA . PRO A 1 758 ? -26.277 8.185 -17.466 1.00 92.81 758 PRO A CA 1
ATOM 5971 C C . PRO A 1 758 ? -25.703 9.278 -16.548 1.00 92.81 758 PRO A C 1
ATOM 5973 O O . PRO A 1 758 ? -25.531 10.423 -16.975 1.00 92.81 758 PRO A O 1
ATOM 5976 N N . GLN A 1 759 ? -25.416 8.936 -15.296 1.00 93.44 759 GLN A N 1
ATOM 5977 C CA . GLN A 1 759 ? -24.822 9.850 -14.322 1.00 93.44 759 GLN A CA 1
ATOM 5978 C C . GLN A 1 759 ? -23.401 10.289 -14.734 1.00 93.44 759 GLN A C 1
ATOM 5980 O O . GLN A 1 759 ? -22.737 9.624 -15.534 1.00 93.44 759 GLN A O 1
ATOM 5985 N N . LEU A 1 760 ? -22.939 11.434 -14.221 1.00 96.31 760 LEU A N 1
ATOM 5986 C CA . LEU A 1 760 ? -21.565 11.932 -14.425 1.00 96.31 760 LEU A CA 1
ATOM 5987 C C . LEU A 1 760 ? -20.597 11.407 -13.365 1.00 96.31 760 LEU A C 1
ATOM 5989 O O . LEU A 1 760 ? -19.420 11.187 -13.635 1.00 96.31 760 LEU A O 1
ATOM 5993 N N . PHE A 1 761 ? -21.132 11.208 -12.168 1.00 96.06 761 PHE A N 1
ATOM 5994 C CA . PHE A 1 761 ? -20.425 10.768 -10.981 1.00 96.06 761 PHE A CA 1
ATOM 5995 C C . PHE A 1 761 ? -21.063 9.469 -10.497 1.00 96.06 761 PHE A C 1
ATOM 5997 O O . PHE A 1 761 ? -22.282 9.406 -10.331 1.00 96.06 761 PHE A O 1
ATOM 6004 N N . SER A 1 762 ? -20.263 8.429 -10.299 1.00 93.12 762 SER A N 1
ATOM 6005 C CA . SER A 1 762 ? -20.750 7.091 -9.954 1.00 93.12 762 SER A CA 1
ATOM 6006 C C . SER A 1 762 ? -19.897 6.477 -8.852 1.00 93.12 762 SER A C 1
ATOM 6008 O O . SER A 1 762 ? -18.766 6.904 -8.631 1.00 93.12 762 SER A O 1
ATOM 6010 N N . HIS A 1 763 ? -20.432 5.476 -8.158 1.00 89.44 763 HIS A N 1
ATOM 6011 C CA . HIS A 1 763 ? -19.684 4.774 -7.121 1.00 89.44 763 HIS A CA 1
ATOM 6012 C C . HIS A 1 763 ? -18.446 4.106 -7.711 1.00 89.44 763 HIS A C 1
ATOM 6014 O O . HIS A 1 763 ? -18.553 3.314 -8.653 1.00 89.44 763 HIS A O 1
ATOM 6020 N N . HIS A 1 764 ? -17.295 4.365 -7.099 1.00 89.69 764 HIS A N 1
ATOM 6021 C CA . HIS A 1 764 ? -16.120 3.544 -7.301 1.00 89.69 764 HIS A CA 1
ATOM 6022 C C . HIS A 1 764 ? -16.159 2.359 -6.350 1.00 89.69 764 HIS A C 1
ATOM 6024 O O . HIS A 1 764 ? -16.271 2.519 -5.133 1.00 89.69 764 HIS A O 1
ATOM 6030 N N . ARG A 1 765 ? -16.036 1.158 -6.901 1.00 85.44 765 ARG A N 1
ATOM 6031 C CA . ARG A 1 765 ? -15.917 -0.067 -6.122 1.00 85.44 765 ARG A CA 1
ATOM 6032 C C . ARG A 1 765 ? -14.500 -0.596 -6.300 1.00 85.44 765 ARG A C 1
ATOM 6034 O O . ARG A 1 765 ? -14.174 -1.034 -7.401 1.00 85.44 765 ARG A O 1
ATOM 6041 N N . PRO A 1 766 ? -13.635 -0.516 -5.276 1.00 77.56 766 PRO A N 1
ATOM 6042 C CA . PRO A 1 766 ? -12.310 -1.116 -5.351 1.00 77.56 766 PRO A CA 1
ATOM 6043 C C . PRO A 1 766 ? -12.413 -2.648 -5.337 1.00 77.56 766 PRO A C 1
ATOM 6045 O O . PRO A 1 766 ? -13.441 -3.218 -4.956 1.00 77.56 766 PRO A O 1
ATOM 6048 N N . ALA A 1 767 ? -11.334 -3.313 -5.750 1.00 73.25 767 ALA A N 1
ATOM 6049 C CA . ALA A 1 767 ? -11.197 -4.753 -5.568 1.00 73.25 767 ALA A CA 1
ATOM 6050 C C . ALA A 1 767 ? -11.110 -5.077 -4.066 1.00 73.25 767 ALA A C 1
ATOM 6052 O O . ALA A 1 767 ? -10.466 -4.338 -3.318 1.00 73.25 767 ALA A O 1
ATOM 6053 N N . GLY A 1 768 ? -11.740 -6.166 -3.628 1.00 65.81 768 GLY A N 1
ATOM 6054 C CA . GLY A 1 768 ? -11.819 -6.542 -2.213 1.00 65.81 768 GLY A CA 1
ATOM 6055 C C . GLY A 1 768 ? -13.243 -6.797 -1.715 1.00 65.81 768 GLY A C 1
ATOM 6056 O O . GLY A 1 768 ? -14.185 -6.880 -2.501 1.00 65.81 768 GLY A O 1
ATOM 6057 N N . ASP A 1 769 ? -13.397 -6.930 -0.397 1.00 62.66 769 ASP A N 1
ATOM 6058 C CA . ASP A 1 769 ? -14.687 -7.180 0.260 1.00 62.66 769 ASP A CA 1
ATOM 6059 C C . ASP A 1 769 ? -15.672 -6.022 0.025 1.00 62.66 769 ASP A C 1
ATOM 6061 O O . ASP A 1 769 ? -15.418 -4.882 0.412 1.00 62.66 769 ASP A O 1
ATOM 6065 N N . ALA A 1 770 ? -16.821 -6.315 -0.585 1.00 64.62 770 ALA A N 1
ATOM 6066 C CA . ALA A 1 770 ? -17.853 -5.326 -0.878 1.00 64.62 770 ALA A CA 1
ATOM 6067 C C . ALA A 1 770 ? -18.428 -4.669 0.393 1.00 64.62 770 ALA A C 1
ATOM 6069 O O . ALA A 1 770 ? -18.856 -3.513 0.334 1.00 64.62 770 ALA A O 1
ATOM 6070 N N . ALA A 1 771 ? -18.398 -5.368 1.535 1.00 64.94 771 ALA A N 1
ATOM 6071 C CA . ALA A 1 771 ? -18.866 -4.857 2.822 1.00 64.94 771 ALA A CA 1
ATOM 6072 C C . ALA A 1 771 ? -17.914 -3.814 3.430 1.00 64.94 771 ALA A C 1
ATOM 6074 O O . ALA A 1 771 ? -18.347 -2.940 4.177 1.00 64.94 771 ALA A O 1
ATOM 6075 N N . ALA A 1 772 ? -16.620 -3.851 3.091 1.00 60.97 772 ALA A N 1
ATOM 6076 C CA . ALA A 1 772 ? -15.613 -2.966 3.682 1.00 60.97 772 ALA A CA 1
ATOM 6077 C C . ALA A 1 772 ? -15.781 -1.484 3.283 1.00 60.97 772 ALA A C 1
ATOM 6079 O O . ALA A 1 772 ? -15.173 -0.599 3.894 1.00 60.97 772 ALA A O 1
ATOM 6080 N N . PHE A 1 773 ? -16.606 -1.207 2.267 1.00 62.75 773 PHE A N 1
ATOM 6081 C CA . PHE A 1 773 ? -16.726 0.103 1.624 1.00 62.75 773 PHE A CA 1
ATOM 6082 C C . PHE A 1 773 ? -18.102 0.768 1.796 1.00 62.75 773 PHE A C 1
ATOM 6084 O O . PHE A 1 773 ? -18.336 1.813 1.195 1.00 62.75 773 PHE A O 1
ATOM 6091 N N . SER A 1 774 ? -19.027 0.200 2.583 1.00 63.88 774 SER A N 1
ATOM 6092 C CA . SER A 1 774 ? -20.318 0.840 2.879 1.00 63.88 774 SER A CA 1
ATOM 6093 C C . SER A 1 774 ? -20.873 0.436 4.246 1.00 63.88 774 SER A C 1
ATOM 6095 O O . SER A 1 774 ? -21.164 -0.730 4.474 1.00 63.88 774 SER A O 1
ATOM 6097 N N . ASP A 1 775 ? -21.137 1.423 5.106 1.00 56.66 775 ASP A N 1
ATOM 6098 C CA . ASP A 1 775 ? -21.735 1.215 6.438 1.00 56.66 775 ASP A CA 1
ATOM 6099 C C . ASP A 1 775 ? -23.273 1.378 6.439 1.00 56.66 775 ASP A C 1
ATOM 6101 O O . ASP A 1 775 ? -23.903 1.527 7.491 1.00 56.66 775 ASP A O 1
ATOM 6105 N N . ILE A 1 776 ? -23.888 1.449 5.251 1.00 53.06 776 ILE A N 1
ATOM 6106 C CA . ILE A 1 776 ? -25.321 1.750 5.067 1.00 53.06 776 ILE A CA 1
ATOM 6107 C C . ILE A 1 776 ? -26.082 0.566 4.452 1.00 53.06 776 ILE A C 1
ATOM 6109 O O . ILE A 1 776 ? -27.285 0.446 4.674 1.00 53.06 776 ILE A O 1
ATOM 6113 N N . ASN A 1 777 ? -25.403 -0.320 3.717 1.00 56.44 777 ASN A N 1
ATOM 6114 C CA . ASN A 1 777 ? -26.013 -1.486 3.080 1.00 56.44 777 ASN A CA 1
ATOM 6115 C C . ASN A 1 777 ? -25.286 -2.772 3.487 1.00 56.44 777 ASN A C 1
ATOM 6117 O O . ASN A 1 777 ? -24.059 -2.803 3.481 1.00 56.44 777 ASN A O 1
ATOM 6121 N N . ASP A 1 778 ? -26.040 -3.851 3.710 1.00 50.62 778 ASP A N 1
ATOM 6122 C CA . ASP A 1 778 ? -25.515 -5.208 3.914 1.00 50.62 778 ASP A CA 1
ATOM 6123 C C . ASP A 1 778 ? -25.044 -5.815 2.575 1.00 50.62 778 ASP A C 1
ATOM 6125 O O . ASP A 1 778 ? -25.578 -6.826 2.109 1.00 50.62 778 ASP A O 1
ATOM 6129 N N . ARG A 1 779 ? -24.091 -5.169 1.887 1.00 56.69 779 ARG A N 1
ATOM 6130 C CA . ARG A 1 779 ? -23.472 -5.763 0.693 1.00 56.69 779 ARG A CA 1
ATOM 6131 C C . ARG A 1 779 ? -22.592 -6.924 1.135 1.00 56.69 779 ARG A C 1
ATOM 6133 O O . ARG A 1 779 ? -21.764 -6.770 2.024 1.00 56.69 779 ARG A O 1
ATOM 6140 N N . VAL A 1 780 ? -22.778 -8.083 0.513 1.00 54.94 780 VAL A N 1
ATOM 6141 C CA . VAL A 1 780 ? -22.024 -9.307 0.804 1.00 54.94 780 VAL A CA 1
ATOM 6142 C C . VAL A 1 780 ? -21.395 -9.778 -0.497 1.00 54.94 780 VAL A C 1
ATOM 6144 O O . VAL A 1 780 ? -22.111 -10.015 -1.464 1.00 54.94 780 VAL A O 1
ATOM 6147 N N . GLY A 1 781 ? -20.074 -9.931 -0.533 1.00 62.97 781 GLY A N 1
ATOM 6148 C CA . GLY A 1 781 ? -19.378 -10.404 -1.728 1.00 62.97 781 GLY A CA 1
ATOM 6149 C C . GLY A 1 781 ? -17.956 -9.872 -1.837 1.00 62.97 781 GLY A C 1
ATOM 6150 O O . GLY A 1 781 ? -17.508 -9.088 -1.007 1.00 62.97 781 GLY A O 1
ATOM 6151 N N . PHE A 1 782 ? -17.246 -10.303 -2.875 1.00 67.31 782 PHE A N 1
ATOM 6152 C CA . PHE A 1 782 ? -15.874 -9.893 -3.153 1.00 67.31 782 PHE A CA 1
ATOM 6153 C C . PHE A 1 782 ? -15.779 -9.373 -4.588 1.00 67.31 782 PHE A C 1
ATOM 6155 O O . PHE A 1 782 ? -16.163 -10.064 -5.531 1.00 67.31 782 PHE A O 1
ATOM 6162 N N . ASN A 1 783 ? -15.255 -8.163 -4.754 1.00 63.34 783 ASN A N 1
ATOM 6163 C CA . ASN A 1 783 ? -14.958 -7.588 -6.058 1.00 63.34 783 ASN A CA 1
ATOM 6164 C C . ASN A 1 783 ? -13.589 -8.092 -6.521 1.00 63.34 783 ASN A C 1
ATOM 6166 O O . ASN A 1 783 ? -12.564 -7.681 -5.977 1.00 63.34 783 ASN A O 1
ATOM 6170 N N . GLU A 1 784 ? -13.552 -8.952 -7.540 1.00 68.38 784 GLU A N 1
ATOM 6171 C CA . GLU A 1 784 ? -12.287 -9.441 -8.118 1.00 68.38 784 GLU A CA 1
ATOM 6172 C C . GLU A 1 784 ? -11.452 -8.310 -8.736 1.00 68.38 784 GLU A C 1
ATOM 6174 O O . GLU A 1 784 ? -10.223 -8.332 -8.700 1.00 68.38 784 GLU A O 1
ATOM 6179 N N . GLN A 1 785 ? -12.120 -7.306 -9.306 1.00 73.25 785 GLN A N 1
ATOM 6180 C CA . GLN A 1 785 ? -11.494 -6.148 -9.934 1.00 73.25 785 GLN A CA 1
ATOM 6181 C C . GLN A 1 785 ? -12.219 -4.873 -9.525 1.00 73.25 785 GLN A C 1
ATOM 6183 O O . GLN A 1 785 ? -13.430 -4.874 -9.303 1.00 73.25 785 GLN A O 1
ATOM 6188 N N . ALA A 1 786 ? -11.468 -3.775 -9.462 1.00 82.62 786 ALA A N 1
ATOM 6189 C CA . ALA A 1 786 ? -12.043 -2.465 -9.222 1.00 82.62 786 ALA A CA 1
ATOM 6190 C C . ALA A 1 786 ? -12.842 -1.993 -10.449 1.00 82.62 786 ALA A C 1
ATOM 6192 O O . ALA A 1 786 ? -12.416 -2.193 -11.590 1.00 82.62 786 ALA A O 1
ATOM 6193 N N . TYR A 1 787 ? -13.982 -1.342 -10.227 1.00 86.25 787 TYR A N 1
ATOM 6194 C CA . TYR A 1 787 ? -14.853 -0.860 -11.294 1.00 86.25 787 TYR A CA 1
ATOM 6195 C C . TYR A 1 787 ? -15.603 0.421 -10.906 1.00 86.25 787 TYR A C 1
ATOM 6197 O O . TYR A 1 787 ? -15.803 0.725 -9.730 1.00 86.25 787 TYR A O 1
ATOM 6205 N N . THR A 1 788 ? -16.063 1.156 -11.921 1.00 90.75 788 THR A N 1
ATOM 6206 C CA . THR A 1 788 ? -16.963 2.307 -11.765 1.00 90.75 788 THR A CA 1
ATOM 6207 C C . THR A 1 788 ? -18.073 2.190 -12.806 1.00 90.75 788 THR A C 1
ATOM 6209 O O . THR A 1 788 ? -17.822 2.292 -14.008 1.00 90.75 788 THR A O 1
ATOM 6212 N N . LYS A 1 789 ? -19.313 1.941 -12.370 1.00 89.44 789 LYS A N 1
ATOM 6213 C CA . LYS A 1 789 ? -20.446 1.734 -13.291 1.00 89.44 789 LYS A CA 1
ATOM 6214 C C . LYS A 1 789 ? -20.755 3.004 -14.079 1.00 89.44 789 LYS A C 1
ATOM 6216 O O . LYS A 1 789 ? -20.702 4.099 -13.520 1.00 89.44 789 LYS A O 1
ATOM 6221 N N . ASN A 1 790 ? -21.132 2.849 -15.349 1.00 90.38 790 ASN A N 1
ATOM 6222 C CA . ASN A 1 790 ? -21.544 3.922 -16.269 1.00 90.38 790 ASN A CA 1
ATOM 6223 C C . ASN A 1 790 ? -20.491 5.010 -16.561 1.00 90.38 790 ASN A C 1
ATOM 6225 O O . ASN A 1 790 ? -20.785 5.957 -17.291 1.00 90.38 790 ASN A O 1
ATOM 6229 N N . VAL A 1 791 ? -19.269 4.873 -16.042 1.00 93.81 791 VAL A N 1
ATOM 6230 C CA . VAL A 1 791 ? -18.148 5.784 -16.294 1.00 93.81 791 VAL A CA 1
ATOM 6231 C C . VAL A 1 791 ? -17.158 5.083 -17.212 1.00 93.81 791 VAL A C 1
ATOM 6233 O O . VAL A 1 791 ? -16.511 4.118 -16.814 1.00 93.81 791 VAL A O 1
ATOM 6236 N N . ARG A 1 792 ? -17.042 5.564 -18.454 1.00 93.12 792 ARG A N 1
ATOM 6237 C CA . ARG A 1 792 ? -16.284 4.866 -19.498 1.00 93.12 792 ARG A CA 1
ATOM 6238 C C . ARG A 1 792 ? -14.774 4.871 -19.261 1.00 93.12 792 ARG A C 1
ATOM 6240 O O . ARG A 1 792 ? -14.163 3.807 -19.191 1.00 93.12 792 ARG A O 1
ATOM 6247 N N . TRP A 1 793 ? -14.194 6.051 -19.048 1.00 94.81 793 TRP A N 1
ATOM 6248 C CA . TRP A 1 793 ? -12.787 6.195 -18.666 1.00 94.81 793 TRP A CA 1
ATOM 6249 C C . TRP A 1 793 ? -12.688 6.718 -17.240 1.00 94.81 793 TRP A C 1
ATOM 6251 O O . TRP A 1 793 ? -12.477 7.908 -17.017 1.00 94.81 793 TRP A O 1
ATOM 6261 N N . SER A 1 794 ? -12.871 5.813 -16.279 1.00 95.56 794 SER A N 1
ATOM 6262 C CA . SER A 1 794 ? -12.723 6.084 -14.844 1.00 95.56 794 SER A CA 1
ATOM 6263 C C . SER A 1 794 ? -11.395 6.773 -14.532 1.00 95.56 794 SER A C 1
ATOM 6265 O O . SER A 1 794 ? -10.338 6.319 -14.973 1.00 95.56 794 SER A O 1
ATOM 6267 N N . THR A 1 795 ? -11.442 7.844 -13.742 1.00 96.31 795 THR A N 1
ATOM 6268 C CA . THR A 1 795 ? -10.244 8.567 -13.306 1.00 96.31 795 THR A CA 1
ATOM 6269 C C . THR A 1 795 ? -9.424 7.710 -12.351 1.00 96.31 795 THR A C 1
ATOM 6271 O O . THR A 1 795 ? -8.223 7.545 -12.567 1.00 96.31 795 THR A O 1
ATOM 6274 N N . LYS A 1 796 ? -10.071 7.100 -11.348 1.00 93.38 796 LYS A N 1
ATOM 6275 C CA . LYS A 1 796 ? -9.393 6.249 -10.355 1.00 93.38 796 LYS A CA 1
ATOM 6276 C C . LYS A 1 796 ? -8.708 5.032 -10.982 1.00 93.38 796 LYS A C 1
ATOM 6278 O O . LYS A 1 796 ? -7.569 4.726 -10.643 1.00 93.38 796 LYS A O 1
ATOM 6283 N N . LEU A 1 797 ? -9.339 4.383 -11.961 1.00 91.50 797 LEU A N 1
ATOM 6284 C CA . LEU A 1 797 ? -8.752 3.230 -12.661 1.00 91.50 797 LEU A CA 1
ATOM 6285 C C . LEU A 1 797 ? -7.658 3.605 -13.670 1.00 91.50 797 LEU A C 1
ATOM 6287 O O . LEU A 1 797 ? -6.979 2.724 -14.193 1.00 91.50 797 LEU A O 1
ATOM 6291 N N . ASN A 1 798 ? -7.488 4.898 -13.954 1.00 93.81 798 ASN A N 1
ATOM 6292 C CA . ASN A 1 798 ? -6.487 5.421 -14.880 1.00 93.81 798 ASN A CA 1
ATOM 6293 C C . ASN A 1 798 ? -5.390 6.243 -14.183 1.00 93.81 798 ASN A C 1
ATOM 6295 O O . ASN A 1 798 ? -4.634 6.931 -14.872 1.00 93.81 798 ASN A O 1
ATOM 6299 N N . PHE A 1 799 ? -5.266 6.185 -12.850 1.00 91.12 799 PHE A N 1
ATOM 6300 C CA . PHE A 1 799 ? -4.240 6.936 -12.117 1.00 91.12 799 PHE A CA 1
ATOM 6301 C C . PHE A 1 799 ? -2.832 6.706 -12.646 1.00 91.12 799 PHE A C 1
ATOM 6303 O O . PHE A 1 799 ? -2.120 7.677 -12.887 1.00 91.12 799 PHE A O 1
ATOM 6310 N N . ASP A 1 800 ? -2.450 5.449 -12.875 1.00 82.50 800 ASP A N 1
ATOM 6311 C CA . ASP A 1 800 ? -1.133 5.101 -13.406 1.00 82.50 800 ASP A CA 1
ATOM 6312 C C . ASP A 1 800 ? -0.876 5.821 -14.740 1.00 82.50 800 ASP A C 1
ATOM 6314 O O . ASP A 1 800 ? 0.143 6.483 -14.936 1.00 82.50 800 ASP A O 1
ATOM 6318 N N . ARG A 1 801 ? -1.848 5.778 -15.651 1.00 87.31 801 ARG A N 1
ATOM 6319 C CA . ARG A 1 801 ? -1.721 6.365 -16.984 1.00 87.31 801 ARG A CA 1
ATOM 6320 C C . ARG A 1 801 ? -1.667 7.883 -16.930 1.00 87.31 801 ARG A C 1
ATOM 6322 O O . ARG A 1 801 ? -0.811 8.478 -17.580 1.00 87.31 801 ARG A O 1
ATOM 6329 N N . LEU A 1 802 ? -2.545 8.501 -16.148 1.00 90.00 802 LEU A N 1
ATOM 6330 C CA . LEU A 1 802 ? -2.604 9.953 -15.996 1.00 90.00 802 LEU A CA 1
ATOM 6331 C C . LEU A 1 802 ? -1.328 10.501 -15.342 1.00 90.00 802 LEU A C 1
ATOM 6333 O O . LEU A 1 802 ? -0.745 11.453 -15.859 1.00 90.00 802 LEU A O 1
ATOM 6337 N N . LEU A 1 803 ? -0.845 9.863 -14.270 1.00 87.44 803 LEU A N 1
ATOM 6338 C CA . LEU A 1 803 ? 0.380 10.252 -13.562 1.00 87.44 803 LEU A CA 1
ATOM 6339 C C . LEU A 1 803 ? 1.617 10.228 -14.463 1.00 87.44 803 LEU A C 1
ATOM 6341 O O . LEU A 1 803 ? 2.471 11.110 -14.374 1.00 87.44 803 LEU A O 1
ATOM 6345 N N . TYR A 1 804 ? 1.710 9.233 -15.346 1.00 84.88 804 TYR A N 1
ATOM 6346 C CA . TYR A 1 804 ? 2.849 9.073 -16.248 1.00 84.88 804 TYR A CA 1
ATOM 6347 C C . TYR A 1 804 ? 2.645 9.720 -17.627 1.00 84.88 804 TYR A C 1
ATOM 6349 O O . TYR A 1 804 ? 3.439 9.482 -18.538 1.00 84.88 804 TYR A O 1
ATOM 6357 N N . GLY A 1 805 ? 1.607 10.549 -17.799 1.00 84.88 805 GLY A N 1
ATOM 6358 C CA . GLY A 1 805 ? 1.342 11.272 -19.049 1.00 84.88 805 GLY A CA 1
ATOM 6359 C C . GLY A 1 805 ? 1.018 10.363 -20.240 1.00 84.88 805 GLY A C 1
ATOM 6360 O O . GLY A 1 805 ? 1.249 10.735 -21.393 1.00 84.88 805 GLY A O 1
ATOM 6361 N N . ARG A 1 806 ? 0.518 9.154 -19.973 1.00 84.69 806 ARG A N 1
ATOM 6362 C CA . ARG A 1 806 ? 0.070 8.197 -20.984 1.00 84.69 806 ARG A CA 1
ATOM 6363 C C . ARG A 1 806 ? -1.310 8.579 -21.521 1.00 84.69 806 ARG A C 1
ATOM 6365 O O . ARG A 1 806 ? -2.083 9.274 -20.867 1.00 84.69 806 ARG A O 1
ATOM 6372 N N . THR A 1 807 ? -1.610 8.105 -22.729 1.00 89.06 807 THR A N 1
ATOM 6373 C CA . THR A 1 807 ? -2.875 8.385 -23.440 1.00 89.06 807 THR A CA 1
ATOM 6374 C C . THR A 1 807 ? -3.641 7.124 -23.834 1.00 89.06 807 THR A C 1
ATOM 6376 O O . THR A 1 807 ? -4.740 7.209 -24.373 1.00 89.06 807 THR A O 1
ATOM 6379 N N . ASP A 1 808 ? -3.097 5.945 -23.538 1.00 89.00 808 ASP A N 1
ATOM 6380 C CA . ASP A 1 808 ? -3.740 4.650 -23.731 1.00 89.00 808 ASP A CA 1
ATOM 6381 C C . ASP A 1 808 ? -4.609 4.286 -22.518 1.00 89.00 808 ASP A C 1
ATOM 6383 O O . ASP A 1 808 ? -4.362 3.306 -21.809 1.00 89.00 808 ASP A O 1
ATOM 6387 N N . TYR A 1 809 ? -5.608 5.135 -22.264 1.00 91.38 809 TYR A N 1
ATOM 6388 C CA . TYR A 1 809 ? -6.545 5.005 -21.151 1.00 91.38 809 TYR A CA 1
ATOM 6389 C C . TYR A 1 809 ? -7.270 3.659 -21.168 1.00 91.38 809 TYR A C 1
ATOM 6391 O O . TYR A 1 809 ? -7.712 3.184 -22.213 1.00 91.38 809 TYR A O 1
ATOM 6399 N N . LEU A 1 810 ? -7.404 3.060 -19.987 1.00 89.38 810 LEU A N 1
ATOM 6400 C CA . LEU A 1 810 ? -8.251 1.905 -19.759 1.00 89.38 810 LEU A CA 1
ATOM 6401 C C . LEU A 1 810 ? -9.709 2.312 -19.989 1.00 89.38 810 LEU A C 1
ATOM 6403 O O . LEU A 1 810 ? -10.266 3.096 -19.217 1.00 89.38 810 LEU A O 1
ATOM 6407 N N . ASP A 1 811 ? -10.294 1.769 -21.053 1.00 90.69 811 ASP A N 1
ATOM 6408 C CA . ASP A 1 811 ? -11.730 1.777 -21.315 1.00 90.69 811 ASP A CA 1
ATOM 6409 C C . ASP A 1 811 ? -12.320 0.480 -20.747 1.00 90.69 811 ASP A C 1
ATOM 6411 O O . ASP A 1 811 ? -11.990 -0.624 -21.194 1.00 90.69 811 ASP A O 1
ATOM 6415 N N . LEU A 1 812 ? -13.156 0.594 -19.713 1.00 82.19 812 LEU A N 1
ATOM 6416 C CA . LEU A 1 812 ? -13.807 -0.580 -19.131 1.00 82.19 812 LEU A CA 1
ATOM 6417 C C . LEU A 1 812 ? -14.885 -1.166 -20.051 1.00 82.19 812 LEU A C 1
ATOM 6419 O O . LEU A 1 812 ? -15.177 -2.360 -19.932 1.00 82.19 812 LEU A O 1
ATOM 6423 N N . PHE A 1 813 ? -15.434 -0.354 -20.956 1.00 89.19 813 PHE A N 1
ATOM 6424 C CA . PHE A 1 813 ? -16.647 -0.613 -21.722 1.00 89.19 813 PHE A CA 1
ATOM 6425 C C . PHE A 1 813 ? -16.407 -0.383 -23.219 1.00 89.19 813 PHE A C 1
ATOM 6427 O O . PHE A 1 813 ? -17.075 0.445 -23.842 1.00 89.19 813 PHE A O 1
ATOM 6434 N N . ASN A 1 814 ? -15.450 -1.118 -23.796 1.00 87.19 814 ASN A N 1
ATOM 6435 C CA . ASN A 1 814 ? -15.184 -1.056 -25.230 1.00 87.19 814 ASN A CA 1
ATOM 6436 C C . ASN A 1 814 ? -16.445 -1.380 -26.041 1.00 87.19 814 ASN A C 1
ATOM 6438 O O . ASN A 1 814 ? -17.170 -2.346 -25.765 1.00 87.19 814 ASN A O 1
ATOM 6442 N N . ASP A 1 815 ? -16.655 -0.589 -27.084 1.00 88.25 815 ASP A N 1
ATOM 6443 C CA . ASP A 1 815 ? -17.773 -0.749 -28.005 1.00 88.25 815 ASP A CA 1
ATOM 6444 C C . ASP A 1 815 ? -17.648 -2.086 -28.759 1.00 88.25 815 ASP A C 1
ATOM 6446 O O . ASP A 1 815 ? -16.561 -2.476 -29.198 1.00 88.25 815 ASP A O 1
ATOM 6450 N N . GLY A 1 816 ? -18.755 -2.820 -28.880 1.00 84.25 816 GLY A N 1
ATOM 6451 C CA . GLY A 1 816 ? -18.797 -4.140 -29.517 1.00 84.25 816 GLY A CA 1
ATOM 6452 C C . GLY A 1 816 ? -18.291 -5.321 -28.672 1.00 84.25 816 GLY A C 1
ATOM 6453 O O . GLY A 1 816 ? -18.435 -6.465 -29.110 1.00 84.25 816 GLY A O 1
ATOM 6454 N N . GLU A 1 817 ? -17.747 -5.099 -27.469 1.00 84.69 817 GLU A N 1
ATOM 6455 C CA . GLU A 1 817 ? -17.420 -6.183 -26.527 1.00 84.69 817 GLU A CA 1
ATOM 6456 C C . GLU A 1 817 ? -18.648 -6.610 -25.697 1.00 84.69 817 GLU A C 1
ATOM 6458 O O . GLU A 1 817 ? -19.493 -5.769 -25.382 1.00 84.69 817 GLU A O 1
ATOM 6463 N N . PRO A 1 818 ? -18.771 -7.895 -25.297 1.00 80.31 818 PRO A N 1
ATOM 6464 C CA . PRO A 1 818 ? -19.857 -8.350 -24.428 1.00 80.31 818 PRO A CA 1
ATOM 6465 C C . PRO A 1 818 ? -19.910 -7.574 -23.107 1.00 80.31 818 PRO A C 1
ATOM 6467 O O . PRO A 1 818 ? -18.872 -7.167 -22.583 1.00 80.31 818 PRO A O 1
ATOM 6470 N N . ARG A 1 819 ? -21.115 -7.427 -22.535 1.00 76.44 819 ARG A N 1
ATOM 6471 C CA . ARG A 1 819 ? -21.303 -6.810 -21.214 1.00 76.44 819 ARG A CA 1
ATOM 6472 C C . ARG A 1 819 ? -20.414 -7.506 -20.181 1.00 76.44 819 ARG A C 1
ATOM 6474 O O . ARG A 1 819 ? -20.499 -8.721 -20.017 1.00 76.44 819 ARG A O 1
ATOM 6481 N N . LYS A 1 820 ? -19.600 -6.732 -19.464 1.00 66.06 820 LYS A N 1
ATOM 6482 C CA . LYS A 1 820 ? -18.909 -7.214 -18.263 1.00 66.06 820 LYS A CA 1
ATOM 6483 C C . LYS A 1 820 ? -19.908 -7.252 -17.108 1.00 66.06 820 LYS A C 1
ATOM 6485 O O . LYS A 1 820 ? -20.538 -6.239 -16.808 1.00 66.06 820 LYS A O 1
ATOM 6490 N N . GLU A 1 821 ? -20.081 -8.419 -16.498 1.00 64.50 821 GLU A N 1
ATOM 6491 C CA . GLU A 1 821 ? -20.838 -8.557 -15.253 1.00 64.50 821 GLU A CA 1
ATOM 6492 C C . GLU A 1 821 ? -19.913 -8.197 -14.087 1.00 64.50 821 GLU A C 1
ATOM 6494 O O . GLU A 1 821 ? -18.833 -8.769 -13.945 1.00 64.50 821 GLU A O 1
ATOM 6499 N N . PHE A 1 822 ? -20.316 -7.217 -13.281 1.00 64.81 822 PHE A N 1
ATOM 6500 C CA . PHE A 1 822 ? -19.651 -6.879 -12.025 1.00 64.81 822 PHE A CA 1
ATOM 6501 C C . PHE A 1 822 ? -20.499 -7.421 -10.873 1.00 64.81 822 PHE A C 1
ATOM 6503 O O . PHE A 1 822 ? -21.724 -7.450 -10.989 1.00 64.81 822 PHE A O 1
ATOM 6510 N N . ALA A 1 823 ? -19.866 -7.856 -9.782 1.00 53.22 823 ALA A N 1
ATOM 6511 C CA . ALA A 1 823 ? -20.586 -8.275 -8.582 1.00 53.22 823 ALA A CA 1
ATOM 6512 C C . ALA A 1 823 ? -21.368 -7.080 -8.002 1.00 53.22 823 ALA A C 1
ATOM 6514 O O . ALA A 1 823 ? -20.792 -6.002 -7.825 1.00 53.22 823 ALA A O 1
ATOM 6515 N N . ASP A 1 824 ? -22.669 -7.265 -7.759 1.00 43.09 824 ASP A N 1
ATOM 6516 C CA . ASP A 1 824 ? -23.567 -6.252 -7.180 1.00 43.09 824 ASP A CA 1
ATOM 6517 C C . ASP A 1 824 ? -23.451 -6.153 -5.654 1.00 43.09 824 ASP A C 1
ATOM 6519 O O . ASP A 1 824 ? -23.540 -7.203 -4.980 1.00 43.09 824 ASP A O 1
#

Organism: NCBI:txid869390

Solvent-accessible surface area (backbone atoms only — not comparable to full-atom values): 45160 Å² total; per-residue (Å²): 134,87,82,85,89,87,83,85,75,66,72,76,67,61,73,76,68,68,76,71,51,74,66,52,50,50,51,55,50,53,50,51,50,51,52,51,51,53,50,49,31,52,36,29,43,70,68,33,93,56,42,85,48,40,52,55,63,68,22,18,35,33,55,64,57,48,49,51,26,48,65,71,70,45,41,57,60,54,52,27,56,47,34,75,75,44,41,56,54,25,24,55,19,53,53,31,42,40,33,46,52,48,57,36,47,54,56,73,40,33,74,93,47,96,85,57,53,50,55,68,45,62,36,62,70,77,43,58,55,40,96,89,70,32,54,19,70,88,31,41,66,55,67,66,62,26,50,54,54,46,57,46,46,47,58,38,44,29,71,74,37,46,62,68,32,40,68,58,51,48,57,47,48,51,52,52,53,48,53,54,51,49,45,50,70,80,41,68,89,64,87,73,67,56,57,60,47,35,35,26,44,32,40,25,45,36,26,29,40,68,37,75,43,64,73,57,21,68,79,72,69,45,82,52,73,64,61,54,49,49,62,57,46,60,62,47,46,42,56,50,41,54,30,61,74,38,57,70,59,29,55,58,50,61,78,66,60,56,66,67,59,57,52,48,55,49,48,57,49,48,61,39,32,56,38,45,52,59,34,56,73,62,52,54,69,62,98,61,71,26,43,57,31,47,33,50,68,60,82,80,79,80,82,75,52,73,64,47,48,36,32,35,43,54,49,48,46,54,64,61,7,51,44,48,21,48,35,53,42,39,36,53,52,54,31,60,71,33,58,70,60,34,50,57,43,41,50,53,58,56,69,71,50,94,50,79,86,60,73,38,79,73,62,58,67,73,46,62,63,56,51,18,41,50,55,34,28,46,40,76,40,40,67,64,43,59,41,77,57,27,26,29,32,85,89,14,28,57,46,73,92,38,84,42,58,45,72,30,32,40,30,45,34,43,42,34,28,40,49,25,72,90,30,22,77,69,29,89,58,90,55,35,55,60,68,37,86,86,43,88,64,18,70,81,43,66,83,38,49,64,79,51,72,48,90,50,55,45,48,92,78,29,54,71,57,49,58,52,46,54,49,51,52,50,53,50,53,50,53,49,51,63,75,48,89,85,80,73,59,73,83,80,44,64,44,66,58,51,48,54,50,46,26,58,78,52,75,47,87,84,82,90,77,78,77,46,94,78,77,62,77,87,74,54,34,52,50,43,81,80,53,69,68,55,70,48,40,54,25,51,34,51,31,54,51,50,52,34,48,48,35,57,75,72,64,42,68,59,49,79,46,69,48,73,53,48,38,33,31,64,56,44,65,58,53,53,52,53,48,18,51,26,36,25,52,65,58,28,26,30,55,97,52,86,79,46,43,80,22,83,28,48,98,58,52,48,94,44,95,60,77,70,46,80,40,52,34,76,65,42,56,78,66,56,51,39,51,82,57,87,73,33,82,56,26,39,52,92,61,38,21,35,37,44,38,4,42,63,21,41,29,82,56,46,58,85,43,74,76,25,45,42,39,29,23,34,39,72,75,33,84,63,38,43,43,59,78,57,52,74,43,75,83,12,55,66,58,68,67,73,78,47,66,64,17,48,36,39,32,31,42,40,28,75,41,34,54,67,42,17,31,35,34,17,38,61,26,26,56,51,46,48,45,53,67,55,67,32,62,37,85,57,48,48,37,55,45,52,28,30,30,34,49,36,37,98,91,36,68,68,43,44,28,36,26,40,43,68,42,63,28,26,59,46,41,64,52,41,55,49,43,81,78,42,80,75,54,93,45,73,56,65,29,93,57,59,50,44,67,55,34,28,40,33,31,75,83,26,45,73,40,58,76,70,74,52,83,86,69,61,59,82,51,56,79,93,57,79,61,81,87,73,85,119

Nearest PDB structures (foldseek):
  7sv2-assembly1_A  TM=8.188E-01  e=4.447E-19  Homo sapiens
  5vc0-assembly1_A  TM=8.337E-01  e=1.366E-18  Homo sapiens
  7mk8-assembly1_B  TM=7.920E-01  e=4.447E-19  Homo sapiens
  5veu-assembly11_K  TM=8.026E-01  e=1.493E-17  Homo sapiens
  6oyu-assembly2_B  TM=7.576E-01  e=2.689E-12  synthetic construct

InterPro domains:
  IPR001128 Cytochrome P450 [PF00067] (72-496)
  IPR001128 Cytochrome P450 [PR00385] (319-336)
  IPR001128 Cytochrome P450 [PR00385] (372-383)
  IPR001128 Cytochrome P450 [PR00385] (454-463)
  IPR001128 Cytochrome P450 [PR00385] (463-474)
  IPR002401 Cytochrome P450, E-class, group I [PR00463] (308-325)
  IPR002401 Cytochrome P450, E-class, group I [PR00463] (328-354)
  IPR002401 Cytochrome P450, E-class, group I [PR00463] (371-389)
  IPR002401 Cytochrome P450, E-class, group I [PR00463] (413-437)
  IPR002401 Cytochrome P450, E-class, group I [PR00463] (453-463)
  IPR002401 Cytochrome P450, E-class, group I [PR00463] (463-486)
  IPR017972 Cytochrome P450, conserved site [PS00086] (456-465)
  IPR036396 Cytochrome P450 superfamily [G3DSA:1.10.630.10] (45-509)
  IPR036396 Cytochrome P450 superfamily [SSF48264] (53-497)
  IPR050121 Cytochrome P450 monooxygenase [PTHR24305] (26-493)

Foldseek 3Di:
DDDDDPDPDDPVVVVVPPDDDPVRVVVVVVVVVVVVLVVQLVCQCCPQPCVPFAFDSVQSRAVVVCLVCLLVVNNLVVVLVRCQPRHAWHRRHSFAIAGLDLQLLCLVFADDDPPFFFDWWFDQLLQAFAPVRHHALQRDTDPVVNLQRLVLQLQCQDPVNLQLQQVLLCVLLVLLLVVVVCCCVVPPPDDDPLLLSLLQSQLQSLCCQLQVGGPCCSVPSDDDPLRVLVVVVVSVSSVSSVLSVPVVSVVVVVVVPDPVNVVSSVVNLVVQLVSLVVRCVVPLDDPGSHSRVSSCVVPDGDDDDSVNSSRNRSVSSPVRRNQLSQLLVLLVLQCQQAVVLVVVQLCLLQVQDPDLVCLHLVSLVPSLLVVLSSLLSCLQRQSDQWFRKIFTDAPFTARPNDTDHGRRIYTHRRNSSSQDPQAFDLSNHRDSCCSDPPDPCVVVGVNHNSSSRDSQRDYPSGNSNVSVSVSSSSSNVSSDSNSDDDHDDPVSPCLVVLVVLLCVLLVHDDDDQDWAPDDDPVQAAAQPVVQPADPQLVRQLVSLLVVLVCCQVVVPFKDKDADSQKWFASNLVVVVLLLLLLLQLQFFAFPPDHAHHQQPCPPWHDLDPDAADEAESVVCSVVVGGDCADRDSSHDLVRAFKEQQEFPAFEAFDSPADRDRRYKYKYPPQPQFFFLQQADRDPHDCCCVVVDHGNMKIKHQTAPTHDRRIMMGGNVNSVLLCCQSRHHHHPYGSRVSVNCQCSVHPVHHNGHYMYMPPHRMFGKDAFAANVSPDPRDPDGDTWSHIDTGRGQQISSQCSVCSVVVHDPTDGPRDPPDHHDDTRD

Mean predicted aligned error: 13.71 Å

Radius of gyration: 34.79 Å; Cα contacts (8 Å, |Δi|>4): 1323; chains: 1; bounding box: 136×69×89 Å